Protein 8K2Y (pdb70)

Nearest PDB structures (foldseek):
  8k2y-assembly1_C  TM=1.004E+00  e=7.056E-57  Pseudomonas syringae pv. syringae FF5
  8k2y-assembly1_A  TM=9.905E-01  e=3.301E-49  Pseudomonas syringae pv. syringae FF5
  8k2y-assembly1_B  TM=9.879E-01  e=7.038E-48  Pseudomonas syringae pv. syringae FF5
  7co5-assembly1_J  TM=9.048E-01  e=8.681E-30  Pseudomonas aeruginosa PAO1
  4rr1-assembly1_B  TM=8.589E-01  e=1.432E-26  Escherichia coli

Radius of gyration: 31.46 Å; Cα contacts (8 Å, |Δi|>4): 2485; chains: 3; bounding box: 60×90×86 Å

Secondary structure (DSSP, 8-state):
-----SHHHHHHHSTTEEEEEE---EEEEEEEESSTT-EEEE-HHHHTT-SSEEEE-TTS-EEEEEEEEEETTTTEEEEE---------B--STT--TT-EEEEEE--SSS--EEEEEEEEEEES-BTTB-S--EEEE-PPP-TT-TTSEEEETTS-EEEEE-----EEEEEHHHHHHHHHHHHHHSS---EE-S-EEE---SSS--SS---SS-SEEEEE--SSSHHHHHT--TT-EEEEETTEE-SSTTHHHHHHHHSPTT-EEEEEEEETTEEEEEEEE-EE-/------SHHHHHHHGGGEEEEEE--S---EEEEEEEESSTTSEEEE-HHHHTT-SSEEEE-TT--EEEEEEEEEETTTTEEEEE---SS-----B--STT--TT-EEEEEE--SSS--EEEEEEEEEEES-BTTBSS--EEEE-SPP-TT-TTSEEEETTS-EEEEE---EEEEEHHHHHHHHHHHHHHSS---EE-SEEEE---HHHHHHTT-----EEEEEE-SSSHHHHHT--SS-EEEEETTEE-SSTTHHHHHHHHSPTT-EEEEEEEETTEEEEEEEE-EE-/-GGG---SHHHHHHHSTTEEEEEE----EEEEEEEESSTT-EEEE-HHHHTT-SSEEEE-TT--EEEEEEEEEETTTTEEEEE---SS-----B--STT--TT-EEEEEE-TTSS--EEEEEEEEEEES-BTTBSS--EEEE-PPP-SS-TTSEEEETTS-EEEEEE----EEEEEHHHHHHHHHHHHHHSS---EE-SEEEE---EEEEEE-SSSHHHHH--SS-EEEEETTEE-SSTTHHHHHHHHSPTT-EEEEEEESSS-EEEEEEE-EE-

InterPro domains:
  IPR001478 PDZ domain [PF13180] (279-368)
  IPR001478 PDZ domain [PF13180] (393-472)
  IPR001478 PDZ domain [PS50106] (273-347)
  IPR001478 PDZ domain [SM00228] (277-359)
  IPR001478 PDZ domain [SM00228] (391-470)
  IPR001940 Peptidase S1C [PR00834] (114-126)
  IPR001940 Peptidase S1C [PR00834] (135-155)
  IPR001940 Peptidase S1C [PR00834] (175-199)
  IPR001940 Peptidase S1C [PR00834] (209-226)
  IPR001940 Peptidase S1C [PR00834] (231-248)
  IPR001940 Peptidase S1C [PR00834] (317-329)
  IPR009003 Peptidase S1, PA clan [SSF50494] (6-286)
  IPR011782 Peptidase S1C, Do [TIGR02037] (32-477)
  IPR036034 PDZ superfamily [G3DSA:2.30.42.10] (275-375)
  IPR036034 PDZ superfamily [G3DSA:2.30.42.10] (388-481)
  IPR036034 PDZ superfamily [SSF50156] (248-372)
  IPR036034 PDZ superfamily [SSF50156] (392-479)

Foldseek 3Di:
DPDDDCPVLCVLQVQFKKWKFADVTHTQAIWGAADQQFKIKFFLNSCVPGDFIWIAGLVRDIWTWDWLAADNVLRMTIIGTGDNGRHFAADFQVPFDFPFKKKQWFDAGHHDIDIWIWTFHDWAQDDPVDLAAIKTKIQTDDDHRSHTTFMAGSVRHGQFGFHQCPITITGGPVVNVVVVVCSNVPRYQWFWDAQFDWDWFDPVLPAQAPDDQRWFTQGQDHDPPGLVVVQPDDHGKGWQDKQRDGTRDNSVPRNVRGPDDQQDKIWTWIRGSHDIDITIGRIHTD/DDDDDDCPVLCVLQVQFKKWKAADDDDPLGTLAIWGAADQQFKIKFFLNSCPPGDWIWIAGLVGDIWTWDWLAHDNVQRMTIIGTGDGRRRHFAADFQVPFDFFFKKKQWFDARGHDIDIWIWTFHDWAQDDPVDLGATKIQTCTDDDHRSHGTFMAGSVRHGQFGQHWVTITRGVVVNVVQVVCSNVPRHQWFWFDQFDWDWDDPVLCVVQVNDDFATQGQGGHPPAQVVVFPDDHRKGFQDKPPHGGRTHSVPSNVRGPDDQQDWIWTWIQDSNDIDITIGRIHTD/DVVPDDDCPVVCVLQVQFKKFKAADVCLHTQAIWGAADQFFKIKFFLNSCPPGDFIWIAGLVGDIWTWDWLAHDNVLRMTIIGTGDGRRDHFAADFQVPFDFPFKKKQWFCARGHDIDIWIWTFHDWDQDDPVDLGAIKTKTCTPADHRSHTTFMGGSVRHGQFGFHQVPITITHGVVVNVVQVVCSNVPVYQWFWDFQFDWDWPCTAGPDHDPVGQVVVWDDHRWNWQDKQPHGPPDNSVPRRVSGPDGQQDKIWTWTDHPNDIDITITRTHTD

Structure (mmCIF, N/CA/C/O backbone):
data_8K2Y
#
_entry.id   8K2Y
#
_cell.length_a   133.703
_cell.length_b   91.461
_cell.length_c   81.033
_cell.angle_alpha   90.000
_cell.angle_beta   116.060
_cell.angle_gamma   90.000
#
_symmetry.space_group_name_H-M   'C 1 2 1'
#
loop_
_atom_site.group_PDB
_atom_site.id
_atom_site.type_symbol
_atom_site.label_atom_id
_atom_site.label_alt_id
_atom_site.label_comp_id
_atom_site.label_asym_id
_atom_site.label_entity_id
_atom_site.label_seq_id
_atom_site.pdbx_PDB_ins_code
_atom_site.Cartn_x
_atom_site.Cartn_y
_atom_site.Cartn_z
_atom_site.occupancy
_atom_site.B_iso_or_equiv
_atom_site.auth_seq_id
_atom_site.auth_comp_id
_atom_site.auth_asym_id
_atom_site.auth_atom_id
_atom_site.pdbx_PDB_model_num
ATOM 1 N N . GLU A 1 32 ? 21.79322 -38.44570 29.02194 1.000 50.21412 28 GLU A N 1
ATOM 2 C CA . GLU A 1 32 ? 21.47609 -39.66410 28.28121 1.000 61.35069 28 GLU A CA 1
ATOM 3 C C . GLU A 1 32 ? 21.82075 -39.50171 26.81383 1.000 62.83262 28 GLU A C 1
ATOM 4 O O . GLU A 1 32 ? 21.84250 -38.40287 26.25797 1.000 60.59165 28 GLU A O 1
ATOM 10 N N . ASN A 1 33 ? 22.06342 -40.62492 26.17091 1.000 63.06006 29 ASN A N 1
ATOM 11 C CA . ASN A 1 33 ? 22.29908 -40.62744 24.74635 1.000 65.94250 29 ASN A CA 1
ATOM 12 C C . ASN A 1 33 ? 21.02182 -40.96435 24.00130 1.000 61.69168 29 ASN A C 1
ATOM 13 O O . ASN A 1 33 ? 21.03634 -41.15761 22.78064 1.000 62.37090 29 ASN A O 1
ATOM 18 N N . LEU A 1 34 ? 19.92043 -40.98093 24.70849 1.000 58.27671 30 LEU A N 1
ATOM 19 C CA . LEU A 1 34 ? 18.64057 -41.23127 24.09943 1.000 55.10346 30 LEU A CA 1
ATOM 20 C C . LEU A 1 34 ? 18.22895 -40.00035 23.30514 1.000 55.72787 30 LEU A C 1
ATOM 21 O O . LEU A 1 34 ? 18.26294 -38.88710 23.84267 1.000 59.80858 30 LEU A O 1
ATOM 26 N N . PRO A 1 35 ? 17.86057 -40.15157 22.03576 1.000 51.27129 31 PRO A N 1
ATOM 27 C CA . PRO A 1 35 ? 17.38803 -39.00141 21.26228 1.000 53.44035 31 PRO A CA 1
ATOM 28 C C . PRO A 1 35 ? 15.99343 -38.58578 21.70290 1.000 50.87272 31 PRO A C 1
ATOM 29 O O . PRO A 1 35 ? 15.20568 -39.38314 22.20908 1.000 54.07440 31 PRO A O 1
ATOM 33 N N . ASP A 1 36 ? 15.68316 -37.32511 21.50584 1.000 48.92640 32 ASP A N 1
ATOM 34 C CA . ASP A 1 36 ? 14.43515 -36.78016 22.00626 1.000 50.53389 32 ASP A CA 1
ATOM 35 C C . ASP A 1 36 ? 13.77516 -35.96339 20.89882 1.000 53.10700 32 ASP A C 1
ATOM 36 O O . ASP A 1 36 ? 14.29872 -35.83444 19.79182 1.000 55.33346 32 ASP A O 1
ATOM 41 N N . PHE A 1 37 ? 12.62845 -35.37892 21.21914 1.000 50.49330 33 PHE A N 1
ATOM 42 C CA . PHE A 1 37 ? 11.75680 -34.76670 20.22697 1.000 47.55729 33 PHE A CA 1
ATOM 43 C C . PHE A 1 37 ? 11.76074 -33.23552 20.28308 1.000 48.04241 33 PHE A C 1
ATOM 44 O O . PHE A 1 37 ? 10.87005 -32.60684 19.71154 1.000 45.53593 33 PHE A O 1
ATOM 52 N N . THR A 1 38 ? 12.74854 -32.61728 20.94025 1.000 46.54085 34 THR A N 1
ATOM 53 C CA . THR A 1 38 ? 12.73124 -31.16319 21.08738 1.000 48.91255 34 THR A CA 1
ATOM 54 C C . THR A 1 38 ? 12.79694 -30.44701 19.73037 1.000 45.15539 34 THR A C 1
ATOM 55 O O . THR A 1 38 ? 11.99516 -29.54257 19.45278 1.000 46.18767 34 THR A O 1
ATOM 59 N N . GLY A 1 39 ? 13.73107 -30.84699 18.86610 1.000 44.27627 35 GLY A N 1
ATOM 60 C CA . GLY A 1 39 ? 13.82094 -30.23246 17.54603 1.000 50.26677 35 GLY A CA 1
ATOM 61 C C . GLY A 1 39 ? 12.59826 -30.49019 16.68508 1.000 50.28797 35 GLY A C 1
ATOM 62 O O . GLY A 1 39 ? 12.11238 -29.59814 15.98015 1.000 50.13628 35 GLY A O 1
ATOM 63 N N . LEU A 1 40 ? 12.07716 -31.71004 16.74202 1.000 48.15266 36 LEU A N 1
ATOM 64 C CA . LEU A 1 40 ? 10.86634 -32.02690 16.01802 1.000 43.71913 36 LEU A CA 1
ATOM 65 C C . LEU A 1 40 ? 9.70806 -31.19569 16.52956 1.000 46.05754 36 LEU A C 1
ATOM 66 O O . LEU A 1 40 ? 8.84333 -30.77443 15.74052 1.000 48.64702 36 LEU A O 1
ATOM 71 N N . VAL A 1 41 ? 9.65538 -30.95688 17.84630 1.000 46.24604 37 VAL A N 1
ATOM 72 C CA . VAL A 1 41 ? 8.59984 -30.09079 18.37105 1.000 49.29928 37 VAL A CA 1
ATOM 73 C C . VAL A 1 41 ? 8.73312 -28.68884 17.78429 1.000 51.89112 37 VAL A C 1
ATOM 74 O O . VAL A 1 41 ? 7.75506 -28.10844 17.30385 1.000 52.48062 37 VAL A O 1
ATOM 78 N N . GLU A 1 42 ? 9.95464 -28.14203 17.76624 1.000 54.90764 38 GLU A N 1
ATOM 79 C CA . GLU A 1 42 ? 10.13677 -26.78044 17.25278 1.000 55.03507 38 GLU A CA 1
ATOM 80 C C . GLU A 1 42 ? 9.75265 -26.67597 15.77817 1.000 54.09539 38 GLU A C 1
ATOM 81 O O . GLU A 1 42 ? 9.09480 -25.71595 15.36348 1.000 55.80271 38 GLU A O 1
ATOM 87 N N . GLN A 1 43 ? 10.15281 -27.64863 14.96342 1.000 58.42986 39 GLN A N 1
ATOM 88 C CA . GLN A 1 43 ? 9.84155 -27.54656 13.54041 1.000 50.06754 39 GLN A CA 1
ATOM 89 C C . GLN A 1 43 ? 8.36108 -27.78640 13.25133 1.000 51.11856 39 GLN A C 1
ATOM 90 O O . GLN A 1 43 ? 7.82328 -27.20005 12.30363 1.000 52.23318 39 GLN A O 1
ATOM 96 N N . ALA A 1 44 ? 7.67227 -28.63016 14.04155 1.000 49.21467 40 ALA A N 1
ATOM 97 C CA . ALA A 1 44 ? 6.33883 -29.07101 13.63739 1.000 47.56336 40 ALA A CA 1
ATOM 98 C C . ALA A 1 44 ? 5.18823 -28.47232 14.43547 1.000 46.26825 40 ALA A C 1
ATOM 99 O O . ALA A 1 44 ? 4.04623 -28.55191 13.97582 1.000 52.30825 40 ALA A O 1
ATOM 101 N N . SER A 1 45 ? 5.44256 -27.88306 15.59840 1.000 43.53689 41 SER A N 1
ATOM 102 C CA . SER A 1 45 ? 4.37401 -27.19313 16.31738 1.000 46.82983 41 SER A CA 1
ATOM 103 C C . SER A 1 45 ? 3.80466 -25.98245 15.59222 1.000 45.98534 41 SER A C 1
ATOM 104 O O . SER A 1 45 ? 2.57976 -25.78183 15.67328 1.000 47.94790 41 SER A O 1
ATOM 107 N N . PRO A 1 46 ? 4.60248 -25.11093 14.95077 1.000 42.77339 42 PRO A N 1
ATOM 108 C CA . PRO A 1 46 ? 4.03672 -23.83379 14.48502 1.000 43.62545 42 PRO A CA 1
ATOM 109 C C . PRO A 1 46 ? 2.73362 -23.98267 13.71383 1.000 49.60047 42 PRO A C 1
ATOM 110 O O . PRO A 1 46 ? 1.84437 -23.14542 13.88177 1.000 56.71099 42 PRO A O 1
ATOM 114 N N . ALA A 1 47 ? 2.56092 -25.04548 12.92197 1.000 48.74020 43 ALA A N 1
ATOM 115 C CA . ALA A 1 47 ? 1.35547 -25.15113 12.10696 1.000 47.45333 43 ALA A CA 1
ATOM 116 C C . ALA A 1 47 ? 0.16670 -25.71059 12.86982 1.000 49.49603 43 ALA A C 1
ATOM 117 O O . ALA A 1 47 ? -0.93900 -25.72185 12.32696 1.000 50.61131 43 ALA A O 1
ATOM 119 N N . VAL A 1 48 ? 0.35510 -26.18441 14.09684 1.000 51.67929 44 VAL A N 1
ATOM 120 C CA . VAL A 1 48 ? -0.75329 -26.72467 14.87985 1.000 46.47906 44 VAL A CA 1
ATOM 121 C C . VAL A 1 48 ? -1.50623 -25.57595 15.53260 1.000 48.75546 44 VAL A C 1
ATOM 122 O O . VAL A 1 48 ? -0.90440 -24.70138 16.15718 1.000 51.27777 44 VAL A O 1
ATOM 126 N N . VAL A 1 49 ? -2.82850 -25.59915 15.42990 1.000 48.73127 45 VAL A N 1
ATOM 127 C CA . VAL A 1 49 ? -3.67604 -24.48072 15.80118 1.000 48.36325 45 VAL A CA 1
ATOM 128 C C . VAL A 1 49 ? -4.74179 -24.97959 16.76654 1.000 54.34852 45 VAL A C 1
ATOM 129 O O . VAL A 1 49 ? -5.08599 -26.17174 16.81154 1.000 51.10021 45 VAL A O 1
ATOM 133 N N . ASN A 1 50 ? -5.28806 -24.03225 17.52319 1.000 56.51150 46 ASN A N 1
ATOM 134 C CA . ASN A 1 50 ? -6.40491 -24.29405 18.41637 1.000 59.08273 46 ASN A CA 1
ATOM 135 C C . ASN A 1 50 ? -7.68976 -23.92500 17.69479 1.000 58.02219 46 ASN A C 1
ATOM 136 O O . ASN A 1 50 ? -7.70768 -22.97469 16.91349 1.000 53.44009 46 ASN A O 1
ATOM 141 N N . ILE A 1 51 ? -8.74396 -24.69740 17.92708 1.000 50.99552 47 ILE A N 1
ATOM 142 C CA . ILE A 1 51 ? -10.05780 -24.44225 17.35947 1.000 60.89769 47 ILE A CA 1
ATOM 143 C C . ILE A 1 51 ? -10.99649 -24.11829 18.51529 1.000 67.04674 47 ILE A C 1
ATOM 144 O O . ILE A 1 51 ? -11.15740 -24.92683 19.44668 1.000 63.79336 47 ILE A O 1
ATOM 149 N N . SER A 1 52 ? -11.61564 -22.93611 18.44292 1.000 70.31363 48 SER A N 1
ATOM 150 C CA . SER A 1 52 ? -12.52775 -22.41451 19.45148 1.000 76.21293 48 SER A CA 1
ATOM 151 C C . SER A 1 52 ? -13.82649 -22.03484 18.76548 1.000 79.11792 48 SER A C 1
ATOM 152 O O . SER A 1 52 ? -13.88338 -21.91194 17.54315 1.000 78.90966 48 SER A O 1
ATOM 155 N N . THR A 1 53 ? -14.86097 -21.78090 19.56227 1.000 86.39605 49 THR A N 1
ATOM 156 C CA . THR A 1 53 ? -16.11029 -21.27250 19.02335 1.000 85.50366 49 THR A CA 1
ATOM 157 C C . THR A 1 53 ? -16.64600 -20.13867 19.86800 1.000 89.89002 49 THR A C 1
ATOM 158 O O . THR A 1 53 ? -16.18675 -19.88091 20.97950 1.000 97.59770 49 THR A O 1
ATOM 162 N N . ARG A 1 54 ? -17.65051 -19.47550 19.31259 1.000 99.75936 50 ARG A N 1
ATOM 163 C CA . ARG A 1 54 ? -18.40958 -18.44187 19.99947 1.000 103.79541 50 ARG A CA 1
ATOM 164 C C . ARG A 1 54 ? -19.89111 -18.48938 19.65043 1.000 108.55100 50 ARG A C 1
ATOM 165 O O . ARG A 1 54 ? -20.68017 -19.14595 20.33241 1.000 107.88158 50 ARG A O 1
ATOM 173 N N . GLU A 1 104 ? -16.46308 -15.18184 26.13588 1.000 106.94401 98 GLU A N 1
ATOM 174 C CA . GLU A 1 104 ? -15.10244 -15.58711 25.79642 1.000 105.43924 98 GLU A CA 1
ATOM 175 C C . GLU A 1 104 ? -15.07258 -16.92863 25.02455 1.000 105.74405 98 GLU A C 1
ATOM 176 O O . GLU A 1 104 ? -16.00333 -17.72486 25.10881 1.000 105.84556 98 GLU A O 1
ATOM 182 N N . ALA A 1 105 ? -13.99968 -17.14045 24.25979 1.000 104.43089 99 ALA A N 1
ATOM 183 C CA . ALA A 1 105 ? -13.90450 -18.24011 23.30403 1.000 98.10756 99 ALA A CA 1
ATOM 184 C C . ALA A 1 105 ? -13.75749 -19.56200 24.04446 1.000 100.07197 99 ALA A C 1
ATOM 185 O O . ALA A 1 105 ? -13.14087 -19.60650 25.11029 1.000 100.48970 99 ALA A O 1
ATOM 187 N N . GLN A 1 106 ? -14.37054 -20.62485 23.51000 1.000 100.70208 100 GLN A N 1
ATOM 188 C CA . GLN A 1 106 ? -14.51234 -21.86551 24.23592 1.000 93.74617 100 GLN A CA 1
ATOM 189 C C . GLN A 1 106 ? -13.74684 -22.85591 23.36488 1.000 84.26341 100 GLN A C 1
ATOM 190 O O . GLN A 1 106 ? -14.17613 -23.14006 22.23649 1.000 83.59666 100 GLN A O 1
ATOM 196 N N . SER A 1 107 ? -12.63399 -23.37802 23.86413 1.000 80.18620 101 SER A N 1
ATOM 197 C CA . SER A 1 107 ? -11.82745 -24.27182 23.05070 1.000 76.03724 101 SER A CA 1
ATOM 198 C C . SER A 1 107 ? -12.60980 -25.52654 22.71339 1.000 70.85618 101 SER A C 1
ATOM 199 O O . SER A 1 107 ? -13.21088 -26.15493 23.58450 1.000 70.41859 101 SER A O 1
ATOM 202 N N . LEU A 1 108 ? -12.58566 -25.88727 21.43652 1.000 71.89146 102 LEU A N 1
ATOM 203 C CA . LEU A 1 108 ? -13.20411 -27.11210 20.96591 1.000 70.82146 102 LEU A CA 1
ATOM 204 C C . LEU A 1 108 ? -12.19946 -28.19749 20.63572 1.000 70.31717 102 LEU A C 1
ATOM 205 O O . LEU A 1 108 ? -12.54542 -29.37919 20.71127 1.000 68.81378 102 LEU A O 1
ATOM 210 N N . GLY A 1 109 ? -10.97792 -27.83540 20.25558 1.000 64.32437 103 GLY A N 1
ATOM 211 C CA . GLY A 1 109 ? -10.01721 -28.87399 19.91719 1.000 58.83326 103 GLY A CA 1
ATOM 212 C C . GLY A 1 109 ? -8.82909 -28.32525 19.16318 1.000 58.96037 103 GLY A C 1
ATOM 213 O O . GLY A 1 109 ? -8.49160 -27.14693 19.28623 1.000 53.28650 103 GLY A O 1
ATOM 214 N N . SER A 1 110 ? -8.19899 -29.19501 18.37055 1.000 57.83578 104 SER A N 1
ATOM 215 C CA . SER A 1 110 ? -6.99438 -28.81139 17.64674 1.000 52.48885 104 SER A CA 1
ATOM 216 C C . SER A 1 110 ? -7.18871 -29.00384 16.14864 1.000 53.59881 104 SER A C 1
ATOM 217 O O . SER A 1 110 ? -8.19504 -29.55187 15.68806 1.000 54.48166 104 SER A O 1
ATOM 220 N N . GLY A 1 111 ? -6.21371 -28.51032 15.39328 1.000 48.59324 105 GLY A N 1
ATOM 221 C CA . GLY A 1 111 ? -6.19143 -28.69547 13.95641 1.000 42.37513 105 GLY A CA 1
ATOM 222 C C . GLY A 1 111 ? -4.84186 -28.25262 13.45954 1.000 44.26284 105 GLY A C 1
ATOM 223 O O . GLY A 1 111 ? -3.99854 -27.81685 14.23241 1.000 50.41470 105 GLY A O 1
ATOM 224 N N . PHE A 1 112 ? -4.64032 -28.32563 12.15150 1.000 46.81448 106 PHE A N 1
ATOM 225 C CA . PHE A 1 112 ? -3.35692 -27.89725 11.62071 1.000 46.19390 106 PHE A CA 1
ATOM 226 C C . PHE A 1 112 ? -3.54776 -27.26097 10.25161 1.000 52.35664 106 PHE A C 1
ATOM 227 O O . PHE A 1 112 ? -4.55019 -27.49463 9.56897 1.000 55.35855 106 PHE A O 1
ATOM 235 N N . ILE A 1 113 ? -2.55112 -26.46523 9.85773 1.000 48.50153 107 ILE A N 1
ATOM 236 C CA . ILE A 1 113 ? -2.54423 -25.75503 8.58710 1.000 50.67301 107 ILE A CA 1
ATOM 237 C C . ILE A 1 113 ? -1.87554 -26.62535 7.52700 1.000 50.87353 107 ILE A C 1
ATOM 238 O O . ILE A 1 113 ? -0.68511 -26.95051 7.65545 1.000 44.45552 107 ILE A O 1
ATOM 243 N N . ILE A 1 114 ? -2.61642 -26.93718 6.44921 1.000 48.48394 108 ILE A N 1
ATOM 244 C CA . ILE A 1 114 ? -2.08202 -27.72271 5.33615 1.000 47.44656 108 ILE A CA 1
ATOM 245 C C . ILE A 1 114 ? -1.76259 -26.87695 4.09921 1.000 48.04873 108 ILE A C 1
ATOM 246 O O . ILE A 1 114 ? -1.40371 -27.42941 3.06216 1.000 49.06694 108 ILE A O 1
ATOM 251 N N . SER A 1 115 ? -1.86698 -25.55102 4.18146 1.000 56.22642 109 SER A N 1
ATOM 252 C CA . SER A 1 115 ? -1.48306 -24.70895 3.04543 1.000 53.92196 109 SER A CA 1
ATOM 253 C C . SER A 1 115 ? -1.25839 -23.28663 3.52776 1.000 54.25296 109 SER A C 1
ATOM 254 O O . SER A 1 115 ? -2.00416 -22.82334 4.39877 1.000 54.47394 109 SER A O 1
ATOM 257 N N . PRO A 1 116 ? -0.26510 -22.56702 3.00015 1.000 52.38836 110 PRO A N 1
ATOM 258 C CA . PRO A 1 116 ? 0.08339 -21.25886 3.57534 1.000 54.72725 110 PRO A CA 1
ATOM 259 C C . PRO A 1 116 ? -0.96571 -20.17689 3.37894 1.000 57.53802 110 PRO A C 1
ATOM 260 O O . PRO A 1 116 ? -0.79050 -19.07514 3.89741 1.000 57.19510 110 PRO A O 1
ATOM 264 N N . ASP A 1 117 ? -2.04328 -20.43474 2.65046 1.000 64.77304 111 ASP A N 1
ATOM 265 C CA . ASP A 1 117 ? -3.11031 -19.46009 2.48744 1.000 58.83174 111 ASP A CA 1
ATOM 266 C C . ASP A 1 117 ? -4.31946 -19.77308 3.35729 1.000 61.52868 111 ASP A C 1
ATOM 267 O O . ASP A 1 117 ? -5.35135 -19.10879 3.22672 1.000 66.00004 111 ASP A O 1
ATOM 272 N N . GLY A 1 118 ? -4.23936 -20.78266 4.21607 1.000 54.10165 112 GLY A N 1
ATOM 273 C CA . GLY A 1 118 ? -5.15495 -20.86391 5.32351 1.000 53.71923 112 GLY A CA 1
ATOM 274 C C . GLY A 1 118 ? -6.11527 -22.00984 5.34451 1.000 58.07782 112 GLY A C 1
ATOM 275 O O . GLY A 1 118 ? -7.05921 -21.97824 6.15129 1.000 58.53107 112 GLY A O 1
ATOM 276 N N . TYR A 1 119 ? -5.91450 -23.02987 4.51629 1.000 56.53321 113 TYR A N 1
ATOM 277 C CA . TYR A 1 119 ? -6.73333 -24.22841 4.62745 1.000 56.01122 113 TYR A CA 1
ATOM 278 C C . TYR A 1 119 ? -6.24300 -25.00089 5.83232 1.000 54.07318 113 TYR A C 1
ATOM 279 O O . TYR A 1 119 ? -5.03312 -25.16359 6.02077 1.000 56.81560 113 TYR A O 1
ATOM 288 N N . VAL A 1 120 ? -7.18416 -25.43886 6.66380 1.000 53.74725 114 VAL A N 1
ATOM 289 C CA . VAL A 1 120 ? -6.90359 -26.01346 7.97477 1.000 55.62395 114 VAL A CA 1
ATOM 290 C C . VAL A 1 120 ? -7.68762 -27.31005 8.07432 1.000 55.95674 114 VAL A C 1
ATOM 291 O O . VAL A 1 120 ? -8.85698 -27.35509 7.67746 1.000 55.88329 114 VAL A O 1
ATOM 295 N N . LEU A 1 121 ? -7.04870 -28.36794 8.57055 1.000 54.22865 115 LEU A N 1
ATOM 296 C CA . LEU A 1 121 ? -7.73614 -29.63104 8.80746 1.000 51.79376 115 LEU A CA 1
ATOM 297 C C . LEU A 1 121 ? -8.11291 -29.77499 10.27192 1.000 48.63863 115 LEU A C 1
ATOM 298 O O . LEU A 1 121 ? -7.50107 -29.17189 11.14773 1.000 53.61670 115 LEU A O 1
ATOM 303 N N . THR A 1 122 ? -9.12865 -30.58613 10.52661 1.000 50.31932 116 THR A N 1
ATOM 304 C CA . THR A 1 122 ? -9.52646 -30.92029 11.89203 1.000 53.49316 116 THR A CA 1
ATOM 305 C C . THR A 1 122 ? -10.50921 -32.08486 11.82972 1.000 54.71542 116 THR A C 1
ATOM 306 O O . THR A 1 122 ? -10.70047 -32.70481 10.77666 1.000 55.71573 116 THR A O 1
ATOM 310 N N . ASN A 1 123 ? -11.13229 -32.38304 12.96420 1.000 55.36289 117 ASN A N 1
ATOM 311 C CA . ASN A 1 123 ? -12.16382 -33.40219 13.04158 1.000 59.46698 117 ASN A CA 1
ATOM 312 C C . ASN A 1 123 ? -13.53249 -32.79199 12.86810 1.000 58.04236 117 ASN A C 1
ATOM 313 O O . ASN A 1 123 ? -13.81253 -31.70408 13.36405 1.000 57.81633 117 ASN A O 1
ATOM 318 N N . ASN A 1 124 ? -14.41237 -33.54278 12.22281 1.000 59.82009 118 ASN A N 1
ATOM 319 C CA . ASN A 1 124 ? -15.80079 -33.12151 12.19067 1.000 64.65979 118 ASN A CA 1
ATOM 320 C C . ASN A 1 124 ? -16.33826 -32.90782 13.59801 1.000 64.21641 118 ASN A C 1
ATOM 321 O O . ASN A 1 124 ? -16.98565 -31.89197 13.87637 1.000 68.57672 118 ASN A O 1
ATOM 326 N N . HIS A 1 125 ? -16.03140 -33.82567 14.51462 1.000 69.98399 119 HIS A N 1
ATOM 327 C CA . HIS A 1 125 ? -16.63439 -33.80052 15.84420 1.000 71.59346 119 HIS A CA 1
ATOM 328 C C . HIS A 1 125 ? -16.05917 -32.71817 16.74225 1.000 70.42642 119 HIS A C 1
ATOM 329 O O . HIS A 1 125 ? -16.52812 -32.57864 17.87299 1.000 73.73355 119 HIS A O 1
ATOM 336 N N . VAL A 1 126 ? -15.04033 -31.99189 16.27817 1.000 70.55386 120 VAL A N 1
ATOM 337 C CA . VAL A 1 126 ? -14.52384 -30.82326 16.98748 1.000 66.81949 120 VAL A CA 1
ATOM 338 C C . VAL A 1 126 ? -15.35401 -29.59178 16.65312 1.000 68.46482 120 VAL A C 1
ATOM 339 O O . VAL A 1 126 ? -15.57642 -28.72678 17.50534 1.000 72.65822 120 VAL A O 1
ATOM 343 N N . ILE A 1 127 ? -15.79560 -29.46690 15.39843 1.000 70.91443 121 ILE A N 1
ATOM 344 C CA . ILE A 1 127 ? -16.58809 -28.30894 14.98410 1.000 69.36127 121 ILE A CA 1
ATOM 345 C C . ILE A 1 127 ? -18.08304 -28.58571 14.97050 1.000 68.17438 121 ILE A C 1
ATOM 346 O O . ILE A 1 127 ? -18.86329 -27.65076 14.73632 1.000 77.42361 121 ILE A O 1
ATOM 351 N N . ASP A 1 128 ? -18.51475 -29.82476 15.18600 1.000 66.95636 122 ASP A N 1
ATOM 352 C CA . ASP A 1 128 ? -19.94383 -30.08651 15.11665 1.000 70.03579 122 ASP A CA 1
ATOM 353 C C . ASP A 1 128 ? -20.68695 -29.23491 16.13066 1.000 79.56635 122 ASP A C 1
ATOM 354 O O . ASP A 1 128 ? -20.36769 -29.24463 17.32151 1.000 82.26267 122 ASP A O 1
ATOM 359 N N . GLY A 1 129 ? -21.68686 -28.49996 15.65270 1.000 78.32927 123 GLY A N 1
ATOM 360 C CA . GLY A 1 129 ? -22.51001 -27.68561 16.51372 1.000 80.49967 123 GLY A CA 1
ATOM 361 C C . GLY A 1 129 ? -21.97568 -26.29718 16.77203 1.000 83.64520 123 GLY A C 1
ATOM 362 O O . GLY A 1 129 ? -22.68364 -25.47894 17.37117 1.000 85.19332 123 GLY A O 1
ATOM 363 N N . ALA A 1 130 ? -20.75111 -26.00843 16.35534 1.000 80.17540 124 ALA A N 1
ATOM 364 C CA . ALA A 1 130 ? -20.21316 -24.67335 16.50680 1.000 82.97941 124 ALA A CA 1
ATOM 365 C C . ALA A 1 130 ? -20.71082 -23.79721 15.36827 1.000 89.26017 124 ALA A C 1
ATOM 366 O O . ALA A 1 130 ? -20.94851 -24.26794 14.25500 1.000 88.94995 124 ALA A O 1
ATOM 368 N N . ASP A 1 131 ? -20.91454 -22.51830 15.65912 1.000 93.95698 125 ASP A N 1
ATOM 369 C CA . ASP A 1 131 ? -21.30353 -21.58751 14.61268 1.000 96.78937 125 ASP A CA 1
ATOM 370 C C . ASP A 1 131 ? -20.18832 -20.60213 14.28611 1.000 98.64340 125 ASP A C 1
ATOM 371 O O . ASP A 1 131 ? -19.72324 -20.55761 13.14256 1.000 98.94886 125 ASP A O 1
ATOM 376 N N . GLU A 1 132 ? -19.72483 -19.82937 15.26322 1.000 92.33238 126 GLU A N 1
ATOM 377 C CA . GLU A 1 132 ? -18.57299 -18.96640 15.05449 1.000 93.03687 126 GLU A CA 1
ATOM 378 C C . GLU A 1 132 ? -17.33542 -19.80943 15.31648 1.000 89.00391 126 GLU A C 1
ATOM 379 O O . GLU A 1 132 ? -17.19011 -20.36156 16.40429 1.000 94.11788 126 GLU A O 1
ATOM 385 N N . ILE A 1 133 ? -16.46802 -19.93720 14.31670 1.000 83.57936 127 ILE A N 1
ATOM 386 C CA . ILE A 1 133 ? -15.28215 -20.78420 14.39478 1.000 76.37009 127 ILE A CA 1
ATOM 387 C C . ILE A 1 133 ? -14.05074 -19.88239 14.43945 1.000 76.16294 127 ILE A C 1
ATOM 388 O O . ILE A 1 133 ? -13.80785 -19.09018 13.51503 1.000 73.02630 127 ILE A O 1
ATOM 393 N N . LEU A 1 134 ? -13.24646 -20.03329 15.48112 1.000 66.84541 128 LEU A N 1
ATOM 394 C CA . LEU A 1 134 ? -12.04468 -19.23815 15.64981 1.000 72.73679 128 LEU A CA 1
ATOM 395 C C . LEU A 1 134 ? -10.83481 -20.15197 15.63094 1.000 66.23888 128 LEU A C 1
ATOM 396 O O . LEU A 1 134 ? -10.84753 -21.22721 16.23558 1.000 67.72356 128 LEU A O 1
ATOM 401 N N . VAL A 1 135 ? -9.80277 -19.72979 14.91689 1.000 59.08003 129 VAL A N 1
ATOM 402 C CA . VAL A 1 135 ? -8.56681 -20.47733 14.80719 1.000 56.15533 129 VAL A CA 1
ATOM 403 C C . VAL A 1 135 ? -7.49808 -19.64482 15.49080 1.000 56.61276 129 VAL A C 1
ATOM 404 O O . VAL A 1 135 ? -7.33235 -18.46034 15.18447 1.000 57.06195 129 VAL A O 1
ATOM 408 N N . ARG A 1 136 ? -6.78748 -20.25965 16.42285 1.000 58.36582 130 ARG A N 1
ATOM 409 C CA . ARG A 1 136 ? -5.85723 -19.56288 17.29220 1.000 59.57064 130 ARG A CA 1
ATOM 410 C C . ARG A 1 136 ? -4.46847 -20.12136 17.05210 1.000 58.96163 130 ARG A C 1
ATOM 411 O O . ARG A 1 136 ? -4.20581 -21.29732 17.33985 1.000 62.46954 130 ARG A O 1
ATOM 419 N N . LEU A 1 137 ? -3.58574 -19.25946 16.57273 1.000 61.43682 131 LEU A N 1
ATOM 420 C CA . LEU A 1 137 ? -2.23803 -19.57057 16.14794 1.000 57.97097 131 LEU A CA 1
ATOM 421 C C . LEU A 1 137 ? -1.26774 -19.48812 17.31622 1.000 65.48353 131 LEU A C 1
ATOM 422 O O . LEU A 1 137 ? -1.58632 -18.97926 18.39699 1.000 68.93347 131 LEU A O 1
ATOM 427 N N . SER A 1 138 ? -0.04561 -19.97040 17.06503 1.000 68.41496 132 SER A N 1
ATOM 428 C CA . SER A 1 138 ? 1.00114 -19.95637 18.08384 1.000 70.12866 132 SER A CA 1
ATOM 429 C C . SER A 1 138 ? 1.52043 -18.54854 18.33615 1.000 71.90613 132 SER A C 1
ATOM 430 O O . SER A 1 138 ? 2.02617 -18.26456 19.42704 1.000 67.35539 132 SER A O 1
ATOM 433 N N . ASP A 1 139 ? 1.46047 -17.67479 17.32842 1.000 70.32710 133 ASP A N 1
ATOM 434 C CA . ASP A 1 139 ? 1.82058 -16.27476 17.48990 1.000 67.10452 133 ASP A CA 1
ATOM 435 C C . ASP A 1 139 ? 0.78158 -15.48345 18.26612 1.000 69.66573 133 ASP A C 1
ATOM 436 O O . ASP A 1 139 ? 0.95840 -14.28215 18.42425 1.000 69.90367 133 ASP A O 1
ATOM 441 N N . ARG A 1 140 ? -0.26988 -16.15946 18.73293 1.000 65.63242 134 ARG A N 1
ATOM 442 C CA . ARG A 1 140 ? -1.42087 -15.61526 19.45839 1.000 73.22146 134 ARG A CA 1
ATOM 443 C C . ARG A 1 140 ? -2.38440 -14.84388 18.58738 1.000 70.12308 134 ARG A C 1
ATOM 444 O O . ARG A 1 140 ? -3.36180 -14.28883 19.11370 1.000 71.60335 134 ARG A O 1
ATOM 452 N N . SER A 1 141 ? -2.19691 -14.84389 17.27958 1.000 64.86766 135 SER A N 1
ATOM 453 C CA . SER A 1 141 ? -3.21464 -14.30538 16.40341 1.000 63.36470 135 SER A CA 1
ATOM 454 C C . SER A 1 141 ? -4.47545 -15.14904 16.43625 1.000 61.91887 135 SER A C 1
ATOM 455 O O . SER A 1 141 ? -4.43583 -16.35906 16.64924 1.000 64.71808 135 SER A O 1
ATOM 458 N N . GLU A 1 142 ? -5.60514 -14.48330 16.23962 1.000 62.69494 136 GLU A N 1
ATOM 459 C CA . GLU A 1 142 ? -6.90889 -15.12228 16.18382 1.000 63.57736 136 GLU A CA 1
ATOM 460 C C . GLU A 1 142 ? -7.54476 -14.80816 14.84241 1.000 64.07075 136 GLU A C 1
ATOM 461 O O . GLU A 1 142 ? -7.59654 -13.63874 14.45169 1.000 70.44175 136 GLU A O 1
ATOM 467 N N . LEU A 1 143 ? -7.99942 -15.84044 14.12568 1.000 61.28302 137 LEU A N 1
ATOM 468 C CA . LEU A 1 143 ? -8.54806 -15.66395 12.78871 1.000 58.58610 137 LEU A CA 1
ATOM 469 C C . LEU A 1 143 ? -9.91267 -16.32648 12.68136 1.000 64.74073 137 LEU A C 1
ATOM 470 O O . LEU A 1 143 ? -10.16638 -17.39415 13.25281 1.000 64.26197 137 LEU A O 1
ATOM 475 N N . LYS A 1 144 ? -10.77290 -15.68898 11.89213 1.000 71.97158 138 LYS A N 1
ATOM 476 C CA . LYS A 1 144 ? -12.12650 -16.16473 11.64756 1.000 69.19185 138 LYS A CA 1
ATOM 477 C C . LYS A 1 144 ? -12.07800 -17.26605 10.59722 1.000 66.51770 138 LYS A C 1
ATOM 478 O O . LYS A 1 144 ? -11.32620 -17.17297 9.62407 1.000 63.78003 138 LYS A O 1
ATOM 484 N N . ALA A 1 145 ? -12.84581 -18.33345 10.81670 1.000 68.12795 139 ALA A N 1
ATOM 485 C CA . ALA A 1 145 ? -12.80022 -19.51332 9.96238 1.000 68.04995 139 ALA A CA 1
ATOM 486 C C . ALA A 1 145 ? -14.17126 -19.78679 9.36487 1.000 67.09639 139 ALA A C 1
ATOM 487 O O . ALA A 1 145 ? -15.17091 -19.85785 10.09210 1.000 69.61750 139 ALA A O 1
ATOM 489 N N . LYS A 1 146 ? -14.21625 -19.98402 8.05479 1.000 64.39965 140 LYS A N 1
ATOM 490 C CA . LYS A 1 146 ? -15.42427 -20.49678 7.43213 1.000 72.31629 140 LYS A CA 1
ATOM 491 C C . LYS A 1 146 ? -15.27797 -21.99504 7.21410 1.000 65.95560 140 LYS A C 1
ATOM 492 O O . LYS A 1 146 ? -14.18948 -22.49507 6.91874 1.000 64.17238 140 LYS A O 1
ATOM 498 N N . LEU A 1 147 ? -16.37989 -22.70776 7.38786 1.000 64.66437 141 LEU A N 1
ATOM 499 C CA . LEU A 1 147 ? -16.36965 -24.15274 7.27841 1.000 58.00295 141 LEU A CA 1
ATOM 500 C C . LEU A 1 147 ? -16.37223 -24.51223 5.79481 1.000 64.49527 141 LEU A C 1
ATOM 501 O O . LEU A 1 147 ? -17.38976 -24.35868 5.11120 1.000 68.38487 141 LEU A O 1
ATOM 506 N N . VAL A 1 148 ? -15.22096 -24.95633 5.28378 1.000 57.59398 142 VAL A N 1
ATOM 507 C CA . VAL A 1 148 ? -15.14735 -25.32769 3.88117 1.000 57.33488 142 VAL A CA 1
ATOM 508 C C . VAL A 1 148 ? -15.94340 -26.58975 3.62309 1.000 57.90347 142 VAL A C 1
ATOM 509 O O . VAL A 1 148 ? -16.67037 -26.67726 2.63171 1.000 65.26055 142 VAL A O 1
ATOM 513 N N . GLY A 1 149 ? -15.84317 -27.57466 4.50513 1.000 60.74931 143 GLY A N 1
ATOM 514 C CA . GLY A 1 149 ? -16.64782 -28.78554 4.32581 1.000 54.40952 143 GLY A CA 1
ATOM 515 C C . GLY A 1 149 ? -16.33252 -29.81049 5.39021 1.000 52.75677 143 GLY A C 1
ATOM 516 O O . GLY A 1 149 ? -15.28524 -29.76699 6.02944 1.000 56.00168 143 GLY A O 1
ATOM 517 N N . THR A 1 150 ? -17.26120 -30.74699 5.57084 1.000 51.91925 144 THR A N 1
ATOM 518 C CA . THR A 1 150 ? -17.07195 -31.75167 6.60466 1.000 56.55595 144 THR A CA 1
ATOM 519 C C . THR A 1 150 ? -17.57925 -33.10680 6.15513 1.000 58.20804 144 THR A C 1
ATOM 520 O O . THR A 1 150 ? -18.51910 -33.20894 5.37648 1.000 63.46806 144 THR A O 1
ATOM 524 N N . ASP A 1 151 ? -16.98181 -34.14687 6.72476 1.000 59.38679 145 ASP A N 1
ATOM 525 C CA . ASP A 1 151 ? -17.34770 -35.52699 6.43785 1.000 63.56762 145 ASP A CA 1
ATOM 526 C C . ASP A 1 151 ? -17.39141 -36.27878 7.76081 1.000 69.22225 145 ASP A C 1
ATOM 527 O O . ASP A 1 151 ? -16.34139 -36.68485 8.29777 1.000 67.83177 145 ASP A O 1
ATOM 532 N N . PRO A 1 152 ? -18.58360 -36.44121 8.33898 1.000 71.57781 146 PRO A N 1
ATOM 533 C CA . PRO A 1 152 ? -18.69623 -37.19356 9.60046 1.000 68.72468 146 PRO A CA 1
ATOM 534 C C . PRO A 1 152 ? -18.18016 -38.62734 9.52825 1.000 68.13162 146 PRO A C 1
ATOM 535 O O . PRO A 1 152 ? -17.62985 -39.11041 10.52606 1.000 68.06636 146 PRO A O 1
ATOM 539 N N . ARG A 1 153 ? -18.34526 -39.32168 8.38841 1.000 68.06111 147 ARG A N 1
ATOM 540 C CA . ARG A 1 153 ? -17.99399 -40.74417 8.31469 1.000 68.39697 147 ARG A CA 1
ATOM 541 C C . ARG A 1 153 ? -16.49744 -40.97069 8.51547 1.000 67.95337 147 ARG A C 1
ATOM 542 O O . ARG A 1 153 ? -16.09474 -41.94793 9.15567 1.000 67.41827 147 ARG A O 1
ATOM 550 N N . THR A 1 154 ? -15.65524 -40.12454 7.91894 1.000 66.89778 148 THR A N 1
ATOM 551 C CA . THR A 1 154 ? -14.23415 -40.14217 8.22556 1.000 60.17041 148 THR A CA 1
ATOM 552 C C . THR A 1 154 ? -13.87975 -39.19299 9.34856 1.000 66.37707 148 THR A C 1
ATOM 553 O O . THR A 1 154 ? -12.73199 -39.20481 9.80754 1.000 66.88089 148 THR A O 1
ATOM 557 N N . ASP A 1 155 ? -14.83960 -38.38487 9.80225 1.000 68.26240 149 ASP A N 1
ATOM 558 C CA . ASP A 1 155 ? -14.60823 -37.38609 10.84256 1.000 61.04267 149 ASP A CA 1
ATOM 559 C C . ASP A 1 155 ? -13.50726 -36.41657 10.42877 1.000 61.23262 149 ASP A C 1
ATOM 560 O O . ASP A 1 155 ? -12.59444 -36.12088 11.19666 1.000 64.84884 149 ASP A O 1
ATOM 565 N N . VAL A 1 156 ? -13.59855 -35.90153 9.20307 1.000 60.88466 150 VAL A N 1
ATOM 566 C CA . VAL A 1 156 ? -12.63339 -34.92044 8.72051 1.000 56.37096 150 VAL A CA 1
ATOM 567 C C . VAL A 1 156 ? -13.37609 -33.64461 8.37684 1.000 61.07807 150 VAL A C 1
ATOM 568 O O . VAL A 1 156 ? -14.40257 -33.68667 7.69574 1.000 60.94664 150 VAL A O 1
ATOM 572 N N . ALA A 1 157 ? -12.83203 -32.51348 8.80297 1.000 52.49549 151 ALA A N 1
ATOM 573 C CA . ALA A 1 157 ? -13.38523 -31.21891 8.48087 1.000 47.51166 151 ALA A CA 1
ATOM 574 C C . ALA A 1 157 ? -12.27924 -30.33156 7.94085 1.000 51.81573 151 ALA A C 1
ATOM 575 O O . ALA A 1 157 ? -11.11541 -30.45599 8.32940 1.000 53.93589 151 ALA A O 1
ATOM 577 N N . VAL A 1 158 ? -12.66677 -29.44393 7.03075 1.000 51.12590 152 VAL A N 1
ATOM 578 C CA . VAL A 1 158 ? -11.79661 -28.47296 6.39103 1.000 53.86123 152 VAL A CA 1
ATOM 579 C C . VAL A 1 158 ? -12.34229 -27.08320 6.70238 1.000 58.61885 152 VAL A C 1
ATOM 580 O O . VAL A 1 158 ? -13.52037 -26.80076 6.41913 1.000 64.26942 152 VAL A O 1
ATOM 584 N N . LEU A 1 159 ? -11.48819 -26.22642 7.27907 1.000 50.83141 153 LEU A N 1
ATOM 585 C CA . LEU A 1 159 ? -11.77652 -24.82964 7.56774 1.000 56.92579 153 LEU A CA 1
ATOM 586 C C . LEU A 1 159 ? -10.86144 -23.94889 6.72228 1.000 59.71118 153 LEU A C 1
ATOM 587 O O . LEU A 1 159 ? -9.81803 -24.39806 6.23466 1.000 60.13800 153 LEU A O 1
ATOM 592 N N . LYS A 1 160 ? -11.25005 -22.67967 6.56732 1.000 54.10846 154 LYS A N 1
ATOM 593 C CA . LYS A 1 160 ? -10.45260 -21.69305 5.84995 1.000 60.60753 154 LYS A CA 1
ATOM 594 C C . LYS A 1 160 ? -10.31324 -20.41852 6.66579 1.000 66.90271 154 LYS A C 1
ATOM 595 O O . LYS A 1 160 ? -11.31621 -19.85867 7.12196 1.000 68.16113 154 LYS A O 1
ATOM 601 N N . ILE A 1 161 ? -9.07260 -19.95277 6.81777 1.000 65.64052 155 ILE A N 1
ATOM 602 C CA . ILE A 1 161 ? -8.78173 -18.64433 7.38891 1.000 62.56978 155 ILE A CA 1
ATOM 603 C C . ILE A 1 161 ? -8.02002 -17.83268 6.34416 1.000 68.52431 155 ILE A C 1
ATOM 604 O O . ILE A 1 161 ? -7.69810 -18.34556 5.26374 1.000 67.49716 155 ILE A O 1
ATOM 609 N N . GLU A 1 162 ? -7.71799 -16.56936 6.66436 1.000 68.03944 156 GLU A N 1
ATOM 610 C CA . GLU A 1 162 ? -7.11752 -15.60821 5.74011 1.000 66.57542 156 GLU A CA 1
ATOM 611 C C . GLU A 1 162 ? -5.76292 -15.13629 6.26042 1.000 69.78861 156 GLU A C 1
ATOM 612 O O . GLU A 1 162 ? -5.70048 -14.38818 7.23809 1.000 75.17648 156 GLU A O 1
ATOM 618 N N . GLY A 1 163 ? -4.68055 -15.51868 5.59440 1.000 67.36782 157 GLY A N 1
ATOM 619 C CA . GLY A 1 163 ? -3.38843 -14.96286 5.96338 1.000 62.21456 157 GLY A CA 1
ATOM 620 C C . GLY A 1 163 ? -2.29630 -15.08402 4.91330 1.000 63.09762 157 GLY A C 1
ATOM 621 O O . GLY A 1 163 ? -2.45755 -15.80584 3.92773 1.000 64.56965 157 GLY A O 1
ATOM 622 N N . ASP A 1 165 ? 0.86860 -16.26506 4.24282 1.000 66.79505 159 ASP A N 1
ATOM 623 C CA . ASP A 1 165 ? 2.05394 -17.12525 4.39218 1.000 75.48600 159 ASP A CA 1
ATOM 624 C C . ASP A 1 165 ? 2.08171 -17.78302 5.76855 1.000 66.50115 159 ASP A C 1
ATOM 625 O O . ASP A 1 165 ? 3.07662 -17.70698 6.48643 1.000 60.36489 159 ASP A O 1
ATOM 630 N N . LEU A 1 166 ? 0.99269 -18.45534 6.11759 1.000 62.27850 160 LEU A N 1
ATOM 631 C CA . LEU A 1 166 ? 0.94099 -19.16001 7.38304 1.000 60.54712 160 LEU A CA 1
ATOM 632 C C . LEU A 1 166 ? 1.92649 -20.33424 7.41501 1.000 58.87944 160 LEU A C 1
ATOM 633 O O . LEU A 1 166 ? 2.25577 -20.91401 6.37097 1.000 59.46685 160 LEU A O 1
ATOM 638 N N . PRO A 1 167 ? 2.43915 -20.67977 8.60110 1.000 55.46797 161 PRO A N 1
ATOM 639 C CA . PRO A 1 167 ? 3.25024 -21.89411 8.72720 1.000 54.98040 161 PRO A CA 1
ATOM 640 C C . PRO A 1 167 ? 2.42185 -23.10353 8.32704 1.000 57.25369 161 PRO A C 1
ATOM 641 O O . PRO A 1 167 ? 1.24490 -23.22928 8.69142 1.000 54.39507 161 PRO A O 1
ATOM 645 N N . THR A 1 168 ? 3.01448 -23.96529 7.51930 1.000 54.01717 162 THR A N 1
ATOM 646 C CA . THR A 1 168 ? 2.25739 -25.05904 6.95276 1.000 53.85910 162 THR A CA 1
ATOM 647 C C . THR A 1 168 ? 2.90189 -26.38970 7.31396 1.000 54.62013 162 THR A C 1
ATOM 648 O O . THR A 1 168 ? 4.13485 -26.52503 7.32351 1.000 52.13228 162 THR A O 1
ATOM 652 N N . ALA A 1 169 ? 2.05258 -27.35847 7.64304 1.000 47.22876 163 ALA A N 1
ATOM 653 C CA . ALA A 1 169 ? 2.53254 -28.67670 8.01170 1.000 45.61604 163 ALA A CA 1
ATOM 654 C C . ALA A 1 169 ? 2.81220 -29.48689 6.74878 1.000 46.58130 163 ALA A C 1
ATOM 655 O O . ALA A 1 169 ? 1.95589 -29.59286 5.87817 1.000 50.83808 163 ALA A O 1
ATOM 657 N N . LYS A 1 170 ? 4.01524 -30.04644 6.64967 1.000 44.69808 164 LYS A N 1
ATOM 658 C CA . LYS A 1 170 ? 4.31428 -31.01628 5.61793 1.000 39.63773 164 LYS A CA 1
ATOM 659 C C . LYS A 1 170 ? 3.47544 -32.27245 5.81501 1.000 47.17517 164 LYS A C 1
ATOM 660 O O . LYS A 1 170 ? 3.32986 -32.76140 6.94058 1.000 44.15908 164 LYS A O 1
ATOM 666 N N . LEU A 1 171 ? 2.97103 -32.83529 4.71061 1.000 46.40548 165 LEU A N 1
ATOM 667 C CA . LEU A 1 171 ? 2.19182 -34.06563 4.76002 1.000 44.85270 165 LEU A CA 1
ATOM 668 C C . LEU A 1 171 ? 3.00920 -35.25174 4.25815 1.000 44.52404 165 LEU A C 1
ATOM 669 O O . LEU A 1 171 ? 3.84547 -35.12691 3.35475 1.000 45.57992 165 LEU A O 1
ATOM 674 N N . GLY A 1 172 ? 2.76541 -36.40952 4.87457 1.000 43.84874 166 GLY A N 1
ATOM 675 C CA . GLY A 1 172 ? 3.42203 -37.63790 4.52091 1.000 47.96110 166 GLY A CA 1
ATOM 676 C C . GLY A 1 172 ? 2.48020 -38.66308 3.91791 1.000 47.67827 166 GLY A C 1
ATOM 677 O O . GLY A 1 172 ? 1.40162 -38.33418 3.40799 1.000 55.31854 166 GLY A O 1
ATOM 678 N N . ASN A 1 173 ? 2.92118 -39.92397 3.93293 1.000 47.97103 167 ASN A N 1
ATOM 679 C CA . ASN A 1 173 ? 2.15453 -41.06649 3.43115 1.000 48.04581 167 ASN A CA 1
ATOM 680 C C . ASN A 1 173 ? 1.81218 -41.98281 4.59495 1.000 41.70054 167 ASN A C 1
ATOM 681 O O . ASN A 1 173 ? 2.70907 -42.42328 5.31180 1.000 44.99388 167 ASN A O 1
ATOM 686 N N . SER A 1 174 ? 0.54165 -42.29104 4.78348 1.000 39.55065 168 SER A N 1
ATOM 687 C CA . SER A 1 174 ? 0.21574 -43.21313 5.85993 1.000 36.42950 168 SER A CA 1
ATOM 688 C C . SER A 1 174 ? 0.28222 -44.67719 5.44934 1.000 47.76677 168 SER A C 1
ATOM 689 O O . SER A 1 174 ? 0.29121 -45.55221 6.32121 1.000 55.62607 168 SER A O 1
ATOM 692 N N . ASN A 1 175 ? 0.31591 -44.99308 4.15817 1.000 53.89905 169 ASN A N 1
ATOM 693 C CA . ASN A 1 175 ? 0.35218 -46.40851 3.81727 1.000 48.65587 169 ASN A CA 1
ATOM 694 C C . ASN A 1 175 ? 1.71059 -47.01315 4.08945 1.000 47.55550 169 ASN A C 1
ATOM 695 O O . ASN A 1 175 ? 1.79451 -48.21818 4.34003 1.000 50.97140 169 ASN A O 1
ATOM 700 N N . THR A 1 176 ? 2.76188 -46.20144 4.10160 1.000 46.41973 170 THR A N 1
ATOM 701 C CA . THR A 1 176 ? 4.10034 -46.68781 4.37923 1.000 45.34559 170 THR A CA 1
ATOM 702 C C . THR A 1 176 ? 4.44286 -46.59691 5.85670 1.000 44.67429 170 THR A C 1
ATOM 703 O O . THR A 1 176 ? 5.59618 -46.81727 6.23279 1.000 48.86426 170 THR A O 1
ATOM 707 N N . LEU A 1 177 ? 3.47889 -46.23589 6.68962 1.000 43.64546 171 LEU A N 1
ATOM 708 C CA . LEU A 1 177 ? 3.68132 -46.25274 8.12819 1.000 49.00657 171 LEU A CA 1
ATOM 709 C C . LEU A 1 177 ? 3.73582 -47.70103 8.62417 1.000 54.92945 171 LEU A C 1
ATOM 710 O O . LEU A 1 177 ? 2.84545 -48.50586 8.32556 1.000 52.98051 171 LEU A O 1
ATOM 715 N N . LYS A 1 178 ? 4.77660 -48.03051 9.38959 1.000 50.62660 172 LYS A N 1
ATOM 716 C CA . LYS A 1 178 ? 4.98093 -49.37315 9.91833 1.000 48.92477 172 LYS A CA 1
ATOM 717 C C . LYS A 1 178 ? 4.67443 -49.41494 11.41893 1.000 48.40218 172 LYS A C 1
ATOM 718 O O . LYS A 1 178 ? 5.12250 -48.56286 12.18838 1.000 41.93316 172 LYS A O 1
ATOM 724 N N . VAL A 1 179 ? 3.95409 -50.44228 11.83183 1.000 45.83940 173 VAL A N 1
ATOM 725 C CA . VAL A 1 179 ? 3.69066 -50.66113 13.23715 1.000 46.22340 173 VAL A CA 1
ATOM 726 C C . VAL A 1 179 ? 5.00900 -50.77473 13.99584 1.000 46.21506 173 VAL A C 1
ATOM 727 O O . VAL A 1 179 ? 5.92489 -51.49077 13.57640 1.000 43.76026 173 VAL A O 1
ATOM 731 N N . GLY A 1 180 ? 5.13150 -50.02155 15.10493 1.000 48.14042 174 GLY A N 1
ATOM 732 C CA . GLY A 1 180 ? 6.38808 -49.88949 15.82329 1.000 40.37014 174 GLY A CA 1
ATOM 733 C C . GLY A 1 180 ? 7.15707 -48.60911 15.56958 1.000 42.02677 174 GLY A C 1
ATOM 734 O O . GLY A 1 180 ? 8.15494 -48.36801 16.26322 1.000 41.82191 174 GLY A O 1
ATOM 735 N N . GLU A 1 181 ? 6.76255 -47.81264 14.56814 1.000 41.99036 175 GLU A N 1
ATOM 736 C CA . GLU A 1 181 ? 7.41544 -46.53624 14.27536 1.000 44.30227 175 GLU A CA 1
ATOM 737 C C . GLU A 1 181 ? 7.07358 -45.52250 15.35155 1.000 40.15269 175 GLU A C 1
ATOM 738 O O . GLU A 1 181 ? 5.96355 -45.51275 15.87591 1.000 41.23022 175 GLU A O 1
ATOM 744 N N . TRP A 1 182 ? 8.02638 -44.64443 15.66034 1.000 41.84976 176 TRP A N 1
ATOM 745 C CA . TRP A 1 182 ? 7.78182 -43.57623 16.63049 1.000 41.31536 176 TRP A CA 1
ATOM 746 C C . TRP A 1 182 ? 6.92949 -42.49896 15.98938 1.000 43.08470 176 TRP A C 1
ATOM 747 O O . TRP A 1 182 ? 7.12704 -42.14310 14.82127 1.000 46.92125 176 TRP A O 1
ATOM 758 N N . VAL A 1 183 ? 5.97585 -41.97346 16.75093 1.000 42.04155 177 VAL A N 1
ATOM 759 C CA . VAL A 1 183 ? 5.16448 -40.85714 16.29265 1.000 41.62035 177 VAL A CA 1
ATOM 760 C C . VAL A 1 183 ? 5.05097 -39.83744 17.40542 1.000 43.88464 177 VAL A C 1
ATOM 761 O O . VAL A 1 183 ? 5.26586 -40.13557 18.58575 1.000 48.33715 177 VAL A O 1
ATOM 765 N N . LEU A 1 184 ? 4.66723 -38.62478 16.99487 1.000 47.54443 178 LEU A N 1
ATOM 766 C CA . LEU A 1 184 ? 4.50565 -37.46023 17.86035 1.000 44.23151 178 LEU A CA 1
ATOM 767 C C . LEU A 1 184 ? 3.17443 -36.80490 17.53467 1.000 39.86475 178 LEU A C 1
ATOM 768 O O . LEU A 1 184 ? 2.99884 -36.31195 16.42731 1.000 43.10304 178 LEU A O 1
ATOM 773 N N . ALA A 1 185 ? 2.24250 -36.80287 18.48183 1.000 40.40238 179 ALA A N 1
ATOM 774 C CA . ALA A 1 185 ? 0.99498 -36.05257 18.37016 1.000 39.53098 179 ALA A CA 1
ATOM 775 C C . ALA A 1 185 ? 1.17746 -34.63136 18.89817 1.000 46.10689 179 ALA A C 1
ATOM 776 O O . ALA A 1 185 ? 1.72713 -34.43033 19.99636 1.000 51.46831 179 ALA A O 1
ATOM 778 N N . ILE A 1 186 ? 0.70911 -33.63665 18.14880 1.000 43.09427 180 ILE A N 1
ATOM 779 C CA . ILE A 1 186 ? 0.73076 -32.27279 18.68397 1.000 45.39679 180 ILE A CA 1
ATOM 780 C C . ILE A 1 186 ? -0.67255 -31.68882 18.65647 1.000 42.25383 180 ILE A C 1
ATOM 781 O O . ILE A 1 186 ? -1.38633 -31.79752 17.65303 1.000 39.82121 180 ILE A O 1
ATOM 786 N N . GLY A 1 187 ? -1.06411 -31.08983 19.77717 1.000 43.74380 181 GLY A N 1
ATOM 787 C CA . GLY A 1 187 ? -2.34046 -30.43225 19.89201 1.000 48.29942 181 GLY A CA 1
ATOM 788 C C . GLY A 1 187 ? -2.15470 -29.00741 20.38505 1.000 53.16001 181 GLY A C 1
ATOM 789 O O . GLY A 1 187 ? -1.04227 -28.54936 20.67259 1.000 51.46119 181 GLY A O 1
ATOM 790 N N . SER A 1 188 ? -3.26738 -28.29926 20.41867 1.000 54.24262 182 SER A N 1
ATOM 791 C CA . SER A 1 188 ? -3.34382 -26.97171 21.01059 1.000 53.21354 182 SER A CA 1
ATOM 792 C C . SER A 1 188 ? -4.61681 -26.96204 21.83003 1.000 54.51567 182 SER A C 1
ATOM 793 O O . SER A 1 188 ? -5.62967 -26.38738 21.43274 1.000 57.79984 182 SER A O 1
ATOM 796 N N . PRO A 1 189 ? -4.59195 -27.59686 23.00093 1.000 56.01466 183 PRO A N 1
ATOM 797 C CA . PRO A 1 189 ? -5.86039 -28.02460 23.61925 1.000 62.72295 183 PRO A CA 1
ATOM 798 C C . PRO A 1 189 ? -6.70534 -26.91566 24.22315 1.000 64.03062 183 PRO A C 1
ATOM 799 O O . PRO A 1 189 ? -7.93971 -26.98726 24.14243 1.000 65.08583 183 PRO A O 1
ATOM 803 N N . PHE A 1 190 ? -6.10041 -25.94271 24.90230 1.000 69.03099 184 PHE A N 1
ATOM 804 C CA . PHE A 1 190 ? -6.85866 -24.90528 25.62471 1.000 75.12977 184 PHE A CA 1
ATOM 805 C C . PHE A 1 190 ? -6.15446 -23.56016 25.42422 1.000 77.43768 184 PHE A C 1
ATOM 806 O O . PHE A 1 190 ? -5.38076 -23.10561 26.27345 1.000 82.20951 184 PHE A O 1
ATOM 808 N N . GLY A 1 191 ? -6.40118 -22.92131 24.29071 1.000 74.37681 185 GLY A N 1
ATOM 809 C CA . GLY A 1 191 ? -5.76477 -21.65146 24.01385 1.000 73.47625 185 GLY A CA 1
ATOM 810 C C . GLY A 1 191 ? -4.62817 -21.77236 23.02543 1.000 70.87603 185 GLY A C 1
ATOM 811 O O . GLY A 1 191 ? -4.49531 -22.75440 22.29957 1.000 76.75077 185 GLY A O 1
ATOM 812 N N . PHE A 1 192 ? -3.77919 -20.75450 23.01981 1.000 70.35475 186 PHE A N 1
ATOM 813 C CA . PHE A 1 192 ? -2.76198 -20.64126 21.98618 1.000 72.17819 186 PHE A CA 1
ATOM 814 C C . PHE A 1 192 ? -1.60534 -21.61440 22.16938 1.000 76.68722 186 PHE A C 1
ATOM 815 O O . PHE A 1 192 ? -0.78775 -21.75475 21.24994 1.000 75.13709 186 PHE A O 1
ATOM 823 N N . ASP A 1 193 ? -1.53819 -22.30572 23.30605 1.000 73.38520 187 ASP A N 1
ATOM 824 C CA . ASP A 1 193 ? -0.38274 -23.11072 23.67880 1.000 70.55582 187 ASP A CA 1
ATOM 825 C C . ASP A 1 193 ? -0.47489 -24.53237 23.14757 1.000 64.06442 187 ASP A C 1
ATOM 826 O O . ASP A 1 193 ? -1.56229 -25.11849 23.10252 1.000 57.75102 187 ASP A O 1
ATOM 831 N N . HIS A 1 194 ? 0.68580 -25.08769 22.78308 1.000 60.33893 188 HIS A N 1
ATOM 832 C CA . HIS A 1 194 ? 0.79039 -26.44135 22.25112 1.000 56.20538 188 HIS A CA 1
ATOM 833 C C . HIS A 1 194 ? 1.09457 -27.47563 23.32519 1.000 52.90805 188 HIS A C 1
ATOM 834 O O . HIS A 1 194 ? 1.88465 -27.23900 24.23961 1.000 54.53137 188 HIS A O 1
ATOM 841 N N . SER A 1 195 ? 0.52717 -28.66338 23.14554 1.000 50.42252 189 SER A N 1
ATOM 842 C CA . SER A 1 195 ? 0.82229 -29.80979 23.98363 1.000 50.35291 189 SER A CA 1
ATOM 843 C C . SER A 1 195 ? 1.23334 -30.97448 23.09910 1.000 50.93983 189 SER A C 1
ATOM 844 O O . SER A 1 195 ? 0.75127 -31.11594 21.97979 1.000 53.80276 189 SER A O 1
ATOM 847 N N . VAL A 1 196 ? 2.10706 -31.82986 23.62492 1.000 52.94699 190 VAL A N 1
ATOM 848 C CA . VAL A 1 196 ? 2.87379 -32.77221 22.80999 1.000 49.72803 190 VAL A CA 1
ATOM 849 C C . VAL A 1 196 ? 2.89328 -34.13925 23.49156 1.000 49.49734 190 VAL A C 1
ATOM 850 O O . VAL A 1 196 ? 3.05717 -34.22801 24.70833 1.000 46.10926 190 VAL A O 1
ATOM 854 N N . THR A 1 197 ? 2.67377 -35.20772 22.73600 1.000 51.29682 191 THR A N 1
ATOM 855 C CA . THR A 1 197 ? 2.89247 -36.51841 23.33690 1.000 49.73389 191 THR A CA 1
ATOM 856 C C . THR A 1 197 ? 3.44219 -37.50683 22.31188 1.000 55.15852 191 THR A C 1
ATOM 857 O O . THR A 1 197 ? 3.08985 -37.46557 21.12519 1.000 42.62036 191 THR A O 1
ATOM 861 N N . LYS A 1 198 ? 4.30657 -38.41356 22.80481 1.000 53.82577 192 LYS A N 1
ATOM 862 C CA . LYS A 1 198 ? 5.09925 -39.30458 21.97126 1.000 45.73509 192 LYS A CA 1
ATOM 863 C C . LYS A 1 198 ? 4.48405 -40.69213 22.08291 1.000 43.22096 192 LYS A C 1
ATOM 864 O O . LYS A 1 198 ? 3.66778 -40.95911 22.96847 1.000 44.98337 192 LYS A O 1
ATOM 870 N N . GLY A 1 199 ? 4.85753 -41.56812 21.16287 1.000 46.51263 193 GLY A N 1
ATOM 871 C CA . GLY A 1 199 ? 4.32936 -42.91904 21.19111 1.000 43.22295 193 GLY A CA 1
ATOM 872 C C . GLY A 1 199 ? 4.78650 -43.68492 19.96662 1.000 41.55909 193 GLY A C 1
ATOM 873 O O . GLY A 1 199 ? 5.65878 -43.22828 19.21875 1.000 42.21901 193 GLY A O 1
ATOM 874 N N . ILE A 1 200 ? 4.19212 -44.86083 19.77109 1.000 42.31713 194 ILE A N 1
ATOM 875 C CA . ILE A 1 200 ? 4.38585 -45.61063 18.53241 1.000 39.54958 194 ILE A CA 1
ATOM 876 C C . ILE A 1 200 ? 3.04243 -45.91376 17.86748 1.000 41.44815 194 ILE A C 1
ATOM 877 O O . ILE A 1 200 ? 1.96831 -45.78490 18.46223 1.000 41.58229 194 ILE A O 1
ATOM 882 N N . VAL A 1 201 ? 3.13861 -46.33459 16.60694 1.000 41.84100 195 VAL A N 1
ATOM 883 C CA . VAL A 1 201 ? 2.03055 -46.89546 15.84630 1.000 42.02454 195 VAL A CA 1
ATOM 884 C C . VAL A 1 201 ? 1.74010 -48.29256 16.40278 1.000 45.45452 195 VAL A C 1
ATOM 885 O O . VAL A 1 201 ? 2.54947 -49.20912 16.24201 1.000 41.78875 195 VAL A O 1
ATOM 889 N N . SER A 1 202 ? 0.57248 -48.46427 17.03143 1.000 46.04140 196 SER A N 1
ATOM 890 C CA . SER A 1 202 ? 0.20936 -49.72785 17.65287 1.000 43.08746 196 SER A CA 1
ATOM 891 C C . SER A 1 202 ? -0.34057 -50.71061 16.63699 1.000 53.00239 196 SER A C 1
ATOM 892 O O . SER A 1 202 ? -0.20382 -51.92547 16.82081 1.000 51.99253 196 SER A O 1
ATOM 895 N N . ALA A 1 203 ? -0.99500 -50.20190 15.59499 1.000 51.72024 197 ALA A N 1
ATOM 896 C CA . ALA A 1 203 ? -1.74099 -51.04287 14.66156 1.000 49.94134 197 ALA A CA 1
ATOM 897 C C . ALA A 1 203 ? -2.27778 -50.17928 13.51890 1.000 50.03130 197 ALA A C 1
ATOM 898 O O . ALA A 1 203 ? -2.37379 -48.95601 13.63637 1.000 45.47100 197 ALA A O 1
ATOM 900 N N . LYS A 1 204 ? -2.58751 -50.83097 12.39718 1.000 56.80972 198 LYS A N 1
ATOM 901 C CA . LYS A 1 204 ? -3.23252 -50.20203 11.24763 1.000 55.52991 198 LYS A CA 1
ATOM 902 C C . LYS A 1 204 ? -4.33386 -51.10696 10.73963 1.000 58.38978 198 LYS A C 1
ATOM 903 O O . LYS A 1 204 ? -4.28017 -52.33060 10.89329 1.000 69.15532 198 LYS A O 1
ATOM 909 N N . GLY A 1 205 ? -5.32554 -50.50493 10.11188 1.000 68.48410 199 GLY A N 1
ATOM 910 C CA . GLY A 1 205 ? -6.33637 -51.31983 9.47959 1.000 67.91431 199 GLY A CA 1
ATOM 911 C C . GLY A 1 205 ? -7.32563 -50.49245 8.70276 1.000 78.04727 199 GLY A C 1
ATOM 912 O O . GLY A 1 205 ? -7.06942 -49.34612 8.32237 1.000 82.63814 199 GLY A O 1
ATOM 913 N N . ARG A 1 206 ? -8.42341 -51.14722 8.39799 1.000 85.13015 200 ARG A N 1
ATOM 914 C CA . ARG A 1 206 ? -9.59572 -50.50236 7.83232 1.000 85.56965 200 ARG A CA 1
ATOM 915 C C . ARG A 1 206 ? -10.88116 -51.08725 8.41171 1.000 86.14262 200 ARG A C 1
ATOM 916 O O . ARG A 1 206 ? -11.93267 -50.99667 7.76781 1.000 92.12009 200 ARG A O 1
ATOM 924 N N . SER A 1 207 ? -10.83007 -51.69630 9.59549 1.000 88.67521 201 SER A N 1
ATOM 925 C CA . SER A 1 207 ? -11.92887 -52.53005 10.06879 1.000 97.09014 201 SER A CA 1
ATOM 926 C C . SER A 1 207 ? -11.98649 -52.52738 11.58996 1.000 98.29949 201 SER A C 1
ATOM 927 O O . SER A 1 207 ? -10.96832 -52.38321 12.26805 1.000 102.78898 201 SER A O 1
ATOM 930 N N . LEU A 1 208 ? -13.19118 -52.74746 12.10452 1.000 105.85440 202 LEU A N 1
ATOM 931 C CA . LEU A 1 208 ? -13.47982 -52.89362 13.52358 1.000 110.05773 202 LEU A CA 1
ATOM 932 C C . LEU A 1 208 ? -14.72532 -53.76156 13.63673 1.000 116.60939 202 LEU A C 1
ATOM 933 O O . LEU A 1 208 ? -15.48805 -53.88271 12.66710 1.000 115.89576 202 LEU A O 1
ATOM 938 N N . PRO A 1 209 ? -14.95108 -54.41076 14.79844 1.000 119.57990 203 PRO A N 1
ATOM 939 C CA . PRO A 1 209 ? -16.17241 -55.22262 14.94937 1.000 120.95186 203 PRO A CA 1
ATOM 940 C C . PRO A 1 209 ? -17.48761 -54.49157 14.69106 1.000 116.02925 203 PRO A C 1
ATOM 941 O O . PRO A 1 209 ? -18.48757 -55.13275 14.35008 1.000 108.51937 203 PRO A O 1
ATOM 945 N N . ASN A 1 210 ? -17.51080 -53.16660 14.82397 1.000 119.38102 204 ASN A N 1
ATOM 946 C CA . ASN A 1 210 ? -18.73076 -52.39951 14.60736 1.000 117.15301 204 ASN A CA 1
ATOM 947 C C . ASN A 1 210 ? -18.73281 -51.54119 13.34269 1.000 116.09845 204 ASN A C 1
ATOM 948 O O . ASN A 1 210 ? -19.75559 -50.90623 13.05719 1.000 116.46680 204 ASN A O 1
ATOM 953 N N . ASP A 1 211 ? -17.64145 -51.48957 12.57579 1.000 113.07127 205 ASP A N 1
ATOM 954 C CA . ASP A 1 211 ? -17.65483 -50.63680 11.39069 1.000 112.66136 205 ASP A CA 1
ATOM 955 C C . ASP A 1 211 ? -16.63373 -51.11314 10.36253 1.000 112.14435 205 ASP A C 1
ATOM 956 O O . ASP A 1 211 ? -15.55885 -51.59797 10.72327 1.000 112.08147 205 ASP A O 1
ATOM 961 N N . THR A 1 212 ? -16.99111 -50.96589 9.07847 1.000 109.46330 206 THR A N 1
ATOM 962 C CA . THR A 1 212 ? -16.14127 -51.32717 7.94874 1.000 106.60547 206 THR A CA 1
ATOM 963 C C . THR A 1 212 ? -15.69499 -50.15904 7.06749 1.000 102.52219 206 THR A C 1
ATOM 964 O O . THR A 1 212 ? -14.92909 -50.38212 6.12223 1.000 101.27686 206 THR A O 1
ATOM 968 N N . TYR A 1 213 ? -16.14425 -48.93215 7.32123 1.000 100.37089 207 TYR A N 1
ATOM 969 C CA . TYR A 1 213 ? -16.11939 -47.90893 6.27978 1.000 104.99048 207 TYR A CA 1
ATOM 970 C C . TYR A 1 213 ? -14.99239 -46.88433 6.41118 1.000 105.32045 207 TYR A C 1
ATOM 971 O O . TYR A 1 213 ? -14.95225 -45.93246 5.61404 1.000 102.36255 207 TYR A O 1
ATOM 973 N N . VAL A 1 214 ? -14.07919 -47.03814 7.37020 1.000 95.88173 208 VAL A N 1
ATOM 974 C CA . VAL A 1 214 ? -12.97560 -46.08038 7.47638 1.000 85.02102 208 VAL A CA 1
ATOM 975 C C . VAL A 1 214 ? -11.71052 -46.74232 8.01319 1.000 80.88542 208 VAL A C 1
ATOM 976 O O . VAL A 1 214 ? -11.71190 -47.31652 9.11508 1.000 80.23778 208 VAL A O 1
ATOM 980 N N . PRO A 1 215 ? -10.60571 -46.66379 7.28307 1.000 73.12147 209 PRO A N 1
ATOM 981 C CA . PRO A 1 215 ? -9.34509 -47.20152 7.79464 1.000 76.27123 209 PRO A CA 1
ATOM 982 C C . PRO A 1 215 ? -8.81742 -46.36220 8.95231 1.000 70.79236 209 PRO A C 1
ATOM 983 O O . PRO A 1 215 ? -9.19834 -45.20355 9.14200 1.000 66.53587 209 PRO A O 1
ATOM 987 N N . PHE A 1 216 ? -7.95006 -46.97733 9.75803 1.000 61.87005 210 PHE A N 1
ATOM 988 C CA . PHE A 1 216 ? -7.52675 -46.36431 11.01097 1.000 59.41507 210 PHE A CA 1
ATOM 989 C C . PHE A 1 216 ? -6.07115 -46.66995 11.26655 1.000 56.13970 210 PHE A C 1
ATOM 990 O O . PHE A 1 216 ? -5.54986 -47.69240 10.81703 1.000 59.51993 210 PHE A O 1
ATOM 998 N N . ILE A 1 217 ? -5.43799 -45.78203 12.02460 1.000 50.37662 211 ILE A N 1
ATOM 999 C CA . ILE A 1 217 ? -4.18498 -46.05826 12.69884 1.000 46.66836 211 ILE A CA 1
ATOM 1000 C C . ILE A 1 217 ? -4.46728 -46.03046 14.19572 1.000 53.54385 211 ILE A C 1
ATOM 1001 O O . ILE A 1 217 ? -5.25914 -45.20519 14.68007 1.000 50.18892 211 ILE A O 1
ATOM 1006 N N . GLN A 1 218 ? -3.80889 -46.91722 14.92704 1.000 49.53248 212 GLN A N 1
ATOM 1007 C CA . GLN A 1 218 ? -3.85968 -46.94414 16.37554 1.000 53.42105 212 GLN A CA 1
ATOM 1008 C C . GLN A 1 218 ? -2.46254 -46.71516 16.93555 1.000 50.99332 212 GLN A C 1
ATOM 1009 O O . GLN A 1 218 ? -1.48414 -47.30212 16.44725 1.000 52.55349 212 GLN A O 1
ATOM 1015 N N . THR A 1 219 ? -2.37846 -45.86916 17.95963 1.000 48.55404 213 THR A N 1
ATOM 1016 C CA . THR A 1 219 ? -1.11957 -45.54590 18.62506 1.000 49.43054 213 THR A CA 1
ATOM 1017 C C . THR A 1 219 ? -1.31768 -45.60404 20.12856 1.000 51.62689 213 THR A C 1
ATOM 1018 O O . THR A 1 219 ? -2.45158 -45.55712 20.62100 1.000 51.10486 213 THR A O 1
ATOM 1022 N N . ASP A 1 220 ? -0.19772 -45.69580 20.86176 1.000 52.37446 214 ASP A N 1
ATOM 1023 C CA . ASP A 1 220 ? -0.22201 -45.67597 22.32366 1.000 43.47535 214 ASP A CA 1
ATOM 1024 C C . ASP A 1 220 ? 0.19659 -44.32023 22.87496 1.000 48.46858 214 ASP A C 1
ATOM 1025 O O . ASP A 1 220 ? 0.56845 -44.20684 24.04938 1.000 54.24130 214 ASP A O 1
ATOM 1030 N N . VAL A 1 221 ? 0.10686 -43.28751 22.04012 1.000 53.84239 215 VAL A N 1
ATOM 1031 C CA . VAL A 1 221 ? 0.23087 -41.87686 22.38603 1.000 45.37456 215 VAL A CA 1
ATOM 1032 C C . VAL A 1 221 ? -0.73819 -41.55465 23.51640 1.000 51.65203 215 VAL A C 1
ATOM 1033 O O . VAL A 1 221 ? -1.77830 -42.20259 23.65008 1.000 62.24614 215 VAL A O 1
ATOM 1037 N N . ALA A 1 222 ? -0.42218 -40.57409 24.35371 1.000 48.30734 216 ALA A N 1
ATOM 1038 C CA . ALA A 1 222 ? -1.33258 -40.27363 25.44896 1.000 47.77028 216 ALA A CA 1
ATOM 1039 C C . ALA A 1 222 ? -2.58400 -39.57871 24.93490 1.000 50.86954 216 ALA A C 1
ATOM 1040 O O . ALA A 1 222 ? -2.55281 -38.82910 23.95407 1.000 57.42369 216 ALA A O 1
ATOM 1042 N N . ILE A 1 223 ? -3.68919 -39.81851 25.62562 1.000 58.34822 217 ILE A N 1
ATOM 1043 C CA . ILE A 1 223 ? -4.98731 -39.24951 25.27534 1.000 60.71058 217 ILE A CA 1
ATOM 1044 C C . ILE A 1 223 ? -5.21056 -37.93856 26.02454 1.000 73.37826 217 ILE A C 1
ATOM 1045 O O . ILE A 1 223 ? -5.05313 -37.86803 27.25204 1.000 77.38847 217 ILE A O 1
ATOM 1050 N N . ASN A 1 224 ? -5.57726 -36.89729 25.28270 1.000 75.56295 218 ASN A N 1
ATOM 1051 C CA . ASN A 1 224 ? -5.87274 -35.57287 25.79657 1.000 69.37472 218 ASN A CA 1
ATOM 1052 C C . ASN A 1 224 ? -7.20243 -35.10163 25.22183 1.000 77.89895 218 ASN A C 1
ATOM 1053 O O . ASN A 1 224 ? -7.49769 -35.35511 24.04000 1.000 76.42561 218 ASN A O 1
ATOM 1058 N N . PRO A 1 225 ? -8.03251 -34.42783 26.02160 1.000 78.08653 219 PRO A N 1
ATOM 1059 C CA . PRO A 1 225 ? -9.11410 -33.62473 25.43999 1.000 85.97198 219 PRO A CA 1
ATOM 1060 C C . PRO A 1 225 ? -8.51729 -32.30774 24.96637 1.000 80.91969 219 PRO A C 1
ATOM 1061 O O . PRO A 1 225 ? -7.75491 -31.66492 25.69447 1.000 78.04943 219 PRO A O 1
ATOM 1065 N N . GLY A 1 226 ? -8.85230 -31.91181 23.74665 1.000 71.02495 220 GLY A N 1
ATOM 1066 C CA . GLY A 1 226 ? -8.28419 -30.72900 23.14723 1.000 65.62305 220 GLY A CA 1
ATOM 1067 C C . GLY A 1 226 ? -7.18668 -31.02400 22.14921 1.000 66.72341 220 GLY A C 1
ATOM 1068 O O . GLY A 1 226 ? -6.88302 -30.15985 21.31430 1.000 59.94770 220 GLY A O 1
ATOM 1069 N N . ASN A 1 227 ? -6.59852 -32.23624 22.20250 1.000 64.90676 221 ASN A N 1
ATOM 1070 C CA . ASN A 1 227 ? -5.63327 -32.66631 21.19553 1.000 57.72801 221 ASN A CA 1
ATOM 1071 C C . ASN A 1 227 ? -6.32723 -33.20347 19.95456 1.000 53.64498 221 ASN A C 1
ATOM 1072 O O . ASN A 1 227 ? -5.72222 -33.23640 18.87708 1.000 50.24674 221 ASN A O 1
ATOM 1077 N N . SER A 1 228 ? -7.59553 -33.58053 20.09269 1.000 56.26344 222 SER A N 1
ATOM 1078 C CA . SER A 1 228 ? -8.38693 -34.11414 18.99598 1.000 53.99743 222 SER A CA 1
ATOM 1079 C C . SER A 1 228 ? -8.45236 -33.13593 17.82523 1.000 56.83264 222 SER A C 1
ATOM 1080 O O . SER A 1 228 ? -8.74324 -31.94566 18.00221 1.000 58.46362 222 SER A O 1
ATOM 1083 N N . GLY A 1 229 ? -8.17695 -33.64647 16.62551 1.000 51.08258 223 GLY A N 1
ATOM 1084 C CA . GLY A 1 229 ? -8.15653 -32.86767 15.41119 1.000 54.00138 223 GLY A CA 1
ATOM 1085 C C . GLY A 1 229 ? -6.78548 -32.37789 15.00437 1.000 54.34141 223 GLY A C 1
ATOM 1086 O O . GLY A 1 229 ? -6.60159 -31.96403 13.84992 1.000 54.61155 223 GLY A O 1
ATOM 1087 N N . GLY A 1 230 ? -5.82969 -32.41848 15.90789 1.000 51.23473 224 GLY A N 1
ATOM 1088 C CA . GLY A 1 230 ? -4.47590 -32.04926 15.58579 1.000 46.75469 224 GLY A CA 1
ATOM 1089 C C . GLY A 1 230 ? -3.74388 -33.17215 14.89072 1.000 47.51908 224 GLY A C 1
ATOM 1090 O O . GLY A 1 230 ? -4.20673 -34.33231 14.81058 1.000 43.15810 224 GLY A O 1
ATOM 1091 N N . PRO A 1 231 ? -2.55430 -32.84924 14.40345 1.000 46.15194 225 PRO A N 1
ATOM 1092 C CA . PRO A 1 231 ? -1.81024 -33.79051 13.56985 1.000 45.27341 225 PRO A CA 1
ATOM 1093 C C . PRO A 1 231 ? -0.99703 -34.80433 14.36488 1.000 45.67329 225 PRO A C 1
ATOM 1094 O O . PRO A 1 231 ? -0.73250 -34.67019 15.57004 1.000 44.48299 225 PRO A O 1
ATOM 1098 N N . LEU A 1 232 ? -0.61576 -35.84717 13.63205 1.000 44.08860 226 LEU A N 1
ATOM 1099 C CA . LEU A 1 232 ? 0.18339 -36.95395 14.11870 1.000 40.95300 226 LEU A CA 1
ATOM 1100 C C . LEU A 1 232 ? 1.36304 -37.06585 13.18487 1.000 40.88767 226 LEU A C 1
ATOM 1101 O O . LEU A 1 232 ? 1.17409 -37.40965 12.00779 1.000 47.96943 226 LEU A O 1
ATOM 1106 N N . PHE A 1 233 ? 2.56341 -36.85933 13.73324 1.000 38.79679 227 PHE A N 1
ATOM 1107 C CA . PHE A 1 233 ? 3.79264 -36.61770 12.99930 1.000 42.60459 227 PHE A CA 1
ATOM 1108 C C . PHE A 1 233 ? 4.66545 -37.85082 13.05088 1.000 41.79532 227 PHE A C 1
ATOM 1109 O O . PHE A 1 233 ? 4.79071 -38.47350 14.10509 1.000 40.85125 227 PHE A O 1
ATOM 1117 N N . ASN A 1 234 ? 5.24687 -38.20765 11.90572 1.000 41.87184 228 ASN A N 1
ATOM 1118 C CA . ASN A 1 234 ? 6.37533 -39.11849 11.91956 1.000 40.59882 228 ASN A CA 1
ATOM 1119 C C . ASN A 1 234 ? 7.61198 -38.35587 12.40054 1.000 46.17065 228 ASN A C 1
ATOM 1120 O O . ASN A 1 234 ? 7.60108 -37.12550 12.52207 1.000 45.61121 228 ASN A O 1
ATOM 1125 N N . MET A 1 235 ? 8.70050 -39.09211 12.65825 1.000 49.50381 229 MET A N 1
ATOM 1126 C CA . MET A 1 235 ? 9.91562 -38.47546 13.19276 1.000 46.10462 229 MET A CA 1
ATOM 1127 C C . MET A 1 235 ? 10.56126 -37.49288 12.22197 1.000 45.72393 229 MET A C 1
ATOM 1128 O O . MET A 1 235 ? 11.48693 -36.77937 12.61729 1.000 47.49931 229 MET A O 1
ATOM 1133 N N . ALA A 1 236 ? 10.12982 -37.46490 10.96467 1.000 45.15044 230 ALA A N 1
ATOM 1134 C CA . ALA A 1 236 ? 10.61692 -36.48389 10.00965 1.000 44.33162 230 ALA A CA 1
ATOM 1135 C C . ALA A 1 236 ? 9.77562 -35.20619 9.97917 1.000 47.17472 230 ALA A C 1
ATOM 1136 O O . ALA A 1 236 ? 10.08200 -34.30153 9.18777 1.000 46.81392 230 ALA A O 1
ATOM 1138 N N . GLY A 1 237 ? 8.75245 -35.08732 10.83388 1.000 46.22466 231 GLY A N 1
ATOM 1139 C CA . GLY A 1 237 ? 7.87742 -33.91939 10.80926 1.000 39.65267 231 GLY A CA 1
ATOM 1140 C C . GLY A 1 237 ? 6.79129 -33.92830 9.74638 1.000 39.95437 231 GLY A C 1
ATOM 1141 O O . GLY A 1 237 ? 6.14849 -32.90397 9.52815 1.000 42.63411 231 GLY A O 1
ATOM 1142 N N . GLU A 1 238 ? 6.54417 -35.05226 9.08923 1.000 43.51040 232 GLU A N 1
ATOM 1143 C CA . GLU A 1 238 ? 5.45007 -35.14545 8.14939 1.000 37.63280 232 GLU A CA 1
ATOM 1144 C C . GLU A 1 238 ? 4.22241 -35.65756 8.86717 1.000 40.60277 232 GLU A C 1
ATOM 1145 O O . GLU A 1 238 ? 4.30425 -36.56767 9.69507 1.000 42.74719 232 GLU A O 1
ATOM 1151 N N . VAL A 1 239 ? 3.07656 -35.06997 8.53960 1.000 47.59905 233 VAL A N 1
ATOM 1152 C CA . VAL A 1 239 ? 1.81016 -35.55420 9.06819 1.000 42.87760 233 VAL A CA 1
ATOM 1153 C C . VAL A 1 239 ? 1.52069 -36.91880 8.46136 1.000 42.64254 233 VAL A C 1
ATOM 1154 O O . VAL A 1 239 ? 1.53481 -37.08475 7.23385 1.000 42.93646 233 VAL A O 1
ATOM 1158 N N . VAL A 1 240 ? 1.30469 -37.90835 9.32105 1.000 39.09707 234 VAL A N 1
ATOM 1159 C CA . VAL A 1 240 ? 0.84606 -39.22099 8.88233 1.000 43.17130 234 VAL A CA 1
ATOM 1160 C C . VAL A 1 240 ? -0.58840 -39.47930 9.30918 1.000 46.93845 234 VAL A C 1
ATOM 1161 O O . VAL A 1 240 ? -1.22248 -40.40728 8.77042 1.000 42.53736 234 VAL A O 1
ATOM 1165 N N . GLY A 1 241 ? -1.12610 -38.68969 10.24135 1.000 41.29993 235 GLY A N 1
ATOM 1166 C CA . GLY A 1 241 ? -2.51703 -38.92876 10.57094 1.000 39.26502 235 GLY A CA 1
ATOM 1167 C C . GLY A 1 241 ? -3.11947 -37.74801 11.29505 1.000 46.04684 235 GLY A C 1
ATOM 1168 O O . GLY A 1 241 ? -2.43026 -36.81058 11.69737 1.000 44.31340 235 GLY A O 1
ATOM 1169 N N . ILE A 1 242 ? -4.43437 -37.81654 11.46137 1.000 47.23249 236 ILE A N 1
ATOM 1170 C CA . ILE A 1 242 ? -5.18512 -36.86253 12.26050 1.000 48.08026 236 ILE A CA 1
ATOM 1171 C C . ILE A 1 242 ? -5.57478 -37.55691 13.53742 1.000 51.33090 236 ILE A C 1
ATOM 1172 O O . ILE A 1 242 ? -6.33453 -38.52862 13.51747 1.000 59.97351 236 ILE A O 1
ATOM 1177 N N . ASN A 1 243 ? -5.10145 -37.03563 14.64025 1.000 57.34590 237 ASN A N 1
ATOM 1178 C CA . ASN A 1 243 ? -5.36401 -37.61614 15.94329 1.000 58.58176 237 ASN A CA 1
ATOM 1179 C C . ASN A 1 243 ? -6.83030 -37.38224 16.31027 1.000 60.32900 237 ASN A C 1
ATOM 1180 O O . ASN A 1 243 ? -7.20925 -36.27906 16.68940 1.000 63.35470 237 ASN A O 1
ATOM 1185 N N . SER A 1 244 ? -7.68246 -38.40208 16.16404 1.000 64.81341 238 SER A N 1
ATOM 1186 C CA . SER A 1 244 ? -9.09209 -38.29583 16.54480 1.000 67.54347 238 SER A CA 1
ATOM 1187 C C . SER A 1 244 ? -9.31151 -38.78856 17.97486 1.000 76.04434 238 SER A C 1
ATOM 1188 O O . SER A 1 244 ? -10.05790 -38.16911 18.73735 1.000 81.14415 238 SER A O 1
ATOM 1191 N N . GLN A 1 245 ? -8.73197 -39.94578 18.31419 1.000 77.10117 239 GLN A N 1
ATOM 1192 C CA . GLN A 1 245 ? -8.82605 -40.64047 19.60251 1.000 85.15710 239 GLN A CA 1
ATOM 1193 C C . GLN A 1 245 ? -10.26040 -41.01656 20.04023 1.000 92.27987 239 GLN A C 1
ATOM 1194 O O . GLN A 1 245 ? -10.42684 -41.61874 21.10357 1.000 89.75139 239 GLN A O 1
ATOM 1200 N N . ILE A 1 246 ? -11.28302 -40.76797 19.21413 1.000 94.85700 240 ILE A N 1
ATOM 1201 C CA . ILE A 1 246 ? -12.69679 -41.08051 19.50508 1.000 95.87746 240 ILE A CA 1
ATOM 1202 C C . ILE A 1 246 ? -12.94940 -42.43940 20.17613 1.000 102.08138 240 ILE A C 1
ATOM 1203 O O . ILE A 1 246 ? -12.20343 -43.41583 19.99797 1.000 96.73268 240 ILE A O 1
ATOM 1208 N N . GLY A 1 255 ? -6.81258 -49.19726 25.83908 1.000 81.37809 249 GLY A N 1
ATOM 1209 C CA . GLY A 1 255 ? -6.86184 -47.74645 25.96569 1.000 92.67674 249 GLY A CA 1
ATOM 1210 C C . GLY A 1 255 ? -5.97508 -47.01449 24.96591 1.000 88.98777 249 GLY A C 1
ATOM 1211 O O . GLY A 1 255 ? -5.29165 -46.04412 25.31955 1.000 81.69079 249 GLY A O 1
ATOM 1212 N N . LEU A 1 256 ? -5.98314 -47.48858 23.71968 1.000 77.53368 250 LEU A N 1
ATOM 1213 C CA . LEU A 1 256 ? -5.18960 -46.90775 22.64718 1.000 69.10592 250 LEU A CA 1
ATOM 1214 C C . LEU A 1 256 ? -5.96670 -45.79711 21.95214 1.000 69.21654 250 LEU A C 1
ATOM 1215 O O . LEU A 1 256 ? -7.19274 -45.72205 22.01995 1.000 75.65497 250 LEU A O 1
ATOM 1220 N N . SER A 1 257 ? -5.22344 -44.91074 21.30623 1.000 67.48167 251 SER A N 1
ATOM 1221 C CA . SER A 1 257 ? -5.76311 -43.73133 20.65206 1.000 63.30011 251 SER A CA 1
ATOM 1222 C C . SER A 1 257 ? -5.81367 -43.94119 19.14455 1.000 57.17135 251 SER A C 1
ATOM 1223 O O . SER A 1 257 ? -4.95537 -44.60863 18.56221 1.000 52.58733 251 SER A O 1
ATOM 1226 N N . PHE A 1 258 ? -6.80915 -43.32741 18.51021 1.000 68.63291 252 PHE A N 1
ATOM 1227 C CA . PHE A 1 258 ? -7.06676 -43.50462 17.08410 1.000 61.30244 252 PHE A CA 1
ATOM 1228 C C . PHE A 1 258 ? -6.73367 -42.27370 16.26345 1.000 54.65897 252 PHE A C 1
ATOM 1229 O O . PHE A 1 258 ? -6.95586 -41.14540 16.69734 1.000 63.49626 252 PHE A O 1
ATOM 1237 N N . ALA A 1 259 ? -6.22098 -42.50273 15.06550 1.000 49.78536 253 ALA A N 1
ATOM 1238 C CA . ALA A 1 259 ? -6.00673 -41.44368 14.09491 1.000 48.83690 253 ALA A CA 1
ATOM 1239 C C . ALA A 1 259 ? -6.55231 -41.85677 12.72929 1.000 52.44307 253 ALA A C 1
ATOM 1240 O O . ALA A 1 259 ? -6.58923 -43.04497 12.37487 1.000 56.63049 253 ALA A O 1
ATOM 1242 N N . ILE A 1 260 ? -6.99448 -40.85895 11.97604 1.000 54.34093 254 ILE A N 1
ATOM 1243 C CA . ILE A 1 260 ? -7.32735 -41.05476 10.56454 1.000 48.92054 254 ILE A CA 1
ATOM 1244 C C . ILE A 1 260 ? -6.03668 -41.02961 9.75500 1.000 49.44338 254 ILE A C 1
ATOM 1245 O O . ILE A 1 260 ? -5.25282 -40.07596 9.88385 1.000 46.94733 254 ILE A O 1
ATOM 1250 N N . PRO A 1 261 ? -5.76469 -42.04520 8.94167 1.000 48.54355 255 PRO A N 1
ATOM 1251 C CA . PRO A 1 261 ? -4.60995 -41.97060 8.03952 1.000 48.32599 255 PRO A CA 1
ATOM 1252 C C . PRO A 1 261 ? -4.66918 -40.73092 7.14786 1.000 52.07544 255 PRO A C 1
ATOM 1253 O O . PRO A 1 261 ? -5.72208 -40.36443 6.61725 1.000 51.21226 255 PRO A O 1
ATOM 1257 N N . ILE A 1 262 ? -3.51682 -40.07492 6.99772 1.000 50.64852 256 ILE A N 1
ATOM 1258 C CA . ILE A 1 262 ? -3.45145 -38.85321 6.21439 1.000 46.93036 256 ILE A CA 1
ATOM 1259 C C . ILE A 1 262 ? -3.82247 -39.10571 4.73762 1.000 49.63853 256 ILE A C 1
ATOM 1260 O O . ILE A 1 262 ? -4.34428 -38.21064 4.06143 1.000 46.66333 256 ILE A O 1
ATOM 1265 N N . ASP A 1 263 ? -3.60135 -40.31813 4.22044 1.000 50.84288 257 ASP A N 1
ATOM 1266 C CA . ASP A 1 263 ? -4.02390 -40.62492 2.84438 1.000 51.13682 257 ASP A CA 1
ATOM 1267 C C . ASP A 1 263 ? -5.53487 -40.47338 2.68176 1.000 52.58140 257 ASP A C 1
ATOM 1268 O O . ASP A 1 263 ? -6.02450 -39.79567 1.76026 1.000 49.01367 257 ASP A O 1
ATOM 1273 N N . VAL A 1 264 ? -6.28883 -41.08794 3.59414 1.000 49.10783 258 VAL A N 1
ATOM 1274 C CA . VAL A 1 264 ? -7.74074 -40.95351 3.60896 1.000 48.99753 258 VAL A CA 1
ATOM 1275 C C . VAL A 1 264 ? -8.17014 -39.51207 3.89263 1.000 50.08809 258 VAL A C 1
ATOM 1276 O O . VAL A 1 264 ? -9.08973 -38.99220 3.25481 1.000 56.12453 258 VAL A O 1
ATOM 1280 N N . ALA A 1 265 ? -7.52935 -38.84514 4.85651 1.000 49.57911 259 ALA A N 1
ATOM 1281 C CA . ALA A 1 265 ? -7.95609 -37.48682 5.20268 1.000 55.01686 259 ALA A CA 1
ATOM 1282 C C . ALA A 1 265 ? -7.72418 -36.52196 4.05058 1.000 51.86122 259 ALA A C 1
ATOM 1283 O O . ALA A 1 265 ? -8.53899 -35.63522 3.80548 1.000 50.40136 259 ALA A O 1
ATOM 1285 N N . MET A 1 266 ? -6.58677 -36.64644 3.37525 1.000 51.21032 260 MET A N 1
ATOM 1286 C CA . MET A 1 266 ? -6.29276 -35.81736 2.22008 1.000 48.25004 260 MET A CA 1
ATOM 1287 C C . MET A 1 266 ? -7.24741 -36.12636 1.06445 1.000 54.95939 260 MET A C 1
ATOM 1288 O O . MET A 1 266 ? -7.68937 -35.22104 0.35119 1.000 51.64687 260 MET A O 1
ATOM 1293 N N . ASP A 1 267 ? -7.58228 -37.40137 0.86188 1.000 54.11328 261 ASP A N 1
ATOM 1294 C CA . ASP A 1 267 ? -8.61410 -37.72810 -0.10950 1.000 51.80668 261 ASP A CA 1
ATOM 1295 C C . ASP A 1 267 ? -9.90547 -36.98355 0.19620 1.000 55.92858 261 ASP A C 1
ATOM 1296 O O . ASP A 1 267 ? -10.47977 -36.30038 -0.66717 1.000 60.83287 261 ASP A O 1
ATOM 1301 N N . VAL A 1 268 ? -10.37201 -37.10256 1.43510 1.000 52.58401 262 VAL A N 1
ATOM 1302 C CA . VAL A 1 268 ? -11.60483 -36.44882 1.83482 1.000 52.62488 262 VAL A CA 1
ATOM 1303 C C . VAL A 1 268 ? -11.46706 -34.93515 1.74702 1.000 56.47459 262 VAL A C 1
ATOM 1304 O O . VAL A 1 268 ? -12.43686 -34.23268 1.45296 1.000 61.57623 262 VAL A O 1
ATOM 1308 N N . ALA A 1 269 ? -10.28115 -34.39851 2.01091 1.000 51.53208 263 ALA A N 1
ATOM 1309 C CA . ALA A 1 269 ? -10.16267 -32.94973 2.02607 1.000 50.23331 263 ALA A CA 1
ATOM 1310 C C . ALA A 1 269 ? -10.13605 -32.40207 0.61401 1.000 54.14071 263 ALA A C 1
ATOM 1311 O O . ALA A 1 269 ? -10.69832 -31.33855 0.36376 1.000 56.57679 263 ALA A O 1
ATOM 1313 N N . ASN A 1 270 ? -9.48666 -33.10495 -0.31824 1.000 50.80640 264 ASN A N 1
ATOM 1314 C CA . ASN A 1 270 ? -9.59437 -32.73151 -1.72167 1.000 51.15167 264 ASN A CA 1
ATOM 1315 C C . ASN A 1 270 ? -11.05703 -32.69903 -2.13895 1.000 54.51978 264 ASN A C 1
ATOM 1316 O O . ASN A 1 270 ? -11.52551 -31.73280 -2.75798 1.000 46.49820 264 ASN A O 1
ATOM 1321 N N . GLN A 1 271 ? -11.81007 -33.73345 -1.75559 1.000 55.12974 265 GLN A N 1
ATOM 1322 C CA . GLN A 1 271 ? -13.21533 -33.75856 -2.13034 1.000 55.11463 265 GLN A CA 1
ATOM 1323 C C . GLN A 1 271 ? -13.97149 -32.59429 -1.51404 1.000 59.25053 265 GLN A C 1
ATOM 1324 O O . GLN A 1 271 ? -14.69960 -31.88387 -2.21239 1.000 64.53490 265 GLN A O 1
ATOM 1330 N N . LEU A 1 272 ? -13.80669 -32.37556 -0.20981 1.000 52.55869 266 LEU A N 1
ATOM 1331 C CA . LEU A 1 272 ? -14.53215 -31.29795 0.46115 1.000 58.07266 266 LEU A CA 1
ATOM 1332 C C . LEU A 1 272 ? -14.16477 -29.94048 -0.11805 1.000 61.00517 266 LEU A C 1
ATOM 1333 O O . LEU A 1 272 ? -15.02693 -29.07624 -0.29858 1.000 61.63931 266 LEU A O 1
ATOM 1338 N N . LYS A 1 273 ? -12.88151 -29.73658 -0.40030 1.000 60.80872 267 LYS A N 1
ATOM 1339 C CA . LYS A 1 273 ? -12.39660 -28.48282 -0.94619 1.000 59.84582 267 LYS A CA 1
ATOM 1340 C C . LYS A 1 273 ? -12.93878 -28.22637 -2.33003 1.000 63.00866 267 LYS A C 1
ATOM 1341 O O . LYS A 1 273 ? -13.14341 -27.06879 -2.70129 1.000 77.03901 267 LYS A O 1
ATOM 1347 N N . ALA A 1 274 ? -13.19401 -29.27693 -3.10344 1.000 63.40444 268 ALA A N 1
ATOM 1348 C CA . ALA A 1 274 ? -13.61317 -29.07034 -4.48135 1.000 64.95952 268 ALA A CA 1
ATOM 1349 C C . ALA A 1 274 ? -15.11679 -29.15920 -4.67693 1.000 68.26766 268 ALA A C 1
ATOM 1350 O O . ALA A 1 274 ? -15.62779 -28.59621 -5.64875 1.000 76.03940 268 ALA A O 1
ATOM 1352 N N . ASN A 1 275 ? -15.82718 -29.86274 -3.80285 1.000 64.87693 269 ASN A N 1
ATOM 1353 C CA . ASN A 1 275 ? -17.26116 -30.06948 -3.94235 1.000 67.69907 269 ASN A CA 1
ATOM 1354 C C . ASN A 1 275 ? -18.05826 -29.70389 -2.70471 1.000 69.04632 269 ASN A C 1
ATOM 1355 O O . ASN A 1 275 ? -19.27452 -29.54861 -2.81992 1.000 74.01331 269 ASN A O 1
ATOM 1360 N N . GLY A 1 276 ? -17.43035 -29.58014 -1.52531 1.000 69.73441 270 GLY A N 1
ATOM 1361 C CA . GLY A 1 276 ? -18.12772 -29.26166 -0.28921 1.000 60.62263 270 GLY A CA 1
ATOM 1362 C C . GLY A 1 276 ? -18.72191 -30.44219 0.44489 1.000 69.19340 270 GLY A C 1
ATOM 1363 O O . GLY A 1 276 ? -19.13544 -30.28623 1.60019 1.000 72.28304 270 GLY A O 1
ATOM 1364 N N . LYS A 1 277 ? -18.71892 -31.63231 -0.14691 1.000 67.80778 271 LYS A N 1
ATOM 1365 C CA . LYS A 1 277 ? -19.38518 -32.79336 0.43503 1.000 67.06634 271 LYS A CA 1
ATOM 1366 C C . LYS A 1 277 ? -18.64704 -33.98724 -0.15032 1.000 65.34013 271 LYS A C 1
ATOM 1367 O O . LYS A 1 277 ? -18.09589 -33.87897 -1.24450 1.000 71.02826 271 LYS A O 1
ATOM 1373 N N . VAL A 1 278 ? -18.53435 -35.07446 0.60675 1.000 64.12204 272 VAL A N 1
ATOM 1374 C CA . VAL A 1 278 ? -18.03525 -36.32139 0.03080 1.000 69.80384 272 VAL A CA 1
ATOM 1375 C C . VAL A 1 278 ? -19.26344 -37.05608 -0.46888 1.000 73.13383 272 VAL A C 1
ATOM 1376 O O . VAL A 1 278 ? -20.25249 -37.18666 0.25873 1.000 72.10325 272 VAL A O 1
ATOM 1380 N N . SER A 1 279 ? -19.25096 -37.44544 -1.72555 1.000 72.66702 273 SER A N 1
ATOM 1381 C CA . SER A 1 279 ? -20.35612 -38.20482 -2.27941 1.000 80.10485 273 SER A CA 1
ATOM 1382 C C . SER A 1 279 ? -19.93600 -39.64861 -2.26799 1.000 87.68702 273 SER A C 1
ATOM 1383 O O . SER A 1 279 ? -18.82077 -39.96813 -2.70031 1.000 85.74257 273 SER A O 1
ATOM 1386 N N . ARG A 1 280 ? -20.79493 -40.53122 -1.75486 1.000 89.07748 274 ARG A N 1
ATOM 1387 C CA . ARG A 1 280 ? -20.22114 -41.85221 -1.65837 1.000 89.03454 274 ARG A CA 1
ATOM 1388 C C . ARG A 1 280 ? -21.21798 -42.89892 -2.11672 1.000 94.70889 274 ARG A C 1
ATOM 1389 O O . ARG A 1 280 ? -22.39264 -42.87827 -1.73356 1.000 98.04488 274 ARG A O 1
ATOM 1397 N N . GLY A 1 281 ? -20.71797 -43.83948 -2.91212 1.000 94.50363 275 GLY A N 1
ATOM 1398 C CA . GLY A 1 281 ? -21.57358 -44.90100 -3.40218 1.000 98.83908 275 GLY A CA 1
ATOM 1399 C C . GLY A 1 281 ? -21.93756 -45.87527 -2.29592 1.000 99.51407 275 GLY A C 1
ATOM 1400 O O . GLY A 1 281 ? -21.10312 -46.25982 -1.47610 1.000 98.23111 275 GLY A O 1
ATOM 1401 N N . TRP A 1 282 ? -23.20104 -46.29871 -2.28658 1.000 104.21173 276 TRP A N 1
ATOM 1402 C CA . TRP A 1 282 ? -23.68467 -47.12648 -1.18547 1.000 110.18175 276 TRP A CA 1
ATOM 1403 C C . TRP A 1 282 ? -24.53086 -48.31759 -1.63801 1.000 110.66424 276 TRP A C 1
ATOM 1404 O O . TRP A 1 282 ? -25.35592 -48.20116 -2.55057 1.000 111.15756 276 TRP A O 1
ATOM 1415 N N . LEU A 1 283 ? -24.29762 -49.47649 -1.01426 1.000 113.27636 277 LEU A N 1
ATOM 1416 C CA . LEU A 1 283 ? -25.16716 -50.64443 -1.15475 1.000 116.03388 277 LEU A CA 1
ATOM 1417 C C . LEU A 1 283 ? -25.97789 -50.84353 0.12139 1.000 113.35374 277 LEU A C 1
ATOM 1418 O O . LEU A 1 283 ? -25.47552 -50.60764 1.22593 1.000 107.41619 277 LEU A O 1
ATOM 1423 N N . GLY A 1 284 ? -27.22952 -51.28795 -0.03541 1.000 113.14915 278 GLY A N 1
ATOM 1424 C CA . GLY A 1 284 ? -28.11245 -51.40637 1.11576 1.000 114.63503 278 GLY A CA 1
ATOM 1425 C C . GLY A 1 284 ? -27.66264 -52.46186 2.10947 1.000 114.72237 278 GLY A C 1
ATOM 1426 O O . GLY A 1 284 ? -27.69914 -52.24636 3.32187 1.000 116.93413 278 GLY A O 1
ATOM 1427 N N . VAL A 1 285 ? -27.20952 -53.60794 1.60944 1.000 113.85333 279 VAL A N 1
ATOM 1428 C CA . VAL A 1 285 ? -26.87863 -54.72597 2.48097 1.000 112.94458 279 VAL A CA 1
ATOM 1429 C C . VAL A 1 285 ? -25.79511 -54.34821 3.48396 1.000 108.71970 279 VAL A C 1
ATOM 1430 O O . VAL A 1 285 ? -24.87778 -53.57371 3.18586 1.000 107.37998 279 VAL A O 1
ATOM 1434 N N . VAL A 1 286 ? -25.92475 -54.86702 4.70119 1.000 107.29998 280 VAL A N 1
ATOM 1435 C CA . VAL A 1 286 ? -24.83550 -54.86019 5.66988 1.000 107.86862 280 VAL A CA 1
ATOM 1436 C C . VAL A 1 286 ? -24.22173 -56.24923 5.70555 1.000 108.94027 280 VAL A C 1
ATOM 1437 O O . VAL A 1 286 ? -24.93234 -57.27082 5.73345 1.000 107.88500 280 VAL A O 1
ATOM 1441 N N . ILE A 1 287 ? -22.89346 -56.26859 5.72877 1.000 110.62146 281 ILE A N 1
ATOM 1442 C CA . ILE A 1 287 ? -22.07370 -57.44804 5.53748 1.000 109.06516 281 ILE A CA 1
ATOM 1443 C C . ILE A 1 287 ? -21.32302 -57.75127 6.82617 1.000 106.03860 281 ILE A C 1
ATOM 1444 O O . ILE A 1 287 ? -21.24216 -56.93390 7.74838 1.000 106.45360 281 ILE A O 1
ATOM 1449 N N . GLN A 1 288 ? -20.78961 -58.96540 6.88757 1.000 110.01533 282 GLN A N 1
ATOM 1450 C CA . GLN A 1 288 ? -19.91005 -59.40906 7.95788 1.000 113.97863 282 GLN A CA 1
ATOM 1451 C C . GLN A 1 288 ? -18.77484 -60.20000 7.32812 1.000 113.28707 282 GLN A C 1
ATOM 1452 O O . GLN A 1 288 ? -18.85333 -60.61440 6.16685 1.000 112.22031 282 GLN A O 1
ATOM 1458 N N . GLU A 1 289 ? -17.70684 -60.40146 8.09201 1.000 109.35568 283 GLU A N 1
ATOM 1459 C CA . GLU A 1 289 ? -16.57994 -61.13027 7.53763 1.000 115.29624 283 GLU A CA 1
ATOM 1460 C C . GLU A 1 289 ? -16.97201 -62.59399 7.33126 1.000 113.68339 283 GLU A C 1
ATOM 1461 O O . GLU A 1 289 ? -18.09034 -63.02780 7.63028 1.000 110.78884 283 GLU A O 1
ATOM 1467 N N . VAL A 1 290 ? -16.03610 -63.37212 6.81680 1.000 112.57223 284 VAL A N 1
ATOM 1468 C CA . VAL A 1 290 ? -16.25712 -64.78661 6.59047 1.000 118.20161 284 VAL A CA 1
ATOM 1469 C C . VAL A 1 290 ? -15.19557 -65.52800 7.38917 1.000 124.72198 284 VAL A C 1
ATOM 1470 O O . VAL A 1 290 ? -13.99921 -65.44747 7.07795 1.000 126.84845 284 VAL A O 1
ATOM 1474 N N . ASN A 1 291 ? -15.62548 -66.19815 8.45596 1.000 128.53135 285 ASN A N 1
ATOM 1475 C CA . ASN A 1 291 ? -14.79405 -67.15378 9.16730 1.000 133.38434 285 ASN A CA 1
ATOM 1476 C C . ASN A 1 291 ? -15.20131 -68.56844 8.74553 1.000 131.15438 285 ASN A C 1
ATOM 1477 O O . ASN A 1 291 ? -16.11044 -68.76716 7.93343 1.000 127.31958 285 ASN A O 1
ATOM 1482 N N . LYS A 1 292 ? -14.50976 -69.56488 9.29478 1.000 126.29530 286 LYS A N 1
ATOM 1483 C CA . LYS A 1 292 ? -14.76467 -70.94813 8.91352 1.000 130.46837 286 LYS A CA 1
ATOM 1484 C C . LYS A 1 292 ? -15.97351 -71.55323 9.62066 1.000 131.09946 286 LYS A C 1
ATOM 1485 O O . LYS A 1 292 ? -16.29002 -72.72051 9.36897 1.000 131.26760 286 LYS A O 1
ATOM 1491 N N . ASP A 1 293 ? -16.64872 -70.80136 10.49421 1.000 129.58754 287 ASP A N 1
ATOM 1492 C CA . ASP A 1 293 ? -17.89324 -71.25361 11.10658 1.000 129.63514 287 ASP A CA 1
ATOM 1493 C C . ASP A 1 293 ? -19.11113 -70.93548 10.24349 1.000 137.53935 287 ASP A C 1
ATOM 1494 O O . ASP A 1 293 ? -20.06073 -71.72471 10.19887 1.000 142.68000 287 ASP A O 1
ATOM 1499 N N . LEU A 1 294 ? -19.10866 -69.79140 9.55580 1.000 138.62873 288 LEU A N 1
ATOM 1500 C CA . LEU A 1 294 ? -20.22415 -69.37157 8.71497 1.000 133.57793 288 LEU A CA 1
ATOM 1501 C C . LEU A 1 294 ? -19.95675 -69.61085 7.22906 1.000 134.53720 288 LEU A C 1
ATOM 1502 O O . LEU A 1 294 ? -20.48835 -68.88261 6.38490 1.000 133.10136 288 LEU A O 1
ATOM 1507 N N . ALA A 1 295 ? -19.15427 -70.62978 6.88893 1.000 134.69150 289 ALA A N 1
ATOM 1508 C CA . ALA A 1 295 ? -18.72781 -70.87745 5.51313 1.000 136.64178 289 ALA A CA 1
ATOM 1509 C C . ALA A 1 295 ? -19.61575 -71.88153 4.78095 1.000 143.24052 289 ALA A C 1
ATOM 1510 O O . ALA A 1 295 ? -19.12621 -72.60182 3.89771 1.000 142.13168 289 ALA A O 1
ATOM 1512 N N . GLU A 1 296 ? -20.90229 -71.95393 5.13487 1.000 145.35436 290 GLU A N 1
ATOM 1513 C CA . GLU A 1 296 ? -21.88945 -72.80272 4.47681 1.000 139.12165 290 GLU A CA 1
ATOM 1514 C C . GLU A 1 296 ? -22.60201 -71.99944 3.38189 1.000 140.26490 290 GLU A C 1
ATOM 1515 O O . GLU A 1 296 ? -22.11530 -70.94992 2.95196 1.000 138.38851 290 GLU A O 1
ATOM 1521 N N . SER A 1 297 ? -23.73728 -72.50617 2.88767 1.000 144.50435 291 SER A N 1
ATOM 1522 C CA . SER A 1 297 ? -24.47975 -71.92723 1.76275 1.000 143.00954 291 SER A CA 1
ATOM 1523 C C . SER A 1 297 ? -23.61199 -71.78712 0.52007 1.000 142.37820 291 SER A C 1
ATOM 1524 O O . SER A 1 297 ? -23.94000 -71.01462 -0.38872 1.000 137.20532 291 SER A O 1
ATOM 1527 N N . PHE A 1 298 ? -22.51734 -72.54172 0.46334 1.000 143.34499 292 PHE A N 1
ATOM 1528 C CA . PHE A 1 298 ? -21.45408 -72.31796 -0.50158 1.000 143.03159 292 PHE A CA 1
ATOM 1529 C C . PHE A 1 298 ? -20.44746 -73.45204 -0.38785 1.000 144.22163 292 PHE A C 1
ATOM 1530 O O . PHE A 1 298 ? -20.40154 -74.16814 0.61675 1.000 144.15796 292 PHE A O 1
ATOM 1532 N N . GLY A 1 299 ? -19.63635 -73.59926 -1.43050 1.000 145.61877 293 GLY A N 1
ATOM 1533 C CA . GLY A 1 299 ? -18.53706 -74.54056 -1.40755 1.000 142.52477 293 GLY A CA 1
ATOM 1534 C C . GLY A 1 299 ? -17.19819 -73.84883 -1.24753 1.000 141.63135 293 GLY A C 1
ATOM 1535 O O . GLY A 1 299 ? -16.16116 -74.40187 -1.62565 1.000 141.10806 293 GLY A O 1
ATOM 1536 N N . LEU A 1 300 ? -17.20305 -72.63583 -0.69682 1.000 137.36288 294 LEU A N 1
ATOM 1537 C CA . LEU A 1 300 ? -15.97538 -71.86191 -0.57030 1.000 135.54566 294 LEU A CA 1
ATOM 1538 C C . LEU A 1 300 ? -15.13030 -72.36857 0.59276 1.000 134.50262 294 LEU A C 1
ATOM 1539 O O . LEU A 1 300 ? -15.61408 -72.48782 1.72448 1.000 131.39557 294 LEU A O 1
ATOM 1544 N N . ASP A 1 301 ? -13.85438 -72.64015 0.30840 1.000 136.04553 295 ASP A N 1
ATOM 1545 C CA . ASP A 1 301 ? -12.92639 -73.24661 1.25594 1.000 134.25103 295 ASP A CA 1
ATOM 1546 C C . ASP A 1 301 ? -11.77566 -72.31280 1.63319 1.000 133.42833 295 ASP A C 1
ATOM 1547 O O . ASP A 1 301 ? -10.69559 -72.77430 2.00798 1.000 136.56193 295 ASP A O 1
ATOM 1552 N N . LYS A 1 302 ? -11.97716 -71.00078 1.51671 1.000 134.27582 296 LYS A N 1
ATOM 1553 C CA . LYS A 1 302 ? -10.99896 -70.01798 1.97821 1.000 132.13010 296 LYS A CA 1
ATOM 1554 C C . LYS A 1 302 ? -11.74890 -68.85881 2.61729 1.000 129.39504 296 LYS A C 1
ATOM 1555 O O . LYS A 1 302 ? -12.44994 -68.12796 1.90699 1.000 129.85797 296 LYS A O 1
ATOM 1561 N N . PRO A 1 303 ? -11.63028 -68.64266 3.94065 1.000 131.00311 297 PRO A N 1
ATOM 1562 C CA . PRO A 1 303 ? -12.42626 -67.57707 4.56956 1.000 128.20920 297 PRO A CA 1
ATOM 1563 C C . PRO A 1 303 ? -12.11808 -66.21680 3.96323 1.000 123.96394 297 PRO A C 1
ATOM 1564 O O . PRO A 1 303 ? -11.06740 -65.62136 4.22364 1.000 123.12302 297 PRO A O 1
ATOM 1568 N N . ALA A 1 304 ? -13.07304 -65.70972 3.18483 1.000 122.99156 298 ALA A N 1
ATOM 1569 C CA . ALA A 1 304 ? -12.89691 -64.54885 2.31834 1.000 121.82270 298 ALA A CA 1
ATOM 1570 C C . ALA A 1 304 ? -14.27852 -64.09894 1.86453 1.000 118.18453 298 ALA A C 1
ATOM 1571 O O . ALA A 1 304 ? -15.27130 -64.80998 2.04550 1.000 117.67779 298 ALA A O 1
ATOM 1573 N N . GLY A 1 305 ? -14.33206 -62.91723 1.26108 1.000 110.39439 299 GLY A N 1
ATOM 1574 C CA . GLY A 1 305 ? -15.59724 -62.39931 0.79313 1.000 108.21869 299 GLY A CA 1
ATOM 1575 C C . GLY A 1 305 ? -16.26403 -61.49736 1.80650 1.000 111.65227 299 GLY A C 1
ATOM 1576 O O . GLY A 1 305 ? -15.67399 -61.05137 2.79667 1.000 114.95214 299 GLY A O 1
ATOM 1577 N N . ALA A 1 306 ? -17.54095 -61.23070 1.54298 1.000 109.51691 300 ALA A N 1
ATOM 1578 C CA . ALA A 1 306 ? -18.38186 -60.45391 2.44317 1.000 111.04954 300 ALA A CA 1
ATOM 1579 C C . ALA A 1 306 ? -19.69704 -61.18882 2.63248 1.000 111.60722 300 ALA A C 1
ATOM 1580 O O . ALA A 1 306 ? -20.41259 -61.44558 1.65905 1.000 110.48435 300 ALA A O 1
ATOM 1582 N N . LEU A 1 307 ? -19.99945 -61.53726 3.88016 1.000 108.88946 301 LEU A N 1
ATOM 1583 C CA . LEU A 1 307 ? -21.19500 -62.29757 4.23226 1.000 107.94688 301 LEU A CA 1
ATOM 1584 C C . LEU A 1 307 ? -22.31233 -61.30711 4.52698 1.000 107.48176 301 LEU A C 1
ATOM 1585 O O . LEU A 1 307 ? -22.34406 -60.70767 5.60363 1.000 109.90053 301 LEU A O 1
ATOM 1590 N N . VAL A 1 308 ? -23.24569 -61.13511 3.58623 1.000 108.69963 302 VAL A N 1
ATOM 1591 C CA . VAL A 1 308 ? -24.34756 -60.20967 3.84012 1.000 112.37621 302 VAL A CA 1
ATOM 1592 C C . VAL A 1 308 ? -25.10444 -60.70030 5.06609 1.000 113.91100 302 VAL A C 1
ATOM 1593 O O . VAL A 1 308 ? -25.57397 -61.84317 5.11617 1.000 119.41258 302 VAL A O 1
ATOM 1597 N N . ALA A 1 309 ? -25.13997 -59.87383 6.10511 1.000 112.13412 303 ALA A N 1
ATOM 1598 C CA . ALA A 1 309 ? -25.88230 -60.23802 7.29865 1.000 112.70287 303 ALA A CA 1
ATOM 1599 C C . ALA A 1 309 ? -27.28912 -59.66677 7.30633 1.000 116.07078 303 ALA A C 1
ATOM 1600 O O . ALA A 1 309 ? -28.15032 -60.21036 8.00800 1.000 118.83406 303 ALA A O 1
ATOM 1602 N N . GLN A 1 310 ? -27.54760 -58.61134 6.52124 1.000 115.86697 304 GLN A N 1
ATOM 1603 C CA . GLN A 1 310 ? -28.89474 -58.02925 6.43114 1.000 117.97109 304 GLN A CA 1
ATOM 1604 C C . GLN A 1 310 ? -29.00978 -57.33125 5.07705 1.000 115.10293 304 GLN A C 1
ATOM 1605 O O . GLN A 1 310 ? -28.46021 -56.24270 4.89114 1.000 115.04582 304 GLN A O 1
ATOM 1611 N N . VAL A 1 311 ? -29.70518 -57.96536 4.13999 1.000 116.02158 305 VAL A N 1
ATOM 1612 C CA . VAL A 1 311 ? -30.03210 -57.31621 2.87465 1.000 121.87236 305 VAL A CA 1
ATOM 1613 C C . VAL A 1 311 ? -31.18108 -56.34109 3.10312 1.000 120.55848 305 VAL A C 1
ATOM 1614 O O . VAL A 1 311 ? -31.98298 -56.50684 4.02870 1.000 124.33894 305 VAL A O 1
ATOM 1618 N N . LEU A 1 312 ? -31.25838 -55.29961 2.27733 1.000 119.02089 306 LEU A N 1
ATOM 1619 C CA . LEU A 1 312 ? -32.20567 -54.21369 2.50978 1.000 128.19101 306 LEU A CA 1
ATOM 1620 C C . LEU A 1 312 ? -33.27965 -54.13498 1.42760 1.000 132.32458 306 LEU A C 1
ATOM 1621 O O . LEU A 1 312 ? -33.21856 -54.80430 0.39117 1.000 129.16002 306 LEU A O 1
ATOM 1626 N N . GLU A 1 313 ? -34.29313 -53.31399 1.72184 1.000 137.54653 307 GLU A N 1
ATOM 1627 C CA . GLU A 1 313 ? -35.36263 -52.92779 0.80945 1.000 136.60003 307 GLU A CA 1
ATOM 1628 C C . GLU A 1 313 ? -35.13701 -51.54050 0.20590 1.000 134.94174 307 GLU A C 1
ATOM 1629 O O . GLU A 1 313 ? -34.59786 -50.63527 0.85114 1.000 131.58378 307 GLU A O 1
ATOM 1635 N N . ASP A 1 314 ? -35.54469 -51.40326 -1.06140 1.000 135.47252 308 ASP A N 1
ATOM 1636 C CA . ASP A 1 314 ? -35.46771 -50.18757 -1.87517 1.000 135.66175 308 ASP A CA 1
ATOM 1637 C C . ASP A 1 314 ? -34.04116 -49.74459 -2.16724 1.000 136.42089 308 ASP A C 1
ATOM 1638 O O . ASP A 1 314 ? -33.82610 -48.74672 -2.86615 1.000 135.92518 308 ASP A O 1
ATOM 1643 N N . GLY A 1 315 ? -33.05957 -50.45860 -1.63724 1.000 136.19796 309 GLY A N 1
ATOM 1644 C CA . GLY A 1 315 ? -31.71648 -50.26989 -2.10506 1.000 134.04353 309 GLY A CA 1
ATOM 1645 C C . GLY A 1 315 ? -31.68094 -50.81457 -3.51289 1.000 136.37575 309 GLY A C 1
ATOM 1646 O O . GLY A 1 315 ? -32.40377 -51.76226 -3.84864 1.000 134.53233 309 GLY A O 1
ATOM 1647 N N . PRO A 1 316 ? -30.86201 -50.22185 -4.37824 1.000 133.92456 310 PRO A N 1
ATOM 1648 C CA . PRO A 1 316 ? -30.70522 -50.79954 -5.71688 1.000 133.09433 310 PRO A CA 1
ATOM 1649 C C . PRO A 1 316 ? -30.20458 -52.22722 -5.64098 1.000 128.74209 310 PRO A C 1
ATOM 1650 O O . PRO A 1 316 ? -30.42382 -53.00918 -6.57330 1.000 129.57891 310 PRO A O 1
ATOM 1654 N N . ALA A 1 317 ? -29.53262 -52.58042 -4.54264 1.000 128.29452 311 ALA A N 1
ATOM 1655 C CA . ALA A 1 317 ? -29.14943 -53.96378 -4.29855 1.000 129.89294 311 ALA A CA 1
ATOM 1656 C C . ALA A 1 317 ? -30.37026 -54.86962 -4.27193 1.000 133.23340 311 ALA A C 1
ATOM 1657 O O . ALA A 1 317 ? -30.30949 -56.01456 -4.73745 1.000 132.57021 311 ALA A O 1
ATOM 1659 N N . ALA A 1 318 ? -31.48599 -54.38285 -3.71162 1.000 133.47684 312 ALA A N 1
ATOM 1660 C CA . ALA A 1 318 ? -32.72152 -55.15932 -3.75665 1.000 135.98312 312 ALA A CA 1
ATOM 1661 C C . ALA A 1 318 ? -33.12451 -55.41288 -5.19818 1.000 131.38187 312 ALA A C 1
ATOM 1662 O O . ALA A 1 318 ? -33.56151 -56.51462 -5.55383 1.000 126.27752 312 ALA A O 1
ATOM 1664 N N . LYS A 1 319 ? -33.00364 -54.39116 -6.04146 1.000 134.59880 313 LYS A N 1
ATOM 1665 C CA . LYS A 1 319 ? -33.20052 -54.62105 -7.45992 1.000 139.17110 313 LYS A CA 1
ATOM 1666 C C . LYS A 1 319 ? -32.17497 -55.56254 -8.07470 1.000 137.35276 313 LYS A C 1
ATOM 1667 O O . LYS A 1 319 ? -32.42702 -56.11033 -9.15350 1.000 131.47699 313 LYS A O 1
ATOM 1673 N N . GLY A 1 320 ? -31.00875 -55.73796 -7.45679 1.000 132.99701 314 GLY A N 1
ATOM 1674 C CA . GLY A 1 320 ? -30.06239 -56.64529 -8.07590 1.000 125.90646 314 GLY A CA 1
ATOM 1675 C C . GLY A 1 320 ? -30.42569 -58.09443 -7.88274 1.000 124.43508 314 GLY A C 1
ATOM 1676 O O . GLY A 1 320 ? -30.12615 -58.91732 -8.75227 1.000 119.17633 314 GLY A O 1
ATOM 1677 N N . GLY A 1 321 ? -31.15946 -58.40058 -6.81917 1.000 125.13068 315 GLY A N 1
ATOM 1678 C CA . GLY A 1 321 ? -31.54406 -59.76388 -6.52161 1.000 122.23799 315 GLY A CA 1
ATOM 1679 C C . GLY A 1 321 ? -30.68213 -60.39323 -5.44964 1.000 125.91957 315 GLY A C 1
ATOM 1680 O O . GLY A 1 321 ? -30.22271 -61.53397 -5.58098 1.000 119.74344 315 GLY A O 1
ATOM 1681 N N . VAL A 1 322 ? -30.51256 -59.68195 -4.34053 1.000 129.81980 316 VAL A N 1
ATOM 1682 C CA . VAL A 1 322 ? -29.60301 -60.10082 -3.28427 1.000 127.95797 316 VAL A CA 1
ATOM 1683 C C . VAL A 1 322 ? -30.44176 -60.60713 -2.12435 1.000 122.36727 316 VAL A C 1
ATOM 1684 O O . VAL A 1 322 ? -31.47960 -60.02692 -1.78329 1.000 119.11961 316 VAL A O 1
ATOM 1688 N N . GLN A 1 323 ? -29.99753 -61.70405 -1.53647 1.000 119.80639 317 GLN A N 1
ATOM 1689 C CA . GLN A 1 323 ? -30.69462 -62.34486 -0.44043 1.000 123.14564 317 GLN A CA 1
ATOM 1690 C C . GLN A 1 323 ? -29.72441 -62.45042 0.72083 1.000 125.45161 317 GLN A C 1
ATOM 1691 O O . GLN A 1 323 ? -28.50953 -62.55335 0.52351 1.000 126.92591 317 GLN A O 1
ATOM 1697 N N . VAL A 1 324 ? -30.26556 -62.39462 1.93583 1.000 124.47817 318 VAL A N 1
ATOM 1698 C CA . VAL A 1 324 ? -29.42854 -62.55093 3.11532 1.000 126.10856 318 VAL A CA 1
ATOM 1699 C C . VAL A 1 324 ? -28.76738 -63.92319 3.09037 1.000 123.49000 318 VAL A C 1
ATOM 1700 O O . VAL A 1 324 ? -29.39278 -64.93024 2.73747 1.000 128.60121 318 VAL A O 1
ATOM 1704 N N . GLY A 1 325 ? -27.48589 -63.96493 3.44411 1.000 119.71172 319 GLY A N 1
ATOM 1705 C CA . GLY A 1 325 ? -26.71010 -65.18023 3.31801 1.000 122.01066 319 GLY A CA 1
ATOM 1706 C C . GLY A 1 325 ? -25.93277 -65.30673 2.02884 1.000 124.45764 319 GLY A C 1
ATOM 1707 O O . GLY A 1 325 ? -25.53062 -66.42030 1.67312 1.000 126.79351 319 GLY A O 1
ATOM 1708 N N . ASP A 1 326 ? -25.71879 -64.20317 1.31355 1.000 122.92967 320 ASP A N 1
ATOM 1709 C CA . ASP A 1 326 ? -25.03515 -64.18976 0.02451 1.000 121.39938 320 ASP A CA 1
ATOM 1710 C C . ASP A 1 326 ? -23.59264 -63.73181 0.23113 1.000 116.72797 320 ASP A C 1
ATOM 1711 O O . ASP A 1 326 ? -23.35814 -62.62010 0.71373 1.000 118.67697 320 ASP A O 1
ATOM 1716 N N . VAL A 1 327 ? -22.62951 -64.54994 -0.17796 1.000 110.54021 321 VAL A N 1
ATOM 1717 C CA . VAL A 1 327 ? -21.21800 -64.17950 -0.08669 1.000 112.83791 321 VAL A CA 1
ATOM 1718 C C . VAL A 1 327 ? -20.80939 -63.44888 -1.36722 1.000 116.42636 321 VAL A C 1
ATOM 1719 O O . VAL A 1 327 ? -20.78607 -64.05195 -2.44480 1.000 112.71004 321 VAL A O 1
ATOM 1723 N N . ILE A 1 328 ? -20.48545 -62.15544 -1.25131 1.000 111.94860 322 ILE A N 1
ATOM 1724 C CA . ILE A 1 328 ? -20.05866 -61.33996 -2.38730 1.000 105.81123 322 ILE A CA 1
ATOM 1725 C C . ILE A 1 328 ? -18.54463 -61.50004 -2.53239 1.000 104.90353 322 ILE A C 1
ATOM 1726 O O . ILE A 1 328 ? -17.77375 -61.08437 -1.65762 1.000 104.16790 322 ILE A O 1
ATOM 1731 N N . LEU A 1 329 ? -18.12464 -62.18854 -3.59524 1.000 101.70628 323 LEU A N 1
ATOM 1732 C CA . LEU A 1 329 ? -16.71570 -62.45499 -3.86252 1.000 107.86943 323 LEU A CA 1
ATOM 1733 C C . LEU A 1 329 ? -16.09908 -61.48579 -4.86434 1.000 106.13679 323 LEU A C 1
ATOM 1734 O O . LEU A 1 329 ? -14.88036 -61.23118 -4.80704 1.000 101.57566 323 LEU A O 1
ATOM 1739 N N . SER A 1 330 ? -16.93502 -60.93155 -5.76368 1.000 103.79577 324 SER A N 1
ATOM 1740 C CA . SER A 1 330 ? -16.50244 -59.94792 -6.73689 1.000 99.07775 324 SER A CA 1
ATOM 1741 C C . SER A 1 330 ? -17.35103 -58.69330 -6.60779 1.000 99.84779 324 SER A C 1
ATOM 1742 O O . SER A 1 330 ? -18.56326 -58.75526 -6.40479 1.000 102.29055 324 SER A O 1
ATOM 1745 N N . ALA A 1 331 ? -16.69682 -57.55228 -6.79947 1.000 104.38110 325 ALA A N 1
ATOM 1746 C CA . ALA A 1 331 ? -17.35318 -56.30044 -7.15759 1.000 96.34061 325 ALA A CA 1
ATOM 1747 C C . ALA A 1 331 ? -16.55983 -55.69439 -8.30079 1.000 98.78604 325 ALA A C 1
ATOM 1748 O O . ALA A 1 331 ? -15.35532 -55.44224 -8.16861 1.000 99.61924 325 ALA A O 1
ATOM 1750 N N . ASN A 1 332 ? -17.23779 -55.49035 -9.42498 1.000 98.51503 326 ASN A N 1
ATOM 1751 C CA . ASN A 1 332 ? -16.63383 -54.90229 -10.60656 1.000 99.88087 326 ASN A CA 1
ATOM 1752 C C . ASN A 1 332 ? -15.26438 -55.50533 -10.90230 1.000 97.34211 326 ASN A C 1
ATOM 1753 O O . ASN A 1 332 ? -14.36189 -54.79991 -11.35857 1.000 91.30666 326 ASN A O 1
ATOM 1758 N N . GLY A 1 333 ? -15.09482 -56.79926 -10.61707 1.000 98.35066 327 GLY A N 1
ATOM 1759 C CA . GLY A 1 333 ? -13.86800 -57.51225 -10.90420 1.000 92.56193 327 GLY A CA 1
ATOM 1760 C C . GLY A 1 333 ? -12.85814 -57.55593 -9.77812 1.000 90.52483 327 GLY A C 1
ATOM 1761 O O . GLY A 1 333 ? -11.88151 -58.30990 -9.87433 1.000 86.78042 327 GLY A O 1
ATOM 1762 N N . GLN A 1 334 ? -13.05420 -56.78522 -8.71180 1.000 98.45436 328 GLN A N 1
ATOM 1763 C CA . GLN A 1 334 ? -12.02663 -56.73441 -7.66859 1.000 95.65327 328 GLN A CA 1
ATOM 1764 C C . GLN A 1 334 ? -12.25100 -57.83160 -6.63785 1.000 96.67142 328 GLN A C 1
ATOM 1765 O O . GLN A 1 334 ? -13.35976 -57.94600 -6.09850 1.000 99.21667 328 GLN A O 1
ATOM 1771 N N . PRO A 1 335 ? -11.23254 -58.64967 -6.35107 1.000 102.56817 329 PRO A N 1
ATOM 1772 C CA . PRO A 1 335 ? -11.39506 -59.71712 -5.35188 1.000 101.54468 329 PRO A CA 1
ATOM 1773 C C . PRO A 1 335 ? -11.75338 -59.15785 -3.98537 1.000 102.83272 329 PRO A C 1
ATOM 1774 O O . PRO A 1 335 ? -11.27823 -58.09449 -3.57716 1.000 101.19477 329 PRO A O 1
ATOM 1778 N N . ILE A 1 336 ? -12.59654 -59.88786 -3.27550 1.000 106.09839 330 ILE A N 1
ATOM 1779 C CA . ILE A 1 336 ? -12.98275 -59.52047 -1.92147 1.000 106.72554 330 ILE A CA 1
ATOM 1780 C C . ILE A 1 336 ? -12.45148 -60.61679 -1.00467 1.000 109.90578 330 ILE A C 1
ATOM 1781 O O . ILE A 1 336 ? -13.13375 -61.59576 -0.69200 1.000 111.15728 330 ILE A O 1
ATOM 1786 N N . VAL A 1 337 ? -11.19436 -60.45722 -0.58431 1.000 113.58256 331 VAL A N 1
ATOM 1787 C CA . VAL A 1 337 ? -10.59555 -61.28887 0.45908 1.000 115.64676 331 VAL A CA 1
ATOM 1788 C C . VAL A 1 337 ? -10.95835 -60.73003 1.82029 1.000 113.82525 331 VAL A C 1
ATOM 1789 O O . VAL A 1 337 ? -10.93021 -61.44659 2.82811 1.000 114.29686 331 VAL A O 1
ATOM 1793 N N . MET A 1 338 ? -11.30595 -59.45469 1.85060 1.000 116.94196 332 MET A N 1
ATOM 1794 C CA . MET A 1 338 ? -11.65640 -58.72494 3.04908 1.000 119.36904 332 MET A CA 1
ATOM 1795 C C . MET A 1 338 ? -13.11893 -58.33918 2.93233 1.000 117.40570 332 MET A C 1
ATOM 1796 O O . MET A 1 338 ? -13.57041 -57.95012 1.85321 1.000 115.17991 332 MET A O 1
ATOM 1801 N N . SER A 1 339 ? -13.85929 -58.39548 4.03789 1.000 116.85867 333 SER A N 1
ATOM 1802 C CA . SER A 1 339 ? -15.19378 -57.81627 3.98012 1.000 116.59502 333 SER A CA 1
ATOM 1803 C C . SER A 1 339 ? -15.07407 -56.32869 3.68688 1.000 114.26613 333 SER A C 1
ATOM 1804 O O . SER A 1 339 ? -15.81898 -55.77917 2.86633 1.000 113.75569 333 SER A O 1
ATOM 1807 N N . ALA A 1 340 ? -14.07007 -55.68615 4.29191 1.000 114.24020 334 ALA A N 1
ATOM 1808 C CA . ALA A 1 340 ? -13.82566 -54.26170 4.11356 1.000 113.48368 334 ALA A CA 1
ATOM 1809 C C . ALA A 1 340 ? -13.37306 -53.92035 2.70168 1.000 111.62450 334 ALA A C 1
ATOM 1810 O O . ALA A 1 340 ? -13.42398 -52.74484 2.31698 1.000 109.20803 334 ALA A O 1
ATOM 1812 N N . ASP A 1 341 ? -12.92614 -54.91562 1.92809 1.000 112.06972 335 ASP A N 1
ATOM 1813 C CA . ASP A 1 341 ? -12.66659 -54.68100 0.51456 1.000 111.88871 335 ASP A CA 1
ATOM 1814 C C . ASP A 1 341 ? -13.90928 -54.13378 -0.17586 1.000 108.51568 335 ASP A C 1
ATOM 1815 O O . ASP A 1 341 ? -13.80022 -53.33718 -1.11590 1.000 101.90292 335 ASP A O 1
ATOM 1820 N N . LEU A 1 342 ? -15.09849 -54.52805 0.30168 1.000 104.73664 336 LEU A N 1
ATOM 1821 C CA . LEU A 1 342 ? -16.37042 -54.21287 -0.33810 1.000 100.35935 336 LEU A CA 1
ATOM 1822 C C . LEU A 1 342 ? -16.80904 -52.76608 -0.10535 1.000 98.77920 336 LEU A C 1
ATOM 1823 O O . LEU A 1 342 ? -17.06081 -52.04083 -1.08012 1.000 89.94560 336 LEU A O 1
ATOM 1828 N N . PRO A 1 343 ? -16.95009 -52.30597 1.14672 1.000 101.68870 337 PRO A N 1
ATOM 1829 C CA . PRO A 1 343 ? -17.49486 -50.95006 1.33656 1.000 96.79225 337 PRO A CA 1
ATOM 1830 C C . PRO A 1 343 ? -16.65614 -49.88177 0.67013 1.000 98.76358 337 PRO A C 1
ATOM 1831 O O . PRO A 1 343 ? -17.18568 -49.11458 -0.14544 1.000 99.17375 337 PRO A O 1
ATOM 1835 N N . HIS A 1 344 ? -15.34424 -49.85807 0.93088 1.000 98.69222 338 HIS A N 1
ATOM 1836 C CA . HIS A 1 344 ? -14.50888 -48.81206 0.35152 1.000 101.92996 338 HIS A CA 1
ATOM 1837 C C . HIS A 1 344 ? -14.64089 -48.78420 -1.16553 1.000 100.30621 338 HIS A C 1
ATOM 1838 O O . HIS A 1 344 ? -14.91606 -47.72998 -1.75779 1.000 97.66253 338 HIS A O 1
ATOM 1845 N N . LEU A 1 345 ? -14.52798 -49.95653 -1.79809 1.000 95.33211 339 LEU A N 1
ATOM 1846 C CA . LEU A 1 345 ? -14.75476 -50.07044 -3.23320 1.000 90.73336 339 LEU A CA 1
ATOM 1847 C C . LEU A 1 345 ? -16.03711 -49.36810 -3.63880 1.000 93.68941 339 LEU A C 1
ATOM 1848 O O . LEU A 1 345 ? -16.02311 -48.42172 -4.43538 1.000 92.90398 339 LEU A O 1
ATOM 1853 N N . ILE A 1 346 ? -17.15561 -49.79086 -3.05395 1.000 90.67773 340 ILE A N 1
ATOM 1854 C CA . ILE A 1 346 ? -18.43399 -49.23115 -3.46621 1.000 88.67795 340 ILE A CA 1
ATOM 1855 C C . ILE A 1 346 ? -18.52124 -47.75886 -3.11093 1.000 93.08881 340 ILE A C 1
ATOM 1856 O O . ILE A 1 346 ? -19.16339 -46.98028 -3.82930 1.000 95.48646 340 ILE A O 1
ATOM 1861 N N . GLY A 1 347 ? -17.86806 -47.34141 -2.02196 1.000 95.98522 341 GLY A N 1
ATOM 1862 C CA . GLY A 1 347 ? -17.91147 -45.93514 -1.65312 1.000 93.58916 341 GLY A CA 1
ATOM 1863 C C . GLY A 1 347 ? -17.33651 -45.03713 -2.72910 1.000 88.10780 341 GLY A C 1
ATOM 1864 O O . GLY A 1 347 ? -17.89685 -43.98627 -3.04072 1.000 87.80199 341 GLY A O 1
ATOM 1865 N N . ASN A 1 348 ? -16.23130 -45.45561 -3.33401 1.000 91.34585 342 ASN A N 1
ATOM 1866 C CA . ASN A 1 348 ? -15.62284 -44.67643 -4.39823 1.000 92.73538 342 ASN A CA 1
ATOM 1867 C C . ASN A 1 348 ? -16.36480 -44.81657 -5.71704 1.000 95.85253 342 ASN A C 1
ATOM 1868 O O . ASN A 1 348 ? -16.10047 -44.03629 -6.63882 1.000 96.70520 342 ASN A O 1
ATOM 1873 N N . LEU A 1 349 ? -17.30768 -45.75400 -5.81589 1.000 95.63731 343 LEU A N 1
ATOM 1874 C CA . LEU A 1 349 ? -18.10567 -45.87904 -7.02763 1.000 95.27559 343 LEU A CA 1
ATOM 1875 C C . LEU A 1 349 ? -18.99343 -44.65613 -7.18478 1.000 98.08506 343 LEU A C 1
ATOM 1876 O O . LEU A 1 349 ? -19.51632 -44.11352 -6.20798 1.000 96.12804 343 LEU A O 1
ATOM 1881 N N . LYS A 1 350 ? -19.15646 -44.22087 -8.42789 1.000 105.94469 344 LYS A N 1
ATOM 1882 C CA . LYS A 1 350 ? -20.00388 -43.07839 -8.71960 1.000 106.24247 344 LYS A CA 1
ATOM 1883 C C . LYS A 1 350 ? -21.47206 -43.47544 -8.67414 1.000 107.57236 344 LYS A C 1
ATOM 1884 O O . LYS A 1 350 ? -21.88154 -44.45785 -9.30334 1.000 107.20177 344 LYS A O 1
ATOM 1890 N N . ASP A 1 351 ? -22.26002 -42.69013 -7.94148 1.000 105.00063 345 ASP A N 1
ATOM 1891 C CA . ASP A 1 351 ? -23.69737 -42.89826 -7.87565 1.000 109.58734 345 ASP A CA 1
ATOM 1892 C C . ASP A 1 351 ? -24.27915 -43.02318 -9.27724 1.000 113.35666 345 ASP A C 1
ATOM 1893 O O . ASP A 1 351 ? -23.81947 -42.37546 -10.22265 1.000 110.19448 345 ASP A O 1
ATOM 1898 N N . GLY A 1 352 ? -25.26336 -43.91038 -9.41014 1.000 114.62991 346 GLY A N 1
ATOM 1899 C CA . GLY A 1 352 ? -25.91196 -44.17184 -10.67071 1.000 114.88883 346 GLY A CA 1
ATOM 1900 C C . GLY A 1 352 ? -25.18077 -45.15034 -11.55565 1.000 119.10588 346 GLY A C 1
ATOM 1901 O O . GLY A 1 352 ? -25.81198 -45.77929 -12.41559 1.000 118.51862 346 GLY A O 1
ATOM 1902 N N . SER A 1 353 ? -23.87016 -45.30363 -11.38065 1.000 117.41511 347 SER A N 1
ATOM 1903 C CA . SER A 1 353 ? -23.13330 -46.28621 -12.15516 1.000 112.67643 347 SER A CA 1
ATOM 1904 C C . SER A 1 353 ? -23.41699 -47.67080 -11.58880 1.000 116.99544 347 SER A C 1
ATOM 1905 O O . SER A 1 353 ? -23.31357 -47.89570 -10.37870 1.000 116.99614 347 SER A O 1
ATOM 1908 N N . LYS A 1 354 ? -23.75560 -48.60002 -12.46904 1.000 120.29180 348 LYS A N 1
ATOM 1909 C CA . LYS A 1 354 ? -24.08266 -49.95172 -12.05508 1.000 117.06368 348 LYS A CA 1
ATOM 1910 C C . LYS A 1 354 ? -22.79809 -50.69903 -11.73500 1.000 107.13982 348 LYS A C 1
ATOM 1911 O O . LYS A 1 354 ? -21.74525 -50.44967 -12.32756 1.000 103.67369 348 LYS A O 1
ATOM 1917 N N . ALA A 1 355 ? -22.88763 -51.56329 -10.73939 1.000 106.11683 349 ALA A N 1
ATOM 1918 C CA . ALA A 1 355 ? -21.79808 -52.40394 -10.28035 1.000 108.19442 349 ALA A CA 1
ATOM 1919 C C . ALA A 1 355 ? -22.20849 -53.85705 -10.44631 1.000 108.52982 349 ALA A C 1
ATOM 1920 O O . ALA A 1 355 ? -23.30922 -54.24978 -10.04124 1.000 111.56778 349 ALA A O 1
ATOM 1922 N N . GLU A 1 356 ? -21.34580 -54.62714 -11.09240 1.000 100.46048 350 GLU A N 1
ATOM 1923 C CA . GLU A 1 356 ? -21.58033 -56.03474 -11.36284 1.000 106.14442 350 GLU A CA 1
ATOM 1924 C C . GLU A 1 356 ? -20.85086 -56.85189 -10.29879 1.000 101.33863 350 GLU A C 1
ATOM 1925 O O . GLU A 1 356 ? -19.62074 -56.76905 -10.17819 1.000 96.13233 350 GLU A O 1
ATOM 1931 N N . LEU A 1 357 ? -21.61543 -57.60538 -9.50308 1.000 101.47679 351 LEU A N 1
ATOM 1932 C CA . LEU A 1 357 ? -21.08889 -58.36519 -8.37618 1.000 100.94097 351 LEU A CA 1
ATOM 1933 C C . LEU A 1 357 ? -21.21407 -59.85844 -8.62716 1.000 98.83814 351 LEU A C 1
ATOM 1934 O O . LEU A 1 357 ? -22.22340 -60.32415 -9.18309 1.000 96.57080 351 LEU A O 1
ATOM 1939 N N . GLU A 1 358 ? -20.18785 -60.60012 -8.20351 1.000 98.02838 352 GLU A N 1
ATOM 1940 C CA . GLU A 1 358 ? -20.20036 -62.06230 -8.27303 1.000 105.39506 352 GLU A CA 1
ATOM 1941 C C . GLU A 1 358 ? -20.39588 -62.63622 -6.87253 1.000 104.48882 352 GLU A C 1
ATOM 1942 O O . GLU A 1 358 ? -19.55769 -62.41352 -5.98297 1.000 104.37449 352 GLU A O 1
ATOM 1948 N N . VAL A 1 359 ? -21.47749 -63.41473 -6.70958 1.000 106.11434 353 VAL A N 1
ATOM 1949 C CA . VAL A 1 359 ? -21.94983 -63.94903 -5.43488 1.000 111.17310 353 VAL A CA 1
ATOM 1950 C C . VAL A 1 359 ? -22.15391 -65.46366 -5.53025 1.000 115.47191 353 VAL A C 1
ATOM 1951 O O . VAL A 1 359 ? -22.38977 -66.01629 -6.61182 1.000 107.92394 353 VAL A O 1
ATOM 1955 N N . ILE A 1 360 ? -22.05741 -66.14290 -4.38197 1.000 118.10945 354 ILE A N 1
ATOM 1956 C CA . ILE A 1 360 ? -22.38632 -67.56602 -4.26900 1.000 121.28577 354 ILE A CA 1
ATOM 1957 C C . ILE A 1 360 ? -23.63432 -67.71795 -3.39611 1.000 126.41457 354 ILE A C 1
ATOM 1958 O O . ILE A 1 360 ? -23.67469 -67.24669 -2.25045 1.000 120.38967 354 ILE A O 1
ATOM 1963 N N . ARG A 1 361 ? -24.66247 -68.35376 -3.95761 1.000 129.57986 355 ARG A N 1
ATOM 1964 C CA . ARG A 1 361 ? -25.93194 -68.60644 -3.28785 1.000 129.56620 355 ARG A CA 1
ATOM 1965 C C . ARG A 1 361 ? -26.18724 -70.10688 -3.28910 1.000 132.32642 355 ARG A C 1
ATOM 1966 O O . ARG A 1 361 ? -26.36005 -70.70845 -4.35594 1.000 130.03791 355 ARG A O 1
ATOM 1974 N N . ASP A 1 362 ? -26.20408 -70.70559 -2.10055 1.000 136.25010 356 ASP A N 1
ATOM 1975 C CA . ASP A 1 362 ? -26.43079 -72.14096 -1.94080 1.000 134.99831 356 ASP A CA 1
ATOM 1976 C C . ASP A 1 362 ? -25.52499 -72.94656 -2.87164 1.000 134.21067 356 ASP A C 1
ATOM 1977 O O . ASP A 1 362 ? -25.96709 -73.83214 -3.60666 1.000 134.29643 356 ASP A O 1
ATOM 1982 N N . GLY A 1 363 ? -24.23492 -72.60848 -2.84805 1.000 134.05652 357 GLY A N 1
ATOM 1983 C CA . GLY A 1 363 ? -23.23572 -73.27006 -3.65976 1.000 132.78219 357 GLY A CA 1
ATOM 1984 C C . GLY A 1 363 ? -23.16494 -72.86965 -5.12045 1.000 131.04219 357 GLY A C 1
ATOM 1985 O O . GLY A 1 363 ? -22.14591 -73.14900 -5.76567 1.000 127.24568 357 GLY A O 1
ATOM 1986 N N . LYS A 1 364 ? -24.18746 -72.20436 -5.66994 1.000 131.30340 358 LYS A N 1
ATOM 1987 C CA . LYS A 1 364 ? -24.17108 -71.82583 -7.08401 1.000 128.57025 358 LYS A CA 1
ATOM 1988 C C . LYS A 1 364 ? -23.61268 -70.41145 -7.24502 1.000 126.42089 358 LYS A C 1
ATOM 1989 O O . LYS A 1 364 ? -23.91341 -69.51782 -6.45046 1.000 124.82123 358 LYS A O 1
ATOM 1995 N N . ARG A 1 365 ? -22.78795 -70.21516 -8.27450 1.000 119.59450 359 ARG A N 1
ATOM 1996 C CA . ARG A 1 365 ? -22.12488 -68.93879 -8.51886 1.000 113.29002 359 ARG A CA 1
ATOM 1997 C C . ARG A 1 365 ? -22.86952 -68.14481 -9.59008 1.000 112.69716 359 ARG A C 1
ATOM 1998 O O . ARG A 1 365 ? -23.30070 -68.70580 -10.60021 1.000 114.11817 359 ARG A O 1
ATOM 2006 N N . GLN A 1 366 ? -23.01893 -66.83383 -9.37079 1.000 107.90322 360 GLN A N 1
ATOM 2007 C CA . GLN A 1 366 ? -23.83209 -66.00231 -10.25564 1.000 101.16256 360 GLN A CA 1
ATOM 2008 C C . GLN A 1 366 ? -23.30215 -64.56887 -10.29781 1.000 105.98475 360 GLN A C 1
ATOM 2009 O O . GLN A 1 366 ? -22.28212 -64.23050 -9.68855 1.000 106.44092 360 GLN A O 1
ATOM 2015 N N . LYS A 1 367 ? -23.99368 -63.73109 -11.07011 1.000 102.54243 361 LYS A N 1
ATOM 2016 C CA . LYS A 1 367 ? -23.63472 -62.33346 -11.24572 1.000 98.57529 361 LYS A CA 1
ATOM 2017 C C . LYS A 1 367 ? -24.89579 -61.50542 -11.35589 1.000 99.34599 361 LYS A C 1
ATOM 2018 O O . LYS A 1 367 ? -25.81275 -61.84850 -12.10869 1.000 100.75151 361 LYS A O 1
ATOM 2024 N N . LEU A 1 368 ? -24.94941 -60.45671 -10.56352 1.000 102.26529 362 LEU A N 1
ATOM 2025 C CA . LEU A 1 368 ? -26.04114 -59.49677 -10.59324 1.000 102.27437 362 LEU A CA 1
ATOM 2026 C C . LEU A 1 368 ? -25.55032 -58.07222 -10.42210 1.000 105.36666 362 LEU A C 1
ATOM 2027 O O . LEU A 1 368 ? -24.58126 -57.83010 -9.70830 1.000 103.00837 362 LEU A O 1
ATOM 2032 N N . THR A 1 369 ? -26.21377 -57.15848 -11.14420 1.000 109.21226 363 THR A N 1
ATOM 2033 C CA . THR A 1 369 ? -25.82519 -55.76238 -11.33617 1.000 108.78032 363 THR A CA 1
ATOM 2034 C C . THR A 1 369 ? -26.75986 -54.83708 -10.56777 1.000 113.86182 363 THR A C 1
ATOM 2035 O O . THR A 1 369 ? -27.96989 -55.07003 -10.50994 1.000 117.83344 363 THR A O 1
ATOM 2039 N N . VAL A 1 370 ? -26.19488 -53.78621 -9.97843 1.000 116.92450 364 VAL A N 1
ATOM 2040 C CA . VAL A 1 370 ? -26.92511 -52.89422 -9.08605 1.000 114.14203 364 VAL A CA 1
ATOM 2041 C C . VAL A 1 370 ? -26.60999 -51.46247 -9.49887 1.000 117.41544 364 VAL A C 1
ATOM 2042 O O . VAL A 1 370 ? -25.44673 -51.12861 -9.72735 1.000 117.19993 364 VAL A O 1
ATOM 2046 N N . THR A 1 371 ? -27.62536 -50.60837 -9.57998 1.000 117.58758 365 THR A N 1
ATOM 2047 C CA . THR A 1 371 ? -27.36053 -49.19425 -9.85035 1.000 118.98632 365 THR A CA 1
ATOM 2048 C C . THR A 1 371 ? -27.00874 -48.52197 -8.53096 1.000 120.20107 365 THR A C 1
ATOM 2049 O O . THR A 1 371 ? -27.89173 -48.13015 -7.77322 1.000 122.97089 365 THR A O 1
ATOM 2053 N N . VAL A 1 372 ? -25.71052 -48.37622 -8.24815 1.000 116.97896 366 VAL A N 1
ATOM 2054 C CA . VAL A 1 372 ? -25.30885 -47.88937 -6.93460 1.000 116.42792 366 VAL A CA 1
ATOM 2055 C C . VAL A 1 372 ? -25.89832 -46.50265 -6.68412 1.000 111.53679 366 VAL A C 1
ATOM 2056 O O . VAL A 1 372 ? -26.14186 -45.72491 -7.61506 1.000 114.09769 366 VAL A O 1
ATOM 2060 N N . GLY A 1 373 ? -26.15283 -46.20414 -5.41114 1.000 110.98168 367 GLY A N 1
ATOM 2061 C CA . GLY A 1 373 ? -26.71569 -44.92631 -5.00600 1.000 114.98724 367 GLY A CA 1
ATOM 2062 C C . GLY A 1 373 ? -25.78712 -44.14681 -4.09389 1.000 115.85185 367 GLY A C 1
ATOM 2063 O O . GLY A 1 373 ? -24.56610 -44.30964 -4.19012 1.000 112.57573 367 GLY A O 1
ATOM 2064 N N . ALA A 1 374 ? -26.34876 -43.30336 -3.21339 1.000 116.99083 368 ALA A N 1
ATOM 2065 C CA . ALA A 1 374 ? -25.59703 -42.54229 -2.21439 1.000 110.54518 368 ALA A CA 1
ATOM 2066 C C . ALA A 1 374 ? -26.35240 -42.58109 -0.88946 1.000 113.59606 368 ALA A C 1
ATOM 2067 O O . ALA A 1 374 ? -27.55244 -42.86265 -0.85224 1.000 114.05761 368 ALA A O 1
ATOM 2069 N N . LEU A 1 375 ? -25.64859 -42.29922 0.20810 1.000 111.26092 369 LEU A N 1
ATOM 2070 C CA . LEU A 1 375 ? -26.33572 -42.18595 1.50018 1.000 114.73130 369 LEU A CA 1
ATOM 2071 C C . LEU A 1 375 ? -27.03203 -40.83627 1.59703 1.000 117.20343 369 LEU A C 1
ATOM 2072 O O . LEU A 1 375 ? -26.38103 -39.79336 1.56561 1.000 122.15750 369 LEU A O 1
ATOM 2077 N N . ALA B 1 31 ? 14.54389 -33.18682 14.60039 1.000 63.58485 27 ALA B N 1
ATOM 2078 C CA . ALA B 1 31 ? 15.81245 -33.62126 14.00621 1.000 90.50290 27 ALA B CA 1
ATOM 2079 C C . ALA B 1 31 ? 16.62342 -34.58881 14.89587 1.000 96.44497 27 ALA B C 1
ATOM 2080 O O . ALA B 1 31 ? 17.78219 -34.29158 15.21446 1.000 96.10139 27 ALA B O 1
ATOM 2082 N N . GLU B 1 32 ? 16.01811 -35.72437 15.27872 1.000 92.08530 28 GLU B N 1
ATOM 2083 C CA . GLU B 1 32 ? 16.65886 -36.76271 16.09782 1.000 80.08750 28 GLU B CA 1
ATOM 2084 C C . GLU B 1 32 ? 15.87693 -38.05954 15.92009 1.000 81.71534 28 GLU B C 1
ATOM 2085 O O . GLU B 1 32 ? 14.69220 -38.11205 16.27953 1.000 73.30621 28 GLU B O 1
ATOM 2091 N N . ASN B 1 33 ? 16.52004 -39.08684 15.32023 1.000 80.81959 29 ASN B N 1
ATOM 2092 C CA . ASN B 1 33 ? 15.92967 -40.41495 15.07619 1.000 71.64813 29 ASN B CA 1
ATOM 2093 C C . ASN B 1 33 ? 16.43941 -41.49415 16.04104 1.000 73.62447 29 ASN B C 1
ATOM 2094 O O . ASN B 1 33 ? 17.52487 -42.06591 15.86496 1.000 59.77364 29 ASN B O 1
ATOM 2099 N N . LEU B 1 34 ? 15.64553 -41.78196 17.05257 1.000 57.85056 30 LEU B N 1
ATOM 2100 C CA . LEU B 1 34 ? 15.98259 -42.87723 17.91636 1.000 60.65557 30 LEU B CA 1
ATOM 2101 C C . LEU B 1 34 ? 15.57290 -44.19606 17.25484 1.000 59.47654 30 LEU B C 1
ATOM 2102 O O . LEU B 1 34 ? 14.86654 -44.20186 16.24123 1.000 54.34619 30 LEU B O 1
ATOM 2107 N N . PRO B 1 35 ? 16.07593 -45.32270 17.75484 1.000 52.22663 31 PRO B N 1
ATOM 2108 C CA . PRO B 1 35 ? 15.66702 -46.61585 17.21216 1.000 53.80425 31 PRO B CA 1
ATOM 2109 C C . PRO B 1 35 ? 14.22977 -46.94598 17.58529 1.000 50.97569 31 PRO B C 1
ATOM 2110 O O . PRO B 1 35 ? 13.67895 -46.43643 18.55780 1.000 53.89171 31 PRO B O 1
ATOM 2114 N N . ASP B 1 36 ? 13.61347 -47.80956 16.79205 1.000 48.84444 32 ASP B N 1
ATOM 2115 C CA . ASP B 1 36 ? 12.20411 -48.13420 16.95693 1.000 46.79594 32 ASP B CA 1
ATOM 2116 C C . ASP B 1 36 ? 12.02480 -49.64698 16.96004 1.000 52.24802 32 ASP B C 1
ATOM 2117 O O . ASP B 1 36 ? 12.98127 -50.41665 16.82059 1.000 55.30464 32 ASP B O 1
ATOM 2122 N N . PHE B 1 37 ? 10.76647 -50.06674 17.06315 1.000 48.70393 33 PHE B N 1
ATOM 2123 C CA . PHE B 1 37 ? 10.41380 -51.45546 17.31631 1.000 47.10643 33 PHE B CA 1
ATOM 2124 C C . PHE B 1 37 ? 9.87634 -52.18428 16.07886 1.000 48.83797 33 PHE B C 1
ATOM 2125 O O . PHE B 1 37 ? 9.31298 -53.27764 16.21421 1.000 44.55348 33 PHE B O 1
ATOM 2133 N N . THR B 1 38 ? 10.06501 -51.62342 14.87326 1.000 47.87010 34 THR B N 1
ATOM 2134 C CA . THR B 1 38 ? 9.46791 -52.22557 13.67910 1.000 49.74732 34 THR B CA 1
ATOM 2135 C C . THR B 1 38 ? 10.03341 -53.62220 13.40537 1.000 47.22108 34 THR B C 1
ATOM 2136 O O . THR B 1 38 ? 9.27608 -54.56970 13.14227 1.000 48.69734 34 THR B O 1
ATOM 2140 N N . GLY B 1 39 ? 11.36561 -53.76972 13.45930 1.000 48.16405 35 GLY B N 1
ATOM 2141 C CA . GLY B 1 39 ? 11.96988 -55.08641 13.28075 1.000 48.88809 35 GLY B CA 1
ATOM 2142 C C . GLY B 1 39 ? 11.57824 -56.04996 14.38235 1.000 47.01252 35 GLY B C 1
ATOM 2143 O O . GLY B 1 39 ? 11.31244 -57.22688 14.14157 1.000 48.99727 35 GLY B O 1
ATOM 2144 N N . LEU B 1 40 ? 11.52297 -55.55722 15.60721 1.000 51.02795 36 LEU B N 1
ATOM 2145 C CA . LEU B 1 40 ? 11.06276 -56.39286 16.69507 1.000 49.05690 36 LEU B CA 1
ATOM 2146 C C . LEU B 1 40 ? 9.62204 -56.80873 16.47862 1.000 49.08762 36 LEU B C 1
ATOM 2147 O O . LEU B 1 40 ? 9.25753 -57.95855 16.75510 1.000 49.50035 36 LEU B O 1
ATOM 2152 N N . VAL B 1 41 ? 8.77979 -55.90038 15.97445 1.000 51.43665 37 VAL B N 1
ATOM 2153 C CA . VAL B 1 41 ? 7.40029 -56.30299 15.69588 1.000 51.61821 37 VAL B CA 1
ATOM 2154 C C . VAL B 1 41 ? 7.38903 -57.42187 14.66011 1.000 50.11810 37 VAL B C 1
ATOM 2155 O O . VAL B 1 41 ? 6.72009 -58.44353 14.84189 1.000 51.09474 37 VAL B O 1
ATOM 2159 N N . GLU B 1 42 ? 8.17755 -57.27732 13.59094 1.000 49.99817 38 GLU B N 1
ATOM 2160 C CA . GLU B 1 42 ? 8.17305 -58.29537 12.53749 1.000 51.54499 38 GLU B CA 1
ATOM 2161 C C . GLU B 1 42 ? 8.64987 -59.65524 13.05086 1.000 53.20699 38 GLU B C 1
ATOM 2162 O O . GLU B 1 42 ? 8.04155 -60.68380 12.74320 1.000 52.82276 38 GLU B O 1
ATOM 2168 N N . GLN B 1 43 ? 9.73247 -59.69550 13.83528 1.000 55.54567 39 GLN B N 1
ATOM 2169 C CA . GLN B 1 43 ? 10.18719 -61.00519 14.29448 1.000 49.73550 39 GLN B CA 1
ATOM 2170 C C . GLN B 1 43 ? 9.29479 -61.58081 15.38478 1.000 50.88515 39 GLN B C 1
ATOM 2171 O O . GLN B 1 43 ? 9.13266 -62.80175 15.43205 1.000 61.11031 39 GLN B O 1
ATOM 2177 N N . ALA B 1 44 ? 8.66727 -60.76221 16.24439 1.000 46.89824 40 ALA B N 1
ATOM 2178 C CA . ALA B 1 44 ? 8.00505 -61.34269 17.41049 1.000 44.64542 40 ALA B CA 1
ATOM 2179 C C . ALA B 1 44 ? 6.48101 -61.39858 17.33668 1.000 41.16490 40 ALA B C 1
ATOM 2180 O O . ALA B 1 44 ? 5.87416 -62.13056 18.11941 1.000 45.67166 40 ALA B O 1
ATOM 2182 N N . SER B 1 45 ? 5.84237 -60.68432 16.42200 1.000 45.20786 41 SER B N 1
ATOM 2183 C CA . SER B 1 45 ? 4.39828 -60.82361 16.26624 1.000 46.24794 41 SER B CA 1
ATOM 2184 C C . SER B 1 45 ? 3.91435 -62.20726 15.83350 1.000 46.52341 41 SER B C 1
ATOM 2185 O O . SER B 1 45 ? 2.86094 -62.63490 16.34005 1.000 45.01446 41 SER B O 1
ATOM 2188 N N . PRO B 1 46 ? 4.56404 -62.92092 14.89613 1.000 43.65236 42 PRO B N 1
ATOM 2189 C CA . PRO B 1 46 ? 3.92031 -64.11883 14.31966 1.000 47.37428 42 PRO B CA 1
ATOM 2190 C C . PRO B 1 46 ? 3.36521 -65.09446 15.34144 1.000 51.34564 42 PRO B C 1
ATOM 2191 O O . PRO B 1 46 ? 2.34701 -65.74576 15.06000 1.000 54.89680 42 PRO B O 1
ATOM 2195 N N . ALA B 1 47 ? 4.00521 -65.23390 16.50942 1.000 49.41661 43 ALA B N 1
ATOM 2196 C CA . ALA B 1 47 ? 3.58108 -66.22505 17.49760 1.000 47.99694 43 ALA B CA 1
ATOM 2197 C C . ALA B 1 47 ? 2.43969 -65.74469 18.38035 1.000 49.07636 43 ALA B C 1
ATOM 2198 O O . ALA B 1 47 ? 1.86492 -66.55613 19.10924 1.000 49.09258 43 ALA B O 1
ATOM 2200 N N . VAL B 1 48 ? 2.09232 -64.46072 18.32767 1.000 53.50143 44 VAL B N 1
ATOM 2201 C CA . VAL B 1 48 ? 1.01322 -63.92007 19.14710 1.000 47.15845 44 VAL B CA 1
ATOM 2202 C C . VAL B 1 48 ? -0.30356 -64.20848 18.45392 1.000 48.32283 44 VAL B C 1
ATOM 2203 O O . VAL B 1 48 ? -0.44538 -63.98352 17.24877 1.000 52.84652 44 VAL B O 1
ATOM 2207 N N . VAL B 1 49 ? -1.27000 -64.70574 19.20866 1.000 47.88909 45 VAL B N 1
ATOM 2208 C CA . VAL B 1 49 ? -2.50210 -65.22586 18.64508 1.000 49.27174 45 VAL B CA 1
ATOM 2209 C C . VAL B 1 49 ? -3.69810 -64.62576 19.37921 1.000 53.51127 45 VAL B C 1
ATOM 2210 O O . VAL B 1 49 ? -3.58832 -64.11563 20.50575 1.000 44.84891 45 VAL B O 1
ATOM 2214 N N . ASN B 1 50 ? -4.85890 -64.71268 18.71038 1.000 55.70200 46 ASN B N 1
ATOM 2215 C CA . ASN B 1 50 ? -6.14719 -64.34294 19.28818 1.000 56.14652 46 ASN B CA 1
ATOM 2216 C C . ASN B 1 50 ? -6.81781 -65.57734 19.89020 1.000 57.41874 46 ASN B C 1
ATOM 2217 O O . ASN B 1 50 ? -6.70607 -66.68088 19.35196 1.000 53.49162 46 ASN B O 1
ATOM 2222 N N . ILE B 1 51 ? -7.48502 -65.39135 21.02205 1.000 49.70673 47 ILE B N 1
ATOM 2223 C CA . ILE B 1 51 ? -8.24250 -66.44306 21.68320 1.000 58.32804 47 ILE B CA 1
ATOM 2224 C C . ILE B 1 51 ? -9.70587 -66.02150 21.67798 1.000 63.25966 47 ILE B C 1
ATOM 2225 O O . ILE B 1 51 ? -10.05750 -64.95371 22.21143 1.000 62.95807 47 ILE B O 1
ATOM 2230 N N . SER B 1 52 ? -10.55079 -66.87941 21.10974 1.000 66.91998 48 SER B N 1
ATOM 2231 C CA . SER B 1 52 ? -11.97952 -66.67330 20.95572 1.000 73.69873 48 SER B CA 1
ATOM 2232 C C . SER B 1 52 ? -12.73344 -67.85115 21.54167 1.000 73.66106 48 SER B C 1
ATOM 2233 O O . SER B 1 52 ? -12.14702 -68.86721 21.89666 1.000 79.08333 48 SER B O 1
ATOM 2236 N N . THR B 1 53 ? -14.05025 -67.68041 21.65491 1.000 84.80973 49 THR B N 1
ATOM 2237 C CA . THR B 1 53 ? -15.03049 -68.71682 21.97343 1.000 79.46493 49 THR B CA 1
ATOM 2238 C C . THR B 1 53 ? -16.17667 -68.54795 20.99268 1.000 90.45130 49 THR B C 1
ATOM 2239 O O . THR B 1 53 ? -16.19485 -67.59311 20.21060 1.000 96.82256 49 THR B O 1
ATOM 2243 N N . ARG B 1 54 ? -17.16462 -69.44384 21.03552 1.000 100.83163 50 ARG B N 1
ATOM 2244 C CA . ARG B 1 54 ? -18.19691 -69.34807 20.00591 1.000 106.00729 50 ARG B CA 1
ATOM 2245 C C . ARG B 1 54 ? -19.63959 -69.38298 20.50232 1.000 110.13121 50 ARG B C 1
ATOM 2246 O O . ARG B 1 54 ? -20.49739 -68.71966 19.90895 1.000 113.03239 50 ARG B O 1
ATOM 2254 N N . GLN B 1 55 ? -19.93549 -70.10655 21.57879 1.000 106.49778 51 GLN B N 1
ATOM 2255 C CA . GLN B 1 55 ? -21.32556 -70.20682 22.01060 1.000 113.68041 51 GLN B CA 1
ATOM 2256 C C . GLN B 1 55 ? -21.79370 -68.91057 22.67877 1.000 116.97998 51 GLN B C 1
ATOM 2257 O O . GLN B 1 55 ? -21.05787 -68.30013 23.46084 1.000 111.68988 51 GLN B O 1
ATOM 2263 N N . LYS B 1 56 ? -23.00177 -68.45758 22.29763 1.000 120.32991 52 LYS B N 1
ATOM 2264 C CA . LYS B 1 56 ? -23.82296 -67.48903 23.03540 1.000 119.49704 52 LYS B CA 1
ATOM 2265 C C . LYS B 1 56 ? -25.13659 -67.19118 22.30298 1.000 123.41906 52 LYS B C 1
ATOM 2266 O O . LYS B 1 56 ? -25.37796 -67.70445 21.20341 1.000 118.35896 52 LYS B O 1
ATOM 2272 N N . LEU B 1 57 ? -26.03111 -66.36869 22.93996 1.000 121.43697 53 LEU B N 1
ATOM 2273 C CA . LEU B 1 57 ? -27.14006 -65.70476 22.25273 1.000 119.57074 53 LEU B CA 1
ATOM 2274 C C . LEU B 1 57 ? -26.68895 -64.32297 21.79389 1.000 122.30576 53 LEU B C 1
ATOM 2275 O O . LEU B 1 57 ? -26.20885 -63.53382 22.61734 1.000 118.29800 53 LEU B O 1
ATOM 2280 N N . PRO B 1 58 ? -26.83003 -64.00060 20.49560 1.000 121.95122 54 PRO B N 1
ATOM 2281 C CA . PRO B 1 58 ? -26.47277 -62.75583 19.80568 1.000 121.63237 54 PRO B CA 1
ATOM 2282 C C . PRO B 1 58 ? -26.34675 -61.51543 20.69038 1.000 118.17235 54 PRO B C 1
ATOM 2283 O O . PRO B 1 58 ? -25.37562 -60.77246 20.52984 1.000 113.83522 54 PRO B O 1
ATOM 2287 N N . ALA B 1 105 ? -16.95992 -65.89981 17.03828 1.000 96.97995 99 ALA B N 1
ATOM 2288 C CA . ALA B 1 105 ? -16.83543 -64.50189 16.67059 1.000 107.55333 99 ALA B CA 1
ATOM 2289 C C . ALA B 1 105 ? -16.46907 -63.68431 17.89741 1.000 100.47548 99 ALA B C 1
ATOM 2290 O O . ALA B 1 105 ? -16.26935 -62.46128 17.80863 1.000 99.77423 99 ALA B O 1
ATOM 2292 N N . GLN B 1 106 ? -16.45127 -64.28382 19.08669 1.000 93.29099 100 GLN B N 1
ATOM 2293 C CA . GLN B 1 106 ? -16.05466 -63.49782 20.24811 1.000 91.17398 100 GLN B CA 1
ATOM 2294 C C . GLN B 1 106 ? -14.64762 -63.75134 20.73207 1.000 81.65758 100 GLN B C 1
ATOM 2295 O O . GLN B 1 106 ? -14.29292 -64.82421 21.20272 1.000 79.06066 100 GLN B O 1
ATOM 2301 N N . SER B 1 107 ? -13.87009 -62.72611 20.48865 1.000 75.34941 101 SER B N 1
ATOM 2302 C CA . SER B 1 107 ? -12.54020 -62.61945 20.99644 1.000 72.50841 101 SER B CA 1
ATOM 2303 C C . SER B 1 107 ? -12.64102 -62.57317 22.50398 1.000 70.27376 101 SER B C 1
ATOM 2304 O O . SER B 1 107 ? -13.49584 -61.88142 23.05413 1.000 72.30719 101 SER B O 1
ATOM 2307 N N . LEU B 1 108 ? -11.80876 -63.37064 23.16003 1.000 70.98776 102 LEU B N 1
ATOM 2308 C CA . LEU B 1 108 ? -11.65093 -63.33890 24.59683 1.000 69.34774 102 LEU B CA 1
ATOM 2309 C C . LEU B 1 108 ? -10.37112 -62.61820 24.97460 1.000 67.23844 102 LEU B C 1
ATOM 2310 O O . LEU B 1 108 ? -10.30273 -62.01133 26.04520 1.000 62.65712 102 LEU B O 1
ATOM 2315 N N . GLY B 1 109 ? -9.36931 -62.65243 24.10044 1.000 64.76427 103 GLY B N 1
ATOM 2316 C CA . GLY B 1 109 ? -8.11486 -61.99511 24.45641 1.000 59.63775 103 GLY B CA 1
ATOM 2317 C C . GLY B 1 109 ? -6.97507 -62.49606 23.58166 1.000 58.69935 103 GLY B C 1
ATOM 2318 O O . GLY B 1 109 ? -7.19304 -62.92844 22.45509 1.000 54.86631 103 GLY B O 1
ATOM 2319 N N . SER B 1 110 ? -5.76198 -62.46951 24.14586 1.000 60.04404 104 SER B N 1
ATOM 2320 C CA . SER B 1 110 ? -4.55447 -62.84351 23.41357 1.000 57.22110 104 SER B CA 1
ATOM 2321 C C . SER B 1 110 ? -3.83183 -64.02478 24.06262 1.000 53.46235 104 SER B C 1
ATOM 2322 O O . SER B 1 110 ? -4.20084 -64.51493 25.13022 1.000 54.97522 104 SER B O 1
ATOM 2325 N N . GLY B 1 111 ? -2.81633 -64.50902 23.35958 1.000 50.42986 105 GLY B N 1
ATOM 2326 C CA . GLY B 1 111 ? -1.95422 -65.55889 23.86673 1.000 40.77991 105 GLY B CA 1
ATOM 2327 C C . GLY B 1 111 ? -0.76822 -65.70449 22.94094 1.000 43.23373 105 GLY B C 1
ATOM 2328 O O . GLY B 1 111 ? -0.62437 -64.97799 21.96174 1.000 47.93321 105 GLY B O 1
ATOM 2329 N N . PHE B 1 112 ? 0.09730 -66.65721 23.23976 1.000 46.49209 106 PHE B N 1
ATOM 2330 C CA . PHE B 1 112 ? 1.21241 -66.85530 22.33006 1.000 48.76036 106 PHE B CA 1
ATOM 2331 C C . PHE B 1 112 ? 1.57545 -68.33162 22.29303 1.000 47.50297 106 PHE B C 1
ATOM 2332 O O . PHE B 1 112 ? 1.26523 -69.09594 23.21010 1.000 51.72865 106 PHE B O 1
ATOM 2340 N N . ILE B 1 113 ? 2.24428 -68.71552 21.21528 1.000 42.55611 107 ILE B N 1
ATOM 2341 C CA . ILE B 1 113 ? 2.69090 -70.08382 21.00668 1.000 46.24349 107 ILE B CA 1
ATOM 2342 C C . ILE B 1 113 ? 4.09134 -70.20914 21.57481 1.000 50.26595 107 ILE B C 1
ATOM 2343 O O . ILE B 1 113 ? 5.00704 -69.50178 21.13464 1.000 45.90099 107 ILE B O 1
ATOM 2348 N N . ILE B 1 114 ? 4.26531 -71.12272 22.53710 1.000 55.12792 108 ILE B N 1
ATOM 2349 C CA . ILE B 1 114 ? 5.56803 -71.35913 23.15062 1.000 52.95078 108 ILE B CA 1
ATOM 2350 C C . ILE B 1 114 ? 6.20891 -72.64137 22.65570 1.000 54.31325 108 ILE B C 1
ATOM 2351 O O . ILE B 1 114 ? 7.26614 -73.02763 23.16125 1.000 59.99459 108 ILE B O 1
ATOM 2356 N N . SER B 1 115 ? 5.61610 -73.29146 21.64670 1.000 61.65829 109 SER B N 1
ATOM 2357 C CA . SER B 1 115 ? 6.08310 -74.56649 21.10714 1.000 54.62930 109 SER B CA 1
ATOM 2358 C C . SER B 1 115 ? 5.57142 -74.79872 19.69537 1.000 56.59102 109 SER B C 1
ATOM 2359 O O . SER B 1 115 ? 4.37525 -74.60499 19.45225 1.000 60.02618 109 SER B O 1
ATOM 2362 N N . PRO B 1 116 ? 6.40152 -75.27491 18.76445 1.000 56.70668 110 PRO B N 1
ATOM 2363 C CA . PRO B 1 116 ? 5.95382 -75.36817 17.36042 1.000 59.08116 110 PRO B CA 1
ATOM 2364 C C . PRO B 1 116 ? 4.90613 -76.44413 17.10763 1.000 60.56075 110 PRO B C 1
ATOM 2365 O O . PRO B 1 116 ? 4.44995 -76.57319 15.97271 1.000 57.31096 110 PRO B O 1
ATOM 2369 N N . ASP B 1 117 ? 4.53152 -77.24358 18.10567 1.000 65.71556 111 ASP B N 1
ATOM 2370 C CA . ASP B 1 117 ? 3.46782 -78.22594 17.95201 1.000 59.21297 111 ASP B CA 1
ATOM 2371 C C . ASP B 1 117 ? 2.15214 -77.76759 18.56789 1.000 61.02483 111 ASP B C 1
ATOM 2372 O O . ASP B 1 117 ? 1.21281 -78.56565 18.65049 1.000 62.47860 111 ASP B O 1
ATOM 2377 N N . GLY B 1 118 ? 2.06998 -76.53477 19.05820 1.000 54.99290 112 GLY B N 1
ATOM 2378 C CA . GLY B 1 118 ? 0.78613 -75.93222 19.31170 1.000 52.42516 112 GLY B CA 1
ATOM 2379 C C . GLY B 1 118 ? 0.43911 -75.64780 20.74103 1.000 57.50271 112 GLY B C 1
ATOM 2380 O O . GLY B 1 118 ? -0.74224 -75.40379 21.02726 1.000 59.65043 112 GLY B O 1
ATOM 2381 N N . TYR B 1 119 ? 1.40607 -75.68516 21.65582 1.000 57.90900 113 TYR B N 1
ATOM 2382 C CA . TYR B 1 119 ? 1.15211 -75.26083 23.02498 1.000 54.11917 113 TYR B CA 1
ATOM 2383 C C . TYR B 1 119 ? 1.12287 -73.74095 23.07841 1.000 56.35455 113 TYR B C 1
ATOM 2384 O O . TYR B 1 119 ? 1.99154 -73.06504 22.50880 1.000 54.51022 113 TYR B O 1
ATOM 2393 N N . VAL B 1 120 ? 0.10743 -73.20903 23.74860 1.000 53.00756 114 VAL B N 1
ATOM 2394 C CA . VAL B 1 120 ? -0.19949 -71.78670 23.71935 1.000 56.49910 114 VAL B CA 1
ATOM 2395 C C . VAL B 1 120 ? -0.41417 -71.35401 25.15271 1.000 51.25507 114 VAL B C 1
ATOM 2396 O O . VAL B 1 120 ? -1.10889 -72.04405 25.90184 1.000 51.73239 114 VAL B O 1
ATOM 2400 N N . LEU B 1 121 ? 0.17503 -70.22850 25.53451 1.000 49.70984 115 LEU B N 1
ATOM 2401 C CA . LEU B 1 121 ? -0.01965 -69.67225 26.86331 1.000 47.93316 115 LEU B CA 1
ATOM 2402 C C . LEU B 1 121 ? -1.04082 -68.55276 26.81115 1.000 46.89043 115 LEU B C 1
ATOM 2403 O O . LEU B 1 121 ? -1.19378 -67.89419 25.79198 1.000 56.49269 115 LEU B O 1
ATOM 2408 N N . THR B 1 122 ? -1.68951 -68.30156 27.92887 1.000 47.04436 116 THR B N 1
ATOM 2409 C CA . THR B 1 122 ? -2.63894 -67.20614 28.03056 1.000 46.32705 116 THR B CA 1
ATOM 2410 C C . THR B 1 122 ? -2.94183 -66.98432 29.50466 1.000 49.42859 116 THR B C 1
ATOM 2411 O O . THR B 1 122 ? -2.28608 -67.54534 30.38659 1.000 51.83490 116 THR B O 1
ATOM 2415 N N . ASN B 1 123 ? -3.92104 -66.14684 29.77645 1.000 55.62285 117 ASN B N 1
ATOM 2416 C CA . ASN B 1 123 ? -4.35797 -65.91657 31.13415 1.000 57.57412 117 ASN B CA 1
ATOM 2417 C C . ASN B 1 123 ? -5.51729 -66.83205 31.44169 1.000 59.28740 117 ASN B C 1
ATOM 2418 O O . ASN B 1 123 ? -6.36718 -67.09530 30.59206 1.000 59.45471 117 ASN B O 1
ATOM 2423 N N . ASN B 1 124 ? -5.57708 -67.27205 32.68501 1.000 57.23989 118 ASN B N 1
ATOM 2424 C CA . ASN B 1 124 ? -6.75891 -67.98659 33.12504 1.000 62.47759 118 ASN B CA 1
ATOM 2425 C C . ASN B 1 124 ? -8.02724 -67.18909 32.84462 1.000 64.43993 118 ASN B C 1
ATOM 2426 O O . ASN B 1 124 ? -9.01236 -67.74041 32.34034 1.000 64.91403 118 ASN B O 1
ATOM 2431 N N . HIS B 1 125 ? -8.00387 -65.87258 33.10949 1.000 69.84688 119 HIS B N 1
ATOM 2432 C CA . HIS B 1 125 ? -9.22802 -65.06992 33.04224 1.000 71.86575 119 HIS B CA 1
ATOM 2433 C C . HIS B 1 125 ? -9.67913 -64.78973 31.62005 1.000 67.33879 119 HIS B C 1
ATOM 2434 O O . HIS B 1 125 ? -10.76983 -64.24812 31.42903 1.000 69.29654 119 HIS B O 1
ATOM 2441 N N . VAL B 1 126 ? -8.88932 -65.17606 30.63019 1.000 67.06647 120 VAL B N 1
ATOM 2442 C CA . VAL B 1 126 ? -9.30768 -65.02885 29.24729 1.000 66.99330 120 VAL B CA 1
ATOM 2443 C C . VAL B 1 126 ? -10.19133 -66.19051 28.82643 1.000 67.85834 120 VAL B C 1
ATOM 2444 O O . VAL B 1 126 ? -11.15393 -66.01595 28.07240 1.000 71.88523 120 VAL B O 1
ATOM 2448 N N . ILE B 1 127 ? -9.88038 -67.39756 29.29079 1.000 69.49107 121 ILE B N 1
ATOM 2449 C CA . ILE B 1 127 ? -10.64567 -68.56949 28.88555 1.000 65.55624 121 ILE B CA 1
ATOM 2450 C C . ILE B 1 127 ? -11.69541 -68.97701 29.91077 1.000 69.30059 121 ILE B C 1
ATOM 2451 O O . ILE B 1 127 ? -12.48743 -69.89230 29.63431 1.000 79.77455 121 ILE B O 1
ATOM 2456 N N . ASP B 1 128 ? -11.72642 -68.35058 31.08105 1.000 67.46810 122 ASP B N 1
ATOM 2457 C CA . ASP B 1 128 ? -12.70849 -68.74584 32.08175 1.000 71.16159 122 ASP B CA 1
ATOM 2458 C C . ASP B 1 128 ? -14.11691 -68.57659 31.53735 1.000 72.91450 122 ASP B C 1
ATOM 2459 O O . ASP B 1 128 ? -14.48119 -67.50456 31.04958 1.000 75.31519 122 ASP B O 1
ATOM 2464 N N . GLY B 1 129 ? -14.90879 -69.63905 31.61879 1.000 72.54643 123 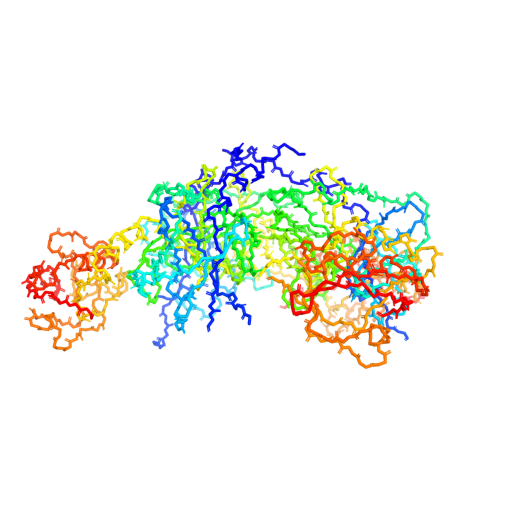GLY B N 1
ATOM 2465 C CA . GLY B 1 129 ? -16.28874 -69.58582 31.19079 1.000 78.21056 123 GLY B CA 1
ATOM 2466 C C . GLY B 1 129 ? -16.51596 -69.86177 29.72009 1.000 78.91013 123 GLY B C 1
ATOM 2467 O O . GLY B 1 129 ? -17.67199 -69.97772 29.30041 1.000 79.57247 123 GLY B O 1
ATOM 2468 N N . ALA B 1 130 ? -15.45882 -69.94967 28.92451 1.000 76.83549 124 ALA B N 1
ATOM 2469 C CA . ALA B 1 130 ? -15.60027 -70.29207 27.52330 1.000 82.26080 124 ALA B CA 1
ATOM 2470 C C . ALA B 1 130 ? -15.73372 -71.79818 27.39020 1.000 89.00772 124 ALA B C 1
ATOM 2471 O O . ALA B 1 130 ? -15.19529 -72.56023 28.19684 1.000 89.65680 124 ALA B O 1
ATOM 2473 N N . ASP B 1 131 ? -16.48343 -72.23705 26.38435 1.000 90.83789 125 ASP B N 1
ATOM 2474 C CA . ASP B 1 131 ? -16.58799 -73.67152 26.16957 1.000 95.48935 125 ASP B CA 1
ATOM 2475 C C . ASP B 1 131 ? -15.75874 -74.12851 24.97548 1.000 95.05099 125 ASP B C 1
ATOM 2476 O O . ASP B 1 131 ? -14.79914 -74.88477 25.14546 1.000 98.25252 125 ASP B O 1
ATOM 2481 N N . GLU B 1 132 ? -16.06570 -73.64829 23.77748 1.000 85.09207 126 GLU B N 1
ATOM 2482 C CA . GLU B 1 132 ? -15.19695 -73.90869 22.64398 1.000 82.04202 126 GLU B CA 1
ATOM 2483 C C . GLU B 1 132 ? -14.19404 -72.77276 22.54168 1.000 85.43601 126 GLU B C 1
ATOM 2484 O O . GLU B 1 132 ? -14.58709 -71.60754 22.51833 1.000 91.62780 126 GLU B O 1
ATOM 2490 N N . ILE B 1 133 ? -12.90647 -73.10602 22.53569 1.000 81.00070 127 ILE B N 1
ATOM 2491 C CA . ILE B 1 133 ? -11.82657 -72.12512 22.48681 1.000 72.30734 127 ILE B CA 1
ATOM 2492 C C . ILE B 1 133 ? -11.16174 -72.18683 21.11776 1.000 75.38981 127 ILE B C 1
ATOM 2493 O O . ILE B 1 133 ? -10.70303 -73.25323 20.68496 1.000 71.69494 127 ILE B O 1
ATOM 2498 N N . LEU B 1 134 ? -11.09218 -71.04176 20.44616 1.000 69.99528 128 LEU B N 1
ATOM 2499 C CA . LEU B 1 134 ? -10.52330 -70.94516 19.11147 1.000 70.06282 128 LEU B CA 1
ATOM 2500 C C . LEU B 1 134 ? -9.28032 -70.07673 19.14586 1.000 62.95852 128 LEU B C 1
ATOM 2501 O O . LEU B 1 134 ? -9.25834 -69.03983 19.79925 1.000 67.68904 128 LEU B O 1
ATOM 2506 N N . VAL B 1 135 ? -8.24305 -70.52009 18.45603 1.000 60.12346 129 VAL B N 1
ATOM 2507 C CA . VAL B 1 135 ? -6.97355 -69.82617 18.39668 1.000 51.77328 129 VAL B CA 1
ATOM 2508 C C . VAL B 1 135 ? -6.79167 -69.36020 16.96820 1.000 58.62768 129 VAL B C 1
ATOM 2509 O O . VAL B 1 135 ? -6.98255 -70.13114 16.02285 1.000 60.10983 129 VAL B O 1
ATOM 2513 N N . ARG B 1 136 ? -6.50490 -68.08029 16.80951 1.000 65.25544 130 ARG B N 1
ATOM 2514 C CA . ARG B 1 136 ? -6.46080 -67.45093 15.50451 1.000 60.77606 130 ARG B CA 1
ATOM 2515 C C . ARG B 1 136 ? -5.09793 -66.83109 15.27951 1.000 59.10624 130 ARG B C 1
ATOM 2516 O O . ARG B 1 136 ? -4.69450 -65.93276 16.02659 1.000 65.28535 130 ARG B O 1
ATOM 2524 N N . LEU B 1 137 ? -4.41556 -67.30526 14.24761 1.000 64.83550 131 LEU B N 1
ATOM 2525 C CA . LEU B 1 137 ? -3.08114 -66.91035 13.84605 1.000 65.67605 131 LEU B CA 1
ATOM 2526 C C . LEU B 1 137 ? -3.15382 -65.71576 12.90465 1.000 71.62980 131 LEU B C 1
ATOM 2527 O O . LEU B 1 137 ? -4.22143 -65.34441 12.40455 1.000 69.13567 131 LEU B O 1
ATOM 2532 N N . SER B 1 138 ? -1.97647 -65.13162 12.64396 1.000 76.77443 132 SER B N 1
ATOM 2533 C CA . SER B 1 138 ? -1.86609 -63.96888 11.76148 1.000 75.11120 132 SER B CA 1
ATOM 2534 C C . SER B 1 138 ? -2.04810 -64.35124 10.30051 1.000 77.63470 132 SER B C 1
ATOM 2535 O O . SER B 1 138 ? -2.53233 -63.54138 9.50206 1.000 79.79072 132 SER B O 1
ATOM 2538 N N . ASP B 1 139 ? -1.68219 -65.58053 9.93716 1.000 78.23915 133 ASP B N 1
ATOM 2539 C CA . ASP B 1 139 ? -1.93558 -66.08749 8.59761 1.000 77.75334 133 ASP B CA 1
ATOM 2540 C C . ASP B 1 139 ? -3.41694 -66.33014 8.36830 1.000 81.34153 133 ASP B C 1
ATOM 2541 O O . ASP B 1 139 ? -3.80506 -66.84194 7.31170 1.000 85.19204 133 ASP B O 1
ATOM 2546 N N . ARG B 1 140 ? -4.23086 -65.99150 9.36470 1.000 73.90484 134 ARG B N 1
ATOM 2547 C CA . ARG B 1 140 ? -5.68350 -66.07230 9.39875 1.000 77.41703 134 ARG B CA 1
ATOM 2548 C C . ARG B 1 140 ? -6.21272 -67.49831 9.51987 1.000 78.95898 134 ARG B C 1
ATOM 2549 O O . ARG B 1 140 ? -7.43661 -67.68734 9.45202 1.000 79.50633 134 ARG B O 1
ATOM 2557 N N . SER B 1 141 ? -5.35510 -68.49963 9.75000 1.000 71.91090 135 SER B N 1
ATOM 2558 C CA . SER B 1 141 ? -5.85451 -69.82699 10.10368 1.000 73.82458 135 SER B CA 1
ATOM 2559 C C . SER B 1 141 ? -6.51738 -69.81096 11.47711 1.000 68.12017 135 SER B C 1
ATOM 2560 O O . SER B 1 141 ? -6.07640 -69.12143 12.39000 1.000 74.13779 135 SER B O 1
ATOM 2563 N N . GLU B 1 142 ? -7.56459 -70.61682 11.62859 1.000 69.74262 136 GLU B N 1
ATOM 2564 C CA . GLU B 1 142 ? -8.33697 -70.71748 12.86202 1.000 69.41723 136 GLU B CA 1
ATOM 2565 C C . GLU B 1 142 ? -8.30374 -72.17034 13.31706 1.000 71.79735 136 GLU B C 1
ATOM 2566 O O . GLU B 1 142 ? -8.59373 -73.06572 12.51890 1.000 77.68230 136 GLU B O 1
ATOM 2572 N N . LEU B 1 143 ? -7.91551 -72.41102 14.57704 1.000 63.27109 137 LEU B N 1
ATOM 2573 C CA . LEU B 1 143 ? -7.68163 -73.76027 15.07360 1.000 62.99777 137 LEU B CA 1
ATOM 2574 C C . LEU B 1 143 ? -8.42061 -74.00889 16.38098 1.000 65.33707 137 LEU B C 1
ATOM 2575 O O . LEU B 1 143 ? -8.56581 -73.10804 17.21208 1.000 63.00768 137 LEU B O 1
ATOM 2580 N N . LYS B 1 144 ? -8.86780 -75.25805 16.56463 1.000 71.79846 138 LYS B N 1
ATOM 2581 C CA . LYS B 1 144 ? -9.55043 -75.65358 17.79391 1.000 73.14304 138 LYS B CA 1
ATOM 2582 C C . LYS B 1 144 ? -8.54135 -75.93550 18.88916 1.000 66.50442 138 LYS B C 1
ATOM 2583 O O . LYS B 1 144 ? -7.46562 -76.48525 18.64633 1.000 67.31087 138 LYS B O 1
ATOM 2589 N N . ALA B 1 145 ? -8.88557 -75.52361 20.09407 1.000 65.49737 139 ALA B N 1
ATOM 2590 C CA . ALA B 1 145 ? -7.96991 -75.55632 21.21807 1.000 70.96031 139 ALA B CA 1
ATOM 2591 C C . ALA B 1 145 ? -8.54394 -76.46005 22.29024 1.000 66.30367 139 ALA B C 1
ATOM 2592 O O . ALA B 1 145 ? -9.71444 -76.32972 22.66765 1.000 68.52633 139 ALA B O 1
ATOM 2594 N N . LYS B 1 146 ? -7.72216 -77.36448 22.78126 1.000 65.39531 140 LYS B N 1
ATOM 2595 C CA . LYS B 1 146 ? -8.08271 -78.13020 23.95461 1.000 69.57781 140 LYS B CA 1
ATOM 2596 C C . LYS B 1 146 ? -7.42134 -77.45506 25.14236 1.000 63.45583 140 LYS B C 1
ATOM 2597 O O . LYS B 1 146 ? -6.30126 -76.94363 25.04057 1.000 59.62699 140 LYS B O 1
ATOM 2603 N N . LEU B 1 147 ? -8.14543 -77.40653 26.24709 1.000 60.22578 141 LEU B N 1
ATOM 2604 C CA . LEU B 1 147 ? -7.64874 -76.75899 27.44484 1.000 60.86309 141 LEU B CA 1
ATOM 2605 C C . LEU B 1 147 ? -6.71281 -77.74140 28.14555 1.000 63.62580 141 LEU B C 1
ATOM 2606 O O . LEU B 1 147 ? -7.16251 -78.75359 28.69030 1.000 67.85613 141 LEU B O 1
ATOM 2611 N N . VAL B 1 148 ? -5.40457 -77.49085 28.05688 1.000 53.94158 142 VAL B N 1
ATOM 2612 C CA . VAL B 1 148 ? -4.43686 -78.35830 28.70773 1.000 54.59832 142 VAL B CA 1
ATOM 2613 C C . VAL B 1 148 ? -4.49512 -78.19336 30.21833 1.000 56.12737 142 VAL B C 1
ATOM 2614 O O . VAL B 1 148 ? -4.45726 -79.17595 30.96431 1.000 62.11214 142 VAL B O 1
ATOM 2618 N N . GLY B 1 149 ? -4.59555 -76.96192 30.69487 1.000 59.21328 143 GLY B N 1
ATOM 2619 C CA . GLY B 1 149 ? -4.74023 -76.75412 32.12706 1.000 52.07320 143 GLY B CA 1
ATOM 2620 C C . GLY B 1 149 ? -4.72390 -75.29341 32.51331 1.000 54.91647 143 GLY B C 1
ATOM 2621 O O . GLY B 1 149 ? -4.27325 -74.45694 31.72638 1.000 57.30866 143 GLY B O 1
ATOM 2622 N N . THR B 1 150 ? -5.22231 -74.94617 33.70155 1.000 57.78308 144 THR B N 1
ATOM 2623 C CA . THR B 1 150 ? -5.24164 -73.55065 34.11697 1.000 60.78660 144 THR B CA 1
ATOM 2624 C C . THR B 1 150 ? -4.97093 -73.43392 35.60742 1.000 60.14707 144 THR B C 1
ATOM 2625 O O . THR B 1 150 ? -5.29783 -74.32063 36.39070 1.000 64.48242 144 THR B O 1
ATOM 2629 N N . ASP B 1 151 ? -4.43438 -72.27922 35.98337 1.000 61.43094 145 ASP B N 1
ATOM 2630 C CA . ASP B 1 151 ? -4.09119 -71.93703 37.35501 1.000 60.69330 145 ASP B CA 1
ATOM 2631 C C . ASP B 1 151 ? -4.59481 -70.52059 37.59614 1.000 66.63307 145 ASP B C 1
ATOM 2632 O O . ASP B 1 151 ? -3.91744 -69.54316 37.22870 1.000 68.21910 145 ASP B O 1
ATOM 2637 N N . PRO B 1 152 ? -5.78689 -70.37329 38.17647 1.000 71.43035 146 PRO B N 1
ATOM 2638 C CA . PRO B 1 152 ? -6.32210 -69.02535 38.44234 1.000 66.62225 146 PRO B CA 1
ATOM 2639 C C . PRO B 1 152 ? -5.42899 -68.17626 39.32029 1.000 66.73447 146 PRO B C 1
ATOM 2640 O O . PRO B 1 152 ? -5.36374 -66.95459 39.13057 1.000 69.51249 146 PRO B O 1
ATOM 2644 N N . ARG B 1 153 ? -4.73749 -68.79884 40.27570 1.000 73.43971 147 ARG B N 1
ATOM 2645 C CA . ARG B 1 153 ? -3.97066 -68.05800 41.27153 1.000 67.21793 147 ARG B CA 1
ATOM 2646 C C . ARG B 1 153 ? -2.84668 -67.25744 40.63167 1.000 66.00241 147 ARG B C 1
ATOM 2647 O O . ARG B 1 153 ? -2.59308 -66.11711 41.02408 1.000 74.28447 147 ARG B O 1
ATOM 2655 N N . THR B 1 154 ? -2.13323 -67.84250 39.67855 1.000 64.79840 148 THR B N 1
ATOM 2656 C CA . THR B 1 154 ? -1.22380 -67.06127 38.85946 1.000 60.37446 148 THR B CA 1
ATOM 2657 C C . THR B 1 154 ? -1.88509 -66.54737 37.59665 1.000 65.44871 148 THR B C 1
ATOM 2658 O O . THR B 1 154 ? -1.24813 -65.79700 36.85085 1.000 66.85708 148 THR B O 1
ATOM 2662 N N . ASP B 1 155 ? -3.13068 -66.94263 37.32672 1.000 64.18639 149 ASP B N 1
ATOM 2663 C CA . ASP B 1 155 ? -3.81354 -66.53145 36.10830 1.000 58.11910 149 ASP B CA 1
ATOM 2664 C C . ASP B 1 155 ? -3.03319 -66.99245 34.88290 1.000 61.83228 149 ASP B C 1
ATOM 2665 O O . ASP B 1 155 ? -2.73162 -66.20786 33.98699 1.000 68.12134 149 ASP B O 1
ATOM 2670 N N . VAL B 1 156 ? -2.66333 -68.27288 34.85622 1.000 61.12944 150 VAL B N 1
ATOM 2671 C CA . VAL B 1 156 ? -1.94429 -68.83153 33.71589 1.000 55.82922 150 VAL B CA 1
ATOM 2672 C C . VAL B 1 156 ? -2.75748 -69.97432 33.13923 1.000 59.83058 150 VAL B C 1
ATOM 2673 O O . VAL B 1 156 ? -3.23097 -70.83786 33.87958 1.000 60.29973 150 VAL B O 1
ATOM 2677 N N . ALA B 1 157 ? -2.89698 -69.99846 31.81872 1.000 52.85739 151 ALA B N 1
ATOM 2678 C CA . ALA B 1 157 ? -3.60559 -71.07268 31.16184 1.000 51.68127 151 ALA B CA 1
ATOM 2679 C C . ALA B 1 157 ? -2.75278 -71.60343 30.02776 1.000 53.12320 151 ALA B C 1
ATOM 2680 O O . ALA B 1 157 ? -2.01375 -70.85254 29.38719 1.000 51.16849 151 ALA B O 1
ATOM 2682 N N . VAL B 1 158 ? -2.85026 -72.91353 29.80982 1.000 51.27071 152 VAL B N 1
ATOM 2683 C CA . VAL B 1 158 ? -2.15991 -73.60420 28.73627 1.000 55.25370 152 VAL B CA 1
ATOM 2684 C C . VAL B 1 158 ? -3.20700 -74.27268 27.86202 1.000 59.88606 152 VAL B C 1
ATOM 2685 O O . VAL B 1 158 ? -4.01232 -75.07545 28.36253 1.000 63.31477 152 VAL B O 1
ATOM 2689 N N . LEU B 1 159 ? -3.17179 -73.96426 26.56460 1.000 49.71526 153 LEU B N 1
ATOM 2690 C CA . LEU B 1 159 ? -4.01725 -74.55532 25.54648 1.000 52.10608 153 LEU B CA 1
ATOM 2691 C C . LEU B 1 159 ? -3.14754 -75.36323 24.59443 1.000 56.71500 153 LEU B C 1
ATOM 2692 O O . LEU B 1 159 ? -1.93365 -75.13927 24.49200 1.000 55.19029 153 LEU B O 1
ATOM 2697 N N . LYS B 1 160 ? -3.79622 -76.28325 23.86846 1.000 54.73534 154 LYS B N 1
ATOM 2698 C CA . LYS B 1 160 ? -3.16011 -77.05942 22.81408 1.000 56.55534 154 LYS B CA 1
ATOM 2699 C C . LYS B 1 160 ? -3.99829 -76.96647 21.54686 1.000 68.06716 154 LYS B C 1
ATOM 2700 O O . LYS B 1 160 ? -5.21613 -77.17903 21.58908 1.000 69.50832 154 LYS B O 1
ATOM 2706 N N . ILE B 1 161 ? -3.34355 -76.62825 20.43040 1.000 65.97288 155 ILE B N 1
ATOM 2707 C CA . ILE B 1 161 ? -3.93110 -76.71413 19.09679 1.000 64.18819 155 ILE B CA 1
ATOM 2708 C C . ILE B 1 161 ? -3.07293 -77.65773 18.25636 1.000 66.92035 155 ILE B C 1
ATOM 2709 O O . ILE B 1 161 ? -2.05610 -78.17642 18.73314 1.000 62.41089 155 ILE B O 1
ATOM 2714 N N . GLU B 1 162 ? -3.45272 -77.86022 16.99215 1.000 69.74543 156 GLU B N 1
ATOM 2715 C CA . GLU B 1 162 ? -2.82944 -78.85907 16.13040 1.000 68.76567 156 GLU B CA 1
ATOM 2716 C C . GLU B 1 162 ? -2.11510 -78.20744 14.95077 1.000 70.43564 156 GLU B C 1
ATOM 2717 O O . GLU B 1 162 ? -2.74915 -77.72803 14.00628 1.000 73.19462 156 GLU B O 1
ATOM 2723 N N . GLY B 1 163 ? -0.79626 -78.24742 14.97692 1.000 69.00701 157 GLY B N 1
ATOM 2724 C CA . GLY B 1 163 ? -0.01142 -77.83741 13.83145 1.000 61.65448 157 GLY B CA 1
ATOM 2725 C C . GLY B 1 163 ? 1.37941 -78.41131 13.97445 1.000 68.31287 157 GLY B C 1
ATOM 2726 O O . GLY B 1 163 ? 1.71555 -79.06597 14.96629 1.000 68.36748 157 GLY B O 1
ATOM 2727 N N . LYS B 1 164 ? 2.18524 -78.16526 12.95659 1.000 68.07430 158 LYS B N 1
ATOM 2728 C CA . LYS B 1 164 ? 3.58132 -78.56023 12.94612 1.000 70.82734 158 LYS B CA 1
ATOM 2729 C C . LYS B 1 164 ? 4.40062 -77.33665 12.57051 1.000 73.36504 158 LYS B C 1
ATOM 2730 O O . LYS B 1 164 ? 4.02513 -76.57706 11.66390 1.000 69.36041 158 LYS B O 1
ATOM 2736 N N . ASP B 1 165 ? 5.51019 -77.14146 13.27770 1.000 74.43897 159 ASP B N 1
ATOM 2737 C CA . ASP B 1 165 ? 6.38012 -75.97836 13.06670 1.000 76.17469 159 ASP B CA 1
ATOM 2738 C C . ASP B 1 165 ? 5.57328 -74.67459 13.01389 1.000 66.65282 159 ASP B C 1
ATOM 2739 O O . ASP B 1 165 ? 5.72751 -73.84553 12.11313 1.000 63.42580 159 ASP B O 1
ATOM 2744 N N . LEU B 1 166 ? 4.70765 -74.49381 14.00929 1.000 62.54984 160 LEU B N 1
ATOM 2745 C CA . LEU B 1 166 ? 4.01267 -73.23008 14.16983 1.000 60.66176 160 LEU B CA 1
ATOM 2746 C C . LEU B 1 166 ? 5.02003 -72.14875 14.56579 1.000 57.80678 160 LEU B C 1
ATOM 2747 O O . LEU B 1 166 ? 6.05150 -72.45637 15.16794 1.000 56.92352 160 LEU B O 1
ATOM 2752 N N . PRO B 1 167 ? 4.75972 -70.88176 14.22534 1.000 55.60763 161 PRO B N 1
ATOM 2753 C CA . PRO B 1 167 ? 5.65124 -69.81002 14.69058 1.000 53.37141 161 PRO B CA 1
ATOM 2754 C C . PRO B 1 167 ? 5.70003 -69.80888 16.20590 1.000 51.11800 161 PRO B C 1
ATOM 2755 O O . PRO B 1 167 ? 4.66726 -69.76295 16.88345 1.000 53.08000 161 PRO B O 1
ATOM 2759 N N . THR B 1 168 ? 6.90780 -69.84079 16.74100 1.000 51.45935 162 THR B N 1
ATOM 2760 C CA . THR B 1 168 ? 7.07906 -70.04939 18.16682 1.000 54.74208 162 THR B CA 1
ATOM 2761 C C . THR B 1 168 ? 7.84478 -68.89021 18.78755 1.000 52.83563 162 THR B C 1
ATOM 2762 O O . THR B 1 168 ? 8.82661 -68.39619 18.21158 1.000 51.44808 162 THR B O 1
ATOM 2766 N N . ALA B 1 169 ? 7.37847 -68.44884 19.95463 1.000 44.57327 163 ALA B N 1
ATOM 2767 C CA . ALA B 1 169 ? 8.01411 -67.32393 20.63135 1.000 46.11229 163 ALA B CA 1
ATOM 2768 C C . ALA B 1 169 ? 9.20378 -67.80410 21.46140 1.000 46.79663 163 ALA B C 1
ATOM 2769 O O . ALA B 1 169 ? 9.08950 -68.76436 22.21733 1.000 50.74365 163 ALA B O 1
ATOM 2771 N N . LYS B 1 170 ? 10.35445 -67.16126 21.29582 1.000 44.53274 164 LYS B N 1
ATOM 2772 C CA . LYS B 1 170 ? 11.46219 -67.38241 22.21017 1.000 40.41355 164 LYS B CA 1
ATOM 2773 C C . LYS B 1 170 ? 11.12259 -66.90102 23.62081 1.000 45.15413 164 LYS B C 1
ATOM 2774 O O . LYS B 1 170 ? 10.55314 -65.82164 23.80822 1.000 44.11246 164 LYS B O 1
ATOM 2780 N N . LEU B 1 171 ? 11.53256 -67.67450 24.61977 1.000 44.34140 165 LEU B N 1
ATOM 2781 C CA . LEU B 1 171 ? 11.32083 -67.32043 26.01453 1.000 46.20866 165 LEU B CA 1
ATOM 2782 C C . LEU B 1 171 ? 12.61231 -66.82250 26.64500 1.000 43.70740 165 LEU B C 1
ATOM 2783 O O . LEU B 1 171 ? 13.70729 -67.28591 26.30740 1.000 42.48349 165 LEU B O 1
ATOM 2788 N N . GLY B 1 172 ? 12.47309 -65.85410 27.54409 1.000 46.40059 166 GLY B N 1
ATOM 2789 C CA . GLY B 1 172 ? 13.60699 -65.26942 28.23231 1.000 47.42685 166 GLY B CA 1
ATOM 2790 C C . GLY B 1 172 ? 13.60007 -65.50971 29.72315 1.000 45.02564 166 GLY B C 1
ATOM 2791 O O . GLY B 1 172 ? 12.88515 -66.38364 30.20712 1.000 50.08565 166 GLY B O 1
ATOM 2792 N N . ASN B 1 173 ? 14.37120 -64.72818 30.46725 1.000 50.41229 167 ASN B N 1
ATOM 2793 C CA . ASN B 1 173 ? 14.44929 -64.83846 31.92532 1.000 51.81443 167 ASN B CA 1
ATOM 2794 C C . ASN B 1 173 ? 13.82742 -63.59513 32.53418 1.000 47.04110 167 ASN B C 1
ATOM 2795 O O . ASN B 1 173 ? 14.25473 -62.47929 32.22460 1.000 48.47481 167 ASN B O 1
ATOM 2800 N N . SER B 1 174 ? 12.84636 -63.76882 33.40519 1.000 42.41540 168 SER B N 1
ATOM 2801 C CA . SER B 1 174 ? 12.32335 -62.56508 34.02783 1.000 43.16563 168 SER B CA 1
ATOM 2802 C C . SER B 1 174 ? 13.09491 -62.15409 35.26374 1.000 47.64120 168 SER B C 1
ATOM 2803 O O . SER B 1 174 ? 12.97153 -61.00684 35.69762 1.000 58.50143 168 SER B O 1
ATOM 2806 N N . ASN B 1 175 ? 13.90886 -63.02992 35.83659 1.000 52.38050 169 ASN B N 1
ATOM 2807 C CA . ASN B 1 175 ? 14.60432 -62.60790 37.04577 1.000 52.12755 169 ASN B CA 1
ATOM 2808 C C . ASN B 1 175 ? 15.70649 -61.61713 36.72929 1.000 45.89611 169 ASN B C 1
ATOM 2809 O O . ASN B 1 175 ? 16.08845 -60.84466 37.60941 1.000 50.16383 169 ASN B O 1
ATOM 2814 N N . THR B 1 176 ? 16.20231 -61.60489 35.49391 1.000 46.87076 170 THR B N 1
ATOM 2815 C CA . THR B 1 176 ? 17.23645 -60.66136 35.09134 1.000 47.99167 170 THR B CA 1
ATOM 2816 C C . THR B 1 176 ? 16.67244 -59.39553 34.46574 1.000 45.79677 170 THR B C 1
ATOM 2817 O O . THR B 1 176 ? 17.44652 -58.53907 34.03490 1.000 54.64788 170 THR B O 1
ATOM 2821 N N . LEU B 1 177 ? 15.35582 -59.24648 34.42147 1.000 44.85364 171 LEU B N 1
ATOM 2822 C CA . LEU B 1 177 ? 14.75443 -58.01292 33.94417 1.000 47.83790 171 LEU B CA 1
ATOM 2823 C C . LEU B 1 177 ? 15.01901 -56.89689 34.95983 1.000 56.92105 171 LEU B C 1
ATOM 2824 O O . LEU B 1 177 ? 14.80938 -57.07141 36.16948 1.000 51.41915 171 LEU B O 1
ATOM 2829 N N . LYS B 1 178 ? 15.51097 -55.75968 34.46634 1.000 50.43088 172 LYS B N 1
ATOM 2830 C CA . LYS B 1 178 ? 15.84371 -54.60884 35.29026 1.000 50.73280 172 LYS B CA 1
ATOM 2831 C C . LYS B 1 178 ? 14.81067 -53.49972 35.10901 1.000 45.48620 172 LYS B C 1
ATOM 2832 O O . LYS B 1 178 ? 14.36844 -53.21665 33.99829 1.000 44.15472 172 LYS B O 1
ATOM 2838 N N . VAL B 1 179 ? 14.43500 -52.87447 36.21414 1.000 46.16859 173 VAL B N 1
ATOM 2839 C CA . VAL B 1 179 ? 13.58022 -51.69912 36.16365 1.000 46.73195 173 VAL B CA 1
ATOM 2840 C C . VAL B 1 179 ? 14.23372 -50.62034 35.29865 1.000 47.51895 173 VAL B C 1
ATOM 2841 O O . VAL B 1 179 ? 15.42539 -50.31500 35.44572 1.000 47.29815 173 VAL B O 1
ATOM 2845 N N . GLY B 1 180 ? 13.45972 -50.06737 34.34649 1.000 46.59002 174 GLY B N 1
ATOM 2846 C CA . GLY B 1 180 ? 13.98179 -49.16782 33.33103 1.000 41.33408 174 GLY B CA 1
ATOM 2847 C C . GLY B 1 180 ? 14.23195 -49.77744 31.95932 1.000 41.20630 174 GLY B C 1
ATOM 2848 O O . GLY B 1 180 ? 14.44955 -49.02399 31.00214 1.000 41.25961 174 GLY B O 1
ATOM 2849 N N . GLU B 1 181 ? 14.21921 -51.10356 31.82899 1.000 41.59599 175 GLU B N 1
ATOM 2850 C CA . GLU B 1 181 ? 14.40888 -51.73395 30.52623 1.000 45.63666 175 GLU B CA 1
ATOM 2851 C C . GLU B 1 181 ? 13.19220 -51.48859 29.64548 1.000 41.69909 175 GLU B C 1
ATOM 2852 O O . GLU B 1 181 ? 12.06198 -51.40520 30.12229 1.000 43.39433 175 GLU B O 1
ATOM 2858 N N . TRP B 1 182 ? 13.42988 -51.36959 28.35039 1.000 36.69332 176 TRP B N 1
ATOM 2859 C CA . TRP B 1 182 ? 12.34176 -51.23114 27.40187 1.000 36.41067 176 TRP B CA 1
ATOM 2860 C C . TRP B 1 182 ? 11.66897 -52.58036 27.17518 1.000 41.96198 176 TRP B C 1
ATOM 2861 O O . TRP B 1 182 ? 12.33831 -53.62120 27.10297 1.000 44.44979 176 TRP B O 1
ATOM 2872 N N . VAL B 1 183 ? 10.33765 -52.57191 27.08725 1.000 38.03508 177 VAL B N 1
ATOM 2873 C CA . VAL B 1 183 ? 9.57946 -53.76895 26.75083 1.000 39.11418 177 VAL B CA 1
ATOM 2874 C C . VAL B 1 183 ? 8.49752 -53.43237 25.73983 1.000 44.73772 177 VAL B C 1
ATOM 2875 O O . VAL B 1 183 ? 8.09550 -52.27485 25.56630 1.000 45.53802 177 VAL B O 1
ATOM 2879 N N . LEU B 1 184 ? 8.01174 -54.49210 25.08703 1.000 53.64685 178 LEU B N 1
ATOM 2880 C CA . LEU B 1 184 ? 7.02205 -54.40656 24.01807 1.000 46.75854 178 LEU B CA 1
ATOM 2881 C C . LEU B 1 184 ? 5.95287 -55.44861 24.26036 1.000 41.86409 178 LEU B C 1
ATOM 2882 O O . LEU B 1 184 ? 6.22705 -56.64273 24.15215 1.000 48.36638 178 LEU B O 1
ATOM 2887 N N . ALA B 1 185 ? 4.73561 -55.01102 24.53201 1.000 39.94129 179 ALA B N 1
ATOM 2888 C CA . ALA B 1 185 ? 3.59517 -55.91191 24.59287 1.000 40.75612 179 ALA B CA 1
ATOM 2889 C C . ALA B 1 185 ? 3.04415 -56.12665 23.18704 1.000 46.61755 179 ALA B C 1
ATOM 2890 O O . ALA B 1 185 ? 2.84085 -55.16827 22.42689 1.000 47.06566 179 ALA B O 1
ATOM 2892 N N . ILE B 1 186 ? 2.79837 -57.37308 22.82533 1.000 45.41648 180 ILE B N 1
ATOM 2893 C CA . ILE B 1 186 ? 2.10050 -57.62110 21.56913 1.000 45.85456 180 ILE B CA 1
ATOM 2894 C C . ILE B 1 186 ? 0.85009 -58.42368 21.87230 1.000 48.38457 180 ILE B C 1
ATOM 2895 O O . ILE B 1 186 ? 0.89362 -59.40974 22.62601 1.000 46.22741 180 ILE B O 1
ATOM 2900 N N . GLY B 1 187 ? -0.26744 -57.97601 21.31007 1.000 45.50928 181 GLY B N 1
ATOM 2901 C CA . GLY B 1 187 ? -1.52579 -58.65321 21.47496 1.000 47.38303 181 GLY B CA 1
ATOM 2902 C C . GLY B 1 187 ? -2.15493 -58.91350 20.12086 1.000 52.34638 181 GLY B C 1
ATOM 2903 O O . GLY B 1 187 ? -1.64141 -58.51783 19.06484 1.000 51.94203 181 GLY B O 1
ATOM 2904 N N . SER B 1 188 ? -3.26104 -59.62202 20.17366 1.000 51.57364 182 SER B N 1
ATOM 2905 C CA . SER B 1 188 ? -4.10093 -59.83319 19.00898 1.000 52.91293 182 SER B CA 1
ATOM 2906 C C . SER B 1 188 ? -5.52535 -59.63488 19.46761 1.000 53.27985 182 SER B C 1
ATOM 2907 O O . SER B 1 188 ? -6.26700 -60.59391 19.68766 1.000 53.56907 182 SER B O 1
ATOM 2910 N N . PRO B 1 189 ? -5.94410 -58.38172 19.62651 1.000 57.12987 183 PRO B N 1
ATOM 2911 C CA . PRO B 1 189 ? -7.14402 -58.10285 20.43723 1.000 62.48175 183 PRO B CA 1
ATOM 2912 C C . PRO B 1 189 ? -8.47218 -58.46980 19.78776 1.000 64.03556 183 PRO B C 1
ATOM 2913 O O . PRO B 1 189 ? -9.38101 -58.91418 20.50038 1.000 69.35785 183 PRO B O 1
ATOM 2917 N N . PHE B 1 190 ? -8.65761 -58.23342 18.48092 1.000 62.70144 184 PHE B N 1
ATOM 2918 C CA . PHE B 1 190 ? -9.98312 -58.41423 17.86672 1.000 69.71549 184 PHE B CA 1
ATOM 2919 C C . PHE B 1 190 ? -9.81532 -59.02919 16.47799 1.000 75.50323 184 PHE B C 1
ATOM 2920 O O . PHE B 1 190 ? -9.82519 -58.33093 15.46422 1.000 85.77549 184 PHE B O 1
ATOM 2922 N N . GLY B 1 191 ? -9.65197 -60.33909 16.41232 1.000 66.08102 185 GLY B N 1
ATOM 2923 C CA . GLY B 1 191 ? -9.46530 -60.96168 15.12692 1.000 71.22418 185 GLY B CA 1
ATOM 2924 C C . GLY B 1 191 ? -8.01476 -61.28792 14.85226 1.000 72.71748 185 GLY B C 1
ATOM 2925 O O . GLY B 1 191 ? -7.17864 -61.36275 15.74933 1.000 77.03637 185 GLY B O 1
ATOM 2926 N N . PHE B 1 192 ? -7.71382 -61.46713 13.57291 1.000 73.04286 186 PHE B N 1
ATOM 2927 C CA . PHE B 1 192 ? -6.40741 -61.97816 13.18831 1.000 77.46283 186 PHE B CA 1
ATOM 2928 C C . PHE B 1 192 ? -5.28730 -60.94495 13.29337 1.000 76.93364 186 PHE B C 1
ATOM 2929 O O . PHE B 1 192 ? -4.11185 -61.32072 13.20579 1.000 74.73163 186 PHE B O 1
ATOM 2937 N N . ASP B 1 193 ? -5.60901 -59.66961 13.48334 1.000 74.43462 187 ASP B N 1
ATOM 2938 C CA . ASP B 1 193 ? -4.62128 -58.60100 13.39911 1.000 72.25616 187 ASP B CA 1
ATOM 2939 C C . ASP B 1 193 ? -3.97707 -58.31862 14.75562 1.000 70.18740 187 ASP B C 1
ATOM 2940 O O . ASP B 1 193 ? -4.62654 -58.43384 15.80272 1.000 66.97985 187 ASP B O 1
ATOM 2945 N N . HIS B 1 194 ? -2.68916 -57.96058 14.72877 1.000 61.32524 188 HIS B N 1
ATOM 2946 C CA . HIS B 1 194 ? -1.91970 -57.68449 15.93723 1.000 54.35518 188 HIS B CA 1
ATOM 2947 C C . HIS B 1 194 ? -1.91774 -56.21055 16.31944 1.000 55.14733 188 HIS B C 1
ATOM 2948 O O . HIS B 1 194 ? -1.94064 -55.32385 15.46234 1.000 52.38431 188 HIS B O 1
ATOM 2955 N N . SER B 1 195 ? -1.84458 -55.96219 17.62636 1.000 50.68845 189 SER B N 1
ATOM 2956 C CA . SER B 1 195 ? -1.68113 -54.62657 18.18113 1.000 49.25520 189 SER B CA 1
ATOM 2957 C C . SER B 1 195 ? -0.47022 -54.61488 19.11018 1.000 51.49776 189 SER B C 1
ATOM 2958 O O . SER B 1 195 ? -0.12782 -55.63062 19.70367 1.000 56.36962 189 SER B O 1
ATOM 2961 N N . VAL B 1 196 ? 0.19801 -53.46503 19.21500 1.000 50.72509 190 VAL B N 1
ATOM 2962 C CA . VAL B 1 196 ? 1.55456 -53.39372 19.75723 1.000 46.55065 190 VAL B CA 1
ATOM 2963 C C . VAL B 1 196 ? 1.68692 -52.17826 20.67445 1.000 52.73596 190 VAL B C 1
ATOM 2964 O O . VAL B 1 196 ? 1.24302 -51.08227 20.32407 1.000 49.78559 190 VAL B O 1
ATOM 2968 N N . THR B 1 197 ? 2.29704 -52.35115 21.84597 1.000 51.61480 191 THR B N 1
ATOM 2969 C CA . THR B 1 197 ? 2.55806 -51.17770 22.65990 1.000 49.14586 191 THR B CA 1
ATOM 2970 C C . THR B 1 197 ? 3.87690 -51.29226 23.41551 1.000 53.15277 191 THR B C 1
ATOM 2971 O O . THR B 1 197 ? 4.26728 -52.36724 23.88097 1.000 42.80172 191 THR B O 1
ATOM 2975 N N . LYS B 1 198 ? 4.54539 -50.14148 23.54839 1.000 51.15821 192 LYS B N 1
ATOM 2976 C CA . LYS B 1 198 ? 5.89453 -50.04425 24.07586 1.000 47.17376 192 LYS B CA 1
ATOM 2977 C C . LYS B 1 198 ? 5.85175 -49.42400 25.46678 1.000 44.88298 192 LYS B C 1
ATOM 2978 O O . LYS B 1 198 ? 4.85279 -48.82513 25.87339 1.000 48.45012 192 LYS B O 1
ATOM 2984 N N . GLY B 1 199 ? 6.93995 -49.60072 26.20218 1.000 41.09226 193 GLY B N 1
ATOM 2985 C CA . GLY B 1 199 ? 7.00996 -49.05653 27.54562 1.000 40.89850 193 GLY B CA 1
ATOM 2986 C C . GLY B 1 199 ? 8.29924 -49.48374 28.20696 1.000 38.68642 193 GLY B C 1
ATOM 2987 O O . GLY B 1 199 ? 9.19620 -50.03159 27.55992 1.000 38.81904 193 GLY B O 1
ATOM 2988 N N . ILE B 1 200 ? 8.38791 -49.24403 29.50984 1.000 42.53443 194 ILE B N 1
ATOM 2989 C CA . ILE B 1 200 ? 9.51443 -49.73241 30.30272 1.000 46.14625 194 ILE B CA 1
ATOM 2990 C C . ILE B 1 200 ? 9.02191 -50.59132 31.46838 1.000 42.03838 194 ILE B C 1
ATOM 2991 O O . ILE B 1 200 ? 7.85029 -50.57333 31.84380 1.000 41.68426 194 ILE B O 1
ATOM 2996 N N . VAL B 1 201 ? 9.96134 -51.32701 32.05919 1.000 45.22164 195 VAL B N 1
ATOM 2997 C CA . VAL B 1 201 ? 9.71241 -52.03384 33.31360 1.000 45.77474 195 VAL B CA 1
ATOM 2998 C C . VAL B 1 201 ? 9.67206 -51.00908 34.45182 1.000 45.33558 195 VAL B C 1
ATOM 2999 O O . VAL B 1 201 ? 10.68936 -50.39537 34.78526 1.000 39.76471 195 VAL B O 1
ATOM 3003 N N . SER B 1 202 ? 8.48552 -50.84881 35.05840 1.000 48.04022 196 SER B N 1
ATOM 3004 C CA . SER B 1 202 ? 8.23075 -49.89567 36.12549 1.000 41.76319 196 SER B CA 1
ATOM 3005 C C . SER B 1 202 ? 8.60255 -50.43250 37.49092 1.000 51.07086 196 SER B C 1
ATOM 3006 O O . SER B 1 202 ? 8.94317 -49.64461 38.38805 1.000 53.98766 196 SER B O 1
ATOM 3009 N N . ALA B 1 203 ? 8.46848 -51.74106 37.69137 1.000 50.73288 197 ALA B N 1
ATOM 3010 C CA . ALA B 1 203 ? 8.64324 -52.31816 39.02722 1.000 46.50310 197 ALA B CA 1
ATOM 3011 C C . ALA B 1 203 ? 8.55502 -53.83247 38.93608 1.000 49.83788 197 ALA B C 1
ATOM 3012 O O . ALA B 1 203 ? 7.96859 -54.38100 38.00312 1.000 45.85760 197 ALA B O 1
ATOM 3014 N N . LYS B 1 204 ? 9.16159 -54.49577 39.91833 1.000 54.42603 198 LYS B N 1
ATOM 3015 C CA . LYS B 1 204 ? 9.08994 -55.93481 40.08036 1.000 48.57544 198 LYS B CA 1
ATOM 3016 C C . LYS B 1 204 ? 8.84061 -56.22913 41.54576 1.000 57.28791 198 LYS B C 1
ATOM 3017 O O . LYS B 1 204 ? 9.15228 -55.42604 42.42757 1.000 62.68021 198 LYS B O 1
ATOM 3023 N N . GLY B 1 205 ? 8.24496 -57.37384 41.79534 1.000 69.25038 199 GLY B N 1
ATOM 3024 C CA . GLY B 1 205 ? 8.12517 -57.85636 43.15011 1.000 64.01183 199 GLY B CA 1
ATOM 3025 C C . GLY B 1 205 ? 7.49590 -59.22320 43.15470 1.000 79.49437 199 GLY B C 1
ATOM 3026 O O . GLY B 1 205 ? 7.54931 -59.95961 42.16957 1.000 85.47449 199 GLY B O 1
ATOM 3027 N N . ARG B 1 206 ? 7.01748 -59.59282 44.33268 1.000 80.37207 200 ARG B N 1
ATOM 3028 C CA . ARG B 1 206 ? 6.16594 -60.74625 44.60575 1.000 82.07152 200 ARG B CA 1
ATOM 3029 C C . ARG B 1 206 ? 5.13223 -60.46781 45.69866 1.000 84.38580 200 ARG B C 1
ATOM 3030 O O . ARG B 1 206 ? 4.65111 -61.40893 46.34681 1.000 91.55841 200 ARG B O 1
ATOM 3038 N N . SER B 1 207 ? 4.79740 -59.19354 45.92365 1.000 89.70425 201 SER B N 1
ATOM 3039 C CA . SER B 1 207 ? 3.97552 -58.80839 47.06169 1.000 98.83707 201 SER B CA 1
ATOM 3040 C C . SER B 1 207 ? 3.19865 -57.53714 46.72797 1.000 101.45172 201 SER B C 1
ATOM 3041 O O . SER B 1 207 ? 3.64396 -56.71064 45.92853 1.000 101.79024 201 SER B O 1
ATOM 3044 N N . LEU B 1 208 ? 2.03104 -57.40414 47.35679 1.000 109.03665 202 LEU B N 1
ATOM 3045 C CA . LEU B 1 208 ? 1.19281 -56.21000 47.29206 1.000 112.15729 202 LEU B CA 1
ATOM 3046 C C . LEU B 1 208 ? 0.32110 -56.19405 48.54655 1.000 118.41885 202 LEU B C 1
ATOM 3047 O O . LEU B 1 208 ? 0.12367 -57.23351 49.17562 1.000 117.12930 202 LEU B O 1
ATOM 3052 N N . PRO B 1 209 ? -0.18750 -55.01737 48.94987 1.000 123.23320 203 PRO B N 1
ATOM 3053 C CA . PRO B 1 209 ? -1.15227 -54.99686 50.06940 1.000 122.81205 203 PRO B CA 1
ATOM 3054 C C . PRO B 1 209 ? -2.39368 -55.85566 49.84660 1.000 120.59713 203 PRO B C 1
ATOM 3055 O O . PRO B 1 209 ? -3.12727 -56.09625 50.81477 1.000 115.58949 203 PRO B O 1
ATOM 3059 N N . ASN B 1 210 ? -2.66278 -56.31393 48.62024 1.000 122.65464 204 ASN B N 1
ATOM 3060 C CA . ASN B 1 210 ? -3.82148 -57.16181 48.36848 1.000 123.93608 204 ASN B CA 1
ATOM 3061 C C . ASN B 1 210 ? -3.47280 -58.64433 48.21383 1.000 123.66428 204 ASN B C 1
ATOM 3062 O O . ASN B 1 210 ? -4.38630 -59.47230 48.11293 1.000 125.38016 204 ASN B O 1
ATOM 3067 N N . ASP B 1 211 ? -2.19188 -59.00535 48.20141 1.000 117.80945 205 ASP B N 1
ATOM 3068 C CA . ASP B 1 211 ? -1.81261 -60.40923 48.10477 1.000 120.00448 205 ASP B CA 1
ATOM 3069 C C . ASP B 1 211 ? -0.39015 -60.55631 48.61587 1.000 119.91421 205 ASP B C 1
ATOM 3070 O O . ASP B 1 211 ? 0.44961 -59.67509 48.41603 1.000 118.71135 205 ASP B O 1
ATOM 3075 N N . THR B 1 212 ? -0.12431 -61.69540 49.25096 1.000 113.85387 206 THR B N 1
ATOM 3076 C CA . THR B 1 212 ? 1.20892 -62.01679 49.72894 1.000 110.22993 206 THR B CA 1
ATOM 3077 C C . THR B 1 212 ? 1.84031 -63.14431 48.93055 1.000 110.97918 206 THR B C 1
ATOM 3078 O O . THR B 1 212 ? 2.81927 -63.73261 49.39197 1.000 114.53924 206 THR B O 1
ATOM 3082 N N . TYR B 1 213 ? 1.29929 -63.49432 47.76167 1.000 107.35859 207 TYR B N 1
ATOM 3083 C CA . TYR B 1 213 ? 1.94552 -64.54425 46.98500 1.000 106.89054 207 TYR B CA 1
ATOM 3084 C C . TYR B 1 213 ? 2.46020 -64.07813 45.62814 1.000 106.23199 207 TYR B C 1
ATOM 3085 O O . TYR B 1 213 ? 3.67660 -64.10674 45.41590 1.000 106.87353 207 TYR B O 1
ATOM 3094 N N . VAL B 1 214 ? 1.60241 -63.62485 44.71414 1.000 100.05192 208 VAL B N 1
ATOM 3095 C CA . VAL B 1 214 ? 1.96938 -63.65443 43.29285 1.000 92.14187 208 VAL B CA 1
ATOM 3096 C C . VAL B 1 214 ? 3.09776 -62.69177 42.95806 1.000 80.23356 208 VAL B C 1
ATOM 3097 O O . VAL B 1 214 ? 2.97943 -61.48257 43.19138 1.000 77.03737 208 VAL B O 1
ATOM 3101 N N . PRO B 1 215 ? 4.19588 -63.18038 42.40231 1.000 75.43546 209 PRO B N 1
ATOM 3102 C CA . PRO B 1 215 ? 5.23042 -62.26767 41.92425 1.000 76.28611 209 PRO B CA 1
ATOM 3103 C C . PRO B 1 215 ? 4.74933 -61.53130 40.68630 1.000 70.70855 209 PRO B C 1
ATOM 3104 O O . PRO B 1 215 ? 3.86232 -61.98852 39.96351 1.000 69.65502 209 PRO B O 1
ATOM 3108 N N . PHE B 1 216 ? 5.31072 -60.35319 40.46083 1.000 65.37395 210 PHE B N 1
ATOM 3109 C CA . PHE B 1 216 ? 4.74122 -59.51495 39.42535 1.000 64.72443 210 PHE B CA 1
ATOM 3110 C C . PHE B 1 216 ? 5.81252 -58.68043 38.77308 1.000 62.55167 210 PHE B C 1
ATOM 3111 O O . PHE B 1 216 ? 6.80905 -58.31608 39.40516 1.000 63.60444 210 PHE B O 1
ATOM 3119 N N . ILE B 1 217 ? 5.54435 -58.32694 37.52065 1.000 56.19942 211 ILE B N 1
ATOM 3120 C CA . ILE B 1 217 ? 6.20337 -57.22571 36.84786 1.000 49.40934 211 ILE B CA 1
ATOM 3121 C C . ILE B 1 217 ? 5.14965 -56.15818 36.58317 1.000 56.36070 211 ILE B C 1
ATOM 3122 O O . ILE B 1 217 ? 3.98031 -56.46730 36.30235 1.000 52.54522 211 ILE B O 1
ATOM 3127 N N . GLN B 1 218 ? 5.56260 -54.90457 36.70829 1.000 52.89597 212 GLN B N 1
ATOM 3128 C CA . GLN B 1 218 ? 4.76763 -53.74356 36.37659 1.000 49.05576 212 GLN B CA 1
ATOM 3129 C C . GLN B 1 218 ? 5.48478 -52.97146 35.28748 1.000 50.93328 212 GLN B C 1
ATOM 3130 O O . GLN B 1 218 ? 6.71018 -52.76435 35.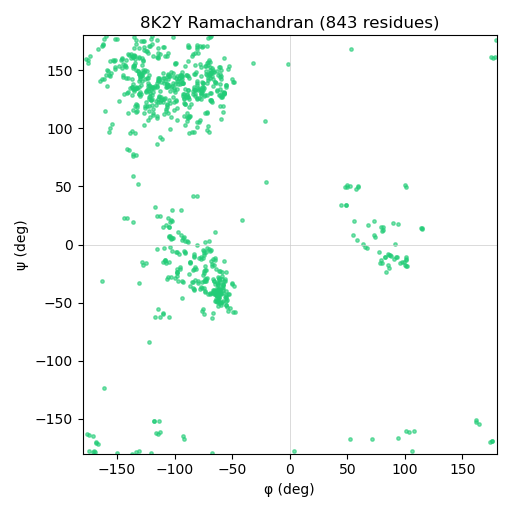36876 1.000 51.41599 212 GLN B O 1
ATOM 3136 N N . THR B 1 219 ? 4.71136 -52.55031 34.28516 1.000 42.84617 213 THR B N 1
ATOM 3137 C CA . THR B 1 219 ? 5.20882 -51.76587 33.16785 1.000 43.93517 213 THR B CA 1
ATOM 3138 C C . THR B 1 219 ? 4.23567 -50.62946 32.90709 1.000 50.38822 213 THR B C 1
ATOM 3139 O O . THR B 1 219 ? 3.09033 -50.67223 33.36203 1.000 51.42508 213 THR B O 1
ATOM 3143 N N . ASP B 1 220 ? 4.69434 -49.60748 32.16431 1.000 44.18649 214 ASP B N 1
ATOM 3144 C CA . ASP B 1 220 ? 3.84506 -48.48990 31.76929 1.000 43.86271 214 ASP B CA 1
ATOM 3145 C C . ASP B 1 220 ? 3.39371 -48.55851 30.30160 1.000 52.68110 214 ASP B C 1
ATOM 3146 O O . ASP B 1 220 ? 3.01275 -47.52551 29.72774 1.000 49.10994 214 ASP B O 1
ATOM 3151 N N . VAL B 1 221 ? 3.42887 -49.75098 29.68268 1.000 51.47923 215 VAL B N 1
ATOM 3152 C CA . VAL B 1 221 ? 2.80318 -49.94000 28.36622 1.000 48.35405 215 VAL B CA 1
ATOM 3153 C C . VAL B 1 221 ? 1.33215 -49.56025 28.44576 1.000 51.27298 215 VAL B C 1
ATOM 3154 O O . VAL B 1 221 ? 0.72660 -49.50251 29.52290 1.000 56.75634 215 VAL B O 1
ATOM 3158 N N . ALA B 1 222 ? 0.75009 -49.28654 27.28829 1.000 45.17263 216 ALA B N 1
ATOM 3159 C CA . ALA B 1 222 ? -0.65306 -48.92393 27.29355 1.000 46.32837 216 ALA B CA 1
ATOM 3160 C C . ALA B 1 222 ? -1.48916 -50.11820 27.68675 1.000 46.89578 216 ALA B C 1
ATOM 3161 O O . ALA B 1 222 ? -1.13840 -51.26535 27.41364 1.000 55.71902 216 ALA B O 1
ATOM 3163 N N . ILE B 1 223 ? -2.59297 -49.84246 28.34269 1.000 52.04952 217 ILE B N 1
ATOM 3164 C CA . ILE B 1 223 ? -3.53948 -50.87437 28.73369 1.000 60.81594 217 ILE B CA 1
ATOM 3165 C C . ILE B 1 223 ? -4.56785 -51.00384 27.61480 1.000 73.02542 217 ILE B C 1
ATOM 3166 O O . ILE B 1 223 ? -5.12565 -50.00550 27.14323 1.000 74.66601 217 ILE B O 1
ATOM 3171 N N . ASN B 1 224 ? -4.79422 -52.22774 27.15992 1.000 75.16987 218 ASN B N 1
ATOM 3172 C CA . ASN B 1 224 ? -5.70021 -52.45411 26.05147 1.000 68.91896 218 ASN B CA 1
ATOM 3173 C C . ASN B 1 224 ? -6.69663 -53.54440 26.40453 1.000 76.87495 218 ASN B C 1
ATOM 3174 O O . ASN B 1 224 ? -6.35496 -54.51051 27.10568 1.000 78.06415 218 ASN B O 1
ATOM 3179 N N . PRO B 1 225 ? -7.93526 -53.42484 25.93897 1.000 77.72806 219 PRO B N 1
ATOM 3180 C CA . PRO B 1 225 ? -8.81022 -54.59755 25.91892 1.000 85.76143 219 PRO B CA 1
ATOM 3181 C C . PRO B 1 225 ? -8.41440 -55.49091 24.74425 1.000 83.27878 219 PRO B C 1
ATOM 3182 O O . PRO B 1 225 ? -8.25565 -55.02059 23.61271 1.000 82.53110 219 PRO B O 1
ATOM 3186 N N . GLY B 1 226 ? -8.23168 -56.78308 25.02086 1.000 72.75876 220 GLY B N 1
ATOM 3187 C CA . GLY B 1 226 ? -7.81340 -57.73923 24.01769 1.000 71.43663 220 GLY B CA 1
ATOM 3188 C C . GLY B 1 226 ? -6.33669 -58.09577 24.04481 1.000 69.80204 220 GLY B C 1
ATOM 3189 O O . GLY B 1 226 ? -5.95365 -59.12342 23.46334 1.000 60.41881 220 GLY B O 1
ATOM 3190 N N . ASN B 1 227 ? -5.49631 -57.27748 24.69876 1.000 67.12490 221 ASN B N 1
ATOM 3191 C CA . ASN B 1 227 ? -4.07762 -57.59609 24.81213 1.000 59.87670 221 ASN B CA 1
ATOM 3192 C C . ASN B 1 227 ? -3.76779 -58.55205 25.95285 1.000 55.07053 221 ASN B C 1
ATOM 3193 O O . ASN B 1 227 ? -2.73154 -59.22290 25.91414 1.000 50.99267 221 ASN B O 1
ATOM 3198 N N . SER B 1 228 ? -4.65859 -58.64688 26.93466 1.000 57.32903 222 SER B N 1
ATOM 3199 C CA . SER B 1 228 ? -4.46279 -59.51599 28.08369 1.000 54.82554 222 SER B CA 1
ATOM 3200 C C . SER B 1 228 ? -4.26242 -60.96451 27.65111 1.000 57.17003 222 SER B C 1
ATOM 3201 O O . SER B 1 228 ? -5.05052 -61.50677 26.87153 1.000 61.67848 222 SER B O 1
ATOM 3204 N N . GLY B 1 229 ? -3.21725 -61.60147 28.17992 1.000 51.37459 223 GLY B N 1
ATOM 3205 C CA . GLY B 1 229 ? -2.84934 -62.95739 27.81295 1.000 52.54919 223 GLY B CA 1
ATOM 3206 C C . GLY B 1 229 ? -1.75438 -63.03399 26.76968 1.000 55.43280 223 GLY B C 1
ATOM 3207 O O . GLY B 1 229 ? -1.15552 -64.10805 26.58557 1.000 49.72238 223 GLY B O 1
ATOM 3208 N N . GLY B 1 230 ? -1.47493 -61.92444 26.08704 1.000 54.08289 224 GLY B N 1
ATOM 3209 C CA . GLY B 1 230 ? -0.38442 -61.86319 25.14369 1.000 48.05531 224 GLY B CA 1
ATOM 3210 C C . GLY B 1 230 ? 0.94593 -61.64015 25.83572 1.000 49.14557 224 GLY B C 1
ATOM 3211 O O . GLY B 1 230 ? 1.04330 -61.31049 27.05029 1.000 37.76244 224 GLY B O 1
ATOM 3212 N N . PRO B 1 231 ? 2.00596 -61.78521 25.05777 1.000 44.88854 225 PRO B N 1
ATOM 3213 C CA . PRO B 1 231 ? 3.34656 -61.74990 25.62441 1.000 44.17257 225 PRO B CA 1
ATOM 3214 C C . PRO B 1 231 ? 3.90454 -60.34785 25.77667 1.000 43.66157 225 PRO B C 1
ATOM 3215 O O . PRO B 1 231 ? 3.47732 -59.37932 25.13694 1.000 47.31670 225 PRO B O 1
ATOM 3219 N N . LEU B 1 232 ? 4.93181 -60.28713 26.61855 1.000 43.26580 226 LEU B N 1
ATOM 3220 C CA . LEU B 1 232 ? 5.66395 -59.07662 26.92446 1.000 43.31904 226 LEU B CA 1
ATOM 3221 C C . LEU B 1 232 ? 7.11198 -59.36184 26.60517 1.000 42.45985 226 LEU B C 1
ATOM 3222 O O . LEU B 1 232 ? 7.69959 -60.26380 27.22343 1.000 47.78598 226 LEU B O 1
ATOM 3227 N N . PHE B 1 233 ? 7.67129 -58.59277 25.65949 1.000 38.40328 227 PHE B N 1
ATOM 3228 C CA . PHE B 1 233 ? 8.94795 -58.86967 25.01644 1.000 42.38609 227 PHE B CA 1
ATOM 3229 C C . PHE B 1 233 ? 10.01401 -57.91899 25.50355 1.000 42.74670 227 PHE B C 1
ATOM 3230 O O . PHE B 1 233 ? 9.76314 -56.72190 25.63084 1.000 47.38277 227 PHE B O 1
ATOM 3238 N N . ASN B 1 234 ? 11.19377 -58.45567 25.78695 1.000 44.00865 228 ASN B N 1
ATOM 3239 C CA . ASN B 1 234 ? 12.36976 -57.61253 25.89816 1.000 41.13323 228 ASN B CA 1
ATOM 3240 C C . ASN B 1 234 ? 12.81897 -57.21826 24.49304 1.000 49.34986 228 ASN B C 1
ATOM 3241 O O . ASN B 1 234 ? 12.34595 -57.77291 23.48883 1.000 49.33309 228 ASN B O 1
ATOM 3246 N N . MET B 1 235 ? 13.76608 -56.27251 24.41593 1.000 50.62250 229 MET B N 1
ATOM 3247 C CA . MET B 1 235 ? 14.18298 -55.74081 23.11660 1.000 47.41216 229 MET B CA 1
ATOM 3248 C C . MET B 1 235 ? 14.85832 -56.78694 22.24098 1.000 47.25236 229 MET B C 1
ATOM 3249 O O . MET B 1 235 ? 14.97725 -56.57669 21.03082 1.000 52.34937 229 MET B O 1
ATOM 3254 N N . ALA B 1 236 ? 15.24506 -57.92366 22.80079 1.000 49.02402 230 ALA B N 1
ATOM 3255 C CA . ALA B 1 236 ? 15.80279 -59.00030 22.00090 1.000 50.51271 230 ALA B CA 1
ATOM 3256 C C . ALA B 1 236 ? 14.74300 -59.94608 21.44960 1.000 48.85773 230 ALA B C 1
ATOM 3257 O O . ALA B 1 236 ? 15.10011 -60.91052 20.76589 1.000 56.49986 230 ALA B O 1
ATOM 3259 N N . GLY B 1 237 ? 13.45868 -59.69107 21.69743 1.000 47.65167 231 GLY B N 1
ATOM 3260 C CA . GLY B 1 237 ? 12.40205 -60.58495 21.23141 1.000 45.55032 231 GLY B CA 1
ATOM 3261 C C . GLY B 1 237 ? 12.13479 -61.81560 22.07704 1.000 43.41729 231 GLY B C 1
ATOM 3262 O O . GLY B 1 237 ? 11.42714 -62.70868 21.62553 1.000 52.04037 231 GLY B O 1
ATOM 3263 N N . GLU B 1 238 ? 12.66544 -61.89750 23.28714 1.000 46.95882 232 GLU B N 1
ATOM 3264 C CA . GLU B 1 238 ? 12.36797 -62.99025 24.19270 1.000 41.06539 232 GLU B CA 1
ATOM 3265 C C . GLU B 1 238 ? 11.21311 -62.60900 25.10057 1.000 43.20642 232 GLU B C 1
ATOM 3266 O O . GLU B 1 238 ? 11.14274 -61.48595 25.59485 1.000 48.72079 232 GLU B O 1
ATOM 3272 N N . VAL B 1 239 ? 10.31463 -63.55479 25.34037 1.000 44.89751 233 VAL B N 1
ATOM 3273 C CA . VAL B 1 239 ? 9.21428 -63.29408 26.25088 1.000 40.19479 233 VAL B CA 1
ATOM 3274 C C . VAL B 1 239 ? 9.75941 -63.17990 27.65981 1.000 42.22734 233 VAL B C 1
ATOM 3275 O O . VAL B 1 239 ? 10.40553 -64.10659 28.16222 1.000 47.35367 233 VAL B O 1
ATOM 3279 N N . VAL B 1 240 ? 9.48033 -62.05812 28.31205 1.000 40.08260 234 VAL B N 1
ATOM 3280 C CA . VAL B 1 240 ? 9.78582 -61.89115 29.72916 1.000 39.11497 234 VAL B CA 1
ATOM 3281 C C . VAL B 1 240 ? 8.53170 -61.89662 30.58442 1.000 45.03962 234 VAL B C 1
ATOM 3282 O O . VAL B 1 240 ? 8.63488 -62.06534 31.81455 1.000 43.64055 234 VAL B O 1
ATOM 3286 N N . GLY B 1 241 ? 7.34693 -61.77468 29.98216 1.000 45.23809 235 GLY B N 1
ATOM 3287 C CA . GLY B 1 241 ? 6.17169 -61.86570 30.83662 1.000 39.59663 235 GLY B CA 1
ATOM 3288 C C . GLY B 1 241 ? 4.91536 -62.15626 30.04557 1.000 45.22725 235 GLY B C 1
ATOM 3289 O O . GLY B 1 241 ? 4.91323 -62.18491 28.81370 1.000 43.87975 235 GLY B O 1
ATOM 3290 N N . ILE B 1 242 ? 3.83692 -62.40187 30.77793 1.000 44.68556 236 ILE B N 1
ATOM 3291 C CA . ILE B 1 242 ? 2.51543 -62.51651 30.18711 1.000 42.14849 236 ILE B CA 1
ATOM 3292 C C . ILE B 1 242 ? 1.77389 -61.26782 30.56933 1.000 49.36350 236 ILE B C 1
ATOM 3293 O O . ILE B 1 242 ? 1.49774 -61.04326 31.75501 1.000 57.69544 236 ILE B O 1
ATOM 3298 N N . ASN B 1 243 ? 1.41497 -60.48825 29.57199 1.000 54.46501 237 ASN B N 1
ATOM 3299 C CA . ASN B 1 243 ? 0.74077 -59.22706 29.79900 1.000 56.03842 237 ASN B CA 1
ATOM 3300 C C . ASN B 1 243 ? -0.65215 -59.56226 30.30125 1.000 57.41554 237 ASN B C 1
ATOM 3301 O O . ASN B 1 243 ? -1.55257 -59.86164 29.52368 1.000 64.68763 237 ASN B O 1
ATOM 3306 N N . SER B 1 244 ? -0.83101 -59.53833 31.61107 1.000 59.88870 238 SER B N 1
ATOM 3307 C CA . SER B 1 244 ? -2.10392 -59.89218 32.20607 1.000 65.87720 238 SER B CA 1
ATOM 3308 C C . SER B 1 244 ? -2.96192 -58.69702 32.58811 1.000 70.58833 238 SER B C 1
ATOM 3309 O O . SER B 1 244 ? -4.18745 -58.80348 32.53856 1.000 73.57449 238 SER B O 1
ATOM 3312 N N . GLN B 1 245 ? -2.34880 -57.56318 32.91873 1.000 74.11060 239 GLN B N 1
ATOM 3313 C CA . GLN B 1 245 ? -3.01168 -56.38414 33.50971 1.000 80.16043 239 GLN B CA 1
ATOM 3314 C C . GLN B 1 245 ? -4.51402 -56.49114 33.83760 1.000 92.74099 239 GLN B C 1
ATOM 3315 O O . GLN B 1 245 ? -4.92703 -56.38621 35.00578 1.000 94.59306 239 GLN B O 1
ATOM 3321 N N . LEU B 1 256 ? -0.94014 -48.25454 35.56069 1.000 58.63009 250 LEU B N 1
ATOM 3322 C CA . LEU B 1 256 ? 0.11569 -49.20248 35.19839 1.000 62.96829 250 LEU B CA 1
ATOM 3323 C C . LEU B 1 256 ? -0.41593 -50.60865 34.93061 1.000 63.88852 250 LEU B C 1
ATOM 3324 O O . LEU B 1 256 ? -1.48078 -51.01416 35.39423 1.000 61.47204 250 LEU B O 1
ATOM 3329 N N . SER B 1 257 ? 0.36137 -51.33315 34.14176 1.000 64.55450 251 SER B N 1
ATOM 3330 C CA . SER B 1 257 ? 0.01622 -52.65175 33.65389 1.000 60.74994 251 SER B CA 1
ATOM 3331 C C . SER B 1 257 ? 0.80426 -53.73501 34.37772 1.000 52.76682 251 SER B C 1
ATOM 3332 O O . SER B 1 257 ? 1.98106 -53.56409 34.69668 1.000 50.99065 251 SER B O 1
ATOM 3335 N N . PHE B 1 258 ? 0.16337 -54.87876 34.56539 1.000 62.78788 252 PHE B N 1
ATOM 3336 C CA . PHE B 1 258 ? 0.77151 -56.01304 35.24183 1.000 56.79043 252 PHE B CA 1
ATOM 3337 C C . PHE B 1 258 ? 1.04594 -57.14898 34.27169 1.000 56.00968 252 PHE B C 1
ATOM 3338 O O . PHE B 1 258 ? 0.27706 -57.39207 33.33458 1.000 65.32592 252 PHE B O 1
ATOM 3346 N N . ALA B 1 259 ? 2.15502 -57.83115 34.49976 1.000 51.32159 253 ALA B N 1
ATOM 3347 C CA . ALA B 1 259 ? 2.47936 -59.05436 33.79693 1.000 47.78770 253 ALA B CA 1
ATOM 3348 C C . ALA B 1 259 ? 2.91607 -60.11642 34.80247 1.000 52.65720 253 ALA B C 1
ATOM 3349 O O . ALA B 1 259 ? 3.45993 -59.81054 35.87608 1.000 52.72336 253 ALA B O 1
ATOM 3351 N N . ILE B 1 260 ? 2.64392 -61.36707 34.45340 1.000 57.00360 254 ILE B N 1
ATOM 3352 C CA . ILE B 1 260 ? 3.23098 -62.49748 35.17591 1.000 48.42728 254 ILE B CA 1
ATOM 3353 C C . ILE B 1 260 ? 4.65376 -62.69401 34.66203 1.000 47.88822 254 ILE B C 1
ATOM 3354 O O . ILE B 1 260 ? 4.84718 -62.79640 33.44436 1.000 44.52463 254 ILE B O 1
ATOM 3359 N N . PRO B 1 261 ? 5.66357 -62.69322 35.53481 1.000 51.48076 255 PRO B N 1
ATOM 3360 C CA . PRO B 1 261 ? 7.02762 -62.98230 35.08431 1.000 46.10370 255 PRO B CA 1
ATOM 3361 C C . PRO B 1 261 ? 7.08238 -64.32328 34.37723 1.000 52.78428 255 PRO B C 1
ATOM 3362 O O . PRO B 1 261 ? 6.48652 -65.30676 34.83395 1.000 51.52988 255 PRO B O 1
ATOM 3366 N N . ILE B 1 262 ? 7.81871 -64.36674 33.25947 1.000 50.99452 256 ILE B N 1
ATOM 3367 C CA . ILE B 1 262 ? 7.83924 -65.59677 32.47039 1.000 47.99407 256 ILE B CA 1
ATOM 3368 C C . ILE B 1 262 ? 8.40074 -66.79807 33.25677 1.000 47.94783 256 ILE B C 1
ATOM 3369 O O . ILE B 1 262 ? 7.99035 -67.93759 33.01552 1.000 47.86205 256 ILE B O 1
ATOM 3374 N N . ASP B 1 263 ? 9.28931 -66.57780 34.22974 1.000 46.66828 257 ASP B N 1
ATOM 3375 C CA . ASP B 1 263 ? 9.79296 -67.69842 35.04243 1.000 53.45835 257 ASP B CA 1
ATOM 3376 C C . ASP B 1 263 ? 8.66296 -68.41222 35.78235 1.000 54.14337 257 ASP B C 1
ATOM 3377 O O . ASP B 1 263 ? 8.53321 -69.65137 35.73426 1.000 52.30159 257 ASP B O 1
ATOM 3382 N N . VAL B 1 264 ? 7.83688 -67.63239 36.47971 1.000 46.81236 258 VAL B N 1
ATOM 3383 C CA . VAL B 1 264 ? 6.68871 -68.17955 37.18486 1.000 46.15684 258 VAL B CA 1
ATOM 3384 C C . VAL B 1 264 ? 5.71537 -68.81683 36.20632 1.000 51.88349 258 VAL B C 1
ATOM 3385 O O . VAL B 1 264 ? 5.16071 -69.88610 36.47806 1.000 55.69137 258 VAL B O 1
ATOM 3389 N N . ALA B 1 265 ? 5.47945 -68.17305 35.05853 1.000 49.94389 259 ALA B N 1
ATOM 3390 C CA . ALA B 1 265 ? 4.50882 -68.72233 34.11922 1.000 51.10034 259 ALA B CA 1
ATOM 3391 C C . ALA B 1 265 ? 4.97461 -70.05613 33.54604 1.000 49.03294 259 ALA B C 1
ATOM 3392 O O . ALA B 1 265 ? 4.17811 -70.97806 33.38977 1.000 46.28978 259 ALA B O 1
ATOM 3394 N N . MET B 1 266 ? 6.24803 -70.16302 33.18549 1.000 49.90567 260 MET B N 1
ATOM 3395 C CA . MET B 1 266 ? 6.77161 -71.41289 32.65371 1.000 45.24271 260 MET B CA 1
ATOM 3396 C C . MET B 1 266 ? 6.75223 -72.50709 33.71893 1.000 53.63338 260 MET B C 1
ATOM 3397 O O . MET B 1 266 ? 6.42161 -73.66210 33.43879 1.000 50.99651 260 MET B O 1
ATOM 3402 N N . ASP B 1 267 ? 7.08345 -72.15323 34.95523 1.000 53.41578 261 ASP B N 1
ATOM 3403 C CA . ASP B 1 267 ? 6.91927 -73.08099 36.05590 1.000 48.31833 261 ASP B CA 1
ATOM 3404 C C . ASP B 1 267 ? 5.49398 -73.61079 36.12402 1.000 51.65814 261 ASP B C 1
ATOM 3405 O O . ASP B 1 267 ? 5.25300 -74.82543 36.07474 1.000 61.09599 261 ASP B O 1
ATOM 3410 N N . VAL B 1 268 ? 4.53007 -72.69908 36.15847 1.000 53.88555 262 VAL B N 1
ATOM 3411 C CA . VAL B 1 268 ? 3.12067 -73.06518 36.22245 1.000 54.45581 262 VAL B CA 1
ATOM 3412 C C . VAL B 1 268 ? 2.70780 -73.85381 34.98538 1.000 54.97568 262 VAL B C 1
ATOM 3413 O O . VAL B 1 268 ? 1.85354 -74.74132 35.06227 1.000 60.95929 262 VAL B O 1
ATOM 3417 N N . ALA B 1 269 ? 3.29745 -73.55417 33.83003 1.000 50.34635 263 ALA B N 1
ATOM 3418 C CA . ALA B 1 269 ? 2.87101 -74.21398 32.60592 1.000 50.05834 263 ALA B CA 1
ATOM 3419 C C . ALA B 1 269 ? 3.42818 -75.62041 32.50980 1.000 56.33486 263 ALA B C 1
ATOM 3420 O O . ALA B 1 269 ? 2.73549 -76.52144 32.04048 1.000 61.98769 263 ALA B O 1
ATOM 3422 N N . ASN B 1 270 ? 4.67469 -75.82843 32.93494 1.000 56.85398 264 ASN B N 1
ATOM 3423 C CA . ASN B 1 270 ? 5.20126 -77.18389 33.05677 1.000 54.77227 264 ASN B CA 1
ATOM 3424 C C . ASN B 1 270 ? 4.31151 -78.00781 33.96687 1.000 57.75702 264 ASN B C 1
ATOM 3425 O O . ASN B 1 270 ? 3.94351 -79.15044 33.64260 1.000 55.65014 264 ASN B O 1
ATOM 3430 N N . GLN B 1 271 ? 3.91809 -77.41733 35.09820 1.000 52.45100 265 GLN B N 1
ATOM 3431 C CA . GLN B 1 271 ? 3.06782 -78.14819 36.02297 1.000 54.68682 265 GLN B CA 1
ATOM 3432 C C . GLN B 1 271 ? 1.73581 -78.49781 35.37564 1.000 61.11461 265 GLN B C 1
ATOM 3433 O O . GLN B 1 271 ? 1.28848 -79.64716 35.44792 1.000 68.50319 265 GLN B O 1
ATOM 3439 N N . LEU B 1 272 ? 1.08848 -77.52516 34.72618 1.000 58.34451 266 LEU B N 1
ATOM 3440 C CA . LEU B 1 272 ? -0.20647 -77.79935 34.09326 1.000 62.54492 266 LEU B CA 1
ATOM 3441 C C . LEU B 1 272 ? -0.07603 -78.83671 32.99078 1.000 60.36318 266 LEU B C 1
ATOM 3442 O O . LEU B 1 272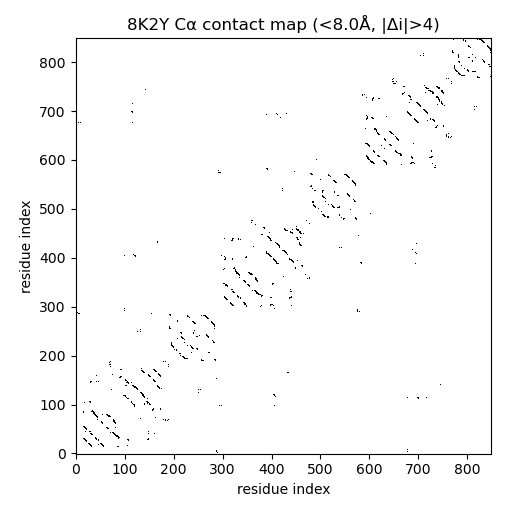 ? -0.93372 -79.70725 32.84505 1.000 62.32755 266 LEU B O 1
ATOM 3447 N N . LYS B 1 273 ? 0.99222 -78.74852 32.20456 1.000 60.66726 267 LYS B N 1
ATOM 3448 C CA . LYS B 1 273 ? 1.21285 -79.63993 31.07580 1.000 59.05666 267 LYS B CA 1
ATOM 3449 C C . LYS B 1 273 ? 1.42261 -81.07565 31.50927 1.000 66.30320 267 LYS B C 1
ATOM 3450 O O . LYS B 1 273 ? 0.98726 -82.00566 30.81857 1.000 66.66340 267 LYS B O 1
ATOM 3456 N N . ALA B 1 274 ? 2.04591 -81.28219 32.66386 1.000 65.91795 268 ALA B N 1
ATOM 3457 C CA . ALA B 1 274 ? 2.36575 -82.64102 33.06562 1.000 65.88459 268 ALA B CA 1
ATOM 3458 C C . ALA B 1 274 ? 1.35713 -83.22278 34.03837 1.000 69.54618 268 ALA B C 1
ATOM 3459 O O . ALA B 1 274 ? 1.24207 -84.45139 34.12343 1.000 70.08584 268 ALA B O 1
ATOM 3461 N N . ASN B 1 275 ? 0.62944 -82.37540 34.76609 1.000 66.39178 269 ASN B N 1
ATOM 3462 C CA . ASN B 1 275 ? -0.29697 -82.83327 35.78391 1.000 67.67522 269 ASN B CA 1
ATOM 3463 C C . ASN B 1 275 ? -1.70710 -82.32163 35.58459 1.000 69.29526 269 ASN B C 1
ATOM 3464 O O . ASN B 1 275 ? -2.62250 -82.85523 36.21614 1.000 75.67021 269 ASN B O 1
ATOM 3469 N N . GLY B 1 276 ? -1.90956 -81.29459 34.75333 1.000 66.92229 270 GLY B N 1
ATOM 3470 C CA . GLY B 1 276 ? -3.21974 -80.70913 34.56741 1.000 57.26601 270 GLY B CA 1
ATOM 3471 C C . GLY B 1 276 ? -3.60438 -79.69974 35.62258 1.000 68.66403 270 GLY B C 1
ATOM 3472 O O . GLY B 1 276 ? -4.60120 -78.98389 35.44553 1.000 75.33092 270 GLY B O 1
ATOM 3473 N N . LYS B 1 277 ? -2.84298 -79.59757 36.70645 1.000 63.96764 271 LYS B N 1
ATOM 3474 C CA . LYS B 1 277 ? -3.18955 -78.69535 37.78625 1.000 66.38502 271 LYS B CA 1
ATOM 3475 C C . LYS B 1 277 ? -1.92591 -78.38998 38.56789 1.000 69.83226 271 LYS B C 1
ATOM 3476 O O . LYS B 1 277 ? -1.02106 -79.22091 38.64056 1.000 74.03120 271 LYS B O 1
ATOM 3482 N N . VAL B 1 278 ? -1.86423 -77.19181 39.13617 1.000 67.75732 272 VAL B N 1
ATOM 3483 C CA . VAL B 1 278 ? -0.76236 -76.81916 40.00931 1.000 66.69722 272 VAL B CA 1
ATOM 3484 C C . VAL B 1 278 ? -1.13545 -77.21616 41.43047 1.000 71.06928 272 VAL B C 1
ATOM 3485 O O . VAL B 1 278 ? -2.22579 -76.88584 41.91641 1.000 66.65782 272 VAL B O 1
ATOM 3489 N N . SER B 1 279 ? -0.24038 -77.94140 42.09076 1.000 78.35656 273 SER B N 1
ATOM 3490 C CA . SER B 1 279 ? -0.39969 -78.32033 43.49028 1.000 81.34207 273 SER B CA 1
ATOM 3491 C C . SER B 1 279 ? 0.43980 -77.38971 44.35417 1.000 83.08917 273 SER B C 1
ATOM 3492 O O . SER B 1 279 ? 1.58784 -77.08136 44.00803 1.000 81.75962 273 SER B O 1
ATOM 3495 N N . ARG B 1 280 ? -0.15328 -76.90328 45.44457 1.000 82.26921 274 ARG B N 1
ATOM 3496 C CA . ARG B 1 280 ? 0.49956 -75.93715 46.31233 1.000 81.32465 274 ARG B CA 1
ATOM 3497 C C . ARG B 1 280 ? 0.28142 -76.30898 47.76868 1.000 90.79032 274 ARG B C 1
ATOM 3498 O O . ARG B 1 280 ? -0.84080 -76.62845 48.17415 1.000 93.45146 274 ARG B O 1
ATOM 3506 N N . GLY B 1 281 ? 1.36164 -76.25781 48.54596 1.000 94.77822 275 GLY B N 1
ATOM 3507 C CA . GLY B 1 281 ? 1.26888 -76.54691 49.96242 1.000 96.09034 275 GLY B CA 1
ATOM 3508 C C . GLY B 1 281 ? 0.50002 -75.46577 50.69581 1.000 100.96290 275 GLY B C 1
ATOM 3509 O O . GLY B 1 281 ? 0.50902 -74.29315 50.31711 1.000 93.93499 275 GLY B O 1
ATOM 3510 N N . TRP B 1 282 ? -0.16796 -75.86137 51.77383 1.000 110.78172 276 TRP B N 1
ATOM 3511 C CA . TRP B 1 282 ? -1.14683 -74.99174 52.40632 1.000 114.88740 276 TRP B CA 1
ATOM 3512 C C . TRP B 1 282 ? -0.60838 -74.35769 53.68729 1.000 111.27146 276 TRP B C 1
ATOM 3513 O O . TRP B 1 282 ? -0.01466 -75.02775 54.53988 1.000 107.36699 276 TRP B O 1
ATOM 3524 N N . LEU B 1 283 ? -0.87506 -73.05325 53.81143 1.000 115.54464 277 LEU B N 1
ATOM 3525 C CA . LEU B 1 283 ? -0.45485 -72.23462 54.95015 1.000 121.68433 277 LEU B CA 1
ATOM 3526 C C . LEU B 1 283 ? -1.14714 -72.60611 56.26210 1.000 121.81831 277 LEU B C 1
ATOM 3527 O O . LEU B 1 283 ? -0.48538 -73.02211 57.22203 1.000 116.85423 277 LEU B O 1
ATOM 3532 N N . GLY B 1 284 ? -2.47005 -72.45190 56.33185 1.000 119.44550 278 GLY B N 1
ATOM 3533 C CA . GLY B 1 284 ? -3.19487 -72.60482 57.57087 1.000 118.33286 278 GLY B CA 1
ATOM 3534 C C . GLY B 1 284 ? -3.35975 -71.32549 58.36260 1.000 115.06251 278 GLY B C 1
ATOM 3535 O O . GLY B 1 284 ? -3.91649 -71.36848 59.46170 1.000 120.11406 278 GLY B O 1
ATOM 3536 N N . VAL B 1 285 ? -2.85258 -70.20056 57.86117 1.000 113.38877 279 VAL B N 1
ATOM 3537 C CA . VAL B 1 285 ? -2.87950 -68.91038 58.54194 1.000 114.04211 279 VAL B CA 1
ATOM 3538 C C . VAL B 1 285 ? -2.55666 -67.83017 57.51679 1.000 112.89716 279 VAL B C 1
ATOM 3539 O O . VAL B 1 285 ? -1.64275 -67.99747 56.70320 1.000 115.70358 279 VAL B O 1
ATOM 3543 N N . VAL B 1 286 ? -3.22844 -66.68438 57.59517 1.000 111.46330 280 VAL B N 1
ATOM 3544 C CA . VAL B 1 286 ? -2.84712 -65.52283 56.79754 1.000 111.56768 280 VAL B CA 1
ATOM 3545 C C . VAL B 1 286 ? -1.98415 -64.60479 57.64878 1.000 110.92896 280 VAL B C 1
ATOM 3546 O O . VAL B 1 286 ? -2.24127 -64.38577 58.84039 1.000 112.68013 280 VAL B O 1
ATOM 3550 N N . ILE B 1 287 ? -0.94085 -64.08399 57.02142 1.000 111.49184 281 ILE B N 1
ATOM 3551 C CA . ILE B 1 287 ? 0.15706 -63.40929 57.68230 1.000 109.84664 281 ILE B CA 1
ATOM 3552 C C . ILE B 1 287 ? 0.14175 -61.92907 57.31390 1.000 107.22194 281 ILE B C 1
ATOM 3553 O O . ILE B 1 287 ? -0.52159 -61.49298 56.36710 1.000 102.53357 281 ILE B O 1
ATOM 3558 N N . GLN B 1 288 ? 0.88241 -61.14843 58.09471 1.000 113.38325 282 GLN B N 1
ATOM 3559 C CA . GLN B 1 288 ? 1.05880 -59.72319 57.85891 1.000 115.25052 282 GLN B CA 1
ATOM 3560 C C . GLN B 1 288 ? 2.53191 -59.38403 58.06268 1.000 114.19561 282 GLN B C 1
ATOM 3561 O O . GLN B 1 288 ? 3.28289 -60.14059 58.68717 1.000 111.99445 282 GLN B O 1
ATOM 3567 N N . GLU B 1 289 ? 2.94470 -58.23899 57.52246 1.000 112.42897 283 GLU B N 1
ATOM 3568 C CA . GLU B 1 289 ? 4.34699 -57.84582 57.56038 1.000 117.03273 283 GLU B CA 1
ATOM 3569 C C . GLU B 1 289 ? 4.78516 -57.49273 58.98610 1.000 112.28212 283 GLU B C 1
ATOM 3570 O O . GLU B 1 289 ? 4.01306 -57.55437 59.94796 1.000 113.10439 283 GLU B O 1
ATOM 3576 N N . VAL B 1 290 ? 6.06405 -57.15198 59.12245 1.000 109.23140 284 VAL B N 1
ATOM 3577 C CA . VAL B 1 290 ? 6.64454 -56.71944 60.39063 1.000 121.57805 284 VAL B CA 1
ATOM 3578 C C . VAL B 1 290 ? 7.32207 -55.37490 60.13795 1.000 121.18884 284 VAL B C 1
ATOM 3579 O O . VAL B 1 290 ? 8.41350 -55.32346 59.55845 1.000 123.21729 284 VAL B O 1
ATOM 3583 N N . ASN B 1 291 ? 6.68201 -54.28316 60.55593 1.000 123.64857 285 ASN B N 1
ATOM 3584 C CA . ASN B 1 291 ? 7.35524 -52.99186 60.56488 1.000 129.12618 285 ASN B CA 1
ATOM 3585 C C . ASN B 1 291 ? 7.99653 -52.78835 61.94298 1.000 130.64928 285 ASN B C 1
ATOM 3586 O O . ASN B 1 291 ? 8.14075 -53.73066 62.72808 1.000 127.11245 285 ASN B O 1
ATOM 3591 N N . LYS B 1 292 ? 8.43728 -51.56005 62.23058 1.000 129.42770 286 LYS B N 1
ATOM 3592 C CA . LYS B 1 292 ? 9.09180 -51.27886 63.50725 1.000 132.50520 286 LYS B CA 1
ATOM 3593 C C . LYS B 1 292 ? 8.12847 -51.42590 64.68395 1.000 138.25146 286 LYS B C 1
ATOM 3594 O O . LYS B 1 292 ? 8.50002 -51.97029 65.73422 1.000 138.31573 286 LYS B O 1
ATOM 3600 N N . ASP B 1 293 ? 6.88824 -50.94915 64.52841 1.000 135.68851 287 ASP B N 1
ATOM 3601 C CA . ASP B 1 293 ? 5.94682 -50.93789 65.64591 1.000 138.17456 287 ASP B CA 1
ATOM 3602 C C . ASP B 1 293 ? 5.59436 -52.35381 66.09873 1.000 140.05124 287 ASP B C 1
ATOM 3603 O O . ASP B 1 293 ? 5.64996 -52.66732 67.29458 1.000 141.41108 287 ASP B O 1
ATOM 3608 N N . LEU B 1 294 ? 5.24857 -53.23201 65.15851 1.000 140.00374 288 LEU B N 1
ATOM 3609 C CA . LEU B 1 294 ? 4.90736 -54.59870 65.52761 1.000 140.28532 288 LEU B CA 1
ATOM 3610 C C . LEU B 1 294 ? 6.12547 -55.41920 65.92717 1.000 143.36231 288 LEU B C 1
ATOM 3611 O O . LEU B 1 294 ? 5.96542 -56.45601 66.58249 1.000 145.68848 288 LEU B O 1
ATOM 3616 N N . ALA B 1 295 ? 7.33289 -54.98147 65.55094 1.000 143.72737 289 ALA B N 1
ATOM 3617 C CA . ALA B 1 295 ? 8.55033 -55.61194 66.05330 1.000 143.84417 289 ALA B CA 1
ATOM 3618 C C . ALA B 1 295 ? 8.84012 -55.20124 67.48948 1.000 143.40757 289 ALA B C 1
ATOM 3619 O O . ALA B 1 295 ? 9.40032 -55.99085 68.25585 1.000 142.10296 289 ALA B O 1
ATOM 3621 N N . GLU B 1 296 ? 8.47705 -53.97333 67.86664 1.000 145.81313 290 GLU B N 1
ATOM 3622 C CA . GLU B 1 296 ? 8.50830 -53.58598 69.27361 1.000 146.73684 290 GLU B CA 1
ATOM 3623 C C . GLU B 1 296 ? 7.36442 -54.20631 70.06866 1.000 145.48981 290 GLU B C 1
ATOM 3624 O O . GLU B 1 296 ? 7.47640 -54.33490 71.29201 1.000 143.56320 290 GLU B O 1
ATOM 3630 N N . SER B 1 297 ? 6.27386 -54.59171 69.39774 1.000 147.42503 291 SER B N 1
ATOM 3631 C CA . SER B 1 297 ? 5.07426 -55.04498 70.09844 1.000 145.16796 291 SER B CA 1
ATOM 3632 C C . SER B 1 297 ? 5.33813 -56.29879 70.92483 1.000 144.63163 291 SER B C 1
ATOM 3633 O O . SER B 1 297 ? 5.05212 -56.33141 72.12696 1.000 146.76250 291 SER B O 1
ATOM 3636 N N . PHE B 1 298 ? 5.89178 -57.34084 70.30221 1.000 142.33678 292 PHE B N 1
ATOM 3637 C CA . PHE B 1 298 ? 6.00270 -58.64876 70.93899 1.000 146.00434 292 PHE B CA 1
ATOM 3638 C C . PHE B 1 298 ? 7.45646 -59.07640 71.12735 1.000 147.01288 292 PHE B C 1
ATOM 3639 O O . PHE B 1 298 ? 7.76995 -60.26870 71.07960 1.000 141.99426 292 PHE B O 1
ATOM 3647 N N . GLY B 1 299 ? 8.34998 -58.11390 71.35822 1.000 146.66519 293 GLY B N 1
ATOM 3648 C CA . GLY B 1 299 ? 9.73308 -58.42540 71.66988 1.000 146.41427 293 GLY B CA 1
ATOM 3649 C C . GLY B 1 299 ? 10.60781 -58.77486 70.48852 1.000 146.09184 293 GLY B C 1
ATOM 3650 O O . GLY B 1 299 ? 11.70930 -59.29969 70.68190 1.000 143.30498 293 GLY B O 1
ATOM 3651 N N . LEU B 1 300 ? 10.15991 -58.48376 69.26926 1.000 147.72156 294 LEU B N 1
ATOM 3652 C CA . LEU B 1 300 ? 10.86824 -58.86186 68.04609 1.000 146.69561 294 LEU B CA 1
ATOM 3653 C C . LEU B 1 300 ? 12.00312 -57.87548 67.77764 1.000 145.48097 294 LEU B C 1
ATOM 3654 O O . LEU B 1 300 ? 11.78347 -56.77861 67.25396 1.000 139.86610 294 LEU B O 1
ATOM 3659 N N . ASP B 1 301 ? 13.22929 -58.27679 68.10392 1.000 144.92958 295 ASP B N 1
ATOM 3660 C CA . ASP B 1 301 ? 14.39462 -57.46072 67.78570 1.000 143.09642 295 ASP B CA 1
ATOM 3661 C C . ASP B 1 301 ? 14.60646 -57.43651 66.27712 1.000 144.32079 295 ASP B C 1
ATOM 3662 O O . ASP B 1 301 ? 14.73570 -58.49348 65.64984 1.000 146.72978 295 ASP B O 1
ATOM 3667 N N . LYS B 1 302 ? 14.65355 -56.23573 65.70092 1.000 142.43506 296 LYS B N 1
ATOM 3668 C CA . LYS B 1 302 ? 14.84141 -56.05785 64.25914 1.000 140.68574 296 LYS B CA 1
ATOM 3669 C C . LYS B 1 302 ? 13.82055 -56.87356 63.46333 1.000 137.43514 296 LYS B C 1
ATOM 3670 O O . LYS B 1 302 ? 13.04341 -56.32542 62.68197 1.000 134.47159 296 LYS B O 1
ATOM 3676 N N . ALA B 1 304 ? 11.55591 -58.27975 60.17812 1.000 116.20148 298 ALA B N 1
ATOM 3677 C CA . ALA B 1 304 ? 11.73579 -59.53538 59.45495 1.000 116.33520 298 ALA B CA 1
ATOM 3678 C C . ALA B 1 304 ? 10.63615 -60.54112 59.80882 1.000 115.45203 298 ALA B C 1
ATOM 3679 O O . ALA B 1 304 ? 9.72399 -60.22700 60.57488 1.000 115.17612 298 ALA B O 1
ATOM 3681 N N . GLY B 1 305 ? 10.72019 -61.74451 59.23939 1.000 109.91603 299 GLY B N 1
ATOM 3682 C CA . GLY B 1 305 ? 9.74325 -62.77075 59.53293 1.000 107.87566 299 GLY B CA 1
ATOM 3683 C C . GLY B 1 305 ? 8.38977 -62.47666 58.90886 1.000 107.51223 299 GLY B C 1
ATOM 3684 O O . GLY B 1 305 ? 8.23304 -61.62118 58.03672 1.000 108.48102 299 GLY B O 1
ATOM 3685 N N . ALA B 1 306 ? 7.39930 -63.23951 59.37094 1.000 109.74822 300 ALA B N 1
ATOM 3686 C CA . ALA B 1 306 ? 6.00116 -63.04554 59.00257 1.000 107.23258 300 ALA B CA 1
ATOM 3687 C C . ALA B 1 306 ? 5.15516 -63.11743 60.26354 1.000 110.46091 300 ALA B C 1
ATOM 3688 O O . ALA B 1 306 ? 5.13448 -64.15187 60.93838 1.000 110.62631 300 ALA B O 1
ATOM 3690 N N . LEU B 1 307 ? 4.44745 -62.03317 60.57060 1.000 110.02365 301 LEU B N 1
ATOM 3691 C CA . LEU B 1 307 ? 3.64368 -61.94505 61.78569 1.000 111.06053 301 LEU B CA 1
ATOM 3692 C C . LEU B 1 307 ? 2.25251 -62.47367 61.46667 1.000 110.05744 301 LEU B C 1
ATOM 3693 O O . LEU B 1 307 ? 1.47076 -61.80233 60.78409 1.000 107.69978 301 LEU B O 1
ATOM 3698 N N . VAL B 1 308 ? 1.94507 -63.68013 61.95394 1.000 115.29970 302 VAL B N 1
ATOM 3699 C CA . VAL B 1 308 ? 0.64527 -64.27870 61.66275 1.000 116.90231 302 VAL B CA 1
ATOM 3700 C C . VAL B 1 308 ? -0.44319 -63.33582 62.15489 1.000 118.51298 302 VAL B C 1
ATOM 3701 O O . VAL B 1 308 ? -0.48775 -62.95477 63.33151 1.000 121.51772 302 VAL B O 1
ATOM 3705 N N . ALA B 1 309 ? -1.26903 -62.87528 61.22533 1.000 114.98008 303 ALA B N 1
ATOM 3706 C CA . ALA B 1 309 ? -2.36516 -61.98434 61.55746 1.000 117.23146 303 ALA B CA 1
ATOM 3707 C C . ALA B 1 309 ? -3.67919 -62.71724 61.76347 1.000 120.51952 303 ALA B C 1
ATOM 3708 O O . ALA B 1 309 ? -4.58698 -62.16193 62.39239 1.000 124.04511 303 ALA B O 1
ATOM 3710 N N . GLN B 1 310 ? -3.79960 -63.94863 61.25925 1.000 122.79905 304 GLN B N 1
ATOM 3711 C CA . GLN B 1 310 ? -5.03563 -64.71237 61.40400 1.000 122.15431 304 GLN B CA 1
ATOM 3712 C C . GLN B 1 310 ? -4.65410 -66.18629 61.28949 1.000 117.23147 304 GLN B C 1
ATOM 3713 O O . GLN B 1 310 ? -4.49120 -66.68565 60.17643 1.000 116.86110 304 GLN B O 1
ATOM 3719 N N . VAL B 1 311 ? -4.53321 -66.87235 62.41669 1.000 116.26503 305 VAL B N 1
ATOM 3720 C CA . VAL B 1 311 ? -4.38994 -68.32112 62.35020 1.000 120.52059 305 VAL B CA 1
ATOM 3721 C C . VAL B 1 311 ? -5.76059 -68.94309 62.10227 1.000 118.47788 305 VAL B C 1
ATOM 3722 O O . VAL B 1 311 ? -6.80216 -68.35064 62.38591 1.000 123.29222 305 VAL B O 1
ATOM 3726 N N . LEU B 1 312 ? -5.76261 -70.13712 61.52917 1.000 117.10014 306 LEU B N 1
ATOM 3727 C CA . LEU B 1 312 ? -6.99362 -70.76538 61.08396 1.000 125.63815 306 LEU B CA 1
ATOM 3728 C C . LEU B 1 312 ? -7.33460 -71.95956 61.96248 1.000 130.81577 306 LEU B C 1
ATOM 3729 O O . LEU B 1 312 ? -6.54476 -72.40474 62.80202 1.000 127.23304 306 LEU B O 1
ATOM 3734 N N . GLU B 1 313 ? -8.55354 -72.45058 61.75630 1.000 134.37392 307 GLU B N 1
ATOM 3735 C CA . GLU B 1 313 ? -9.04058 -73.69678 62.32453 1.000 133.76544 307 GLU B CA 1
ATOM 3736 C C . GLU B 1 313 ? -8.89018 -74.80489 61.29153 1.000 129.73144 307 GLU B C 1
ATOM 3737 O O . GLU B 1 313 ? -9.08080 -74.57451 60.09224 1.000 126.54796 307 GLU B O 1
ATOM 3743 N N . ASP B 1 314 ? -8.49188 -75.99364 61.75551 1.000 129.04705 308 ASP B N 1
ATOM 3744 C CA . ASP B 1 314 ? -8.28394 -77.15362 60.88937 1.000 131.05808 308 ASP B CA 1
ATOM 3745 C C . ASP B 1 314 ? -7.16249 -76.89250 59.89055 1.000 129.88377 308 ASP B C 1
ATOM 3746 O O . ASP B 1 314 ? -6.85112 -77.75020 59.05627 1.000 127.61259 308 ASP B O 1
ATOM 3751 N N . GLY B 1 315 ? -6.56310 -75.70670 59.95492 1.000 131.26960 309 GLY B N 1
ATOM 3752 C CA . GLY B 1 315 ? -5.37269 -75.42982 59.19986 1.000 125.71291 309 GLY B CA 1
ATOM 3753 C C . GLY B 1 315 ? -4.27562 -76.30685 59.74391 1.000 129.95415 309 GLY B C 1
ATOM 3754 O O . GLY B 1 315 ? -4.25693 -76.64912 60.93294 1.000 130.82043 309 GLY B O 1
ATOM 3755 N N . PRO B 1 316 ? -3.34772 -76.71475 58.88047 1.000 131.83251 310 PRO B N 1
ATOM 3756 C CA . PRO B 1 316 ? -2.24229 -77.55134 59.36970 1.000 131.47834 310 PRO B CA 1
ATOM 3757 C C . PRO B 1 316 ? -1.43628 -76.86669 60.46119 1.000 125.77394 310 PRO B C 1
ATOM 3758 O O . PRO B 1 316 ? -0.89362 -77.54432 61.34224 1.000 125.53656 310 PRO B O 1
ATOM 3762 N N . ALA B 1 317 ? -1.36819 -75.53397 60.43414 1.000 126.22494 311 ALA B N 1
ATOM 3763 C CA . ALA B 1 317 ? -0.72156 -74.78450 61.50484 1.000 127.56323 311 ALA B CA 1
ATOM 3764 C C . ALA B 1 317 ? -1.42489 -74.99634 62.83978 1.000 131.14806 311 ALA B C 1
ATOM 3765 O O . ALA B 1 317 ? -0.77041 -75.10478 63.88490 1.000 128.35947 311 ALA B O 1
ATOM 3767 N N . ALA B 1 318 ? -2.76198 -75.04779 62.82514 1.000 130.47882 312 ALA B N 1
ATOM 3768 C CA . ALA B 1 318 ? -3.50943 -75.28101 64.05753 1.000 130.10219 312 ALA B CA 1
ATOM 3769 C C . ALA B 1 318 ? -3.15586 -76.62854 64.67649 1.000 128.83217 312 ALA B C 1
ATOM 3770 O O . ALA B 1 318 ? -2.94577 -76.72580 65.89351 1.000 123.90744 312 ALA B O 1
ATOM 3772 N N . LYS B 1 319 ? -3.06359 -77.67552 63.85070 1.000 126.87799 313 LYS B N 1
ATOM 3773 C CA . LYS B 1 319 ? -2.58542 -78.96689 64.33185 1.000 129.24623 313 LYS B CA 1
ATOM 3774 C C . LYS B 1 319 ? -1.15128 -78.87881 64.85698 1.000 128.77566 313 LYS B C 1
ATOM 3775 O O . LYS B 1 319 ? -0.73827 -79.71748 65.67036 1.000 122.85306 313 LYS B O 1
ATOM 3781 N N . GLY B 1 320 ? -0.39074 -77.87683 64.41626 1.000 126.79741 314 GLY B N 1
ATOM 3782 C CA . GLY B 1 320 ? 0.97988 -77.68974 64.84951 1.000 126.87645 314 GLY B CA 1
ATOM 3783 C C . GLY B 1 320 ? 1.11389 -76.85882 66.11109 1.000 128.35211 314 GLY B C 1
ATOM 3784 O O . GLY B 1 320 ? 2.10775 -76.98375 66.83711 1.000 122.91570 314 GLY B O 1
ATOM 3785 N N . GLY B 1 321 ? 0.12796 -76.00170 66.38208 1.000 125.43221 315 GLY B N 1
ATOM 3786 C CA . GLY B 1 321 ? 0.18882 -75.15401 67.55871 1.000 127.02657 315 GLY B CA 1
ATOM 3787 C C . GLY B 1 321 ? 0.63366 -73.72282 67.32545 1.000 126.66822 315 GLY B C 1
ATOM 3788 O O . GLY B 1 321 ? 1.53131 -73.22048 68.01209 1.000 121.96933 315 GLY B O 1
ATOM 3789 N N . VAL B 1 322 ? -0.00028 -73.04198 66.37766 1.000 127.27638 316 VAL B N 1
ATOM 3790 C CA . VAL B 1 322 ? 0.39771 -71.69664 65.97878 1.000 129.41371 316 VAL B CA 1
ATOM 3791 C C . VAL B 1 322 ? -0.67525 -70.73619 66.46641 1.000 124.82985 316 VAL B C 1
ATOM 3792 O O . VAL B 1 322 ? -1.81387 -70.76706 65.98888 1.000 127.96972 316 VAL B O 1
ATOM 3796 N N . GLN B 1 323 ? -0.33193 -69.89581 67.42978 1.000 121.29434 317 GLN B N 1
ATOM 3797 C CA . GLN B 1 323 ? -1.28279 -68.93606 67.96071 1.000 122.08204 317 GLN B CA 1
ATOM 3798 C C . GLN B 1 323 ? -1.03088 -67.60747 67.27275 1.000 123.49569 317 GLN B C 1
ATOM 3799 O O . GLN B 1 323 ? 0.11285 -67.27551 66.94548 1.000 123.69819 317 GLN B O 1
ATOM 3805 N N . VAL B 1 324 ? -2.11178 -66.86498 67.03107 1.000 122.32265 318 VAL B N 1
ATOM 3806 C CA . VAL B 1 324 ? -2.00498 -65.61991 66.28761 1.000 125.12109 318 VAL B CA 1
ATOM 3807 C C . VAL B 1 324 ? -1.12779 -64.61582 67.04006 1.000 123.56208 318 VAL B C 1
ATOM 3808 O O . VAL B 1 324 ? -1.05406 -64.61721 68.27650 1.000 122.26982 318 VAL B O 1
ATOM 3812 N N . GLY B 1 325 ? -0.44992 -63.75658 66.27872 1.000 119.71262 319 GLY B N 1
ATOM 3813 C CA . GLY B 1 325 ? 0.61781 -62.93365 66.81535 1.000 120.58668 319 GLY B CA 1
ATOM 3814 C C . GLY B 1 325 ? 1.99723 -63.55930 66.76340 1.000 125.49212 319 GLY B C 1
ATOM 3815 O O . GLY B 1 325 ? 2.90158 -63.08098 67.45988 1.000 128.04632 319 GLY B O 1
ATOM 3816 N N . ASP B 1 326 ? 2.19418 -64.58772 65.92988 1.000 124.13223 320 ASP B N 1
ATOM 3817 C CA . ASP B 1 326 ? 3.42819 -65.36856 65.85239 1.000 120.67876 320 ASP B CA 1
ATOM 3818 C C . ASP B 1 326 ? 4.28499 -64.88553 64.68953 1.000 116.41621 320 ASP B C 1
ATOM 3819 O O . ASP B 1 326 ? 3.82603 -64.87640 63.54293 1.000 118.83185 320 ASP B O 1
ATOM 3824 N N . VAL B 1 327 ? 5.52665 -64.50521 64.96934 1.000 112.55652 321 VAL B N 1
ATOM 3825 C CA . VAL B 1 327 ? 6.45833 -64.14857 63.90512 1.000 114.07356 321 VAL B CA 1
ATOM 3826 C C . VAL B 1 327 ? 7.23730 -65.39488 63.49396 1.000 118.05862 321 VAL B C 1
ATOM 3827 O O . VAL B 1 327 ? 8.08751 -65.88487 64.24383 1.000 116.15599 321 VAL B O 1
ATOM 3831 N N . ILE B 1 328 ? 6.96291 -65.89230 62.28994 1.000 112.54211 322 ILE B N 1
ATOM 3832 C CA . ILE B 1 328 ? 7.66897 -67.03918 61.73206 1.000 106.97743 322 ILE B CA 1
ATOM 3833 C C . ILE B 1 328 ? 8.89286 -66.50351 61.00339 1.000 103.25129 322 ILE B C 1
ATOM 3834 O O . ILE B 1 328 ? 8.76906 -65.88480 59.94322 1.000 103.53980 322 ILE B O 1
ATOM 3839 N N . LEU B 1 329 ? 10.07560 -66.74573 61.56440 1.000 100.15523 323 LEU B N 1
ATOM 3840 C CA . LEU B 1 329 ? 11.30010 -66.20964 60.98072 1.000 107.44662 323 LEU B CA 1
ATOM 3841 C C . LEU B 1 329 ? 11.97264 -67.17930 60.01864 1.000 104.45924 323 LEU B C 1
ATOM 3842 O O . LEU B 1 329 ? 12.64807 -66.74572 59.07456 1.000 101.60989 323 LEU B O 1
ATOM 3847 N N . SER B 1 330 ? 11.85016 -68.47659 60.26543 1.000 98.40575 324 SER B N 1
ATOM 3848 C CA . SER B 1 330 ? 12.29781 -69.47577 59.31769 1.000 95.61218 324 SER B CA 1
ATOM 3849 C C . SER B 1 330 ? 11.23555 -70.55336 59.22921 1.000 98.00417 324 SER B C 1
ATOM 3850 O O . SER B 1 330 ? 10.45603 -70.75703 60.16332 1.000 100.47786 324 SER B O 1
ATOM 3853 N N . ALA B 1 331 ? 11.18996 -71.21351 58.07934 1.000 100.89898 325 ALA B N 1
ATOM 3854 C CA . ALA B 1 331 ? 10.50046 -72.48664 57.92908 1.000 101.07921 325 ALA B CA 1
ATOM 3855 C C . ALA B 1 331 ? 11.45498 -73.44822 57.23751 1.000 100.09506 325 ALA B C 1
ATOM 3856 O O . ALA B 1 331 ? 12.05301 -73.09743 56.21446 1.000 101.59663 325 ALA B O 1
ATOM 3858 N N . ASN B 1 332 ? 11.61945 -74.64303 57.80984 1.000 99.04455 326 ASN B N 1
ATOM 3859 C CA . ASN B 1 332 ? 12.54015 -75.64461 57.26732 1.000 101.05076 326 ASN B CA 1
ATOM 3860 C C . ASN B 1 332 ? 13.91540 -75.04782 56.96139 1.000 97.43754 326 ASN B C 1
ATOM 3861 O O . ASN B 1 332 ? 14.57439 -75.44078 55.99791 1.000 92.25786 326 ASN B O 1
ATOM 3866 N N . GLY B 1 333 ? 14.34387 -74.07285 57.76879 1.000 99.94836 327 GLY B N 1
ATOM 3867 C CA . GLY B 1 333 ? 15.65983 -73.47728 57.65317 1.000 92.53222 327 GLY B CA 1
ATOM 3868 C C . GLY B 1 333 ? 15.75065 -72.24015 56.78568 1.000 94.19529 327 GLY B C 1
ATOM 3869 O O . GLY B 1 333 ? 16.78978 -71.56488 56.80518 1.000 91.04542 327 GLY B O 1
ATOM 3870 N N . GLN B 1 334 ? 14.70815 -71.91081 56.03542 1.000 100.50610 328 GLN B N 1
ATOM 3871 C CA . GLN B 1 334 ? 14.82736 -70.78934 55.10672 1.000 95.61151 328 GLN B CA 1
ATOM 3872 C C . GLN B 1 334 ? 14.47361 -69.48976 55.80482 1.000 98.01099 328 GLN B C 1
ATOM 3873 O O . GLN B 1 334 ? 13.37175 -69.37542 56.35290 1.000 99.62750 328 GLN B O 1
ATOM 3879 N N . PRO B 1 335 ? 15.36187 -68.49208 55.78158 1.000 108.33990 329 PRO B N 1
ATOM 3880 C CA . PRO B 1 335 ? 15.04687 -67.20386 56.41867 1.000 104.58507 329 PRO B CA 1
ATOM 3881 C C . PRO B 1 335 ? 13.81426 -66.55129 55.80933 1.000 101.68905 329 PRO B C 1
ATOM 3882 O O . PRO B 1 335 ? 13.55856 -66.64767 54.60552 1.000 100.81914 329 PRO B O 1
ATOM 3886 N N . ILE B 1 336 ? 13.05139 -65.88062 56.66762 1.000 102.04708 330 ILE B N 1
ATOM 3887 C CA . ILE B 1 336 ? 11.87435 -65.12078 56.26380 1.000 106.70150 330 ILE B CA 1
ATOM 3888 C C . ILE B 1 336 ? 12.17763 -63.64671 56.49995 1.000 106.31546 330 ILE B C 1
ATOM 3889 O O . ILE B 1 336 ? 12.00237 -63.13400 57.61108 1.000 106.04071 330 ILE B O 1
ATOM 3894 N N . VAL B 1 337 ? 12.68502 -62.96761 55.47008 1.000 104.97523 331 VAL B N 1
ATOM 3895 C CA . VAL B 1 337 ? 12.91780 -61.53188 55.59031 1.000 109.34729 331 VAL B CA 1
ATOM 3896 C C . VAL B 1 337 ? 11.62700 -60.74784 55.40820 1.000 107.22588 331 VAL B C 1
ATOM 3897 O O . VAL B 1 337 ? 11.43931 -59.69226 56.02354 1.000 106.94769 331 VAL B O 1
ATOM 3901 N N . MET B 1 338 ? 10.72840 -61.23608 54.56678 1.000 108.41502 332 MET B N 1
ATOM 3902 C CA . MET B 1 338 ? 9.44500 -60.59806 54.33487 1.000 109.64119 332 MET B CA 1
ATOM 3903 C C . MET B 1 338 ? 8.38388 -61.69662 54.36499 1.000 109.92727 332 MET B C 1
ATOM 3904 O O . MET B 1 338 ? 8.69319 -62.87764 54.18429 1.000 110.18820 332 MET B O 1
ATOM 3909 N N . SER B 1 339 ? 7.13759 -61.31644 54.67034 1.000 109.07887 333 SER B N 1
ATOM 3910 C CA . SER B 1 339 ? 6.08323 -62.31987 54.84700 1.000 111.43357 333 SER B CA 1
ATOM 3911 C C . SER B 1 339 ? 5.88592 -63.19154 53.60939 1.000 113.19147 333 SER B C 1
ATOM 3912 O O . SER B 1 339 ? 5.67101 -64.40706 53.72922 1.000 110.47322 333 SER B O 1
ATOM 3915 N N . ALA B 1 340 ? 5.96396 -62.60170 52.41309 1.000 112.99051 334 ALA B N 1
ATOM 3916 C CA . ALA B 1 340 ? 5.72265 -63.37513 51.19545 1.000 112.47355 334 ALA B CA 1
ATOM 3917 C C . ALA B 1 340 ? 6.80601 -64.41750 50.91866 1.000 109.43755 334 ALA B C 1
ATOM 3918 O O . ALA B 1 340 ? 6.60079 -65.27707 50.05526 1.000 108.31142 334 ALA B O 1
ATOM 3920 N N . ASP B 1 341 ? 7.96361 -64.34619 51.58653 1.000 108.45005 335 ASP B N 1
ATOM 3921 C CA . ASP B 1 341 ? 8.90076 -65.46113 51.50450 1.000 105.05362 335 ASP B CA 1
ATOM 3922 C C . ASP B 1 341 ? 8.23593 -66.76521 51.93129 1.000 106.04191 335 ASP B C 1
ATOM 3923 O O . ASP B 1 341 ? 8.61163 -67.84196 51.45055 1.000 99.83735 335 ASP B O 1
ATOM 3928 N N . LEU B 1 342 ? 7.24496 -66.68478 52.83182 1.000 105.24206 336 LEU B N 1
ATOM 3929 C CA . LEU B 1 342 ? 6.60564 -67.83031 53.47333 1.000 102.79779 336 LEU B CA 1
ATOM 3930 C C . LEU B 1 342 ? 5.63655 -68.61051 52.58286 1.000 101.45282 336 LEU B C 1
ATOM 3931 O O . LEU B 1 342 ? 5.86044 -69.81045 52.36781 1.000 96.64054 336 LEU B O 1
ATOM 3936 N N . PRO B 1 343 ? 4.56535 -67.99617 52.04254 1.000 101.37828 337 PRO B N 1
ATOM 3937 C CA . PRO B 1 343 ? 3.60160 -68.79466 51.26786 1.000 101.59327 337 PRO B CA 1
ATOM 3938 C C . PRO B 1 343 ? 4.33020 -69.45469 50.13588 1.000 100.36997 337 PRO B C 1
ATOM 3939 O O . PRO B 1 343 ? 4.15165 -70.62912 49.79604 1.000 100.47935 337 PRO B O 1
ATOM 3943 N N . HIS B 1 344 ? 5.20246 -68.63869 49.56179 1.000 101.68150 338 HIS B N 1
ATOM 3944 C CA . HIS B 1 344 ? 6.00114 -68.98166 48.40368 1.000 99.79394 338 HIS B CA 1
ATOM 3945 C C . HIS B 1 344 ? 6.71478 -70.30414 48.66095 1.000 103.42364 338 HIS B C 1
ATOM 3946 O O . HIS B 1 344 ? 6.44690 -71.32128 47.99681 1.000 105.55101 338 HIS B O 1
ATOM 3953 N N . LEU B 1 345 ? 7.44917 -70.35113 49.77514 1.000 98.48007 339 LEU B N 1
ATOM 3954 C CA . LEU B 1 345 ? 8.05387 -71.58133 50.27978 1.000 90.65184 339 LEU B CA 1
ATOM 3955 C C . LEU B 1 345 ? 7.02473 -72.69526 50.43419 1.000 95.83384 339 LEU B C 1
ATOM 3956 O O . LEU B 1 345 ? 7.14305 -73.77659 49.83223 1.000 91.71229 339 LEU B O 1
ATOM 3961 N N . ILE B 1 346 ? 5.98132 -72.42605 51.21960 1.000 93.92042 340 ILE B N 1
ATOM 3962 C CA . ILE B 1 346 ? 4.97556 -73.44057 51.48452 1.000 88.57720 340 ILE B CA 1
ATOM 3963 C C . ILE B 1 346 ? 4.32220 -73.86818 50.18784 1.000 90.74058 340 ILE B C 1
ATOM 3964 O O . ILE B 1 346 ? 3.96933 -75.04120 50.02401 1.000 95.55443 340 ILE B O 1
ATOM 3969 N N . GLY B 1 347 ? 4.19906 -72.94977 49.22388 1.000 93.81737 341 GLY B N 1
ATOM 3970 C CA . GLY B 1 347 ? 3.58246 -73.32187 47.96561 1.000 90.59605 341 GLY B CA 1
ATOM 3971 C C . GLY B 1 347 ? 4.34130 -74.43372 47.27685 1.000 88.18720 341 GLY B C 1
ATOM 3972 O O . GLY B 1 347 ? 3.74680 -75.39362 46.78655 1.000 81.75487 341 GLY B O 1
ATOM 3973 N N . ASN B 1 348 ? 5.66664 -74.35944 47.29554 1.000 92.72798 342 ASN B N 1
ATOM 3974 C CA . ASN B 1 348 ? 6.42783 -75.40449 46.63596 1.000 94.55063 342 ASN B CA 1
ATOM 3975 C C . ASN B 1 348 ? 6.53524 -76.67902 47.45657 1.000 91.28924 342 ASN B C 1
ATOM 3976 O O . ASN B 1 348 ? 6.96452 -77.70329 46.91473 1.000 94.16983 342 ASN B O 1
ATOM 3981 N N . LEU B 1 349 ? 6.15525 -76.66071 48.72953 1.000 87.69362 343 LEU B N 1
ATOM 3982 C CA . LEU B 1 349 ? 6.19625 -77.89447 49.50261 1.000 91.45211 343 LEU B CA 1
ATOM 3983 C C . LEU B 1 349 ? 5.10585 -78.85368 49.04706 1.000 94.22920 343 LEU B C 1
ATOM 3984 O O . LEU B 1 349 ? 3.97322 -78.44968 48.76405 1.000 91.24519 343 LEU B O 1
ATOM 3989 N N . LYS B 1 350 ? 5.45365 -80.13885 49.01306 1.000 95.10583 344 LYS B N 1
ATOM 3990 C CA . LYS B 1 350 ? 4.51014 -81.18982 48.66552 1.000 95.24216 344 LYS B CA 1
ATOM 3991 C C . LYS B 1 350 ? 3.58235 -81.45853 49.84373 1.000 100.25480 344 LYS B C 1
ATOM 3992 O O . LYS B 1 350 ? 4.03835 -81.57819 50.98524 1.000 99.00262 344 LYS B O 1
ATOM 3998 N N . ASP B 1 351 ? 2.28090 -81.54495 49.56246 1.000 99.90445 345 ASP B N 1
ATOM 3999 C CA . ASP B 1 351 ? 1.29292 -81.84333 50.59382 1.000 107.57713 345 ASP B CA 1
ATOM 4000 C C . ASP B 1 351 ? 1.70930 -83.05418 51.42764 1.000 106.74729 345 ASP B C 1
ATOM 4001 O O . ASP B 1 351 ? 2.23550 -84.04293 50.90610 1.000 102.85381 345 ASP B O 1
ATOM 4006 N N . GLY B 1 352 ? 1.46624 -82.96527 52.73965 1.000 107.79674 346 GLY B N 1
ATOM 4007 C CA . GLY B 1 352 ? 1.83852 -84.01273 53.66592 1.000 108.80165 346 GLY B CA 1
ATOM 4008 C C . GLY B 1 352 ? 3.26306 -83.95280 54.18566 1.000 108.73128 346 GLY B C 1
ATOM 4009 O O . GLY B 1 352 ? 3.55697 -84.57928 55.20923 1.000 103.04557 346 GLY B O 1
ATOM 4010 N N . SER B 1 353 ? 4.15223 -83.21025 53.52629 1.000 106.75659 347 SER B N 1
ATOM 4011 C CA . SER B 1 353 ? 5.56133 -83.15146 53.89369 1.000 102.09910 347 SER B CA 1
ATOM 4012 C C . SER B 1 353 ? 5.77442 -82.36515 55.19121 1.000 109.18540 347 SER B C 1
ATOM 4013 O O . SER B 1 353 ? 4.85788 -81.74289 55.74096 1.000 108.89232 347 SER B O 1
ATOM 4016 N N . LYS B 1 354 ? 7.01662 -82.43025 55.69022 1.000 111.70651 348 LYS B N 1
ATOM 4017 C CA . LYS B 1 354 ? 7.39097 -81.82616 56.96445 1.000 107.88630 348 LYS B CA 1
ATOM 4018 C C . LYS B 1 354 ? 7.51276 -80.31967 56.83127 1.000 108.06142 348 LYS B C 1
ATOM 4019 O O . LYS B 1 354 ? 8.11996 -79.81695 55.87978 1.000 109.02061 348 LYS B O 1
ATOM 4025 N N . ALA B 1 355 ? 6.96827 -79.59216 57.80437 1.000 104.46522 349 ALA B N 1
ATOM 4026 C CA . ALA B 1 355 ? 7.20685 -78.15732 57.87674 1.000 104.34642 349 ALA B CA 1
ATOM 4027 C C . ALA B 1 355 ? 7.73313 -77.83391 59.26727 1.000 99.59477 349 ALA B C 1
ATOM 4028 O O . ALA B 1 355 ? 6.99472 -77.92818 60.24927 1.000 101.25851 349 ALA B O 1
ATOM 4030 N N . GLU B 1 356 ? 8.98191 -77.41292 59.34992 1.000 95.06844 350 GLU B N 1
ATOM 4031 C CA . GLU B 1 356 ? 9.59139 -77.02920 60.61487 1.000 104.31265 350 GLU B CA 1
ATOM 4032 C C . GLU B 1 356 ? 9.67945 -75.50594 60.63508 1.000 101.03193 350 GLU B C 1
ATOM 4033 O O . GLU B 1 356 ? 10.44052 -74.91184 59.86139 1.000 93.70957 350 GLU B O 1
ATOM 4039 N N . LEU B 1 357 ? 8.91651 -74.87389 61.52204 1.000 100.35144 351 LEU B N 1
ATOM 4040 C CA . LEU B 1 357 ? 8.86275 -73.42327 61.58738 1.000 99.54868 351 LEU B CA 1
ATOM 4041 C C . LEU B 1 357 ? 9.42730 -72.93023 62.91056 1.000 100.39443 351 LEU B C 1
ATOM 4042 O O . LEU B 1 357 ? 9.15644 -73.50982 63.97041 1.000 97.12385 351 LEU B O 1
ATOM 4047 N N . GLU B 1 358 ? 10.19243 -71.84310 62.83393 1.000 100.01842 352 GLU B N 1
ATOM 4048 C CA . GLU B 1 358 ? 10.75601 -71.17016 63.99655 1.000 104.64797 352 GLU B CA 1
ATOM 4049 C C . GLU B 1 358 ? 9.95382 -69.89791 64.24353 1.000 104.55495 352 GLU B C 1
ATOM 4050 O O . GLU B 1 358 ? 9.88310 -69.02122 63.37407 1.000 102.57904 352 GLU B O 1
ATOM 4056 N N . VAL B 1 359 ? 9.36934 -69.79098 65.43508 1.000 108.60023 353 VAL B N 1
ATOM 4057 C CA . VAL B 1 359 ? 8.43526 -68.71678 65.74141 1.000 110.72996 353 VAL B CA 1
ATOM 4058 C C . VAL B 1 359 ? 8.84477 -67.99910 67.02035 1.000 113.83803 353 VAL B C 1
ATOM 4059 O O . VAL B 1 359 ? 9.56137 -68.53833 67.87085 1.000 111.26629 353 VAL B O 1
ATOM 4063 N N . ILE B 1 360 ? 8.37081 -66.75627 67.13792 1.000 119.13556 354 ILE B N 1
ATOM 4064 C CA . ILE B 1 360 ? 8.49406 -65.95890 68.35446 1.000 119.64979 354 ILE B CA 1
ATOM 4065 C C . ILE B 1 360 ? 7.10974 -65.91033 68.98460 1.000 122.11746 354 ILE B C 1
ATOM 4066 O O . ILE B 1 360 ? 6.15255 -65.42413 68.36671 1.000 119.65723 354 ILE B O 1
ATOM 4071 N N . ARG B 1 361 ? 7.00942 -66.41941 70.21174 1.000 124.81653 355 ARG B N 1
ATOM 4072 C CA . ARG B 1 361 ? 5.77337 -66.46359 70.98375 1.000 125.40468 355 ARG B CA 1
ATOM 4073 C C . ARG B 1 361 ? 6.01104 -65.74100 72.30400 1.000 129.17357 355 ARG B C 1
ATOM 4074 O O . ARG B 1 361 ? 6.71438 -66.25761 73.18128 1.000 127.23692 355 ARG B O 1
ATOM 4082 N N . ASP B 1 362 ? 5.44633 -64.54250 72.43369 1.000 130.86989 356 ASP B N 1
ATOM 4083 C CA . ASP B 1 362 ? 5.55073 -63.74790 73.65716 1.000 131.30480 356 ASP B CA 1
ATOM 4084 C C . ASP B 1 362 ? 6.99893 -63.63054 74.13328 1.000 126.73042 356 ASP B C 1
ATOM 4085 O O . ASP B 1 362 ? 7.32780 -63.91514 75.28562 1.000 128.26645 356 ASP B O 1
ATOM 4090 N N . GLY B 1 363 ? 7.87674 -63.22616 73.21288 1.000 127.79416 357 GLY B N 1
ATOM 4091 C CA . GLY B 1 363 ? 9.29112 -63.05810 73.48459 1.000 127.63436 357 GLY B CA 1
ATOM 4092 C C . GLY B 1 363 ? 10.13934 -64.31408 73.48903 1.000 124.74573 357 GLY B C 1
ATOM 4093 O O . GLY B 1 363 ? 11.36910 -64.20789 73.39541 1.000 120.69560 357 GLY B O 1
ATOM 4094 N N . LYS B 1 364 ? 9.54132 -65.49934 73.57171 1.000 125.57190 358 LYS B N 1
ATOM 4095 C CA . LYS B 1 364 ? 10.30367 -66.74191 73.59756 1.000 125.91053 358 LYS B CA 1
ATOM 4096 C C . LYS B 1 364 ? 10.41738 -67.33239 72.19389 1.000 126.32433 358 LYS B C 1
ATOM 4097 O O . LYS B 1 364 ? 9.52043 -67.17699 71.36285 1.000 124.44421 358 LYS B O 1
ATOM 4103 N N . ARG B 1 365 ? 11.55297 -67.97744 71.92224 1.000 121.07102 359 ARG B N 1
ATOM 4104 C CA . ARG B 1 365 ? 11.82122 -68.59807 70.62965 1.000 115.39185 359 ARG B CA 1
ATOM 4105 C C . ARG B 1 365 ? 11.45099 -70.07631 70.69075 1.000 113.00576 359 ARG B C 1
ATOM 4106 O O . ARG B 1 365 ? 11.72073 -70.74393 71.69160 1.000 110.28174 359 ARG B O 1
ATOM 4114 N N . GLN B 1 366 ? 10.81168 -70.58610 69.63217 1.000 111.12218 360 GLN B N 1
ATOM 4115 C CA . GLN B 1 366 ? 10.36146 -71.97693 69.64458 1.000 104.65814 360 GLN B CA 1
ATOM 4116 C C . GLN B 1 366 ? 10.31500 -72.54812 68.22752 1.000 106.05698 360 GLN B C 1
ATOM 4117 O O . GLN B 1 366 ? 10.52021 -71.84140 67.23303 1.000 106.79634 360 GLN B O 1
ATOM 4123 N N . LYS B 1 367 ? 9.97716 -73.83870 68.14669 1.000 99.72772 361 LYS B N 1
ATOM 4124 C CA . LYS B 1 367 ? 9.92439 -74.56657 66.88702 1.000 97.32972 361 LYS B CA 1
ATOM 4125 C C . LYS B 1 367 ? 8.73518 -75.50932 66.89343 1.000 98.82020 361 LYS B C 1
ATOM 4126 O O . LYS B 1 367 ? 8.55520 -76.27333 67.84496 1.000 97.20232 361 LYS B O 1
ATOM 4132 N N . LEU B 1 368 ? 7.93783 -75.45752 65.82390 1.000 103.85788 362 LEU B N 1
ATOM 4133 C CA . LEU B 1 368 ? 6.75006 -76.29313 65.68183 1.000 106.83116 362 LEU B CA 1
ATOM 4134 C C . LEU B 1 368 ? 6.73157 -76.97347 64.31949 1.000 107.21390 362 LEU B C 1
ATOM 4135 O O . LEU B 1 368 ? 7.18654 -76.41210 63.31392 1.000 101.32668 362 LEU B O 1
ATOM 4140 N N . THR B 1 369 ? 6.18134 -78.18966 64.30501 1.000 109.10298 363 THR B N 1
ATOM 4141 C CA . THR B 1 369 ? 6.14748 -79.05713 63.13383 1.000 110.41138 363 THR B CA 1
ATOM 4142 C C . THR B 1 369 ? 4.72355 -79.14866 62.59797 1.000 113.58846 363 THR B C 1
ATOM 4143 O O . THR B 1 369 ? 3.76375 -79.24482 63.36945 1.000 119.04790 363 THR B O 1
ATOM 4147 N N . VAL B 1 370 ? 4.59666 -79.12180 61.27025 1.000 115.27274 364 VAL B N 1
ATOM 4148 C CA . VAL B 1 370 ? 3.31079 -79.02666 60.58469 1.000 115.81859 364 VAL B CA 1
ATOM 4149 C C . VAL B 1 370 ? 3.25534 -80.03693 59.44118 1.000 112.71710 364 VAL B C 1
ATOM 4150 O O . VAL B 1 370 ? 4.21447 -80.16808 58.66716 1.000 108.17759 364 VAL B O 1
ATOM 4154 N N . THR B 1 371 ? 2.13777 -80.75900 59.34986 1.000 112.92022 365 THR B N 1
ATOM 4155 C CA . THR B 1 371 ? 1.83078 -81.60603 58.19731 1.000 115.85115 365 THR B CA 1
ATOM 4156 C C . THR B 1 371 ? 1.12573 -80.74089 57.15473 1.000 116.21933 365 THR B C 1
ATOM 4157 O O . THR B 1 371 ? -0.09480 -80.55441 57.20673 1.000 115.90204 365 THR B O 1
ATOM 4161 N N . VAL B 1 372 ? 1.90015 -80.22143 56.19621 1.000 113.43310 366 VAL B N 1
ATOM 4162 C CA . VAL B 1 372 ? 1.37210 -79.27239 55.22384 1.000 108.90605 366 VAL B CA 1
ATOM 4163 C C . VAL B 1 372 ? 0.24485 -79.90024 54.40512 1.000 107.35975 366 VAL B C 1
ATOM 4164 O O . VAL B 1 372 ? 0.18101 -81.12210 54.21591 1.000 108.11421 366 VAL B O 1
ATOM 4168 N N . GLY B 1 373 ? -0.66385 -79.05105 53.93071 1.000 107.02944 367 GLY B N 1
ATOM 4169 C CA . GLY B 1 373 ? -1.78354 -79.49579 53.11990 1.000 112.46514 367 GLY B CA 1
ATOM 4170 C C . GLY B 1 373 ? -1.79773 -78.91387 51.71628 1.000 112.86736 367 GLY B C 1
ATOM 4171 O O . GLY B 1 373 ? -0.73900 -78.61888 51.15279 1.000 108.59663 367 GLY B O 1
ATOM 4172 N N . ALA B 1 374 ? -2.99255 -78.78191 51.13157 1.000 112.24885 368 ALA B N 1
ATOM 4173 C CA . ALA B 1 374 ? -3.19159 -78.16851 49.82244 1.000 108.45827 368 ALA B CA 1
ATOM 4174 C C . ALA B 1 374 ? -4.44591 -77.30681 49.87467 1.000 111.28845 368 ALA B C 1
ATOM 4175 O O . ALA B 1 374 ? -5.25516 -77.42299 50.79884 1.000 113.74343 368 ALA B O 1
ATOM 4177 N N . LEU B 1 375 ? -4.58842 -76.41320 48.89511 1.000 107.54469 369 LEU B N 1
ATOM 4178 C CA . LEU B 1 375 ? -5.83301 -75.64964 48.75431 1.000 109.32952 369 LEU B CA 1
ATOM 4179 C C . LEU B 1 375 ? -6.99681 -76.61102 48.55085 1.000 108.56468 369 LEU B C 1
ATOM 4180 O O . LEU B 1 375 ? -7.11438 -77.23376 47.49518 1.000 107.22620 369 LEU B O 1
ATOM 4185 N N . GLN C 1 30 ? 17.47564 -52.37330 15.44593 1.000 66.54347 26 GLN C N 1
ATOM 4186 C CA . GLN C 1 30 ? 17.44712 -51.04743 16.04757 1.000 67.49707 26 GLN C CA 1
ATOM 4187 C C . GLN C 1 30 ? 17.16029 -51.13776 17.54890 1.000 64.12800 26 GLN C C 1
ATOM 4188 O O . GLN C 1 30 ? 17.90073 -50.57762 18.37348 1.000 61.94394 26 GLN C O 1
ATOM 4194 N N . ALA C 1 31 ? 16.08821 -51.86324 17.88302 1.000 59.75274 27 ALA C N 1
ATOM 4195 C CA . ALA C 1 31 ? 15.51733 -51.79215 19.22257 1.000 55.97872 27 ALA C CA 1
ATOM 4196 C C . ALA C 1 31 ? 16.55323 -52.10514 20.28766 1.000 62.51476 27 ALA C C 1
ATOM 4197 O O . ALA C 1 31 ? 16.57361 -51.47560 21.34860 1.000 56.08711 27 ALA C O 1
ATOM 4199 N N . GLU C 1 32 ? 17.41797 -53.08063 20.03284 1.000 66.51136 28 GLU C N 1
ATOM 4200 C CA . GLU C 1 32 ? 18.39766 -53.39991 21.05223 1.000 61.05245 28 GLU C CA 1
ATOM 4201 C C . GLU C 1 32 ? 19.37562 -52.26213 21.26598 1.000 66.86904 28 GLU C C 1
ATOM 4202 O O . GLU C 1 32 ? 19.98897 -52.17538 22.33704 1.000 66.09108 28 GLU C O 1
ATOM 4208 N N . ASN C 1 33 ? 19.46833 -51.33417 20.32705 1.000 61.87250 29 ASN C N 1
ATOM 4209 C CA . ASN C 1 33 ? 20.36677 -50.21036 20.51042 1.000 65.08553 29 ASN C CA 1
ATOM 4210 C C . ASN C 1 33 ? 19.64838 -49.01517 21.10028 1.000 58.72938 29 ASN C C 1
ATOM 4211 O O . ASN C 1 33 ? 20.23552 -47.93520 21.22420 1.000 64.30897 29 ASN C O 1
ATOM 4216 N N . LEU C 1 34 ? 18.41583 -49.20271 21.51345 1.000 56.32959 30 LEU C N 1
ATOM 4217 C CA . LEU C 1 34 ? 17.68051 -48.13838 22.15185 1.000 53.68808 30 LEU C CA 1
ATOM 4218 C C . LEU C 1 34 ? 18.21721 -47.95055 23.56649 1.000 55.03506 30 LEU C C 1
ATOM 4219 O O . LEU C 1 34 ? 18.30167 -48.92395 24.32416 1.000 60.86757 30 LEU C O 1
ATOM 4224 N N . PRO C 1 35 ? 18.59213 -46.73940 23.96218 1.000 51.35439 31 PRO C N 1
ATOM 4225 C CA . PRO C 1 35 ? 19.04208 -46.52924 25.34137 1.000 47.84325 31 PRO C CA 1
ATOM 4226 C C . PRO C 1 35 ? 17.86456 -46.60715 26.29949 1.000 45.00156 31 PRO C C 1
ATOM 4227 O O . PRO C 1 35 ? 16.70474 -46.45618 25.91464 1.000 50.49319 31 PRO C O 1
ATOM 4231 N N . ASP C 1 36 ? 18.16373 -46.93023 27.54796 1.000 43.44278 32 ASP C N 1
ATOM 4232 C CA . ASP C 1 36 ? 17.12347 -47.16475 28.53748 1.000 46.45085 32 ASP C CA 1
ATOM 4233 C C . ASP C 1 36 ? 17.51126 -46.48714 29.84141 1.000 44.95942 32 ASP C C 1
ATOM 4234 O O . ASP C 1 36 ? 18.61839 -45.96781 29.98991 1.000 47.13556 32 ASP C O 1
ATOM 4239 N N . PHE C 1 37 ? 16.64024 -46.62843 30.83339 1.000 44.44561 33 PHE C N 1
ATOM 4240 C CA . PHE C 1 37 ? 16.70611 -45.87031 32.07480 1.000 45.77785 33 PHE C CA 1
ATOM 4241 C C . PHE C 1 37 ? 17.22434 -46.67793 33.26683 1.000 46.06373 33 PHE C C 1
ATOM 4242 O O . PHE C 1 37 ? 17.09252 -46.22321 34.40771 1.000 40.46789 33 PHE C O 1
ATOM 4250 N N . THR C 1 38 ? 17.83863 -47.84648 33.02878 1.000 45.78962 34 THR C N 1
ATOM 4251 C CA . THR C 1 38 ? 18.24831 -48.70914 34.13409 1.000 50.03056 34 THR C CA 1
ATOM 4252 C C . THR C 1 38 ? 19.32162 -48.04250 35.00316 1.000 47.22613 34 THR C C 1
ATOM 4253 O O . THR C 1 38 ? 19.20281 -48.00678 36.23594 1.000 45.74912 34 THR C O 1
ATOM 4257 N N . GLY C 1 39 ? 20.36487 -47.48837 34.37701 1.000 45.63822 35 GLY C N 1
ATOM 4258 C CA . GLY C 1 39 ? 21.37118 -46.75715 35.13694 1.000 50.62145 35 GLY C CA 1
ATOM 4259 C C . GLY C 1 39 ? 20.80024 -45.51510 35.79729 1.000 48.86487 35 GLY C C 1
ATOM 4260 O O . GLY C 1 39 ? 21.12885 -45.18819 36.94156 1.000 48.41906 35 GLY C O 1
ATOM 4261 N N . LEU C 1 40 ? 19.92742 -44.81142 35.08885 1.000 45.56530 36 LEU C N 1
ATOM 4262 C CA . LEU C 1 40 ? 19.27054 -43.67405 35.69692 1.000 45.81256 36 LEU C CA 1
ATOM 4263 C C . LEU C 1 40 ? 18.39211 -44.10898 36.85968 1.000 48.73165 36 LEU C C 1
ATOM 4264 O O . LEU C 1 40 ? 18.36228 -43.43872 37.90374 1.000 50.74066 36 LEU C O 1
ATOM 4269 N N . VAL C 1 41 ? 17.67988 -45.23490 36.71831 1.000 49.15439 37 VAL C N 1
ATOM 4270 C CA . VAL C 1 41 ? 16.85319 -45.69248 37.83507 1.000 49.00179 37 VAL C CA 1
ATOM 4271 C C . VAL C 1 41 ? 17.72978 -45.98998 39.04624 1.000 53.44795 37 VAL C C 1
ATOM 4272 O O . VAL C 1 41 ? 17.43601 -45.56333 40.16949 1.000 53.99716 37 VAL C O 1
ATOM 4276 N N . GLU C 1 42 ? 18.83961 -46.69534 38.82641 1.000 52.18085 38 GLU C N 1
ATOM 4277 C CA . GLU C 1 42 ? 19.71951 -47.06305 39.92945 1.000 56.09528 38 GLU C CA 1
ATOM 4278 C C . GLU C 1 42 ? 20.32725 -45.83166 40.60062 1.000 57.56367 38 GLU C C 1
ATOM 4279 O O . GLU C 1 42 ? 20.35227 -45.71927 41.83251 1.000 57.73754 38 GLU C O 1
ATOM 4285 N N . GLN C 1 43 ? 20.78770 -44.87893 39.80691 1.000 57.26535 39 GLN C N 1
ATOM 4286 C CA . GLN C 1 43 ? 21.43890 -43.71165 40.37473 1.000 51.96802 39 GLN C CA 1
ATOM 4287 C C . GLN C 1 43 ? 20.44984 -42.76765 41.06070 1.000 51.27095 39 GLN C C 1
ATOM 4288 O O . GLN C 1 43 ? 20.83900 -42.06704 42.00141 1.000 55.42979 39 GLN C O 1
ATOM 4294 N N . ALA C 1 44 ? 19.18026 -42.70160 40.61734 1.000 51.18316 40 ALA C N 1
ATOM 4295 C CA . ALA C 1 44 ? 18.26507 -41.67879 41.13438 1.000 50.70774 40 ALA C CA 1
ATOM 4296 C C . ALA C 1 44 ? 17.15742 -42.19027 42.06354 1.000 49.13008 40 ALA C C 1
ATOM 4297 O O . ALA C 1 44 ? 16.48957 -41.36816 42.70077 1.000 49.83827 40 ALA C O 1
ATOM 4299 N N . SER C 1 45 ? 16.90735 -43.49850 42.12620 1.000 47.52587 41 SER C N 1
ATOM 4300 C CA . SER C 1 45 ? 15.93117 -44.04477 43.06648 1.000 43.57089 41 SER C CA 1
ATOM 4301 C C . SER C 1 45 ? 16.25970 -43.86501 44.54669 1.000 49.55141 41 SER C C 1
ATOM 4302 O O . SER C 1 45 ? 15.31373 -43.69214 45.33929 1.000 49.79480 41 SER C O 1
ATOM 4305 N N . PRO C 1 46 ? 17.50574 -44.02349 45.00571 1.000 46.21772 42 PRO C N 1
ATOM 4306 C CA . PRO C 1 46 ? 17.73438 -44.08568 46.46135 1.000 45.58524 42 PRO C CA 1
ATOM 4307 C C . PRO C 1 46 ? 17.09384 -42.96380 47.25475 1.000 50.19977 42 PRO C C 1
ATOM 4308 O O . PRO C 1 46 ? 16.71876 -43.18809 48.41518 1.000 55.75190 42 PRO C O 1
ATOM 4312 N N . ALA C 1 47 ? 16.98884 -41.75410 46.69242 1.000 48.69283 43 ALA C N 1
ATOM 4313 C CA . ALA C 1 47 ? 16.49586 -40.61033 47.45969 1.000 48.43982 43 ALA C CA 1
ATOM 4314 C C . ALA C 1 47 ? 14.98206 -40.52934 47.50858 1.000 48.80327 43 ALA C C 1
ATOM 4315 O O . ALA C 1 47 ? 14.45495 -39.73146 48.28371 1.000 49.65075 43 ALA C O 1
ATOM 4317 N N . VAL C 1 48 ? 14.28219 -41.33392 46.71650 1.000 49.01301 44 VAL C N 1
ATOM 4318 C CA . VAL C 1 48 ? 12.82424 -41.32152 46.67497 1.000 43.59384 44 VAL C CA 1
ATOM 4319 C C . VAL C 1 48 ? 12.29743 -42.17245 47.81348 1.000 47.51997 44 VAL C C 1
ATOM 4320 O O . VAL C 1 48 ? 12.75511 -43.29757 48.02369 1.000 56.08198 44 VAL C O 1
ATOM 4324 N N . VAL C 1 49 ? 11.31253 -41.65751 48.52844 1.000 47.22593 45 VAL C N 1
ATOM 4325 C CA . VAL C 1 49 ? 10.83355 -42.25975 49.75556 1.000 47.79235 45 VAL C CA 1
ATOM 4326 C C . VAL C 1 49 ? 9.31892 -42.41006 49.67400 1.000 53.16599 45 VAL C C 1
ATOM 4327 O O . VAL C 1 49 ? 8.62894 -41.74571 48.87922 1.000 49.15723 45 VAL C O 1
ATOM 4331 N N . ASN C 1 50 ? 8.81196 -43.29687 50.53323 1.000 54.17389 46 ASN C N 1
ATOM 4332 C CA . ASN C 1 50 ? 7.38034 -43.48001 50.72912 1.000 56.46219 46 ASN C CA 1
ATOM 4333 C C . ASN C 1 50 ? 6.93353 -42.61881 51.90741 1.000 57.43839 46 ASN C C 1
ATOM 4334 O O . ASN C 1 50 ? 7.65999 -42.48468 52.89643 1.000 55.75003 46 ASN C O 1
ATOM 4339 N N . ILE C 1 51 ? 5.75215 -42.02260 51.79412 1.000 51.08261 47 ILE C N 1
ATOM 4340 C CA . ILE C 1 51 ? 5.17286 -41.22180 52.86141 1.000 57.50196 47 ILE C CA 1
ATOM 4341 C C . ILE C 1 51 ? 3.89938 -41.91394 53.31931 1.000 64.52706 47 ILE C C 1
ATOM 4342 O O . ILE C 1 51 ? 2.95977 -42.08593 52.52522 1.000 62.25710 47 ILE C O 1
ATOM 4347 N N . SER C 1 52 ? 3.86093 -42.29332 54.59780 1.000 65.90039 48 SER C N 1
ATOM 4348 C CA . SER C 1 52 ? 2.72948 -42.99920 55.17621 1.000 71.69951 48 SER C CA 1
ATOM 4349 C C . SER C 1 52 ? 2.32566 -42.31668 56.46936 1.000 70.83860 48 SER C C 1
ATOM 4350 O O . SER C 1 52 ? 3.03899 -41.45970 56.97986 1.000 73.93428 48 SER C O 1
ATOM 4353 N N . THR C 1 53 ? 1.16484 -42.71302 56.99260 1.000 84.36289 49 THR C N 1
ATOM 4354 C CA . THR C 1 53 ? 0.65775 -42.30870 58.30267 1.000 83.76091 49 THR C CA 1
ATOM 4355 C C . THR C 1 53 ? 0.15759 -43.53441 59.04856 1.000 91.14372 49 THR C C 1
ATOM 4356 O O . THR C 1 53 ? 0.06000 -44.63216 58.49007 1.000 96.70092 49 THR C O 1
ATOM 4360 N N . ARG C 1 54 ? -0.19840 -43.33712 60.31624 1.000 95.33192 50 ARG C N 1
ATOM 4361 C CA . ARG C 1 54 ? -0.66056 -44.44390 61.14271 1.000 101.85558 50 ARG C CA 1
ATOM 4362 C C . ARG C 1 54 ? -1.87962 -44.05169 61.97080 1.000 110.11853 50 ARG C C 1
ATOM 4363 O O . ARG C 1 54 ? -1.98051 -42.92202 62.46376 1.000 104.89138 50 ARG C O 1
ATOM 4371 N N . GLN C 1 55 ? -2.80345 -45.00530 62.11638 1.000 118.11163 51 GLN C N 1
ATOM 4372 C CA . GLN C 1 55 ? -4.00322 -44.82371 62.92854 1.000 122.58935 51 GLN C CA 1
ATOM 4373 C C . GLN C 1 55 ? -3.64826 -44.94406 64.40829 1.000 123.77526 51 GLN C C 1
ATOM 4374 O O . GLN C 1 55 ? -3.07412 -45.95248 64.83615 1.000 121.44369 51 GLN C O 1
ATOM 4380 N N . LYS C 1 56 ? -3.99505 -43.92240 65.18633 1.000 125.86397 52 LYS C N 1
ATOM 4381 C CA . LYS C 1 56 ? -3.73365 -43.92114 66.62171 1.000 122.82331 52 LYS C CA 1
ATOM 4382 C C . LYS C 1 56 ? -4.58229 -42.86044 67.31242 1.000 126.28416 52 LYS C C 1
ATOM 4383 O O . LYS C 1 56 ? -5.15784 -41.99033 66.65716 1.000 128.84721 52 LYS C O 1
ATOM 4389 N N . ALA C 1 105 ? 1.93395 -47.97352 58.16863 1.000 94.00643 99 ALA C N 1
ATOM 4390 C CA . ALA C 1 105 ? 1.92382 -48.91981 57.05859 1.000 100.65681 99 ALA C CA 1
ATOM 4391 C C . ALA C 1 105 ? 0.77976 -48.59179 56.08840 1.000 96.78828 99 ALA C C 1
ATOM 4392 O O . ALA C 1 105 ? 0.48711 -49.36366 55.15814 1.000 98.42208 99 ALA C O 1
ATOM 4394 N N . GLN C 1 106 ? 0.13267 -47.44299 56.32544 1.000 93.28066 100 GLN C N 1
ATOM 4395 C CA . GLN C 1 106 ? -0.89490 -46.90145 55.43745 1.000 87.87179 100 GLN C CA 1
ATOM 4396 C C . GLN C 1 106 ? -0.23532 -45.84907 54.54931 1.000 80.59760 100 GLN C C 1
ATOM 4397 O O . GLN C 1 106 ? 0.05002 -44.73697 55.00355 1.000 76.76607 100 GLN C O 1
ATOM 4403 N N . SER C 1 107 ? -0.04484 -46.18949 53.27681 1.000 77.70641 101 SER C N 1
ATOM 4404 C CA . SER C 1 107 ? 0.61112 -45.29844 52.32945 1.000 67.85229 101 SER C CA 1
ATOM 4405 C C . SER C 1 107 ? -0.21828 -44.06306 52.06400 1.000 69.12815 101 SER C C 1
ATOM 4406 O O . SER C 1 107 ? -1.43687 -44.13679 51.92435 1.000 73.58993 101 SER C O 1
ATOM 4409 N N . LEU C 1 108 ? 0.45146 -42.91569 52.04295 1.000 69.22583 102 LEU C N 1
ATOM 4410 C CA . LEU C 1 108 ? -0.14406 -41.67388 51.58481 1.000 65.39402 102 LEU C CA 1
ATOM 4411 C C . LEU C 1 108 ? 0.37870 -41.23814 50.22804 1.000 65.73210 102 LEU C C 1
ATOM 4412 O O . LEU C 1 108 ? -0.34992 -40.57936 49.48167 1.000 70.12498 102 LEU C O 1
ATOM 4417 N N . GLY C 1 109 ? 1.61905 -41.57714 49.89620 1.000 58.16845 103 GLY C N 1
ATOM 4418 C CA . GLY C 1 109 ? 2.14743 -41.14107 48.60756 1.000 57.85348 103 GLY C CA 1
ATOM 4419 C C . GLY C 1 109 ? 3.66501 -41.21483 48.59908 1.000 59.41696 103 GLY C C 1
ATOM 4420 O O . GLY C 1 109 ? 4.26054 -41.99115 49.34616 1.000 55.21171 103 GLY C O 1
ATOM 4421 N N . SER C 1 110 ? 4.27727 -40.35356 47.77454 1.000 57.32510 104 SER C N 1
ATOM 4422 C CA . SER C 1 110 ? 5.72535 -40.36359 47.59293 1.000 53.64465 104 SER C CA 1
ATOM 4423 C C . SER C 1 110 ? 6.35145 -39.02072 47.95701 1.000 52.20800 104 SER C C 1
ATOM 4424 O O . SER C 1 110 ? 5.66177 -38.03583 48.22117 1.000 53.71217 104 SER C O 1
ATOM 4427 N N . GLY C 1 111 ? 7.68308 -39.00734 48.00802 1.000 50.86991 105 GLY C N 1
ATOM 4428 C CA . GLY C 1 111 ? 8.43106 -37.77679 48.22573 1.000 45.12515 105 GLY C CA 1
ATOM 4429 C C . GLY C 1 111 ? 9.90463 -38.04954 48.01304 1.000 44.11109 105 GLY C C 1
ATOM 4430 O O . GLY C 1 111 ? 10.30340 -39.16967 47.71184 1.000 47.39437 105 GLY C O 1
ATOM 4431 N N . PHE C 1 112 ? 10.73687 -37.03079 48.20014 1.000 45.59053 106 PHE C N 1
ATOM 4432 C CA . PHE C 1 112 ? 12.16373 -37.26955 48.01669 1.000 47.95920 106 PHE C CA 1
ATOM 4433 C C . PHE C 1 112 ? 12.98838 -36.43478 48.98921 1.000 51.77462 106 PHE C C 1
ATOM 4434 O O . PHE C 1 112 ? 12.51408 -35.44638 49.55982 1.000 53.86396 106 PHE C O 1
ATOM 4442 N N . ILE C 1 113 ? 14.23164 -36.87344 49.18611 1.000 45.79432 107 ILE C N 1
ATOM 4443 C CA . ILE C 1 113 ? 15.17394 -36.21397 50.07839 1.000 50.35338 107 ILE C CA 1
ATOM 4444 C C . ILE C 1 113 ? 15.98048 -35.20215 49.28405 1.000 54.44104 107 ILE C C 1
ATOM 4445 O O . ILE C 1 113 ? 16.69196 -35.58166 48.34439 1.000 50.82992 107 ILE C O 1
ATOM 4450 N N . ILE C 1 114 ? 15.91535 -33.92760 49.69928 1.000 52.68630 108 ILE C N 1
ATOM 4451 C CA . ILE C 1 114 ? 16.66399 -32.85574 49.05380 1.000 45.06049 108 ILE C CA 1
ATOM 4452 C C . ILE C 1 114 ? 17.88309 -32.41076 49.85238 1.000 49.60219 108 ILE C C 1
ATOM 4453 O O . ILE C 1 114 ? 18.48168 -31.39370 49.50204 1.000 55.03801 108 ILE C O 1
ATOM 4458 N N . SER C 1 115 ? 18.24492 -33.11333 50.94539 1.000 58.72866 109 SER C N 1
ATOM 4459 C CA . SER C 1 115 ? 19.41542 -32.76520 51.76837 1.000 53.25759 109 SER C CA 1
ATOM 4460 C C . SER C 1 115 ? 19.82296 -33.93338 52.65375 1.000 54.87983 109 SER C C 1
ATOM 4461 O O . SER C 1 115 ? 18.94078 -34.65701 53.12726 1.000 56.22381 109 SER C O 1
ATOM 4464 N N . PRO C 1 116 ? 21.12073 -34.17362 52.87960 1.000 54.54644 110 PRO C N 1
ATOM 4465 C CA . PRO C 1 116 ? 21.53958 -35.39576 53.59749 1.000 53.25995 110 PRO C CA 1
ATOM 4466 C C . PRO C 1 116 ? 21.18675 -35.42878 55.07719 1.000 55.79298 110 PRO C C 1
ATOM 4467 O O . PRO C 1 116 ? 21.41220 -36.45351 55.72370 1.000 58.65120 110 PRO C O 1
ATOM 4471 N N . ASP C 1 117 ? 20.64266 -34.35865 55.64087 1.000 61.31079 111 ASP C N 1
ATOM 4472 C CA . ASP C 1 117 ? 20.24048 -34.34718 57.03531 1.000 57.47113 111 ASP C CA 1
ATOM 4473 C C . ASP C 1 117 ? 18.73971 -34.48485 57.22179 1.000 59.16647 111 ASP C C 1
ATOM 4474 O O . ASP C 1 117 ? 18.25762 -34.35089 58.35179 1.000 64.53024 111 ASP C O 1
ATOM 4479 N N . GLY C 1 118 ? 17.98047 -34.70656 56.15434 1.000 53.22788 112 GLY C N 1
ATOM 4480 C CA . GLY C 1 118 ? 16.64324 -35.21713 56.31039 1.000 49.78760 112 GLY C CA 1
ATOM 4481 C C . GLY C 1 118 ? 15.51097 -34.32429 55.90371 1.000 57.43031 112 GLY C C 1
ATOM 4482 O O . GLY C 1 118 ? 14.36285 -34.62021 56.27289 1.000 59.69878 112 GLY C O 1
ATOM 4483 N N . TYR C 1 119 ? 15.77099 -33.24500 55.16647 1.000 52.70380 113 TYR C N 1
ATOM 4484 C CA . TYR C 1 119 ? 14.67803 -32.46506 54.59875 1.000 57.08748 113 TYR C CA 1
ATOM 4485 C C . TYR C 1 119 ? 14.11158 -33.20870 53.39838 1.000 53.46465 113 TYR C C 1
ATOM 4486 O O . TYR C 1 119 ? 14.86128 -33.79200 52.60436 1.000 51.01104 113 TYR C O 1
ATOM 4495 N N . VAL C 1 120 ? 12.78484 -33.26348 53.32421 1.000 54.62404 114 VAL C N 1
ATOM 4496 C CA . VAL C 1 120 ? 12.06836 -34.07489 52.34502 1.000 54.30125 114 VAL C CA 1
ATOM 4497 C C . VAL C 1 120 ? 10.98212 -33.21345 51.74089 1.000 51.23442 114 VAL C C 1
ATOM 4498 O O . VAL C 1 120 ? 10.27845 -32.50970 52.46840 1.000 56.85083 114 VAL C O 1
ATOM 4502 N N . LEU C 1 121 ? 10.84280 -33.26397 50.42379 1.000 56.09666 115 LEU C N 1
ATOM 4503 C CA . LEU C 1 121 ? 9.76576 -32.58845 49.71369 1.000 50.68658 115 LEU C CA 1
ATOM 4504 C C . LEU C 1 121 ? 8.66859 -33.59984 49.42283 1.000 47.43155 115 LEU C C 1
ATOM 4505 O O . LEU C 1 121 ? 8.90714 -34.80027 49.40212 1.000 54.28461 115 LEU C O 1
ATOM 4510 N N . THR C 1 122 ? 7.45907 -33.10390 49.24611 1.000 48.86817 116 THR C N 1
ATOM 4511 C CA . THR C 1 122 ? 6.30736 -33.90708 48.86109 1.000 48.27095 116 THR C CA 1
ATOM 4512 C C . THR C 1 122 ? 5.18749 -32.95789 48.48195 1.000 52.85992 116 THR C C 1
ATOM 4513 O O . THR C 1 122 ? 5.38289 -31.74379 48.37240 1.000 56.96900 116 THR C O 1
ATOM 4517 N N . ASN C 1 123 ? 4.00431 -33.50675 48.28900 1.000 58.27404 117 ASN C N 1
ATOM 4518 C CA . ASN C 1 123 ? 2.84304 -32.68370 48.03083 1.000 60.32489 117 ASN C CA 1
ATOM 4519 C C . ASN C 1 123 ? 2.09073 -32.39263 49.31346 1.000 58.84974 117 ASN C C 1
ATOM 4520 O O . ASN C 1 123 ? 1.98961 -33.23394 50.20482 1.000 63.70126 117 ASN C O 1
ATOM 4525 N N . ASN C 1 124 ? 1.53169 -31.19681 49.38426 1.000 56.33389 118 ASN C N 1
ATOM 4526 C CA . ASN C 1 124 ? 0.61682 -30.91209 50.47225 1.000 64.73704 118 ASN C CA 1
ATOM 4527 C C . ASN C 1 124 ? -0.49123 -31.96154 50.53541 1.000 65.31087 118 ASN C C 1
ATOM 4528 O O . ASN C 1 124 ? -0.81528 -32.46230 51.62045 1.000 64.98358 118 ASN C O 1
ATOM 4533 N N . HIS C 1 125 ? -1.03993 -32.36388 49.37381 1.000 68.21443 119 HIS C N 1
ATOM 4534 C CA . HIS C 1 125 ? -2.20592 -33.25086 49.39008 1.000 70.13050 119 HIS C CA 1
ATOM 4535 C C . HIS C 1 125 ? -1.86539 -34.68673 49.75445 1.000 68.64370 119 HIS C C 1
ATOM 4536 O O . HIS C 1 125 ? -2.78340 -35.48099 49.97008 1.000 67.97422 119 HIS C O 1
ATOM 4543 N N . VAL C 1 126 ? -0.58234 -35.01914 49.86940 1.000 68.35399 120 VAL C N 1
ATOM 4544 C CA . VAL C 1 126 ? -0.18521 -36.33323 50.35187 1.000 61.18155 120 VAL C CA 1
ATOM 4545 C C . VAL C 1 126 ? -0.19139 -36.36355 51.86986 1.000 67.25841 120 VAL C C 1
ATOM 4546 O O . VAL C 1 126 ? -0.62202 -37.34410 52.48549 1.000 71.73257 120 VAL C O 1
ATOM 4550 N N . ILE C 1 127 ? 0.25666 -35.28596 52.51003 1.000 69.21950 121 ILE C N 1
ATOM 4551 C CA . ILE C 1 127 ? 0.34431 -35.28993 53.96381 1.000 64.81605 121 ILE C CA 1
ATOM 4552 C C . ILE C 1 127 ? -0.86795 -34.65689 54.62139 1.000 67.46525 121 ILE C C 1
ATOM 4553 O O . ILE C 1 127 ? -0.99830 -34.74483 55.85108 1.000 78.04508 121 ILE C O 1
ATOM 4558 N N . ASP C 1 128 ? -1.76632 -34.04446 53.85819 1.000 66.08154 122 ASP C N 1
ATOM 4559 C CA . ASP C 1 128 ? -2.91435 -33.39206 54.47445 1.000 69.01225 122 ASP C CA 1
ATOM 4560 C C . ASP C 1 128 ? -3.76170 -34.38068 55.25927 1.000 72.10855 122 ASP C C 1
ATOM 4561 O O . ASP C 1 128 ? -4.18289 -35.40974 54.72893 1.000 74.15535 122 ASP C O 1
ATOM 4566 N N . GLY C 1 129 ? -4.04460 -34.04167 56.51674 1.000 74.76966 123 GLY C N 1
ATOM 4567 C CA . GLY C 1 129 ? -4.88571 -34.85544 57.36959 1.000 76.82921 123 GLY C CA 1
ATOM 4568 C C . GLY C 1 129 ? -4.15729 -35.93734 58.13261 1.000 78.24739 123 GLY C C 1
ATOM 4569 O O . GLY C 1 129 ? -4.75883 -36.56939 59.00788 1.000 82.72467 123 GLY C O 1
ATOM 4570 N N . ALA C 1 130 ? -2.89416 -36.18325 57.81381 1.000 76.40352 124 ALA C N 1
ATOM 4571 C CA . ALA C 1 130 ? -2.08034 -37.11111 58.56993 1.000 76.03931 124 ALA C CA 1
ATOM 4572 C C . ALA C 1 130 ? -1.51273 -36.38850 59.77703 1.000 78.48407 124 ALA C C 1
ATOM 4573 O O . ALA C 1 130 ? -1.23818 -35.19098 59.72418 1.000 86.89713 124 ALA C O 1
ATOM 4575 N N . ASP C 1 131 ? -1.35220 -37.10591 60.88112 1.000 82.01263 125 ASP C N 1
ATOM 4576 C CA . ASP C 1 131 ? -0.71093 -36.50591 62.04196 1.000 88.05624 125 ASP C CA 1
ATOM 4577 C C . ASP C 1 131 ? 0.66707 -37.10646 62.28733 1.000 87.85855 125 ASP C C 1
ATOM 4578 O O . ASP C 1 131 ? 1.67188 -36.38914 62.24192 1.000 89.30318 125 ASP C O 1
ATOM 4583 N N . GLU C 1 132 ? 0.75711 -38.41102 62.50974 1.000 81.08942 126 GLU C N 1
ATOM 4584 C CA . GLU C 1 132 ? 2.05984 -39.04343 62.58807 1.000 81.93932 126 GLU C CA 1
ATOM 4585 C C . GLU C 1 132 ? 2.45028 -39.42878 61.16789 1.000 84.15206 126 GLU C C 1
ATOM 4586 O O . GLU C 1 132 ? 1.77773 -40.24618 60.53181 1.000 84.35859 126 GLU C O 1
ATOM 4592 N N . ILE C 1 133 ? 3.54546 -38.85064 60.68681 1.000 80.82547 127 ILE C N 1
ATOM 4593 C CA . ILE C 1 133 ? 4.03117 -39.04050 59.32905 1.000 69.66139 127 ILE C CA 1
ATOM 4594 C C . ILE C 1 133 ? 5.28930 -39.88714 59.39355 1.000 73.03671 127 ILE C C 1
ATOM 4595 O O . ILE C 1 133 ? 6.24200 -39.54936 60.11218 1.000 72.42953 127 ILE C O 1
ATOM 4600 N N . LEU C 1 134 ? 5.29587 -40.98043 58.64292 1.000 68.49039 128 LEU C N 1
ATOM 4601 C CA . LEU C 1 134 ? 6.42196 -41.89431 58.59711 1.000 71.27385 128 LEU C CA 1
ATOM 4602 C C . LEU C 1 134 ? 7.00851 -41.87059 57.19918 1.000 64.74870 128 LEU C C 1
ATOM 4603 O O . LEU C 1 134 ? 6.27553 -41.91383 56.20763 1.000 62.18256 128 LEU C O 1
ATOM 4608 N N . VAL C 1 135 ? 8.32795 -41.80851 57.13631 1.000 62.57331 129 VAL C N 1
ATOM 4609 C 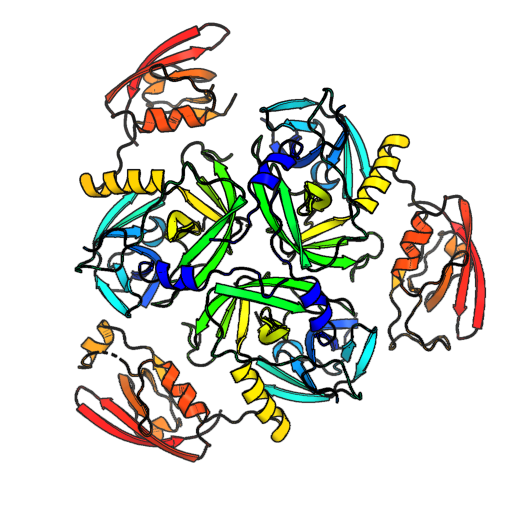CA . VAL C 1 135 ? 9.07131 -41.75842 55.89504 1.000 58.10010 129 VAL C CA 1
ATOM 4610 C C . VAL C 1 135 ? 9.82707 -43.06617 55.78740 1.000 59.59209 129 VAL C C 1
ATOM 4611 O O . VAL C 1 135 ? 10.55601 -43.44603 56.70903 1.000 58.64610 129 VAL C O 1
ATOM 4615 N N . ARG C 1 136 ? 9.65962 -43.75083 54.66521 1.000 63.34385 130 ARG C N 1
ATOM 4616 C CA . ARG C 1 136 ? 10.17954 -45.09751 54.49176 1.000 60.65064 130 ARG C CA 1
ATOM 4617 C C . ARG C 1 136 ? 11.15880 -45.09133 53.33416 1.000 60.91684 130 ARG C C 1
ATOM 4618 O O . ARG C 1 136 ? 10.78262 -44.74615 52.20869 1.000 63.13398 130 ARG C O 1
ATOM 4626 N N . LEU C 1 137 ? 12.40489 -45.45662 53.62711 1.000 66.74354 131 LEU C N 1
ATOM 4627 C CA . LEU C 1 137 ? 13.55485 -45.45395 52.73695 1.000 67.78246 131 LEU C CA 1
ATOM 4628 C C . LEU C 1 137 ? 13.68564 -46.76797 51.96701 1.000 74.69318 131 LEU C C 1
ATOM 4629 O O . LEU C 1 137 ? 12.98554 -47.75303 52.22846 1.000 71.99304 131 LEU C O 1
ATOM 4634 N N . SER C 1 138 ? 14.61784 -46.76388 50.99713 1.000 78.89952 132 SER C N 1
ATOM 4635 C CA . SER C 1 138 ? 14.89152 -47.94085 50.17291 1.000 78.65418 132 SER C CA 1
ATOM 4636 C C . SER C 1 138 ? 15.64905 -48.99806 50.95185 1.000 83.08199 132 SER C C 1
ATOM 4637 O O . SER C 1 138 ? 15.48783 -50.19243 50.68006 1.000 83.61118 132 SER C O 1
ATOM 4640 N N . ASP C 1 139 ? 16.48563 -48.59194 51.91298 1.000 81.03768 133 ASP C N 1
ATOM 4641 C CA . ASP C 1 139 ? 17.04182 -49.60555 52.79676 1.000 80.39053 133 ASP C CA 1
ATOM 4642 C C . ASP C 1 139 ? 15.97152 -50.11866 53.74183 1.000 78.46422 133 ASP C C 1
ATOM 4643 O O . ASP C 1 139 ? 16.20987 -51.06910 54.48851 1.000 79.25641 133 ASP C O 1
ATOM 4648 N N . ARG C 1 140 ? 14.77969 -49.53437 53.65365 1.000 77.65191 134 ARG C N 1
ATOM 4649 C CA . ARG C 1 140 ? 13.60432 -49.91367 54.41787 1.000 81.47320 134 ARG C CA 1
ATOM 4650 C C . ARG C 1 140 ? 13.70364 -49.49769 55.88256 1.000 77.21775 134 ARG C C 1
ATOM 4651 O O . ARG C 1 140 ? 12.99551 -50.02127 56.73999 1.000 80.71069 134 ARG C O 1
ATOM 4659 N N . SER C 1 141 ? 14.57354 -48.52524 56.15896 1.000 76.69230 135 SER C N 1
ATOM 4660 C CA . SER C 1 141 ? 14.47440 -47.78534 57.40780 1.000 74.91084 135 SER C CA 1
ATOM 4661 C C . SER C 1 141 ? 13.14354 -47.05595 57.44902 1.000 65.19621 135 SER C C 1
ATOM 4662 O O . SER C 1 141 ? 12.65471 -46.57044 56.43367 1.000 71.37315 135 SER C O 1
ATOM 4665 N N . GLU C 1 142 ? 12.58242 -46.93509 58.64281 1.000 67.10433 136 GLU C N 1
ATOM 4666 C CA . GLU C 1 142 ? 11.33112 -46.22990 58.86557 1.000 65.45875 136 GLU C CA 1
ATOM 4667 C C . GLU C 1 142 ? 11.65012 -45.09266 59.81807 1.000 69.66956 136 GLU C C 1
ATOM 4668 O O . GLU C 1 142 ? 12.22453 -45.33424 60.88543 1.000 78.33346 136 GLU C O 1
ATOM 4674 N N . LEU C 1 143 ? 11.30778 -43.85848 59.43397 1.000 59.37426 137 LEU C N 1
ATOM 4675 C CA . LEU C 1 143 ? 11.72295 -42.68687 60.18563 1.000 58.89677 137 LEU C CA 1
ATOM 4676 C C . LEU C 1 143 ? 10.53050 -41.80287 60.50718 1.000 67.40503 137 LEU C C 1
ATOM 4677 O O . LEU C 1 143 ? 9.58116 -41.67940 59.72542 1.000 69.79694 137 LEU C O 1
ATOM 4682 N N . LYS C 1 144 ? 10.59948 -41.18534 61.67769 1.000 71.26692 138 LYS C N 1
ATOM 4683 C CA . LYS C 1 144 ? 9.56658 -40.27078 62.12791 1.000 71.31608 138 LYS C CA 1
ATOM 4684 C C . LYS C 1 144 ? 9.80873 -38.88995 61.53204 1.000 69.22300 138 LYS C C 1
ATOM 4685 O O . LYS C 1 144 ? 10.94887 -38.42491 61.45830 1.000 70.18079 138 LYS C O 1
ATOM 4691 N N . ALA C 1 145 ? 8.73995 -38.26512 61.04803 1.000 66.09409 139 ALA C N 1
ATOM 4692 C CA . ALA C 1 145 ? 8.81037 -36.98876 60.34462 1.000 64.12005 139 ALA C CA 1
ATOM 4693 C C . ALA C 1 145 ? 7.90045 -35.96395 61.00741 1.000 64.24798 139 ALA C C 1
ATOM 4694 O O . ALA C 1 145 ? 6.73524 -36.25622 61.30258 1.000 67.90250 139 ALA C O 1
ATOM 4696 N N . LYS C 1 146 ? 8.42436 -34.77706 61.25958 1.000 65.02542 140 LYS C N 1
ATOM 4697 C CA . LYS C 1 146 ? 7.55537 -33.66637 61.61063 1.000 75.32450 140 LYS C CA 1
ATOM 4698 C C . LYS C 1 146 ? 7.37247 -32.76409 60.39738 1.000 69.24921 140 LYS C C 1
ATOM 4699 O O . LYS C 1 146 ? 8.25443 -32.64447 59.54049 1.000 63.31805 140 LYS C O 1
ATOM 4705 N N . LEU C 1 147 ? 6.18845 -32.17278 60.31107 1.000 65.74154 141 LEU C N 1
ATOM 4706 C CA . LEU C 1 147 ? 5.82244 -31.34079 59.18006 1.000 59.14044 141 LEU C CA 1
ATOM 4707 C C . LEU C 1 147 ? 6.48105 -29.97055 59.33331 1.000 65.82329 141 LEU C C 1
ATOM 4708 O O . LEU C 1 147 ? 6.10259 -29.17806 60.20423 1.000 70.45044 141 LEU C O 1
ATOM 4713 N N . VAL C 1 148 ? 7.50499 -29.70856 58.51696 1.000 58.56959 142 VAL C N 1
ATOM 4714 C CA . VAL C 1 148 ? 8.18475 -28.41959 58.56186 1.000 56.06653 142 VAL C CA 1
ATOM 4715 C C . VAL C 1 148 ? 7.28425 -27.31147 58.04047 1.000 57.27126 142 VAL C C 1
ATOM 4716 O O . VAL C 1 148 ? 7.25835 -26.21027 58.59687 1.000 63.82250 142 VAL C O 1
ATOM 4720 N N . GLY C 1 149 ? 6.54721 -27.56906 56.96517 1.000 61.39007 143 GLY C N 1
ATOM 4721 C CA . GLY C 1 149 ? 5.65286 -26.54188 56.42522 1.000 53.52657 143 GLY C CA 1
ATOM 4722 C C . GLY C 1 149 ? 4.95323 -27.03231 55.17730 1.000 56.98620 143 GLY C C 1
ATOM 4723 O O . GLY C 1 149 ? 5.35947 -28.01708 54.55422 1.000 62.56922 143 GLY C O 1
ATOM 4724 N N . THR C 1 150 ? 3.86313 -26.35077 54.84336 1.000 58.35407 144 THR C N 1
ATOM 4725 C CA . THR C 1 150 ? 3.06193 -26.76471 53.70136 1.000 60.20569 144 THR C CA 1
ATOM 4726 C C . THR C 1 150 ? 2.47057 -25.54961 52.99769 1.000 55.60944 144 THR C C 1
ATOM 4727 O O . THR C 1 150 ? 2.21894 -24.52155 53.61785 1.000 62.30028 144 THR C O 1
ATOM 4731 N N . ASP C 1 151 ? 2.23380 -25.68897 51.69706 1.000 57.55164 145 ASP C N 1
ATOM 4732 C CA . ASP C 1 151 ? 1.65396 -24.63005 50.87920 1.000 57.93163 145 ASP C CA 1
ATOM 4733 C C . ASP C 1 151 ? 0.63260 -25.23175 49.92253 1.000 63.14728 145 ASP C C 1
ATOM 4734 O O . ASP C 1 151 ? 0.99221 -25.70571 48.82785 1.000 65.21486 145 ASP C O 1
ATOM 4739 N N . PRO C 1 152 ? -0.65041 -25.20276 50.28539 1.000 64.73335 146 PRO C N 1
ATOM 4740 C CA . PRO C 1 152 ? -1.67403 -25.79128 49.40475 1.000 61.22246 146 PRO C CA 1
ATOM 4741 C C . PRO C 1 152 ? -1.70986 -25.19610 48.01376 1.000 68.98200 146 PRO C C 1
ATOM 4742 O O . PRO C 1 152 ? -1.97490 -25.93942 47.05997 1.000 72.62757 146 PRO C O 1
ATOM 4746 N N . ARG C 1 153 ? -1.44144 -23.88839 47.86700 1.000 69.52698 147 ARG C N 1
ATOM 4747 C CA . ARG C 1 153 ? -1.61093 -23.22284 46.57386 1.000 66.43180 147 ARG C CA 1
ATOM 4748 C C . ARG C 1 153 ? -0.65890 -23.77814 45.52173 1.000 65.80209 147 ARG C C 1
ATOM 4749 O O . ARG C 1 153 ? -1.04928 -23.98154 44.37028 1.000 71.89639 147 ARG C O 1
ATOM 4757 N N . THR C 1 154 ? 0.59669 -24.00490 45.88000 1.000 65.74463 148 THR C N 1
ATOM 4758 C CA . THR C 1 154 ? 1.46056 -24.74857 44.98633 1.000 61.56787 148 THR C CA 1
ATOM 4759 C C . THR C 1 154 ? 1.41061 -26.23494 45.27537 1.000 68.06905 148 THR C C 1
ATOM 4760 O O . THR C 1 154 ? 1.98375 -27.02010 44.50814 1.000 65.94326 148 THR C O 1
ATOM 4764 N N . ASP C 1 155 ? 0.72281 -26.63770 46.34857 1.000 66.18774 149 ASP C N 1
ATOM 4765 C CA . ASP C 1 155 ? 0.64635 -28.04349 46.72849 1.000 60.38691 149 ASP C CA 1
ATOM 4766 C C . ASP C 1 155 ? 2.03666 -28.60267 46.98952 1.000 61.41438 149 ASP C C 1
ATOM 4767 O O . ASP C 1 155 ? 2.41555 -29.62985 46.43793 1.000 68.09710 149 ASP C O 1
ATOM 4772 N N . VAL C 1 156 ? 2.82138 -27.89676 47.80686 1.000 62.60898 150 VAL C N 1
ATOM 4773 C CA . VAL C 1 156 ? 4.16869 -28.33803 48.16635 1.000 57.23295 150 VAL C CA 1
ATOM 4774 C C . VAL C 1 156 ? 4.25420 -28.48175 49.67778 1.000 58.09406 150 VAL C C 1
ATOM 4775 O O . VAL C 1 156 ? 3.75010 -27.63702 50.41390 1.000 58.80562 150 VAL C O 1
ATOM 4779 N N . ALA C 1 157 ? 4.87219 -29.55786 50.14432 1.000 59.28708 151 ALA C N 1
ATOM 4780 C CA . ALA C 1 157 ? 5.07377 -29.78972 51.56396 1.000 52.62703 151 ALA C CA 1
ATOM 4781 C C . ALA C 1 157 ? 6.52419 -30.14926 51.82342 1.000 48.40451 151 ALA C C 1
ATOM 4782 O O . ALA C 1 157 ? 7.18308 -30.77304 50.99498 1.000 48.89561 151 ALA C O 1
ATOM 4784 N N . VAL C 1 158 ? 7.01056 -29.72525 52.98261 1.000 51.80080 152 VAL C N 1
ATOM 4785 C CA . VAL C 1 158 ? 8.35795 -29.98704 53.45617 1.000 53.04204 152 VAL C CA 1
ATOM 4786 C C . VAL C 1 158 ? 8.24359 -30.69940 54.80084 1.000 61.60355 152 VAL C C 1
ATOM 4787 O O . VAL C 1 158 ? 7.57923 -30.18429 55.72200 1.000 62.32441 152 VAL C O 1
ATOM 4791 N N . LEU C 1 159 ? 8.88240 -31.87757 54.90383 1.000 47.32367 153 LEU C N 1
ATOM 4792 C CA . LEU C 1 159 ? 9.00557 -32.65776 56.12296 1.000 50.87729 153 LEU C CA 1
ATOM 4793 C C . LEU C 1 159 ? 10.47460 -32.71486 56.53416 1.000 55.84989 153 LEU C C 1
ATOM 4794 O O . LEU C 1 159 ? 11.37396 -32.45611 55.72345 1.000 55.43816 153 LEU C O 1
ATOM 4799 N N . LYS C 1 160 ? 10.71398 -33.05702 57.80642 1.000 51.48201 154 LYS C N 1
ATOM 4800 C CA . LYS C 1 160 ? 12.06093 -33.26789 58.32305 1.000 56.50659 154 LYS C CA 1
ATOM 4801 C C . LYS C 1 160 ? 12.14850 -34.58703 59.07575 1.000 64.08842 154 LYS C C 1
ATOM 4802 O O . LYS C 1 160 ? 11.37856 -34.81598 60.01656 1.000 63.29868 154 LYS C O 1
ATOM 4808 N N . ILE C 1 161 ? 13.12608 -35.42183 58.70300 1.000 62.99214 155 ILE C N 1
ATOM 4809 C CA . ILE C 1 161 ? 13.45277 -36.62123 59.47134 1.000 62.54401 155 ILE C CA 1
ATOM 4810 C C . ILE C 1 161 ? 14.89319 -36.50931 59.94188 1.000 64.24828 155 ILE C C 1
ATOM 4811 O O . ILE C 1 161 ? 15.59281 -35.54221 59.62407 1.000 64.46864 155 ILE C O 1
ATOM 4816 N N . GLU C 1 162 ? 15.35769 -37.51476 60.66659 1.000 64.69292 156 GLU C N 1
ATOM 4817 C CA . GLU C 1 162 ? 16.64828 -37.46033 61.33340 1.000 68.65242 156 GLU C CA 1
ATOM 4818 C C . GLU C 1 162 ? 17.57099 -38.50271 60.72621 1.000 72.12210 156 GLU C C 1
ATOM 4819 O O . GLU C 1 162 ? 17.38518 -39.70654 60.92359 1.000 74.67591 156 GLU C O 1
ATOM 4825 N N . GLY C 1 163 ? 18.58214 -38.03692 60.01337 1.000 70.74071 157 GLY C N 1
ATOM 4826 C CA . GLY C 1 163 ? 19.60662 -38.94054 59.54678 1.000 66.21440 157 GLY C CA 1
ATOM 4827 C C . GLY C 1 163 ? 20.83475 -38.12157 59.24080 1.000 68.68208 157 GLY C C 1
ATOM 4828 O O . GLY C 1 163 ? 20.85568 -36.90021 59.40215 1.000 68.74980 157 GLY C O 1
ATOM 4829 N N . LYS C 1 164 ? 21.87341 -38.81922 58.81554 1.000 73.71116 158 LYS C N 1
ATOM 4830 C CA . LYS C 1 164 ? 23.13440 -38.18631 58.47548 1.000 77.50935 158 LYS C CA 1
ATOM 4831 C C . LYS C 1 164 ? 23.60904 -38.83052 57.18425 1.000 76.35409 158 LYS C C 1
ATOM 4832 O O . LYS C 1 164 ? 23.64375 -40.06494 57.07492 1.000 72.36827 158 LYS C O 1
ATOM 4838 N N . ASP C 1 165 ? 23.94175 -37.99583 56.20276 1.000 72.53759 159 ASP C N 1
ATOM 4839 C CA . ASP C 1 165 ? 24.33702 -38.48013 54.88352 1.000 71.47679 159 ASP C CA 1
ATOM 4840 C C . ASP C 1 165 ? 23.28887 -39.43969 54.33571 1.000 64.84452 159 ASP C C 1
ATOM 4841 O O . ASP C 1 165 ? 23.58815 -40.56688 53.94114 1.000 58.80063 159 ASP C O 1
ATOM 4846 N N . LEU C 1 166 ? 22.03596 -38.99425 54.37084 1.000 63.25400 160 LEU C N 1
ATOM 4847 C CA . LEU C 1 166 ? 20.98066 -39.70468 53.67202 1.000 62.84637 160 LEU C CA 1
ATOM 4848 C C . LEU C 1 166 ? 21.20061 -39.55456 52.16533 1.000 59.09581 160 LEU C C 1
ATOM 4849 O O . LEU C 1 166 ? 21.83994 -38.59425 51.72847 1.000 57.82990 160 LEU C O 1
ATOM 4854 N N . PRO C 1 167 ? 20.74206 -40.51797 51.35761 1.000 58.48394 161 PRO C N 1
ATOM 4855 C CA . PRO C 1 167 ? 20.78565 -40.34062 49.89435 1.000 56.72646 161 PRO C CA 1
ATOM 4856 C C . PRO C 1 167 ? 19.94776 -39.14121 49.46874 1.000 56.19238 161 PRO C C 1
ATOM 4857 O O . PRO C 1 167 ? 18.77830 -39.00608 49.85141 1.000 52.77857 161 PRO C O 1
ATOM 4861 N N . THR C 1 168 ? 20.55164 -38.25607 48.68281 1.000 51.67324 162 THR C N 1
ATOM 4862 C CA . THR C 1 168 ? 19.89076 -37.00090 48.35493 1.000 58.61127 162 THR C CA 1
ATOM 4863 C C . THR C 1 168 ? 19.80335 -36.79636 46.85118 1.000 53.40935 162 THR C C 1
ATOM 4864 O O . THR C 1 168 ? 20.72863 -37.13942 46.10319 1.000 48.75048 162 THR C O 1
ATOM 4868 N N . ALA C 1 169 ? 18.67660 -36.23328 46.42336 1.000 47.75160 163 ALA C N 1
ATOM 4869 C CA . ALA C 1 169 ? 18.43672 -36.00280 45.01127 1.000 45.33760 163 ALA C CA 1
ATOM 4870 C C . ALA C 1 169 ? 19.11977 -34.71915 44.55214 1.000 47.08356 163 ALA C C 1
ATOM 4871 O O . ALA C 1 169 ? 18.98231 -33.68191 45.19344 1.000 50.62312 163 ALA C O 1
ATOM 4873 N N . LYS C 1 170 ? 19.88793 -34.80217 43.46201 1.000 45.99480 164 LYS C N 1
ATOM 4874 C CA . LYS C 1 170 ? 20.37010 -33.60823 42.79181 1.000 40.62537 164 LYS C CA 1
ATOM 4875 C C . LYS C 1 170 ? 19.18565 -32.81790 42.23792 1.000 45.84784 164 LYS C C 1
ATOM 4876 O O . LYS C 1 170 ? 18.25155 -33.39867 41.67318 1.000 43.14115 164 LYS C O 1
ATOM 4882 N N . LEU C 1 171 ? 19.22924 -31.48647 42.36839 1.000 44.29542 165 LEU C N 1
ATOM 4883 C CA . LEU C 1 171 ? 18.17319 -30.63041 41.83873 1.000 44.55572 165 LEU C CA 1
ATOM 4884 C C . LEU C 1 171 ? 18.63565 -29.89913 40.58681 1.000 46.20017 165 LEU C C 1
ATOM 4885 O O . LEU C 1 171 ? 19.78971 -29.46289 40.49014 1.000 48.96962 165 LEU C O 1
ATOM 4890 N N . GLY C 1 172 ? 17.71473 -29.74805 39.63423 1.000 46.73332 166 GLY C N 1
ATOM 4891 C CA . GLY C 1 172 ? 17.98796 -29.08049 38.39446 1.000 49.24246 166 GLY C CA 1
ATOM 4892 C C . GLY C 1 172 ? 17.21050 -27.79082 38.23410 1.000 47.87235 166 GLY C C 1
ATOM 4893 O O . GLY C 1 172 ? 16.64981 -27.24178 39.18934 1.000 54.84515 166 GLY C O 1
ATOM 4894 N N . ASN C 1 173 ? 17.15173 -27.31294 36.99755 1.000 51.22332 167 ASN C N 1
ATOM 4895 C CA . ASN C 1 173 ? 16.43641 -26.08945 36.65577 1.000 49.90951 167 ASN C CA 1
ATOM 4896 C C . ASN C 1 173 ? 15.22488 -26.47373 35.82587 1.000 48.63894 167 ASN C C 1
ATOM 4897 O O . ASN C 1 173 ? 15.35788 -27.18624 34.82241 1.000 50.32228 167 ASN C O 1
ATOM 4902 N N . SER C 1 174 ? 14.04460 -26.05235 36.25354 1.000 41.70190 168 SER C N 1
ATOM 4903 C CA . SER C 1 174 ? 12.91385 -26.37875 35.40921 1.000 44.14576 168 SER C CA 1
ATOM 4904 C C . SER C 1 174 ? 12.67711 -25.35017 34.31919 1.000 48.59366 168 SER C C 1
ATOM 4905 O O . SER C 1 174 ? 11.93609 -25.63377 33.37599 1.000 56.67282 168 SER C O 1
ATOM 4908 N N . ASN C 1 175 ? 13.27599 -24.16793 34.40650 1.000 53.75998 169 ASN C N 1
ATOM 4909 C CA . ASN C 1 175 ? 13.04040 -23.18930 33.35225 1.000 50.53197 169 ASN C CA 1
ATOM 4910 C C . ASN C 1 175 ? 13.77017 -23.56427 32.08248 1.000 46.20201 169 ASN C C 1
ATOM 4911 O O . ASN C 1 175 ? 13.37251 -23.12401 31.00477 1.000 51.80748 169 ASN C O 1
ATOM 4916 N N . THR C 1 176 ? 14.81182 -24.37643 32.17127 1.000 47.13529 170 THR C N 1
ATOM 4917 C CA . THR C 1 176 ? 15.48303 -24.82530 30.96054 1.000 53.05028 170 THR C CA 1
ATOM 4918 C C . THR C 1 176 ? 14.93318 -26.14667 30.44937 1.000 48.45877 170 THR C C 1
ATOM 4919 O O . THR C 1 176 ? 15.48794 -26.70923 29.50604 1.000 53.38821 170 THR C O 1
ATOM 4923 N N . LEU C 1 177 ? 13.87946 -26.66386 31.05967 1.000 46.33491 171 LEU C N 1
ATOM 4924 C CA . LEU C 1 177 ? 13.23319 -27.85209 30.53938 1.000 46.10883 171 LEU C CA 1
ATOM 4925 C C . LEU C 1 177 ? 12.55695 -27.49516 29.21994 1.000 58.56042 171 LEU C C 1
ATOM 4926 O O . LEU C 1 177 ? 11.85073 -26.48200 29.12085 1.000 57.49966 171 LEU C O 1
ATOM 4931 N N . LYS C 1 178 ? 12.81249 -28.30569 28.19353 1.000 56.88283 172 LYS C N 1
ATOM 4932 C CA . LYS C 1 178 ? 12.29111 -28.09521 26.85313 1.000 48.62667 172 LYS C CA 1
ATOM 4933 C C . LYS C 1 178 ? 11.19569 -29.11391 26.55161 1.000 45.51028 172 LYS C C 1
ATOM 4934 O O . LYS C 1 178 ? 11.35064 -30.30003 26.83002 1.000 44.10978 172 LYS C O 1
ATOM 4940 N N . VAL C 1 179 ? 10.09550 -28.65143 25.97068 1.000 43.00132 173 VAL C N 1
ATOM 4941 C CA . VAL C 1 179 ? 9.03864 -29.55488 25.54095 1.000 41.36934 173 VAL C CA 1
ATOM 4942 C C . VAL C 1 179 ? 9.60374 -30.55219 24.53762 1.000 46.44936 173 VAL C C 1
ATOM 4943 O O . VAL C 1 179 ? 10.33118 -30.17393 23.61246 1.000 45.78372 173 VAL C O 1
ATOM 4947 N N . GLY C 1 180 ? 9.31805 -31.85933 24.75466 1.000 46.13206 174 GLY C N 1
ATOM 4948 C CA . GLY C 1 180 ? 9.93582 -32.93325 23.99875 1.000 38.36435 174 GLY C CA 1
ATOM 4949 C C . GLY C 1 180 ? 11.07100 -33.67681 24.68816 1.000 41.71760 174 GLY C C 1
ATOM 4950 O O . GLY C 1 180 ? 11.50127 -34.71042 24.16639 1.000 41.35480 174 GLY C O 1
ATOM 4951 N N . GLU C 1 181 ? 11.59747 -33.16876 25.81028 1.000 42.09999 175 GLU C N 1
ATOM 4952 C CA . GLU C 1 181 ? 12.67541 -33.83327 26.54316 1.000 41.45929 175 GLU C CA 1
ATOM 4953 C C . GLU C 1 181 ? 12.18350 -35.07627 27.27480 1.000 40.25400 175 GLU C C 1
ATOM 4954 O O . GLU C 1 181 ? 11.06630 -35.11927 27.78343 1.000 42.69225 175 GLU C O 1
ATOM 4960 N N . TRP C 1 182 ? 13.04509 -36.08108 27.37073 1.000 37.93732 176 TRP C N 1
ATOM 4961 C CA . TRP C 1 182 ? 12.69527 -37.27591 28.13023 1.000 38.72783 176 TRP C CA 1
ATOM 4962 C C . TRP C 1 182 ? 12.78970 -36.98395 29.61628 1.000 44.20347 176 TRP C C 1
ATOM 4963 O O . TRP C 1 182 ? 13.70683 -36.28284 30.07024 1.000 46.40857 176 TRP C O 1
ATOM 4974 N N . VAL C 1 183 ? 11.81761 -37.49265 30.37246 1.000 39.23342 177 VAL C N 1
ATOM 4975 C CA . VAL C 1 183 ? 11.83615 -37.39258 31.82071 1.000 40.71861 177 VAL C CA 1
ATOM 4976 C C . VAL C 1 183 ? 11.41806 -38.72553 32.40664 1.000 43.70480 177 VAL C C 1
ATOM 4977 O O . VAL C 1 183 ? 10.83225 -39.57628 31.72763 1.000 43.21286 177 VAL C O 1
ATOM 4981 N N . LEU C 1 184 ? 11.74440 -38.88409 33.69688 1.000 46.27881 178 LEU C N 1
ATOM 4982 C CA . LEU C 1 184 ? 11.52193 -40.10983 34.45414 1.000 44.35103 178 LEU C CA 1
ATOM 4983 C C . LEU C 1 184 ? 10.95652 -39.77640 35.82617 1.000 41.01913 178 LEU C C 1
ATOM 4984 O O . LEU C 1 184 ? 11.64124 -39.14411 36.63001 1.000 44.99813 178 LEU C O 1
ATOM 4989 N N . ALA C 1 185 ? 9.72814 -40.21329 36.09611 1.000 38.84797 179 ALA C N 1
ATOM 4990 C CA . ALA C 1 185 ? 9.11870 -40.14702 37.41741 1.000 37.89426 179 ALA C CA 1
ATOM 4991 C C . ALA C 1 185 ? 9.46007 -41.39232 38.23093 1.000 47.94161 179 ALA C C 1
ATOM 4992 O O . ALA C 1 185 ? 9.37049 -42.52095 37.72966 1.000 45.84902 179 ALA C O 1
ATOM 4994 N N . ILE C 1 186 ? 9.86897 -41.19378 39.48273 1.000 51.11941 180 ILE C N 1
ATOM 4995 C CA . ILE C 1 186 ? 10.08196 -42.29689 40.41666 1.000 44.10297 180 ILE C CA 1
ATOM 4996 C C . ILE C 1 186 ? 9.24239 -42.04130 41.65931 1.000 40.69602 180 ILE C C 1
ATOM 4997 O O . ILE C 1 186 ? 9.19879 -40.90972 42.16211 1.000 39.26789 180 ILE C O 1
ATOM 5002 N N . GLY C 1 187 ? 8.51798 -43.07741 42.09554 1.000 40.24011 181 GLY C N 1
ATOM 5003 C CA . GLY C 1 187 ? 7.71818 -43.01418 43.29313 1.000 42.99171 181 GLY C CA 1
ATOM 5004 C C . GLY C 1 187 ? 8.04466 -44.19928 44.18935 1.000 52.39556 181 GLY C C 1
ATOM 5005 O O . GLY C 1 187 ? 8.85104 -45.06389 43.83682 1.000 50.59862 181 GLY C O 1
ATOM 5006 N N . SER C 1 188 ? 7.43714 -44.19699 45.37856 1.000 54.92729 182 SER C N 1
ATOM 5007 C CA . SER C 1 188 ? 7.46734 -45.32720 46.30870 1.000 54.57506 182 SER C CA 1
ATOM 5008 C C . SER C 1 188 ? 6.03830 -45.49637 46.76672 1.000 56.35122 182 SER C C 1
ATOM 5009 O O . SER C 1 188 ? 5.67616 -45.10723 47.88190 1.000 55.81731 182 SER C O 1
ATOM 5012 N N . PRO C 1 189 ? 5.19782 -46.08426 45.91941 1.000 59.03936 183 PRO C N 1
ATOM 5013 C CA . PRO C 1 189 ? 3.74567 -45.93421 46.09495 1.000 60.66403 183 PRO C CA 1
ATOM 5014 C C . PRO C 1 189 ? 3.12849 -46.72763 47.24286 1.000 67.26103 183 PRO C C 1
ATOM 5015 O O . PRO C 1 189 ? 2.19733 -46.21634 47.87976 1.000 69.95128 183 PRO C O 1
ATOM 5019 N N . PHE C 1 190 ? 3.58467 -47.95457 47.51919 1.000 64.62140 184 PHE C N 1
ATOM 5020 C CA . PHE C 1 190 ? 2.86565 -48.88102 48.40994 1.000 70.98706 184 PHE C CA 1
ATOM 5021 C C . PHE C 1 190 ? 3.83856 -49.56938 49.36092 1.000 79.81044 184 PHE C C 1
ATOM 5022 O O . PHE C 1 190 ? 3.94233 -50.79143 49.42604 1.000 85.06710 184 PHE C O 1
ATOM 5024 N N . GLY C 1 191 ? 4.54446 -48.77772 50.13980 1.000 72.60771 185 GLY C N 1
ATOM 5025 C CA . GLY C 1 191 ? 5.59821 -49.28619 50.97680 1.000 68.68890 185 GLY C CA 1
ATOM 5026 C C . GLY C 1 191 ? 6.94404 -48.87403 50.42921 1.000 68.67028 185 GLY C C 1
ATOM 5027 O O . GLY C 1 191 ? 7.05923 -47.96177 49.61580 1.000 78.72874 185 GLY C O 1
ATOM 5028 N N . PHE C 1 192 ? 7.97507 -49.59548 50.84777 1.000 68.42776 186 PHE C N 1
ATOM 5029 C CA . PHE C 1 192 ? 9.33929 -49.14184 50.59574 1.000 77.59213 186 PHE C CA 1
ATOM 5030 C C . PHE C 1 192 ? 9.79877 -49.27481 49.14242 1.000 81.54985 186 PHE C C 1
ATOM 5031 O O . PHE C 1 192 ? 10.90714 -48.82448 48.82847 1.000 80.95831 186 PHE C O 1
ATOM 5039 N N . ASP C 1 193 ? 9.02106 -49.88352 48.25739 1.000 74.16845 187 ASP C N 1
ATOM 5040 C CA . ASP C 1 193 ? 9.51538 -50.19411 46.92139 1.000 74.24090 187 ASP C CA 1
ATOM 5041 C C . ASP C 1 193 ? 9.31757 -49.04449 45.93769 1.000 68.59003 187 ASP C C 1
ATOM 5042 O O . ASP C 1 193 ? 8.27654 -48.37823 45.94165 1.000 64.12981 187 ASP C O 1
ATOM 5047 N N . HIS C 1 194 ? 10.29032 -48.86360 45.04094 1.000 61.21998 188 HIS C N 1
ATOM 5048 C CA . HIS C 1 194 ? 10.20141 -47.81164 44.0367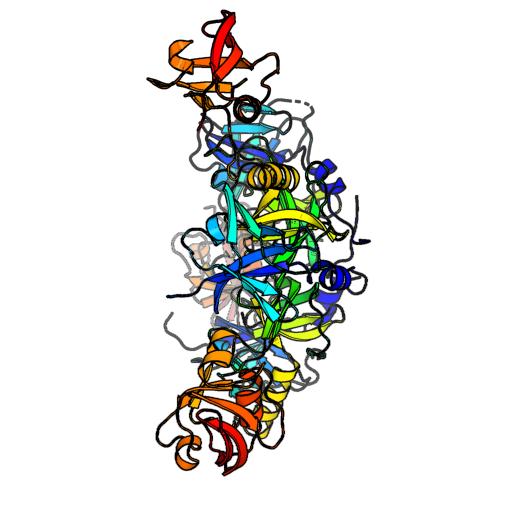4 1.000 57.93397 188 HIS C CA 1
ATOM 5049 C C . HIS C 1 194 ? 9.50072 -48.32710 42.79223 1.000 54.81315 188 HIS C C 1
ATOM 5050 O O . HIS C 1 194 ? 9.64867 -49.48245 42.39731 1.000 57.13123 188 HIS C O 1
ATOM 5057 N N . SER C 1 195 ? 8.75403 -47.43986 42.16636 1.000 52.68737 189 SER C N 1
ATOM 5058 C CA . SER C 1 195 ? 8.12701 -47.68425 40.88886 1.000 50.22296 189 SER C CA 1
ATOM 5059 C C . SER C 1 195 ? 8.51699 -46.54366 39.96183 1.000 50.77685 189 SER C C 1
ATOM 5060 O O . SER C 1 195 ? 8.68214 -45.40677 40.40056 1.000 51.07621 189 SER C O 1
ATOM 5063 N N . VAL C 1 196 ? 8.63148 -46.83970 38.66863 1.000 53.89372 190 VAL C N 1
ATOM 5064 C CA . VAL C 1 196 ? 9.32514 -45.96138 37.72829 1.000 45.53958 190 VAL C CA 1
ATOM 5065 C C . VAL C 1 196 ? 8.50640 -45.81882 36.44892 1.000 45.91174 190 VAL C C 1
ATOM 5066 O O . VAL C 1 196 ? 8.03566 -46.81265 35.89723 1.000 48.08782 190 VAL C O 1
ATOM 5070 N N . THR C 1 197 ? 8.34218 -44.59623 35.95723 1.000 47.20538 191 THR C N 1
ATOM 5071 C CA . THR C 1 197 ? 7.73069 -44.44984 34.64491 1.000 48.60721 191 THR C CA 1
ATOM 5072 C C . THR C 1 197 ? 8.36544 -43.31838 33.84216 1.000 49.15708 191 THR C C 1
ATOM 5073 O O . THR C 1 197 ? 8.68646 -42.25580 34.37951 1.000 43.57097 191 THR C O 1
ATOM 5077 N N . LYS C 1 198 ? 8.47116 -43.54638 32.53189 1.000 49.84574 192 LYS C N 1
ATOM 5078 C CA . LYS C 1 198 ? 9.18342 -42.69826 31.59281 1.000 46.76590 192 LYS C CA 1
ATOM 5079 C C . LYS C 1 198 ? 8.18122 -41.93447 30.73738 1.000 43.74231 192 LYS C C 1
ATOM 5080 O O . LYS C 1 198 ? 7.00301 -42.28842 30.65632 1.000 48.29008 192 LYS C O 1
ATOM 5086 N N . GLY C 1 199 ? 8.66238 -40.87540 30.10569 1.000 40.51884 193 GLY C N 1
ATOM 5087 C CA . GLY C 1 199 ? 7.79022 -40.06902 29.27391 1.000 41.52872 193 GLY C CA 1
ATOM 5088 C C . GLY C 1 199 ? 8.53838 -38.86628 28.74721 1.000 42.11129 193 GLY C C 1
ATOM 5089 O O . GLY C 1 199 ? 9.76930 -38.78486 28.84306 1.000 42.03556 193 GLY C O 1
ATOM 5090 N N . ILE C 1 200 ? 7.79627 -37.92816 28.16685 1.000 42.85292 194 ILE C N 1
ATOM 5091 C CA . ILE C 1 200 ? 8.38982 -36.65090 27.78091 1.000 43.97261 194 ILE C CA 1
ATOM 5092 C C . ILE C 1 200 ? 7.62303 -35.48220 28.40702 1.000 40.68130 194 ILE C C 1
ATOM 5093 O O . ILE C 1 200 ? 6.50911 -35.63255 28.91904 1.000 39.76151 194 ILE C O 1
ATOM 5098 N N . VAL C 1 201 ? 8.25431 -34.30634 28.34986 1.000 39.42633 195 VAL C N 1
ATOM 5099 C CA . VAL C 1 201 ? 7.62571 -33.02926 28.68853 1.000 42.12377 195 VAL C CA 1
ATOM 5100 C C . VAL C 1 201 ? 6.62851 -32.66038 27.58497 1.000 41.70533 195 VAL C C 1
ATOM 5101 O O . VAL C 1 201 ? 7.01558 -32.38004 26.44751 1.000 37.48962 195 VAL C O 1
ATOM 5105 N N . SER C 1 202 ? 5.34228 -32.63829 27.93973 1.000 42.81833 196 SER C N 1
ATOM 5106 C CA . SER C 1 202 ? 4.25949 -32.37877 27.01111 1.000 39.59566 196 SER C CA 1
ATOM 5107 C C . SER C 1 202 ? 4.02619 -30.89819 26.81536 1.000 52.01013 196 SER C C 1
ATOM 5108 O O . SER C 1 202 ? 3.54117 -30.49383 25.75080 1.000 51.33380 196 SER C O 1
ATOM 5111 N N . ALA C 1 203 ? 4.26961 -30.10267 27.86133 1.000 54.74091 197 ALA C N 1
ATOM 5112 C CA . ALA C 1 203 ? 3.96961 -28.66811 27.86189 1.000 50.08562 197 ALA C CA 1
ATOM 5113 C C . ALA C 1 203 ? 4.44628 -28.05327 29.17098 1.000 52.82541 197 ALA C C 1
ATOM 5114 O O . ALA C 1 203 ? 4.68672 -28.75488 30.15668 1.000 48.74916 197 ALA C O 1
ATOM 5116 N N . LYS C 1 204 ? 4.62421 -26.73147 29.14806 1.000 54.84123 198 LYS C N 1
ATOM 5117 C CA . LYS C 1 204 ? 4.86753 -25.94184 30.34339 1.000 49.64718 198 LYS C CA 1
ATOM 5118 C C . LYS C 1 204 ? 4.00576 -24.69927 30.26588 1.000 57.96430 198 LYS C C 1
ATOM 5119 O O . LYS C 1 204 ? 3.68951 -24.21403 29.17536 1.000 64.45329 198 LYS C O 1
ATOM 5125 N N . GLY C 1 205 ? 3.67488 -24.14708 31.41744 1.000 63.64717 199 GLY C N 1
ATOM 5126 C CA . GLY C 1 205 ? 2.95923 -22.88667 31.40364 1.000 61.33812 199 GLY C CA 1
ATOM 5127 C C . GLY C 1 205 ? 2.84712 -22.27340 32.77193 1.000 70.18874 199 GLY C C 1
ATOM 5128 O O . GLY C 1 205 ? 3.54922 -22.65893 33.70745 1.000 73.35653 199 GLY C O 1
ATOM 5129 N N . ARG C 1 206 ? 1.94817 -21.30170 32.88150 1.000 78.90774 200 ARG C N 1
ATOM 5130 C CA . ARG C 1 206 ? 1.66555 -20.69858 34.17765 1.000 74.66733 200 ARG C CA 1
ATOM 5131 C C . ARG C 1 206 ? 0.17514 -20.51082 34.38390 1.000 77.33580 200 ARG C C 1
ATOM 5132 O O . ARG C 1 206 ? -0.22643 -19.77866 35.28996 1.000 87.29949 200 ARG C O 1
ATOM 5140 N N . SER C 1 207 ? -0.65182 -21.22639 33.63193 1.000 86.90675 201 SER C N 1
ATOM 5141 C CA . SER C 1 207 ? -2.04294 -20.83716 33.49298 1.000 97.04194 201 SER C CA 1
ATOM 5142 C C . SER C 1 207 ? -2.91411 -22.04039 33.17595 1.000 99.06536 201 SER C C 1
ATOM 5143 O O . SER C 1 207 ? -2.44532 -23.07365 32.69705 1.000 100.84070 201 SER C O 1
ATOM 5146 N N . LEU C 1 208 ? -4.19682 -21.87953 33.46624 1.000 109.39573 202 LEU C N 1
ATOM 5147 C CA . LEU C 1 208 ? -5.24496 -22.82369 33.11988 1.000 111.66411 202 LEU C CA 1
ATOM 5148 C C . LEU C 1 208 ? -6.53282 -22.03401 32.97152 1.00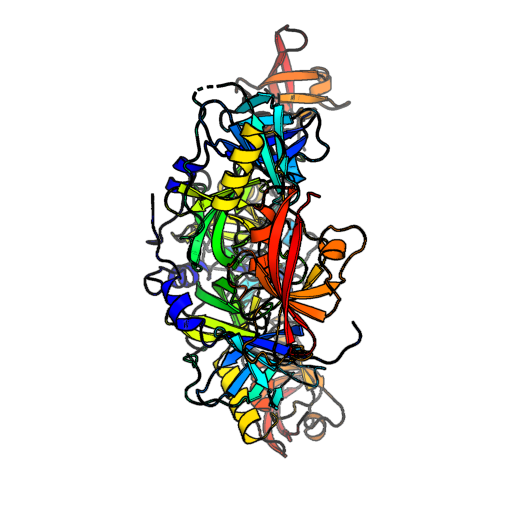0 118.68722 202 LEU C C 1
ATOM 5149 O O . LEU C 1 208 ? -6.63004 -20.90176 33.46653 1.000 114.33316 202 LEU C O 1
ATOM 5154 N N . PRO C 1 209 ? -7.52344 -22.56975 32.25290 1.000 121.12404 203 PRO C N 1
ATOM 5155 C CA . PRO C 1 209 ? -8.81761 -21.87088 32.17947 1.000 123.44766 203 PRO C CA 1
ATOM 5156 C C . PRO C 1 209 ? -9.48591 -21.68921 33.53598 1.000 122.53774 203 PRO C C 1
ATOM 5157 O O . PRO C 1 209 ? -10.28696 -20.75941 33.70013 1.000 123.78916 203 PRO C O 1
ATOM 5161 N N . ASN C 1 210 ? -9.14287 -22.51102 34.52457 1.000 121.14365 204 ASN C N 1
ATOM 5162 C CA . ASN C 1 210 ? -9.74668 -22.45037 35.84738 1.000 120.32312 204 ASN C CA 1
ATOM 5163 C C . ASN C 1 210 ? -8.84222 -21.80954 36.88805 1.000 116.69020 204 ASN C C 1
ATOM 5164 O O . ASN C 1 210 ? -9.24978 -21.67578 38.04648 1.000 118.61296 204 ASN C O 1
ATOM 5169 N N . ASP C 1 211 ? -7.62459 -21.43065 36.52039 1.000 112.46373 205 ASP C N 1
ATOM 5170 C CA . ASP C 1 211 ? -6.76170 -20.76501 37.48223 1.000 116.13553 205 ASP C CA 1
ATOM 5171 C C . ASP C 1 211 ? -5.72495 -19.94404 36.73339 1.000 117.80654 205 ASP C C 1
ATOM 5172 O O . ASP C 1 211 ? -5.27617 -20.32800 35.65031 1.000 116.75377 205 ASP C O 1
ATOM 5177 N N . THR C 1 212 ? -5.35650 -18.80409 37.32523 1.000 111.96574 206 THR C N 1
ATOM 5178 C CA . THR C 1 212 ? -4.32822 -17.92889 36.77888 1.000 110.61322 206 THR C CA 1
ATOM 5179 C C . THR C 1 212 ? -3.07240 -17.86730 37.65174 1.000 108.65980 206 THR C C 1
ATOM 5180 O O . THR C 1 212 ? -2.34566 -16.87052 37.58356 1.000 108.78757 206 THR C O 1
ATOM 5184 N N . TYR C 1 213 ? -2.78195 -18.88386 38.47979 1.000 101.39010 207 TYR C N 1
ATOM 5185 C CA . TYR C 1 213 ? -1.69706 -18.68920 39.43415 1.000 100.65541 207 TYR C CA 1
ATOM 5186 C C . TYR C 1 213 ? -0.44730 -19.55214 39.18984 1.000 99.43928 207 TYR C C 1
ATOM 5187 O O . TYR C 1 213 ? 0.61275 -18.97742 38.91988 1.000 100.88688 207 TYR C O 1
ATOM 5196 N N . VAL C 1 214 ? -0.53870 -20.86518 39.25767 1.000 95.24686 208 VAL C N 1
ATOM 5197 C CA . VAL C 1 214 ? 0.62181 -21.70870 39.56554 1.000 84.22582 208 VAL C CA 1
ATOM 5198 C C . VAL C 1 214 ? 1.19506 -22.27691 38.26144 1.000 75.21385 208 VAL C C 1
ATOM 5199 O O . VAL C 1 214 ? 0.45288 -22.94079 37.51468 1.000 68.66962 208 VAL C O 1
ATOM 5203 N N . PRO C 1 215 ? 2.46474 -22.05204 37.96411 1.000 71.27927 209 PRO C N 1
ATOM 5204 C CA . PRO C 1 215 ? 3.05606 -22.61821 36.74903 1.000 70.81634 209 PRO C CA 1
ATOM 5205 C C . PRO C 1 215 ? 3.19019 -24.13122 36.84296 1.000 64.95327 209 PRO C C 1
ATOM 5206 O O . PRO C 1 215 ? 3.24266 -24.72595 37.91922 1.000 64.73551 209 PRO C O 1
ATOM 5210 N N . PHE C 1 216 ? 3.24667 -24.76342 35.68363 1.000 59.27550 210 PHE C N 1
ATOM 5211 C CA . PHE C 1 216 ? 3.11050 -26.20627 35.64343 1.000 57.82285 210 PHE C CA 1
ATOM 5212 C C . PHE C 1 216 ? 3.99128 -26.77868 34.56395 1.000 57.99898 210 PHE C C 1
ATOM 5213 O O . PHE C 1 216 ? 4.30285 -26.11576 33.56808 1.000 62.75370 210 PHE C O 1
ATOM 5221 N N . ILE C 1 217 ? 4.34901 -28.03952 34.76208 1.000 49.45979 211 ILE C N 1
ATOM 5222 C CA . ILE C 1 217 ? 4.84724 -28.87728 33.69320 1.000 48.64060 211 ILE C CA 1
ATOM 5223 C C . ILE C 1 217 ? 3.81459 -29.96686 33.47979 1.000 55.38764 211 ILE C C 1
ATOM 5224 O O . ILE C 1 217 ? 3.20440 -30.46878 34.43477 1.000 50.41792 211 ILE C O 1
ATOM 5229 N N . GLN C 1 218 ? 3.61751 -30.31905 32.22516 1.000 54.35969 212 GLN C N 1
ATOM 5230 C CA . GLN C 1 218 ? 2.77216 -31.41514 31.82036 1.000 51.56617 212 GLN C CA 1
ATOM 5231 C C . GLN C 1 218 ? 3.64138 -32.43239 31.10353 1.000 51.89106 212 GLN C C 1
ATOM 5232 O O . GLN C 1 218 ? 4.42813 -32.06877 30.21187 1.000 49.03335 212 GLN C O 1
ATOM 5238 N N . THR C 1 219 ? 3.44229 -33.70048 31.45944 1.000 48.97666 213 THR C N 1
ATOM 5239 C CA . THR C 1 219 ? 4.16691 -34.83842 30.90781 1.000 46.66155 213 THR C CA 1
ATOM 5240 C C . THR C 1 219 ? 3.13721 -35.88616 30.51369 1.000 52.54063 213 THR C C 1
ATOM 5241 O O . THR C 1 219 ? 1.99437 -35.83533 30.98292 1.000 57.56163 213 THR C O 1
ATOM 5245 N N . ASP C 1 220 ? 3.53785 -36.82994 29.63710 1.000 47.58012 214 ASP C N 1
ATOM 5246 C CA . ASP C 1 220 ? 2.69707 -37.96334 29.25425 1.000 42.86112 214 ASP C CA 1
ATOM 5247 C C . ASP C 1 220 ? 3.13852 -39.26553 29.94018 1.000 48.99420 214 ASP C C 1
ATOM 5248 O O . ASP C 1 220 ? 2.79187 -40.37031 29.49674 1.000 51.60656 214 ASP C O 1
ATOM 5253 N N . VAL C 1 221 ? 3.88433 -39.14066 31.02868 1.000 51.03249 215 VAL C N 1
ATOM 5254 C CA . VAL C 1 221 ? 4.24565 -40.19382 31.97270 1.000 43.62905 215 VAL C CA 1
ATOM 5255 C C . VAL C 1 221 ? 3.01097 -40.93654 32.48026 1.000 48.33351 215 VAL C C 1
ATOM 5256 O O . VAL C 1 221 ? 1.91210 -40.38217 32.50868 1.000 58.46877 215 VAL C O 1
ATOM 5260 N N . ALA C 1 222 ? 3.15211 -42.19420 32.88152 1.000 46.72374 216 ALA C N 1
ATOM 5261 C CA . ALA C 1 222 ? 1.97192 -42.89611 33.35697 1.000 47.51079 216 ALA C CA 1
ATOM 5262 C C . ALA C 1 222 ? 1.48769 -42.31530 34.67180 1.000 51.37963 216 ALA C C 1
ATOM 5263 O O . ALA C 1 222 ? 2.27230 -41.84135 35.49544 1.000 57.34474 216 ALA C O 1
ATOM 5265 N N . ILE C 1 223 ? 0.17911 -42.35373 34.86520 1.000 55.93886 217 ILE C N 1
ATOM 5266 C CA . ILE C 1 223 ? -0.43250 -41.91169 36.11127 1.000 62.60851 217 ILE C CA 1
ATOM 5267 C C . ILE C 1 223 ? -0.57915 -43.11658 37.03710 1.000 70.64773 217 ILE C C 1
ATOM 5268 O O . ILE C 1 223 ? -1.13060 -44.15851 36.65638 1.000 77.52709 217 ILE C O 1
ATOM 5273 N N . ASN C 1 224 ? -0.08705 -42.97025 38.25453 1.000 70.27072 218 ASN C N 1
ATOM 5274 C CA . ASN C 1 224 ? -0.09724 -43.96395 39.30502 1.000 69.93912 218 ASN C CA 1
ATOM 5275 C C . ASN C 1 224 ? -0.67788 -43.31197 40.54930 1.000 78.80599 218 ASN C C 1
ATOM 5276 O O . ASN C 1 224 ? -0.41147 -42.12861 40.81708 1.000 79.04122 218 ASN C O 1
ATOM 5281 N N . PRO C 1 225 ? -1.48780 -44.03214 41.31724 1.000 76.48298 219 PRO C N 1
ATOM 5282 C CA . PRO C 1 225 ? -1.73952 -43.60406 42.69622 1.000 84.10998 219 PRO C CA 1
ATOM 5283 C C . PRO C 1 225 ? -0.54944 -44.01623 43.55336 1.000 80.42450 219 PRO C C 1
ATOM 5284 O O . PRO C 1 225 ? -0.03832 -45.13226 43.42434 1.000 80.70483 219 PRO C O 1
ATOM 5288 N N . GLY C 1 226 ? -0.06458 -43.09621 44.38118 1.000 65.98497 220 GLY C N 1
ATOM 5289 C CA . GLY C 1 226 ? 1.08702 -43.36238 45.21129 1.000 66.28364 220 GLY C CA 1
ATOM 5290 C C . GLY C 1 226 ? 2.38762 -42.78930 44.69089 1.000 64.84524 220 GLY C C 1
ATOM 5291 O O . GLY C 1 226 ? 3.34077 -42.64818 45.47205 1.000 58.29060 220 GLY C O 1
ATOM 5292 N N . ASN C 1 227 ? 2.44810 -42.44963 43.39479 1.000 64.00547 221 ASN C N 1
ATOM 5293 C CA . ASN C 1 227 ? 3.61194 -41.78066 42.83389 1.000 55.99015 221 ASN C CA 1
ATOM 5294 C C . ASN C 1 227 ? 3.58400 -40.28678 43.10085 1.000 56.15192 221 ASN C C 1
ATOM 5295 O O . ASN C 1 227 ? 4.63785 -39.64264 43.09333 1.000 54.87925 221 ASN C O 1
ATOM 5300 N N . SER C 1 228 ? 2.40527 -39.74580 43.38557 1.000 56.82018 222 SER C N 1
ATOM 5301 C CA . SER C 1 228 ? 2.24534 -38.32951 43.66024 1.000 53.30225 222 SER C CA 1
ATOM 5302 C C . SER C 1 228 ? 3.13128 -37.89357 44.82053 1.000 55.14988 222 SER C C 1
ATOM 5303 O O . SER C 1 228 ? 3.08406 -38.47666 45.90613 1.000 61.56642 222 SER C O 1
ATOM 5306 N N . GLY C 1 229 ? 3.89124 -36.82660 44.60985 1.000 49.54419 223 GLY C N 1
ATOM 5307 C CA . GLY C 1 229 ? 4.84653 -36.32788 45.56974 1.000 48.93680 223 GLY C CA 1
ATOM 5308 C C . GLY C 1 229 ? 6.27714 -36.75173 45.30459 1.000 53.05123 223 GLY C C 1
ATOM 5309 O O . GLY C 1 229 ? 7.20359 -36.16387 45.87807 1.000 53.02757 223 GLY C O 1
ATOM 5310 N N . GLY C 1 230 ? 6.49105 -37.74086 44.45421 1.000 51.59825 224 GLY C N 1
ATOM 5311 C CA . GLY C 1 230 ? 7.84146 -38.09685 44.09532 1.000 45.68498 224 GLY C CA 1
ATOM 5312 C C . GLY C 1 230 ? 8.39538 -37.16351 43.03831 1.000 47.62240 224 GLY C C 1
ATOM 5313 O O . GLY C 1 230 ? 7.66808 -36.38074 42.37318 1.000 42.21087 224 GLY C O 1
ATOM 5314 N N . PRO C 1 231 ? 9.69823 -37.26627 42.82149 1.000 42.35560 225 PRO C N 1
ATOM 5315 C CA . PRO C 1 231 ? 10.37193 -36.33445 41.91813 1.000 45.33584 225 PRO C CA 1
ATOM 5316 C C . PRO C 1 231 ? 10.21792 -36.75231 40.46472 1.000 44.47365 225 PRO C C 1
ATOM 5317 O O . PRO C 1 231 ? 9.80175 -37.85672 40.13402 1.000 44.29453 225 PRO C O 1
ATOM 5321 N N . LEU C 1 232 ? 10.52897 -35.80973 39.59598 1.000 44.94691 226 LEU C N 1
ATOM 5322 C CA . LEU C 1 232 ? 10.46910 -35.98405 38.16108 1.000 41.29608 226 LEU C CA 1
ATOM 5323 C C . LEU C 1 232 ? 11.83021 -35.61878 37.62310 1.000 42.28175 226 LEU C C 1
ATOM 5324 O O . LEU C 1 232 ? 12.23760 -34.45175 37.75230 1.000 49.97323 226 LEU C O 1
ATOM 5329 N N . PHE C 1 233 ? 12.48785 -36.58016 36.97623 1.000 36.71045 227 PHE C N 1
ATOM 5330 C CA . PHE C 1 233 ? 13.90269 -36.50404 36.64986 1.000 40.93026 227 PHE C CA 1
ATOM 5331 C C . PHE C 1 233 ? 14.13554 -36.22021 35.17996 1.000 41.36380 227 PHE C C 1
ATOM 5332 O O . PHE C 1 233 ? 13.43876 -36.76105 34.32463 1.000 44.16363 227 PHE C O 1
ATOM 5340 N N . ASN C 1 234 ? 15.08348 -35.33133 34.89323 1.000 42.43439 228 ASN C N 1
ATOM 5341 C CA . ASN C 1 234 ? 15.67304 -35.29711 33.56435 1.000 40.94609 228 ASN C CA 1
ATOM 5342 C C . ASN C 1 234 ? 16.68689 -36.44077 33.43146 1.000 46.86348 228 ASN C C 1
ATOM 5343 O O . ASN C 1 234 ? 17.03505 -37.11316 34.41088 1.000 46.20126 228 ASN C O 1
ATOM 5348 N N . MET C 1 235 ? 17.17231 -36.66146 32.20234 1.000 48.16925 229 MET C N 1
ATOM 5349 C CA . MET C 1 235 ? 18.05938 -37.79806 31.93292 1.000 44.72420 229 MET C CA 1
ATOM 5350 C C . MET C 1 235 ? 19.41704 -37.69699 32.62738 1.000 44.73385 229 MET C C 1
ATOM 5351 O O . MET C 1 235 ? 20.15012 -38.69225 32.65699 1.000 49.59260 229 MET C O 1
ATOM 5356 N N . ALA C 1 236 ? 19.77601 -36.54132 33.17891 1.000 43.48511 230 ALA C N 1
ATOM 5357 C CA . ALA C 1 236 ? 21.00026 -36.43298 33.95675 1.000 41.12574 230 ALA C CA 1
ATOM 5358 C C . ALA C 1 236 ? 20.77266 -36.75313 35.42295 1.000 43.86400 230 ALA C C 1
ATOM 5359 O O . ALA C 1 236 ? 21.71632 -36.66019 36.21434 1.000 47.99126 230 ALA C O 1
ATOM 5361 N N . GLY C 1 237 ? 19.55525 -37.14203 35.80518 1.000 44.22730 231 GLY C N 1
ATOM 5362 C CA . GLY C 1 237 ? 19.28956 -37.45283 37.19942 1.000 43.69949 231 GLY C CA 1
ATOM 5363 C C . GLY C 1 237 ? 19.03482 -36.25882 38.09215 1.000 44.57597 231 GLY C C 1
ATOM 5364 O O . GLY C 1 237 ? 19.09888 -36.39316 39.31465 1.000 43.92655 231 GLY C O 1
ATOM 5365 N N . GLU C 1 238 ? 18.77692 -35.08640 37.52631 1.000 47.48851 232 GLU C N 1
ATOM 5366 C CA . GLU C 1 238 ? 18.41866 -33.92030 38.30813 1.000 39.94184 232 GLU C CA 1
ATOM 5367 C C . GLU C 1 238 ? 16.91366 -33.81613 38.41917 1.000 42.07112 232 GLU C C 1
ATOM 5368 O O . GLU C 1 238 ? 16.19393 -34.03187 37.44253 1.000 46.29284 232 GLU C O 1
ATOM 5374 N N . VAL C 1 239 ? 16.43628 -33.45378 39.60562 1.000 43.97730 233 VAL C N 1
ATOM 5375 C CA . VAL C 1 239 ? 15.01000 -33.22962 39.76802 1.000 40.95860 233 VAL C CA 1
ATOM 5376 C C . VAL C 1 239 ? 14.63252 -31.99268 38.97405 1.000 45.94413 233 VAL C C 1
ATOM 5377 O O . VAL C 1 239 ? 15.20323 -30.91475 39.18065 1.000 47.63663 233 VAL C O 1
ATOM 5381 N N . VAL C 1 240 ? 13.68250 -32.14267 38.05339 1.000 41.39167 234 VAL C N 1
ATOM 5382 C CA . VAL C 1 240 ? 13.11431 -30.99405 37.35472 1.000 41.82707 234 VAL C CA 1
ATOM 5383 C C . VAL C 1 240 ? 11.69614 -30.70391 37.79671 1.000 44.68074 234 VAL C C 1
ATOM 5384 O O . VAL C 1 240 ? 11.16987 -29.62871 37.46787 1.000 46.69973 234 VAL C O 1
ATOM 5388 N N . GLY C 1 241 ? 11.05134 -31.61678 38.51543 1.000 42.40673 235 GLY C N 1
ATOM 5389 C CA . GLY C 1 241 ? 9.71946 -31.26685 38.98027 1.000 34.15127 235 GLY C CA 1
ATOM 5390 C C . GLY C 1 241 ? 9.29820 -32.18577 40.10238 1.000 45.44346 235 GLY C C 1
ATOM 5391 O O . GLY C 1 241 ? 9.97818 -33.16204 40.43232 1.000 44.52755 235 GLY C O 1
ATOM 5392 N N . ILE C 1 242 ? 8.17031 -31.84542 40.71357 1.000 45.95459 236 ILE C N 1
ATOM 5393 C CA . ILE C 1 242 ? 7.52423 -32.72649 41.67577 1.000 44.28129 236 ILE C CA 1
ATOM 5394 C C . ILE C 1 242 ? 6.29681 -33.28370 41.00370 1.000 47.20696 236 ILE C C 1
ATOM 5395 O O . ILE C 1 242 ? 5.34432 -32.54824 40.72558 1.000 56.18075 236 ILE C O 1
ATOM 5400 N N . ASN C 1 243 ? 6.29345 -34.57354 40.79563 1.000 53.52843 237 ASN C N 1
ATOM 5401 C CA . ASN C 1 243 ? 5.19230 -35.21341 40.10495 1.000 56.97708 237 ASN C CA 1
ATOM 5402 C C . ASN C 1 243 ? 3.96799 -35.23759 41.01884 1.000 55.12014 237 ASN C C 1
ATOM 5403 O O . ASN C 1 243 ? 3.87555 -36.05449 41.92769 1.000 59.77397 237 ASN C O 1
ATOM 5408 N N . SER C 1 244 ? 3.06115 -34.29028 40.82622 1.000 57.88576 238 SER C N 1
ATOM 5409 C CA . SER C 1 244 ? 1.76021 -34.25143 41.48184 1.000 64.29769 238 SER C CA 1
ATOM 5410 C C . SER C 1 244 ? 0.74992 -34.83595 40.49760 1.000 74.40372 238 SER C C 1
ATOM 5411 O O . SER C 1 244 ? 0.75333 -34.48720 39.31945 1.000 77.66298 238 SER C O 1
ATOM 5414 N N . GLN C 1 245 ? -0.12440 -35.72346 40.94958 1.000 80.38319 239 GLN C N 1
ATOM 5415 C CA . GLN C 1 245 ? -0.88538 -36.47001 39.94662 1.000 84.15463 239 GLN C CA 1
ATOM 5416 C C . GLN C 1 245 ? -1.84890 -35.57443 39.16522 1.000 88.56417 239 GLN C C 1
ATOM 5417 O O . GLN C 1 245 ? -1.75318 -35.48041 37.93416 1.000 85.68633 239 GLN C O 1
ATOM 5423 N N . ILE C 1 246 ? -2.77571 -34.90528 39.85051 1.000 86.90749 240 ILE C N 1
ATOM 5424 C CA . ILE C 1 246 ? -3.44974 -33.75059 39.25766 1.000 87.52211 240 ILE C CA 1
ATOM 5425 C C . ILE C 1 246 ? -3.47409 -32.66111 40.31794 1.000 89.21747 240 ILE C C 1
ATOM 5426 O O . ILE C 1 246 ? -3.10488 -32.91104 41.46613 1.000 88.30377 240 ILE C O 1
ATOM 5431 N N . GLY C 1 255 ? -5.49874 -37.11169 29.89637 1.000 89.49634 249 GLY C N 1
ATOM 5432 C CA . GLY C 1 255 ? -4.66561 -38.20835 30.35527 1.000 85.46870 249 GLY C CA 1
ATOM 5433 C C . GLY C 1 255 ? -3.22323 -37.81135 30.62564 1.000 82.06285 249 GLY C C 1
ATOM 5434 O O . GLY C 1 255 ? -2.36209 -38.67208 30.83336 1.000 76.88412 249 GLY C O 1
ATOM 5435 N N . LEU C 1 256 ? -2.94809 -36.50982 30.62296 1.000 76.40038 250 LEU C N 1
ATOM 5436 C CA . LEU C 1 256 ? -1.60639 -36.04038 30.92115 1.000 67.66275 250 LEU C CA 1
ATOM 5437 C C . LEU C 1 256 ? -1.46416 -35.78217 32.41396 1.000 66.85228 250 LEU C C 1
ATOM 5438 O O . LEU C 1 256 ? -2.43795 -35.53280 33.12834 1.000 69.41368 250 LEU C O 1
ATOM 5443 N N . SER C 1 257 ? -0.23087 -35.89023 32.87737 1.000 68.64472 251 SER C N 1
ATOM 5444 C CA . SER C 1 257 ? 0.13764 -35.75506 34.27205 1.000 63.10666 251 SER C CA 1
ATOM 5445 C C . SER C 1 257 ? 0.83251 -34.41528 34.51167 1.000 55.07005 251 SER C C 1
ATOM 5446 O O . SER C 1 257 ? 1.59124 -33.92973 33.67175 1.000 48.22138 251 SER C O 1
ATOM 5449 N N . PHE C 1 258 ? 0.61770 -33.85039 35.69088 1.000 60.45095 252 PHE C N 1
ATOM 5450 C CA . PHE C 1 258 ? 1.15191 -32.53728 36.02767 1.000 60.92995 252 PHE C CA 1
ATOM 5451 C C . PHE C 1 258 ? 2.26111 -32.62665 37.06262 1.000 56.84853 252 PHE C C 1
ATOM 5452 O O . PHE C 1 258 ? 2.30928 -33.55030 37.86417 1.000 63.01175 252 PHE C O 1
ATOM 5460 N N . ALA C 1 259 ? 3.21087 -31.71516 36.97134 1.000 52.49016 253 ALA C N 1
ATOM 5461 C CA . ALA C 1 259 ? 4.24690 -31.55974 37.97852 1.000 44.22870 253 ALA C CA 1
ATOM 5462 C C . ALA C 1 259 ? 4.42619 -30.08980 38.34129 1.000 46.53812 253 ALA C C 1
ATOM 5463 O O . ALA C 1 259 ? 4.23034 -29.18288 37.51589 1.000 49.51587 253 ALA C O 1
ATOM 5465 N N . ILE C 1 260 ? 4.83655 -29.85959 39.57776 1.000 55.98034 254 ILE C N 1
ATOM 5466 C CA . ILE C 1 260 ? 5.27226 -28.51769 39.97681 1.000 48.97437 254 ILE C CA 1
ATOM 5467 C C . ILE C 1 260 ? 6.69483 -28.30789 39.46795 1.000 46.62826 254 ILE C C 1
ATOM 5468 O O . ILE C 1 260 ? 7.55236 -29.16124 39.71256 1.000 48.62768 254 ILE C O 1
ATOM 5473 N N . PRO C 1 261 ? 6.96440 -27.24668 38.71552 1.000 49.48633 255 PRO C N 1
ATOM 5474 C CA . PRO C 1 261 ? 8.35356 -26.95576 38.34134 1.000 48.50419 255 PRO C CA 1
ATOM 5475 C C . PRO C 1 261 ? 9.23208 -26.85721 39.57898 1.000 52.05880 255 PRO C C 1
ATOM 5476 O O . PRO C 1 261 ? 8.86540 -26.22991 40.57998 1.000 53.14154 255 PRO C O 1
ATOM 5480 N N . ILE C 1 262 ? 10.41068 -27.47846 39.50415 1.000 48.98094 256 ILE C N 1
ATOM 5481 C CA . ILE C 1 262 ? 11.27180 -27.50345 40.67581 1.000 47.60158 256 ILE C CA 1
ATOM 5482 C C . ILE C 1 262 ? 11.68717 -26.08621 41.09982 1.000 47.53063 256 ILE C C 1
ATOM 5483 O O . ILE C 1 262 ? 11.84423 -25.81686 42.29252 1.000 47.39649 256 ILE C O 1
ATOM 5488 N N . ASP C 1 263 ? 11.78707 -25.14297 40.16351 1.000 48.88488 257 ASP C N 1
ATOM 5489 C CA . ASP C 1 263 ? 12.13075 -23.76230 40.53526 1.000 52.91127 257 ASP C CA 1
ATOM 5490 C C . ASP C 1 263 ? 11.11978 -23.18205 41.52650 1.000 51.71143 257 ASP C C 1
ATOM 5491 O O . ASP C 1 263 ? 11.48195 -22.63157 42.58300 1.000 48.88649 257 ASP C O 1
ATOM 5496 N N . VAL C 1 264 ? 9.83812 -23.32216 41.20412 1.000 48.28034 258 VAL C N 1
ATOM 5497 C CA . VAL C 1 264 ? 8.77801 -22.88454 42.09988 1.000 47.35059 258 VAL C CA 1
ATOM 5498 C C . VAL C 1 264 ? 8.80271 -23.66912 43.40393 1.000 48.83783 258 VAL C C 1
ATOM 5499 O O . VAL C 1 264 ? 8.60536 -23.10256 44.47801 1.000 55.69367 258 VAL C O 1
ATOM 5503 N N . ALA C 1 265 ? 8.99867 -24.99020 43.33835 1.000 49.60449 259 ALA C N 1
ATOM 5504 C CA . ALA C 1 265 ? 8.92539 -25.78075 44.56763 1.000 50.91634 259 ALA C CA 1
ATOM 5505 C C . ALA C 1 265 ? 10.06957 -25.45523 45.51224 1.000 50.15606 259 ALA C C 1
ATOM 5506 O O . ALA C 1 265 ? 9.87829 -25.40782 46.72208 1.000 49.91400 259 ALA C O 1
ATOM 5508 N N . MET C 1 266 ? 11.27636 -25.29755 44.98182 1.000 51.48827 260 MET C N 1
ATOM 5509 C CA . MET C 1 266 ? 12.42860 -24.93429 45.79397 1.000 47.10743 260 MET C CA 1
ATOM 5510 C C . MET C 1 266 ? 12.24933 -23.53253 46.37083 1.000 53.53339 260 MET C C 1
ATOM 5511 O O . MET C 1 266 ? 12.57801 -23.27246 47.52647 1.000 53.91957 260 MET C O 1
ATOM 5516 N N . ASP C 1 267 ? 11.70391 -22.61410 45.58446 1.000 56.71017 261 ASP C N 1
ATOM 5517 C CA . ASP C 1 267 ? 11.33228 -21.32166 46.13119 1.000 53.23666 261 ASP C CA 1
ATOM 5518 C C . ASP C 1 267 ? 10.39869 -21.47983 47.32528 1.000 52.77428 261 ASP C C 1
ATOM 5519 O O . ASP C 1 267 ? 10.65211 -20.95233 48.41777 1.000 60.65079 261 ASP C O 1
ATOM 5524 N N . VAL C 1 268 ? 9.32380 -22.24225 47.14023 1.000 54.35286 262 VAL C N 1
ATOM 5525 C CA . VAL C 1 268 ? 8.34758 -22.44738 48.20424 1.000 56.89206 262 VAL C CA 1
ATOM 5526 C C . VAL C 1 268 ? 8.98341 -23.14861 49.40034 1.000 56.25585 262 VAL C C 1
ATOM 5527 O O . VAL C 1 268 ? 8.62284 -22.88712 50.54848 1.000 59.65901 262 VAL C O 1
ATOM 5531 N N . ALA C 1 269 ? 9.92843 -24.04956 49.15667 1.000 50.80220 263 ALA C N 1
ATOM 5532 C CA . ALA C 1 269 ? 10.48682 -24.83360 50.24035 1.000 49.87721 263 ALA C CA 1
ATOM 5533 C C . ALA C 1 269 ? 11.46476 -24.00552 51.04062 1.000 57.28684 263 ALA C C 1
ATOM 5534 O O . ALA C 1 269 ? 11.54669 -24.15615 52.25897 1.000 61.15933 263 ALA C O 1
ATOM 5536 N N . ASN C 1 270 ? 12.22756 -23.14356 50.37120 1.000 54.96356 264 ASN C N 1
ATOM 5537 C CA . ASN C 1 270 ? 13.02102 -22.17330 51.09918 1.000 54.42544 264 ASN C CA 1
ATOM 5538 C C . ASN C 1 270 ? 12.12236 -21.35895 52.00896 1.000 57.89564 264 ASN C C 1
ATOM 5539 O O . ASN C 1 270 ? 12.40673 -21.20572 53.20493 1.000 58.09332 264 ASN C O 1
ATOM 5544 N N . GLN C 1 271 ? 10.98609 -20.90407 51.47798 1.000 58.11592 265 GLN C N 1
ATOM 5545 C CA . GLN C 1 271 ? 10.09053 -20.09507 52.29468 1.000 58.92925 265 GLN C CA 1
ATOM 5546 C C . GLN C 1 271 ? 9.58889 -20.88205 53.49827 1.000 62.21551 265 GLN C C 1
ATOM 5547 O O . GLN C 1 271 ? 9.67485 -20.40797 54.63348 1.000 62.02979 265 GLN C O 1
ATOM 5553 N N . LEU C 1 272 ? 9.08218 -22.09790 53.27097 1.000 57.35134 266 LEU C N 1
ATOM 5554 C CA . LEU C 1 272 ? 8.53743 -22.89676 54.37291 1.000 61.64646 266 LEU C CA 1
ATOM 5555 C C . LEU C 1 272 ? 9.60694 -23.22971 55.39794 1.000 58.24965 266 LEU C C 1
ATOM 5556 O O . LEU C 1 272 ? 9.33101 -23.27765 56.59619 1.000 60.62589 266 LEU C O 1
ATOM 5561 N N . LYS C 1 273 ? 10.81440 -23.53148 54.93812 1.000 58.78669 267 LYS C N 1
ATOM 5562 C CA . LYS C 1 273 ? 11.90193 -23.87109 55.83642 1.000 60.41038 267 LYS C CA 1
ATOM 5563 C C . LYS C 1 273 ? 12.31636 -22.68365 56.68586 1.000 68.32614 267 LYS C C 1
ATOM 5564 O O . LYS C 1 273 ? 12.77771 -22.86442 57.81758 1.000 70.98337 267 LYS C O 1
ATOM 5570 N N . ALA C 1 274 ? 12.16034 -21.46884 56.16746 1.000 61.16274 268 ALA C N 1
ATOM 5571 C CA . ALA C 1 274 ? 12.65045 -20.30521 56.88410 1.000 65.48624 268 ALA C CA 1
ATOM 5572 C C . ALA C 1 274 ? 11.57481 -19.59683 57.68194 1.000 69.64135 268 ALA C C 1
ATOM 5573 O O . ALA C 1 274 ? 11.90406 -18.85988 58.62067 1.000 68.86342 268 ALA C O 1
ATOM 5575 N N . ASN C 1 275 ? 10.31685 -19.75955 57.29481 1.000 67.48406 269 ASN C N 1
ATOM 5576 C CA . ASN C 1 275 ? 9.20163 -19.06562 57.91561 1.000 67.82609 269 ASN C CA 1
ATOM 5577 C C . ASN C 1 275 ? 8.08037 -19.97916 58.35405 1.000 70.43565 269 ASN C C 1
ATOM 5578 O O . ASN C 1 275 ? 7.19618 -19.51619 59.08229 1.000 79.42946 269 ASN C O 1
ATOM 5583 N N . GLY C 1 276 ? 8.03783 -21.22819 57.88479 1.000 69.51331 270 GLY C N 1
ATOM 5584 C CA . GLY C 1 276 ? 6.96356 -22.13651 58.21021 1.000 57.07958 270 GLY C CA 1
ATOM 5585 C C . GLY C 1 276 ? 5.73153 -21.96785 57.36401 1.000 63.47060 270 GLY C C 1
ATOM 5586 O O . GLY C 1 276 ? 4.84205 -22.82563 57.41983 1.000 70.43805 270 GLY C O 1
ATOM 5587 N N . LYS C 1 277 ? 5.64609 -20.89717 56.57700 1.000 65.89780 271 LYS C N 1
ATOM 5588 C CA . LYS C 1 277 ? 4.47463 -20.60683 55.76569 1.000 69.25667 271 LYS C CA 1
ATOM 5589 C C . LYS C 1 277 ? 4.90886 -19.67104 54.64566 1.000 67.44934 271 LYS C C 1
ATOM 5590 O O . LYS C 1 277 ? 5.86197 -18.90762 54.80497 1.000 70.75515 271 LYS C O 1
ATOM 5596 N N . VAL C 1 278 ? 4.22514 -19.76381 53.50755 1.000 66.82959 272 VAL C N 1
ATOM 5597 C CA . VAL C 1 278 ? 4.46814 -18.88995 52.36168 1.000 69.59163 272 VAL C CA 1
ATOM 5598 C C . VAL C 1 278 ? 3.58677 -17.65115 52.48116 1.000 73.60567 272 VAL C C 1
ATOM 5599 O O . VAL C 1 278 ? 2.36997 -17.76026 52.68671 1.000 70.59215 272 VAL C O 1
ATOM 5603 N N . SER C 1 279 ? 4.19948 -16.47328 52.35057 1.000 73.94907 273 SER C N 1
ATOM 5604 C CA . SER C 1 279 ? 3.48434 -15.20303 52.30961 1.000 74.46409 273 SER C CA 1
ATOM 5605 C C . SER C 1 279 ? 3.36458 -14.73956 50.86386 1.000 78.79365 273 SER C C 1
ATOM 5606 O O . SER C 1 279 ? 4.35110 -14.76096 50.11869 1.000 81.90757 273 SER C O 1
ATOM 5609 N N . ARG C 1 280 ? 2.16112 -14.33036 50.46742 1.000 75.81728 274 ARG C N 1
ATOM 5610 C CA . ARG C 1 280 ? 1.89358 -13.92855 49.09422 1.000 84.15317 274 ARG C CA 1
ATOM 5611 C C . ARG C 1 280 ? 1.08241 -12.64392 49.10915 1.000 89.95148 274 ARG C C 1
ATOM 5612 O O . ARG C 1 280 ? 0.08386 -12.54535 49.83180 1.000 89.74924 274 ARG C O 1
ATOM 5620 N N . GLY C 1 281 ? 1.49912 -11.66698 48.30899 1.000 87.43710 275 GLY C N 1
ATOM 5621 C CA . GLY C 1 281 ? 0.74954 -10.42924 48.24102 1.000 91.42458 275 GLY C CA 1
ATOM 5622 C C . GLY C 1 281 ? -0.57984 -10.66634 47.54969 1.000 93.38134 275 GLY C C 1
ATOM 5623 O O . GLY C 1 281 ? -0.67866 -11.43350 46.59254 1.000 92.21725 275 GLY C O 1
ATOM 5624 N N . TRP C 1 282 ? -1.60742 -9.97482 48.02110 1.000 100.67964 276 TRP C N 1
ATOM 5625 C CA . TRP C 1 282 ? -2.97686 -10.30390 47.66092 1.000 102.78958 276 TRP C CA 1
ATOM 5626 C C . TRP C 1 282 ? -3.71585 -9.12323 47.03290 1.000 103.27884 276 TRP C C 1
ATOM 5627 O O . TRP C 1 282 ? -3.62123 -7.98470 47.50548 1.000 99.85748 276 TRP C O 1
ATOM 5638 N N . LEU C 1 283 ? -4.44613 -9.41263 45.95505 1.000 105.14242 277 LEU C N 1
ATOM 5639 C CA . LEU C 1 283 ? -5.30584 -8.45497 45.26857 1.000 110.33274 277 LEU C CA 1
ATOM 5640 C C . LEU C 1 283 ? -6.72752 -8.99622 45.21273 1.000 110.21412 277 LEU C C 1
ATOM 5641 O O . LEU C 1 283 ? -6.93621 -10.16001 44.84881 1.000 105.15554 277 LEU C O 1
ATOM 5646 N N . GLY C 1 284 ? -7.70275 -8.14807 45.53835 1.000 112.29198 278 GLY C N 1
ATOM 5647 C CA . GLY C 1 284 ? -9.08010 -8.59745 45.59448 1.000 111.62321 278 GLY C CA 1
ATOM 5648 C C . GLY C 1 284 ? -9.73412 -8.66649 44.22963 1.000 113.86677 278 GLY C C 1
ATOM 5649 O O . GLY C 1 284 ? -10.87274 -8.22700 44.06386 1.000 118.46496 278 GLY C O 1
ATOM 5650 N N . VAL C 1 285 ? -9.00777 -9.15579 43.22746 1.000 111.21810 279 VAL C N 1
ATOM 5651 C CA . VAL C 1 285 ? -9.48645 -9.19174 41.85099 1.000 108.33237 279 VAL C CA 1
ATOM 5652 C C . VAL C 1 285 ? -9.45083 -10.61265 41.30192 1.000 102.98956 279 VAL C C 1
ATOM 5653 O O . VAL C 1 285 ? -8.56389 -11.40348 41.64344 1.000 102.95709 279 VAL C O 1
ATOM 5657 N N . VAL C 1 286 ? -10.45450 -10.94766 40.49437 1.000 102.69763 280 VAL C N 1
ATOM 5658 C CA . VAL C 1 286 ? -10.40049 -12.07465 39.57165 1.000 107.80535 280 VAL C CA 1
ATOM 5659 C C . VAL C 1 286 ? -10.19784 -11.49284 38.18117 1.000 104.52896 280 VAL C C 1
ATOM 5660 O O . VAL C 1 286 ? -10.89479 -10.54701 37.79121 1.000 100.57732 280 VAL C O 1
ATOM 5664 N N . ILE C 1 287 ? -9.24872 -12.05089 37.43603 1.000 106.76784 281 ILE C N 1
ATOM 5665 C CA . ILE C 1 287 ? -8.82626 -11.48504 36.16497 1.000 107.17543 281 ILE C CA 1
ATOM 5666 C C . ILE C 1 287 ? -9.09514 -12.48464 35.05228 1.000 99.99470 281 ILE C C 1
ATOM 5667 O O . ILE C 1 287 ? -9.30666 -13.67420 35.28436 1.000 101.54554 281 ILE C O 1
ATOM 5672 N N . GLN C 1 288 ? -9.10483 -11.97166 33.82839 1.000 106.30085 282 GLN C N 1
ATOM 5673 C CA . GLN C 1 288 ? -9.12038 -12.79000 32.62565 1.000 112.82339 282 GLN C CA 1
ATOM 5674 C C . GLN C 1 288 ? -8.19757 -12.13745 31.60623 1.000 114.40161 282 GLN C C 1
ATOM 5675 O O . GLN C 1 288 ? -7.80358 -10.97419 31.75104 1.000 109.99802 282 GLN C O 1
ATOM 5681 N N . GLU C 1 289 ? -7.82828 -12.90472 30.58401 1.000 111.16584 283 GLU C N 1
ATOM 5682 C CA . GLU C 1 289 ? -6.88362 -12.39984 29.59981 1.000 111.57923 283 GLU C CA 1
ATOM 5683 C C . GLU C 1 289 ? -7.52977 -11.31632 28.72804 1.000 109.62748 283 GLU C C 1
ATOM 5684 O O . GLU C 1 289 ? -8.72068 -10.99964 28.84239 1.000 103.85020 283 GLU C O 1
ATOM 5690 N N . VAL C 1 290 ? -6.72777 -10.76300 27.82003 1.000 109.10866 284 VAL C N 1
ATOM 5691 C CA . VAL C 1 290 ? -7.19714 -9.73748 26.89347 1.000 112.43737 284 VAL C CA 1
ATOM 5692 C C . VAL C 1 290 ? -6.96495 -10.21575 25.46743 1.000 112.97096 284 VAL C C 1
ATOM 5693 O O . VAL C 1 290 ? -7.49119 -11.25474 25.06450 1.000 108.42115 284 VAL C O 1
ATOM 5697 N N . GLY C 1 305 ? -2.38332 -7.56077 28.43702 1.000 94.24735 299 GLY C N 1
ATOM 5698 C CA . GLY C 1 305 ? -2.84102 -7.10206 29.73254 1.000 96.22474 299 GLY C CA 1
ATOM 5699 C C . GLY C 1 305 ? -3.53480 -8.18092 30.53697 1.000 102.38925 299 GLY C C 1
ATOM 5700 O O . GLY C 1 305 ? -3.44467 -9.36910 30.21513 1.000 104.24295 299 GLY C O 1
ATOM 5701 N N . ALA C 1 306 ? -4.20888 -7.75759 31.60556 1.000 100.93175 300 ALA C N 1
ATOM 5702 C CA . ALA C 1 306 ? -5.05101 -8.62717 32.41860 1.000 103.49005 300 ALA C CA 1
ATOM 5703 C C . ALA C 1 306 ? -6.36302 -7.89631 32.63057 1.000 106.02790 300 ALA C C 1
ATOM 5704 O O . ALA C 1 306 ? -6.38364 -6.82446 33.24302 1.000 107.51130 300 ALA C O 1
ATOM 5706 N N . LEU C 1 307 ? -7.45226 -8.48877 32.15458 1.000 106.13676 301 LEU C N 1
ATOM 5707 C CA . LEU C 1 307 ? -8.76280 -7.84600 32.14971 1.000 106.83312 301 LEU C CA 1
ATOM 5708 C C . LEU C 1 307 ? -9.47848 -8.14898 33.45832 1.000 104.26054 301 LEU C C 1
ATOM 5709 O O . LEU C 1 307 ? -9.85241 -9.29787 33.71724 1.000 105.48196 301 LEU C O 1
ATOM 5714 N N . VAL C 1 308 ? -9.62460 -7.13096 34.30667 1.000 109.58491 302 VAL C N 1
ATOM 5715 C CA . VAL C 1 308 ? -10.32509 -7.33390 35.56574 1.000 109.40977 302 VAL C CA 1
ATOM 5716 C C . VAL C 1 308 ? -11.71234 -7.83219 35.20815 1.000 109.75846 302 VAL C C 1
ATOM 5717 O O . VAL C 1 308 ? -12.50633 -7.11321 34.59425 1.000 113.96398 302 VAL C O 1
ATOM 5721 N N . ALA C 1 309 ? -12.00311 -9.07405 35.56986 1.000 110.00803 303 ALA C N 1
ATOM 5722 C CA . ALA C 1 309 ? -13.32216 -9.63235 35.34163 1.000 109.16933 303 ALA C CA 1
ATOM 5723 C C . ALA C 1 309 ? -14.20072 -9.57254 36.57771 1.000 114.13127 303 ALA C C 1
ATOM 5724 O O . ALA C 1 309 ? -15.42617 -9.65690 36.44820 1.000 117.26328 303 ALA C O 1
ATOM 5726 N N . GLN C 1 310 ? -13.60570 -9.45482 37.77031 1.000 114.69413 304 GLN C N 1
ATOM 5727 C CA . GLN C 1 310 ? -14.39796 -9.36396 38.99330 1.000 113.60477 304 GLN C CA 1
ATOM 5728 C C . GLN C 1 310 ? -13.54038 -8.68920 40.06821 1.000 114.65982 304 GLN C C 1
ATOM 5729 O O . GLN C 1 310 ? -12.75657 -9.36457 40.73418 1.000 114.62673 304 GLN C O 1
ATOM 5735 N N . VAL C 1 311 ? -13.70802 -7.38224 40.25521 1.000 113.38533 305 VAL C N 1
ATOM 5736 C CA . VAL C 1 311 ? -13.10398 -6.74042 41.42038 1.000 120.73280 305 VAL C CA 1
ATOM 5737 C C . VAL C 1 311 ? -14.02936 -6.98310 42.60267 1.000 121.49115 305 VAL C C 1
ATOM 5738 O O . VAL C 1 311 ? -15.23724 -7.18332 42.43461 1.000 121.22647 305 VAL C O 1
ATOM 5742 N N . LEU C 1 312 ? -13.47700 -6.97066 43.80685 1.000 120.44637 306 LEU C N 1
ATOM 5743 C CA . LEU C 1 312 ? -14.23446 -7.37808 44.97469 1.000 130.09784 306 LEU C CA 1
ATOM 5744 C C . LEU C 1 312 ? -14.56003 -6.17855 45.84843 1.000 135.28561 306 LEU C C 1
ATOM 5745 O O . LEU C 1 312 ? -14.08435 -5.06412 45.62867 1.000 129.86267 306 LEU C O 1
ATOM 5750 N N . GLU C 1 313 ? -15.42829 -6.43411 46.82104 1.000 143.76900 307 GLU C N 1
ATOM 5751 C CA . GLU C 1 313 ? -15.71783 -5.51827 47.91056 1.000 144.11000 307 GLU C CA 1
ATOM 5752 C C . GLU C 1 313 ? -14.85185 -5.93217 49.09453 1.000 142.21238 307 GLU C C 1
ATOM 5753 O O . GLU C 1 313 ? -14.58887 -7.12262 49.29788 1.000 139.45850 307 GLU C O 1
ATOM 5759 N N . ASP C 1 314 ? -14.36976 -4.94319 49.84385 1.000 143.29146 308 ASP C N 1
ATOM 5760 C CA . ASP C 1 314 ? -13.43407 -5.10705 50.95292 1.000 150.01774 308 ASP C CA 1
ATOM 5761 C C . ASP C 1 314 ? -12.06923 -5.58870 50.46785 1.000 149.72937 308 ASP C C 1
ATOM 5762 O O . ASP C 1 314 ? -11.14211 -5.71822 51.28376 1.000 145.16854 308 ASP C O 1
ATOM 5767 N N . GLY C 1 315 ? -11.90596 -5.85067 49.16993 1.000 147.62552 309 GLY C N 1
ATOM 5768 C CA . GLY C 1 315 ? -10.59993 -6.06406 48.59973 1.000 140.33579 309 GLY C CA 1
ATOM 5769 C C . GLY C 1 315 ? -9.84349 -4.75459 48.59694 1.000 138.30491 309 GLY C C 1
ATOM 5770 O O . GLY C 1 315 ? -10.43196 -3.67601 48.45923 1.000 139.39834 309 GLY C O 1
ATOM 5771 N N . PRO C 1 316 ? -8.52479 -4.81333 48.77235 1.000 135.18436 310 PRO C N 1
ATOM 5772 C CA . PRO C 1 316 ? -7.74135 -3.56807 48.71223 1.000 136.61239 310 PRO C CA 1
ATOM 5773 C C . PRO C 1 316 ? -7.82546 -2.87595 47.35873 1.000 132.98573 310 PRO C C 1
ATOM 5774 O O . PRO C 1 316 ? -7.81405 -1.63843 47.30174 1.000 130.76133 310 PRO C O 1
ATOM 5778 N N . ALA C 1 317 ? -7.98585 -3.64805 46.27699 1.000 132.44790 311 ALA C N 1
ATOM 5779 C CA . ALA C 1 317 ? -8.13520 -3.07783 44.93998 1.000 131.43563 311 ALA C CA 1
ATOM 5780 C C . ALA C 1 317 ? -9.35468 -2.17319 44.84872 1.000 132.80242 311 ALA C C 1
ATOM 5781 O O . ALA C 1 317 ? -9.32403 -1.14466 44.16090 1.000 128.10412 311 ALA C O 1
ATOM 5783 N N . ALA C 1 318 ? -10.44951 -2.56390 45.50705 1.000 133.69016 312 ALA C N 1
ATOM 5784 C CA . ALA C 1 318 ? -11.63836 -1.71933 45.56188 1.000 135.40010 312 ALA C CA 1
ATOM 5785 C C . ALA C 1 318 ? -11.32875 -0.38211 46.22052 1.000 133.69127 312 ALA C C 1
ATOM 5786 O O . ALA C 1 318 ? -11.84399 0.66358 45.80108 1.000 125.04408 312 ALA C O 1
ATOM 5788 N N . LYS C 1 319 ? -10.49750 -0.40115 47.26717 1.000 131.46929 313 LYS C N 1
ATOM 5789 C CA . LYS C 1 319 ? -10.06527 0.84408 47.88466 1.000 131.37807 313 LYS C CA 1
ATOM 5790 C C . LYS C 1 319 ? -9.34998 1.73519 46.87288 1.000 133.95232 313 LYS C C 1
ATOM 5791 O O . LYS C 1 319 ? -9.36392 2.96810 47.00351 1.000 131.96778 313 LYS C O 1
ATOM 5797 N N . GLY C 1 320 ? -8.73494 1.13401 45.85368 1.000 131.77189 314 GLY C N 1
ATOM 5798 C CA . GLY C 1 320 ? -8.08072 1.89257 44.80820 1.000 128.07543 314 GLY C CA 1
ATOM 5799 C C . GLY C 1 320 ? -8.88134 2.11966 43.53851 1.000 128.65755 314 GLY C C 1
ATOM 5800 O O . GLY C 1 320 ? -8.73372 3.17090 42.91187 1.000 125.83257 314 GLY C O 1
ATOM 5801 N N . GLY C 1 321 ? -9.75712 1.18485 43.16849 1.000 130.23533 315 GLY C N 1
ATOM 5802 C CA . GLY C 1 321 ? -10.47373 1.30781 41.90831 1.000 128.55561 315 GLY C CA 1
ATOM 5803 C C . GLY C 1 321 ? -11.52504 0.22806 41.73587 1.000 133.80180 315 GLY C C 1
ATOM 5804 O O . GLY C 1 321 ? -11.73831 -0.61381 42.61231 1.000 131.78457 315 GLY C O 1
ATOM 5805 N N . VAL C 1 322 ? -12.18226 0.26313 40.57009 1.000 134.49431 316 VAL C N 1
ATOM 5806 C CA . VAL C 1 322 ? -13.34144 -0.58392 40.28212 1.000 127.97683 316 VAL C CA 1
ATOM 5807 C C . VAL C 1 322 ? -13.05310 -1.57788 39.15208 1.000 124.63386 316 VAL C C 1
ATOM 5808 O O . VAL C 1 322 ? -11.97207 -1.55356 38.55336 1.000 117.91572 316 VAL C O 1
ATOM 5812 N N . GLN C 1 323 ? -14.01968 -2.46106 38.86933 1.000 125.89746 317 GLN C N 1
ATOM 5813 C CA . GLN C 1 323 ? -13.90884 -3.54509 37.89619 1.000 124.54669 317 GLN C CA 1
ATOM 5814 C C . GLN C 1 323 ? -13.80217 -3.01987 36.45987 1.000 125.27818 317 GLN C C 1
ATOM 5815 O O . GLN C 1 323 ? -13.80337 -1.81255 36.19531 1.000 125.53929 317 GLN C O 1
ATOM 5821 N N . GLY C 1 325 ? -13.70433 -3.97119 35.52463 1.000 119.55093 319 GLY C N 1
ATOM 5822 C CA . GLY C 1 325 ? -13.63851 -3.71108 34.09797 1.000 116.38938 319 GLY C CA 1
ATOM 5823 C C . GLY C 1 325 ? -12.37692 -3.03444 33.60611 1.000 120.25208 319 GLY C C 1
ATOM 5824 O O . GLY C 1 325 ? -12.36046 -2.53808 32.47597 1.000 119.15969 319 GLY C O 1
ATOM 5825 N N . ASP C 1 326 ? -11.30612 -3.03611 34.40354 1.000 119.28971 320 ASP C N 1
ATOM 5826 C CA . ASP C 1 326 ? -10.06517 -2.32769 34.09405 1.000 117.82919 320 ASP C CA 1
ATOM 5827 C C . ASP C 1 326 ? -9.00986 -3.29183 33.56207 1.000 113.92982 320 ASP C C 1
ATOM 5828 O O . ASP C 1 326 ? -8.69415 -4.29341 34.21513 1.000 114.30501 320 ASP C O 1
ATOM 5833 N N . VAL C 1 327 ? -8.44504 -2.97913 32.39876 1.000 107.63097 321 VAL C N 1
ATOM 5834 C CA . VAL C 1 327 ? -7.35399 -3.77396 31.84143 1.000 110.93655 321 VAL C CA 1
ATOM 5835 C C . VAL C 1 327 ? -6.04788 -3.23155 32.42043 1.000 112.72426 321 VAL C C 1
ATOM 5836 O O . VAL C 1 327 ? -5.62324 -2.12089 32.08568 1.000 110.84567 321 VAL C O 1
ATOM 5840 N N . ILE C 1 328 ? -5.40578 -4.02539 33.27994 1.000 108.72677 322 ILE C N 1
ATOM 5841 C CA . ILE C 1 328 ? -4.14959 -3.65419 33.92772 1.000 102.44626 322 ILE C CA 1
ATOM 5842 C C . ILE C 1 328 ? -2.99382 -4.05870 33.01915 1.000 100.99496 322 ILE C C 1
ATOM 5843 O O . ILE C 1 328 ? -2.72223 -5.24895 32.84062 1.000 102.05288 322 ILE C O 1
ATOM 5848 N N . LEU C 1 329 ? -2.30863 -3.06735 32.44353 1.000 99.77343 323 LEU C N 1
ATOM 5849 C CA . LEU C 1 329 ? -1.21023 -3.34799 31.52327 1.000 103.86460 323 LEU C CA 1
ATOM 5850 C C . LEU C 1 329 ? 0.14727 -3.38256 32.21900 1.000 101.68909 323 LEU C C 1
ATOM 5851 O O . LEU C 1 329 ? 1.04960 -4.09995 31.77152 1.000 100.89738 323 LEU C O 1
ATOM 5856 N N . SER C 1 330 ? 0.34015 -2.59815 33.27215 1.000 99.62592 324 SER C N 1
ATOM 5857 C CA . SER C 1 330 ? 1.51696 -2.77063 34.10435 1.000 98.28522 324 SER C CA 1
ATOM 5858 C C . SER C 1 330 ? 1.08994 -2.69962 35.55985 1.000 97.42499 324 SER C C 1
ATOM 5859 O O . SER C 1 330 ? 0.10524 -2.03989 35.90608 1.000 98.81324 324 SER C O 1
ATOM 5862 N N . ALA C 1 331 ? 1.85383 -3.38288 36.40604 1.000 98.33963 325 ALA C N 1
ATOM 5863 C CA . ALA C 1 331 ? 1.81617 -3.19880 37.84959 1.000 97.62494 325 ALA C CA 1
ATOM 5864 C C . ALA C 1 331 ? 3.24596 -3.00500 38.32572 1.000 97.92194 325 ALA C C 1
ATOM 5865 O O . ALA C 1 331 ? 4.13702 -3.76594 37.93205 1.000 100.45253 325 ALA C O 1
ATOM 5867 N N . ASN C 1 332 ? 3.46706 -1.96891 39.13936 1.000 95.87136 326 ASN C N 1
ATOM 5868 C CA . ASN C 1 332 ? 4.80055 -1.63445 39.64764 1.000 96.60529 326 ASN C CA 1
ATOM 5869 C C . ASN C 1 332 ? 5.83818 -1.59807 38.52483 1.000 94.00660 326 ASN C C 1
ATOM 5870 O O . ASN C 1 332 ? 6.99900 -1.97603 38.70566 1.000 86.20702 326 ASN C O 1
ATOM 5875 N N . GLY C 1 333 ? 5.40399 -1.17284 37.34104 1.000 95.56901 327 GLY C N 1
ATOM 5876 C CA . GLY C 1 333 ? 6.28328 -0.97261 36.21680 1.000 92.96838 327 GLY C CA 1
ATOM 5877 C C . GLY C 1 333 ? 6.45685 -2.16888 35.31739 1.000 93.39402 327 GLY C C 1
ATOM 5878 O O . GLY C 1 333 ? 6.98588 -2.01469 34.20970 1.000 88.63537 327 GLY C O 1
ATOM 5879 N N . GLN C 1 334 ? 6.01619 -3.34695 35.74010 1.000 99.25241 328 GLN C N 1
ATOM 5880 C CA . GLN C 1 334 ? 6.26084 -4.53107 34.92226 1.000 99.94290 328 GLN C CA 1
ATOM 5881 C C . GLN C 1 334 ? 5.12624 -4.72330 33.92237 1.000 102.38276 328 GLN C C 1
ATOM 5882 O O . GLN C 1 334 ? 3.95671 -4.74001 34.32461 1.000 102.62591 328 GLN C O 1
ATOM 5888 N N . PRO C 1 335 ? 5.43008 -4.84619 32.62508 1.000 106.85259 329 PRO C N 1
ATOM 5889 C CA . PRO C 1 335 ? 4.37543 -5.09154 31.63042 1.000 103.51282 329 PRO C CA 1
ATOM 5890 C C . PRO C 1 335 ? 3.62644 -6.38805 31.89237 1.000 102.60021 329 PRO C C 1
ATOM 5891 O O . PRO C 1 335 ? 4.18325 -7.37861 32.37645 1.000 103.34133 329 PRO C O 1
ATOM 5895 N N . ILE C 1 336 ? 2.34243 -6.36621 31.55306 1.000 103.63340 330 ILE C N 1
ATOM 5896 C CA . ILE C 1 336 ? 1.48801 -7.53863 31.66339 1.000 104.91676 330 ILE C CA 1
ATOM 5897 C C . ILE C 1 336 ? 1.15148 -7.98164 30.24743 1.000 104.16943 330 ILE C C 1
ATOM 5898 O O . ILE C 1 336 ? 0.18821 -7.50432 29.63649 1.000 105.36044 330 ILE C O 1
ATOM 5903 N N . VAL C 1 337 ? 1.98354 -8.86572 29.70061 1.000 103.58986 331 VAL C N 1
ATOM 5904 C CA . VAL C 1 337 ? 1.68799 -9.46171 28.40600 1.000 103.52452 331 VAL C CA 1
ATOM 5905 C C . VAL C 1 337 ? 0.68387 -10.58677 28.57245 1.000 102.16785 331 VAL C C 1
ATOM 5906 O O . VAL C 1 337 ? -0.16383 -10.81362 27.70292 1.000 102.98152 331 VAL C O 1
ATOM 5910 N N . MET C 1 338 ? 0.72838 -11.25519 29.71152 1.000 103.61567 332 MET C N 1
ATOM 5911 C CA . MET C 1 338 ? -0.17430 -12.33108 30.06310 1.000 108.76310 332 MET C CA 1
ATOM 5912 C C . MET C 1 338 ? -0.86983 -11.93899 31.35385 1.000 108.08354 332 MET C C 1
ATOM 5913 O O . MET C 1 338 ? -0.26188 -11.31300 32.22740 1.000 106.04991 332 MET C O 1
ATOM 5918 N N . SER C 1 339 ? -2.13484 -12.33642 31.49572 1.000 107.84148 333 SER C N 1
ATOM 5919 C CA . SER C 1 339 ? -2.82112 -12.05500 32.75150 1.000 108.86856 333 SER C CA 1
ATOM 5920 C C . SER C 1 339 ? -2.07434 -12.69819 33.90983 1.000 108.46247 333 SER C C 1
ATOM 5921 O O . SER C 1 339 ? -1.96937 -12.11009 34.99261 1.000 109.41806 333 SER C O 1
ATOM 5924 N N . ALA C 1 340 ? -1.50539 -13.88811 33.67871 1.000 108.32627 334 ALA C N 1
ATOM 5925 C CA . ALA C 1 340 ? -0.76852 -14.61065 34.71199 1.000 109.70240 334 ALA C CA 1
ATOM 5926 C C . ALA C 1 340 ? 0.52779 -13.91242 35.11835 1.000 104.53650 334 ALA C C 1
ATOM 5927 O O . ALA C 1 340 ? 1.07556 -14.22133 36.18372 1.000 100.86072 334 ALA C O 1
ATOM 5929 N N . ASP C 1 341 ? 1.03585 -12.99196 34.29512 1.000 103.15329 335 ASP C N 1
ATOM 5930 C CA . ASP C 1 341 ? 2.13821 -12.14697 34.73464 1.000 102.83429 335 ASP C CA 1
ATOM 5931 C C . ASP C 1 341 ? 1.77136 -11.37277 35.99480 1.000 102.55005 335 ASP C C 1
ATOM 5932 O O . ASP C 1 341 ? 2.63801 -11.11024 36.83792 1.000 96.59804 335 ASP C O 1
ATOM 5937 N N . LEU C 1 342 ? 0.48108 -11.03072 36.15168 1.000 100.78295 336 LEU C N 1
ATOM 5938 C CA . LEU C 1 342 ? 0.06503 -10.14259 37.23697 1.000 97.88258 336 LEU C CA 1
ATOM 5939 C C . LEU C 1 342 ? 0.04119 -10.82011 38.60281 1.000 95.37299 336 LEU C C 1
ATOM 5940 O O . LEU C 1 342 ? 0.66571 -10.28944 39.54077 1.000 89.81379 336 LEU C O 1
ATOM 5945 N N . PRO C 1 343 ? -0.66908 -11.93883 38.81109 1.000 99.34100 337 PRO C N 1
ATOM 5946 C CA . PRO C 1 343 ? -0.76208 -12.47798 40.18264 1.000 98.30540 337 PRO C CA 1
ATOM 5947 C C . PRO C 1 343 ? 0.58590 -12.79367 40.79647 1.000 96.64773 337 PRO C C 1
ATOM 5948 O O . PRO C 1 343 ? 0.84546 -12.37819 41.93194 1.000 98.57608 337 PRO C O 1
ATOM 5952 N N . HIS C 1 344 ? 1.46125 -13.50133 40.07552 1.000 95.85475 338 HIS C N 1
ATOM 5953 C CA . HIS C 1 344 ? 2.75884 -13.84853 40.64534 1.000 99.21172 338 HIS C CA 1
ATOM 5954 C C . HIS C 1 344 ? 3.47602 -12.60008 41.13367 1.000 100.27382 338 HIS C C 1
ATOM 5955 O O . HIS C 1 344 ? 3.94113 -12.54221 42.28042 1.000 100.71547 338 HIS C O 1
ATOM 5962 N N . LEU C 1 345 ? 3.51491 -11.56725 40.28988 1.000 94.38676 339 LEU C N 1
ATOM 5963 C CA . LEU C 1 345 ? 4.03266 -10.27188 40.70402 1.000 89.92511 339 LEU C CA 1
ATOM 5964 C C . LEU C 1 345 ? 3.40823 -9.82388 42.02008 1.000 93.06071 339 LEU C C 1
ATOM 5965 O O . LEU C 1 345 ? 4.11095 -9.62344 43.02278 1.000 88.25849 339 LEU C O 1
ATOM 5970 N N . ILE C 1 346 ? 2.07533 -9.72323 42.05253 1.000 91.20938 340 ILE C N 1
ATOM 5971 C CA . ILE C 1 346 ? 1.42356 -9.27055 43.27518 1.000 88.28174 340 ILE C CA 1
ATOM 5972 C C . ILE C 1 346 ? 1.70406 -10.25989 44.38993 1.000 88.74382 340 ILE C C 1
ATOM 5973 O O . ILE C 1 346 ? 1.94230 -9.87276 45.53791 1.000 92.96653 340 ILE C O 1
ATOM 5978 N N . GLY C 1 347 ? 1.77673 -11.54531 44.04698 1.000 88.10070 341 GLY C N 1
ATOM 5979 C CA . GLY C 1 347 ? 2.09111 -12.55182 45.04543 1.000 91.67594 341 GLY C CA 1
ATOM 5980 C C . GLY C 1 347 ? 3.45682 -12.34887 45.67279 1.000 90.04464 341 GLY C C 1
ATOM 5981 O O . GLY C 1 347 ? 3.64510 -12.59076 46.86824 1.000 79.49694 341 GLY C O 1
ATOM 5982 N N . ASN C 1 348 ? 4.44014 -11.94501 44.86574 1.000 91.50734 342 ASN C N 1
ATOM 5983 C CA . ASN C 1 348 ? 5.76848 -11.71626 45.40800 1.000 91.79045 342 ASN C CA 1
ATOM 5984 C C . ASN C 1 348 ? 5.86740 -10.40091 46.15925 1.000 93.19603 342 ASN C C 1
ATOM 5985 O O . ASN C 1 348 ? 6.84301 -10.19604 46.88249 1.000 95.61093 342 ASN C O 1
ATOM 5990 N N . LEU C 1 349 ? 4.87733 -9.52872 46.03557 1.000 92.41294 343 LEU C N 1
ATOM 5991 C CA . LEU C 1 349 ? 4.86815 -8.30271 46.80901 1.000 94.31466 343 LEU C CA 1
ATOM 5992 C C . LEU C 1 349 ? 4.62681 -8.60373 48.27440 1.000 96.71530 343 LEU C C 1
ATOM 5993 O O . LEU C 1 349 ? 3.91986 -9.55796 48.62553 1.000 92.64097 343 LEU C O 1
ATOM 5998 N N . LYS C 1 350 ? 5.25862 -7.80181 49.12712 1.000 98.37333 344 LYS C N 1
ATOM 5999 C CA . LYS C 1 350 ? 5.04657 -7.93422 50.55511 1.000 100.94138 344 LYS C CA 1
ATOM 6000 C C . LYS C 1 350 ? 3.73563 -7.25316 50.92343 1.000 102.67351 344 LYS C C 1
ATOM 6001 O O . LYS C 1 350 ? 3.45164 -6.13902 50.46003 1.000 98.06872 344 LYS C O 1
ATOM 6007 N N . ASP C 1 351 ? 2.93360 -7.92483 51.74700 1.000 101.02535 345 ASP C N 1
ATOM 6008 C CA . ASP C 1 351 ? 1.73047 -7.30460 52.27709 1.000 105.82539 345 ASP C CA 1
ATOM 6009 C C . ASP C 1 351 ? 2.05931 -5.92239 52.83189 1.000 106.75754 345 ASP C C 1
ATOM 6010 O O . ASP C 1 351 ? 3.12128 -5.70662 53.42195 1.000 108.62891 345 ASP C O 1
ATOM 6015 N N . GLY C 1 352 ? 1.16287 -4.97308 52.58347 1.000 104.64492 346 GLY C N 1
ATOM 6016 C CA . GLY C 1 352 ? 1.32420 -3.61644 53.05078 1.000 109.88862 346 GLY C CA 1
ATOM 6017 C C . GLY C 1 352 ? 2.13732 -2.69178 52.16383 1.000 111.42270 346 GLY C C 1
ATOM 6018 O O . GLY C 1 352 ? 2.03007 -1.46930 52.31408 1.000 111.51090 346 GLY C O 1
ATOM 6019 N N . SER C 1 353 ? 2.96419 -3.22472 51.26931 1.000 109.04436 347 SER C N 1
ATOM 6020 C CA . SER C 1 353 ? 3.74085 -2.36667 50.38767 1.000 103.28214 347 SER C CA 1
ATOM 6021 C C . SER C 1 353 ? 2.84118 -1.76732 49.31218 1.000 107.95159 347 SER C C 1
ATOM 6022 O O . SER C 1 353 ? 1.76010 -2.27823 49.02104 1.000 109.02202 347 SER C O 1
ATOM 6025 N N . LYS C 1 354 ? 3.23956 -0.60707 48.80135 1.000 112.49480 348 LYS C N 1
ATOM 6026 C CA . LYS C 1 354 ? 2.45818 0.05751 47.76853 1.000 106.66147 348 LYS C CA 1
ATOM 6027 C C . LYS C 1 354 ? 2.74583 -0.57530 46.41489 1.000 102.83556 348 LYS C C 1
ATOM 6028 O O . LYS C 1 354 ? 3.88843 -0.91944 46.09953 1.000 102.84403 348 LYS C O 1
ATOM 6034 N N . ALA C 1 355 ? 1.69125 -0.75655 45.63190 1.000 102.37496 349 ALA C N 1
ATOM 6035 C CA . ALA C 1 355 ? 1.77661 -1.24302 44.26175 1.000 106.79806 349 ALA C CA 1
ATOM 6036 C C . ALA C 1 355 ? 1.07737 -0.24369 43.34809 1.000 105.65972 349 ALA C C 1
ATOM 6037 O O . ALA C 1 355 ? -0.11069 0.04965 43.53517 1.000 105.15227 349 ALA C O 1
ATOM 6039 N N . GLU C 1 356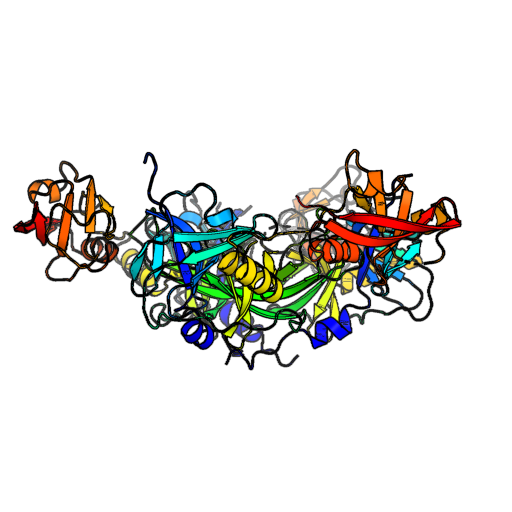 ? 1.80861 0.26769 42.36372 1.000 100.83039 350 GLU C N 1
ATOM 6040 C CA . GLU C 1 356 ? 1.28599 1.23998 41.41280 1.000 105.99860 350 GLU C CA 1
ATOM 6041 C C . GLU C 1 356 ? 0.93891 0.52676 40.10867 1.000 103.79992 350 GLU C C 1
ATOM 6042 O O . GLU C 1 356 ? 1.82088 -0.02693 39.43814 1.000 97.99184 350 GLU C O 1
ATOM 6048 N N . LEU C 1 357 ? -0.34236 0.52422 39.76199 1.000 102.29502 351 LEU C N 1
ATOM 6049 C CA . LEU C 1 357 ? -0.83713 -0.16735 38.58191 1.000 102.77979 351 LEU C CA 1
ATOM 6050 C C . LEU C 1 357 ? -1.36482 0.85250 37.58383 1.000 100.91576 351 LEU C C 1
ATOM 6051 O O . LEU C 1 357 ? -1.96761 1.86207 37.97320 1.000 97.55797 351 LEU C O 1
ATOM 6056 N N . GLU C 1 358 ? -1.10748 0.59972 36.30165 1.000 97.17543 352 GLU C N 1
ATOM 6057 C CA . GLU C 1 358 ? -1.62055 1.43328 35.22118 1.000 101.87185 352 GLU C CA 1
ATOM 6058 C C . GLU C 1 358 ? -2.76596 0.68755 34.54805 1.000 103.58212 352 GLU C C 1
ATOM 6059 O O . GLU C 1 358 ? -2.62038 -0.47867 34.16006 1.000 103.21465 352 GLU C O 1
ATOM 6065 N N . VAL C 1 359 ? -3.92437 1.32961 34.48096 1.000 106.27865 353 VAL C N 1
ATOM 6066 C CA . VAL C 1 359 ? -5.10852 0.67676 33.94044 1.000 111.48172 353 VAL C CA 1
ATOM 6067 C C . VAL C 1 359 ? -5.71910 1.54549 32.84549 1.000 110.66446 353 VAL C C 1
ATOM 6068 O O . VAL C 1 359 ? -5.60248 2.77555 32.85794 1.000 103.80867 353 VAL C O 1
ATOM 6072 N N . ILE C 1 360 ? -6.36474 0.88370 31.88283 1.000 112.76715 354 ILE C N 1
ATOM 6073 C CA . ILE C 1 360 ? -7.14355 1.52495 30.82355 1.000 117.49193 354 ILE C CA 1
ATOM 6074 C C . ILE C 1 360 ? -8.60651 1.16752 31.03615 1.000 120.72198 354 ILE C C 1
ATOM 6075 O O . ILE C 1 360 ? -8.93540 -0.00257 31.27663 1.000 117.86183 354 ILE C O 1
ATOM 6080 N N . ARG C 1 361 ? -9.48354 2.17213 30.98833 1.000 126.46227 355 ARG C N 1
ATOM 6081 C CA . ARG C 1 361 ? -10.90763 1.89680 31.18535 1.000 130.59917 355 ARG C CA 1
ATOM 6082 C C . ARG C 1 361 ? -11.74562 2.17383 29.94155 1.000 131.00062 355 ARG C C 1
ATOM 6083 O O . ARG C 1 361 ? -12.44627 1.27893 29.45279 1.000 129.61736 355 ARG C O 1
ATOM 6091 N N . ASP C 1 362 ? -11.68065 3.38429 29.40232 1.000 127.10490 356 ASP C N 1
ATOM 6092 C CA . ASP C 1 362 ? -12.44266 3.79244 28.22833 1.000 127.09528 356 ASP C CA 1
ATOM 6093 C C . ASP C 1 362 ? -11.52012 4.48442 27.23928 1.000 128.43011 356 ASP C C 1
ATOM 6094 O O . ASP C 1 362 ? -11.74301 5.62207 26.81736 1.000 126.23607 356 ASP C O 1
ATOM 6099 N N . GLY C 1 363 ? -10.41740 3.81548 26.90571 1.000 125.81783 357 GLY C N 1
ATOM 6100 C CA . GLY C 1 363 ? -9.39271 4.43819 26.10920 1.000 118.79531 357 GLY C CA 1
ATOM 6101 C C . GLY C 1 363 ? -8.52552 5.34676 26.93520 1.000 115.45419 357 GLY C C 1
ATOM 6102 O O . GLY C 1 363 ? -7.44076 5.73796 26.48269 1.000 109.70549 357 GLY C O 1
ATOM 6103 N N . LYS C 1 364 ? -8.96301 5.65640 28.15433 1.000 120.21716 358 LYS C N 1
ATOM 6104 C CA . LYS C 1 364 ? -8.25118 6.52975 29.06727 1.000 118.27664 358 LYS C CA 1
ATOM 6105 C C . LYS C 1 364 ? -7.32358 5.68957 29.93844 1.000 117.24194 358 LYS C C 1
ATOM 6106 O O . LYS C 1 364 ? -7.73398 4.64940 30.48700 1.000 113.75336 358 LYS C O 1
ATOM 6112 N N . ARG C 1 365 ? -6.08274 6.16590 30.06527 1.000 107.63971 359 ARG C N 1
ATOM 6113 C CA . ARG C 1 365 ? -5.01965 5.54333 30.83804 1.000 107.72214 359 ARG C CA 1
ATOM 6114 C C . ARG C 1 365 ? -4.86542 6.27044 32.16701 1.000 109.96162 359 ARG C C 1
ATOM 6115 O O . ARG C 1 365 ? -4.91983 7.50164 32.21659 1.000 106.03644 359 ARG C O 1
ATOM 6123 N N . GLN C 1 366 ? -4.66849 5.51162 33.24296 1.000 108.05630 360 GLN C N 1
ATOM 6124 C CA . GLN C 1 366 ? -4.56331 6.09441 34.57355 1.000 99.95905 360 GLN C CA 1
ATOM 6125 C C . GLN C 1 366 ? -3.65761 5.21286 35.42731 1.000 103.84354 360 GLN C C 1
ATOM 6126 O O . GLN C 1 366 ? -3.22562 4.13169 35.00824 1.000 103.29538 360 GLN C O 1
ATOM 6132 N N . LYS C 1 367 ? -3.40936 5.66552 36.65557 1.000 99.41008 361 LYS C N 1
ATOM 6133 C CA . LYS C 1 367 ? -2.54555 4.95163 37.58098 1.000 95.73934 361 LYS C CA 1
ATOM 6134 C C . LYS C 1 367 ? -3.14747 5.04753 38.96712 1.000 100.36831 361 LYS C C 1
ATOM 6135 O O . LYS C 1 367 ? -3.51489 6.14023 39.41218 1.000 93.47213 361 LYS C O 1
ATOM 6141 N N . LEU C 1 368 ? -3.24990 3.89361 39.63165 1.000 104.11814 362 LEU C N 1
ATOM 6142 C CA . LEU C 1 368 ? -3.81457 3.78383 40.96901 1.000 102.81834 362 LEU C CA 1
ATOM 6143 C C . LEU C 1 368 ? -2.85334 2.99117 41.84315 1.000 106.35600 362 LEU C C 1
ATOM 6144 O O . LEU C 1 368 ? -2.21816 2.04270 41.37081 1.000 107.04372 362 LEU C O 1
ATOM 6149 N N . THR C 1 369 ? -2.74056 3.39117 43.11283 1.000 111.62393 363 THR C N 1
ATOM 6150 C CA . THR C 1 369 ? -1.81175 2.79257 44.07104 1.000 113.42699 363 THR C CA 1
ATOM 6151 C C . THR C 1 369 ? -2.58423 2.04357 45.15053 1.000 116.18267 363 THR C C 1
ATOM 6152 O O . THR C 1 369 ? -3.62886 2.51228 45.61524 1.000 119.21017 363 THR C O 1
ATOM 6156 N N . VAL C 1 370 ? -2.07413 0.87228 45.54167 1.000 117.28750 364 VAL C N 1
ATOM 6157 C CA . VAL C 1 370 ? -2.75252 -0.00511 46.49384 1.000 114.28631 364 VAL C CA 1
ATOM 6158 C C . VAL C 1 370 ? -1.75479 -0.48675 47.54249 1.000 112.54566 364 VAL C C 1
ATOM 6159 O O . VAL C 1 370 ? -0.62288 -0.85672 47.21814 1.000 109.31138 364 VAL C O 1
ATOM 6163 N N . THR C 1 371 ? -2.16566 -0.46534 48.80401 1.000 112.35323 365 THR C N 1
ATOM 6164 C CA . THR C 1 371 ? -1.38537 -1.10227 49.86055 1.000 109.80472 365 THR C CA 1
ATOM 6165 C C . THR C 1 371 ? -1.78130 -2.57702 49.86880 1.000 110.78352 365 THR C C 1
ATOM 6166 O O . THR C 1 371 ? -2.81459 -2.95973 50.42816 1.000 110.40269 365 THR C O 1
ATOM 6170 N N . VAL C 1 372 ? -0.97192 -3.39690 49.18806 1.000 108.59683 366 VAL C N 1
ATOM 6171 C CA . VAL C 1 372 ? -1.29129 -4.80528 48.97735 1.000 103.58992 366 VAL C CA 1
ATOM 6172 C C . VAL C 1 372 ? -1.39751 -5.55109 50.31194 1.000 103.48736 366 VAL C C 1
ATOM 6173 O O . VAL C 1 372 ? -0.77474 -5.17893 51.31611 1.000 105.96656 366 VAL C O 1
ATOM 6177 N N . GLY C 1 373 ? -2.19455 -6.62214 50.31401 1.000 103.49704 367 GLY C N 1
ATOM 6178 C CA . GLY C 1 373 ? -2.41500 -7.43918 51.49303 1.000 106.53313 367 GLY C CA 1
ATOM 6179 C C . GLY C 1 373 ? -1.86571 -8.85121 51.37027 1.000 105.53917 367 GLY C C 1
ATOM 6180 O O . GLY C 1 373 ? -0.90441 -9.07153 50.62252 1.000 97.11815 367 GLY C O 1
ATOM 6181 N N . ALA C 1 374 ? -2.47838 -9.81648 52.07111 1.000 109.23718 368 ALA C N 1
ATOM 6182 C CA . ALA C 1 374 ? -2.02359 -11.20479 52.06523 1.000 104.38827 368 ALA C CA 1
ATOM 6183 C C . ALA C 1 374 ? -3.20484 -12.15305 51.89269 1.000 102.96497 368 ALA C C 1
ATOM 6184 O O . ALA C 1 374 ? -4.36190 -11.79547 52.13823 1.000 100.88470 368 ALA C O 1
ATOM 6186 N N . LEU C 1 375 ? -2.88063 -13.37212 51.45360 1.000 99.57730 369 LEU C N 1
ATOM 6187 C CA . LEU C 1 375 ? -3.82447 -14.48601 51.31033 1.000 101.65652 369 LEU C CA 1
ATOM 6188 C C . LEU C 1 375 ? -4.81733 -14.22317 50.17953 1.000 106.23678 369 LEU C C 1
ATOM 6189 O O . LEU C 1 375 ? -4.56119 -14.56754 49.02091 1.000 101.35666 369 LEU C O 1
#

Solvent-accessible surface area: 36524 Å² total; per-residue (Å²): 101,132,13,25,30,2,30,24,9,12,132,147,9,10,47,5,0,0,0,0,0,11,139,152,23,112,42,55,0,0,0,0,0,22,21,71,76,0,47,0,0,0,0,21,80,8,6,110,80,27,137,106,8,19,0,20,8,54,98,98,40,84,26,138,14,164,80,40,6,34,13,90,146,5,19,0,0,0,0,40,0,107,59,148,18,52,56,8,119,66,17,93,4,107,82,8,129,34,0,38,6,0,0,1,1,0,0,27,57,11,44,79,34,4,0,0,10,0,0,0,0,10,65,21,101,48,73,114,127,55,41,15,36,23,33,1,25,1,17,4,22,65,16,109,14,3,8,0,0,0,0,1,21,30,65,6,59,0,2,0,0,4,3,50,158,56,15,0,50,4,10,12,1,60,22,0,37,71,1,1,95,48,1,86,84,105,35,132,8,88,51,7,92,24,6,14,74,21,80,70,8,18,108,70,63,37,121,37,25,60,45,132,162,67,11,0,0,18,1,46,116,38,81,156,133,4,32,2,45,190,14,39,21,53,96,24,0,9,1,42,16,0,73,55,91,90,1,89,35,5,6,39,6,32,60,45,4,5,78,30,151,84,43,50,130,0,82,1,32,1,12,54,118,42,103,166,64,117,25,55,2,55,0,11,47,155,98,86,122,11,26,25,0,28,46,6,12,131,99,7,12,48,4,0,0,0,0,0,12,101,107,159,160,168,57,94,37,50,1,0,0,0,0,18,20,60,68,0,49,0,0,0,0,21,94,7,9,110,69,22,118,54,7,12,0,22,8,48,103,104,41,14,44,140,8,159,80,38,6,34,9,95,102,5,24,0,0,0,0,45,0,121,34,177,105,16,52,55,8,104,64,16,94,3,107,81,9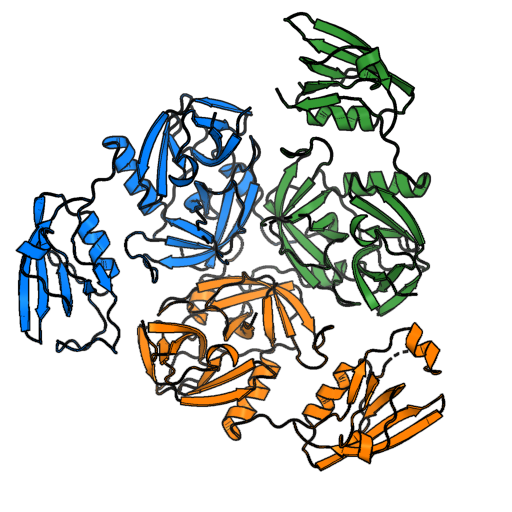,132,36,0,39,4,0,0,1,1,0,1,22,55,14,33,66,33,5,1,0,8,0,0,0,0,9,71,24,147,43,66,118,123,52,44,23,46,13,30,0,26,0,18,2,18,93,16,109,17,2,16,0,0,0,0,1,20,25,34,2,61,0,1,0,0,2,17,63,49,0,64,4,15,11,0,59,32,0,44,85,6,0,85,36,1,80,85,102,36,145,22,59,36,9,69,66,0,6,64,14,84,72,18,25,88,68,38,7,118,65,79,50,16,116,169,24,1,0,8,1,38,107,29,74,160,146,6,20,5,42,167,19,32,11,67,81,23,1,2,5,56,13,0,66,60,98,93,1,111,48,1,2,53,10,12,53,39,11,2,121,35,127,87,45,42,154,0,57,10,52,0,17,51,133,34,104,171,64,124,27,88,8,71,2,14,53,132,136,7,127,111,12,33,47,2,33,50,16,13,134,98,7,9,49,5,0,0,0,0,0,23,94,167,232,58,118,46,55,0,0,0,0,0,21,20,67,71,0,52,0,0,0,0,18,89,5,8,107,81,25,127,108,6,14,0,13,6,44,105,110,42,27,29,111,14,163,83,42,5,42,9,90,140,5,25,0,0,0,0,43,0,107,32,188,122,16,48,56,11,100,64,15,93,3,105,87,9,125,35,0,34,4,0,0,1,1,0,0,24,57,11,42,69,36,4,0,1,7,0,0,0,0,9,74,14,117,45,69,120,126,52,41,21,35,20,28,0,23,0,14,1,23,78,18,114,17,3,7,0,0,0,0,2,24,32,59,2,59,0,2,0,0,2,9,22,150,58,10,0,41,3,11,13,1,59,26,0,43,80,2,0,83,50,1,82,84,100,37,144,19,83,36,9,87,16,0,26,81,16,85,72,115,11,0,65,6,54,103,13,69,162,151,6,21,12,41,172,25,22,77,80,43,6,38,10,90,10,0,64,60,103,81,2,118,30,1,4,50,3,30,56,41,4,4,113,33,158,85,38,45,132,1,73,6,50,9,57,95,121,43,94,177,88,123,45,66,9,53,1,14,50,169

Sequence (849 aa):
ENLPDFTGLVEQASPAVVNISTREAQSLGSGFIISPDGYVLTNNHVIDGADEILVRLSDRSELKAKLVGTDPRTDVAVLKIEGDLPTAKLGNSNTLKVGEWVLAIGSPFGFDHSVTKGIVSAKGRSLPNDTYVPFIQTDVAINPGNSGGPLFNMAGEVVGINSQIGLSFAIPIDVAMDVANQLKANGKVSRGWLGVVIQEVNKDLAESFGLDKPAGALVAQVLEDGPAAKGGVQVGDVILSANGQPIVMSADLPHLIGNLKDGSKAELEVIRDGKRQKLTVTVGALAENLPDFTGLVEQASPAVVNISTRQKLPAQSLGSGFIISPDGYVLTNNHVIDGADEILVRLSDRSELKAKLVGTDPRTDVAVLKIEGKDLPTAKLGNSNTLKVGEWVLAIGSPFGFDHSVTKGIVSAKGRSLPNDTYVPFIQTDVAINPGNSGGPLFNMAGEVVGINSQLSFAIPIDVAMDVANQLKANGKVSRGWLGVVIQEVNKDLAESFGLDKAGALVAQVLEDGPAAKGGVQVGDVILSANGQPIVMSADLPHLIGNLKDGSKAELEVIRDGKRQKLTVTVGALQAENLPDFTGLVEQASPAVVNISTRQKAQSLGSGFIISPDGYVLTNNHVIDGADEILVRLSDRSELKAKLVGTDPRTDVAVLKIEGKDLPTAKLGNSNTLKVGEWVLAIGSPFGFDHSVTKGIVSAKGRSLPNDTYVPFIQTDVAINPGNSGGPLFNMAGEVVGINSQIGLSFAIPIDVAMDVANQLKANGKVSRGWLGVVIQEVGALVAQVLEDGPAAKGGVQGDVILSANGQPIVMSADLPHLIGNLKDGSKAELEVIRDGKRQKLTVTVGAL

B-factor: mean 79.24, std 29.44, range [31.91, 159.91]

Organism: Pseudomonas syringae pv. syringae (NCBI:txid321)